Protein 4PEV (pdb70)

Nearest PDB structures (foldseek):
  4pev-assembly3_B  TM=1.003E+00  e=7.920E-69  Aeropyrum pernix K1
  4iil-assembly1_A  TM=8.094E-01  e=1.164E-17  Treponema pallidum subsp. pallidum str. Nichols
  2hqb-assembly1_A  TM=7.411E-01  e=4.699E-17  Halalkalibacterium halodurans
  4rxt-assembly1_A  TM=6.942E-01  e=1.316E-10  Rhizobium rhizogenes K84
  4ycs-assembly5_E  TM=8.933E-01  e=1.296E-05  Clostridioides difficile 630

B-factor: mean 37.89, std 11.67, range [2.0, 91.36]

Sequence (1086 aa):
PISVLVLFDVGGRGDLSFNDAALGADRAAEELGVDVVFQTPQSLAVESVLDAASRSGEYDLIVLVGFLWQEPLEKVAPRYPEQKYALIDAATRERYDNVASYLFREQEVASLVGIIAADIANNISKATGEEAKAGAVAGDIPPLWRFHIGYLYGVQYYNQAGTDVEVWTYTGRFDDPTLGKTTAEQLQQGVRVFYGVAGLTHVGFNAVKEAAARGVIAFSIGQDASQEWYDPQTIIISGLKRVDVAVYTAIKDVVEGRFRGGIVSLGLKEGGLGLSDEEIIRYFAEIAAETGQLPEGLTPEKVVEIVSQREKWISNDGWRLVEELKQKIISGEIKFVTPQDHDTYDSIIEELKAGNLEAALEPISVLVLFDVGGRGDLSFNDAALGADRAAEELGVDVVFQTPQSLAVESVLDAASRSGEYDLIVLVGFLWQEPLEKVAPRYPEQKYALIDAATRERYDNVASYLFREQEVASLVGIIAADIANNISKATGEEAKAGAVAGDIPPLWRFHIGYLYGVQYYNQAGTDVEVWTYTGRFDDPTLGKTTAEQLQQGVRVFYGVAGLTHVGFNAVKEAAARGVIAFSIGQDASQEWYDPQTIIISGLKRVDVAVYTAIKDVVEGRFRGGIVSLGLKEGGLGLSDEEIIRYFAEIAAETGQLPEGLTPEKVVEIVSQREKWISNDGWRLVEELKQKIISGEIKFVTPQDHDTYDSIIEELKAGNLEAALEPISVLVLFDVGGRGDLSFNDAALGADRAAEELGVDVVFQTPQSLAVESVLDAASRSGEYDLIVLVGFLWQEPLEKVAPRYPEQKYALIDAATRERYDNVASYLFREQEVASLVGIIAADIANNISKATGEEAKAGAVAGDIPPLWRFHIGYLYGVQYYNQAGTDVEVWTYTGRFDDPTLGKTTAEQLQQGVRRVFYGVAGLTHVGFNAVKEAAARGVIAFSIGQDASQEWYDPQTIIISGLKRVDVAVYTAIKDVVEGRFRGGIVSLGLKEGGLGLSDEEIIRYFAEIAAETGQLPEGLTPEKVVEIVSQREKWISNDGWRLVEELKQKIISGEIKFVTPQDHDTYDSIIEELKAGNLEAALE

CATH classification: 3.40.50.2300

Organism: Aeropyrum pernix (strain ATCC 700893 / DSM 11879 / JCM 9820 / NBRC 100138 / K1) (NCBI:txid272557)

Solvent-accessible surface area: 44780 Å² total

InterPro domains:
  IPR003760 ABC transporter substrate-binding protein PnrA-like [PF02608] (79-368)
  IPR028082 Periplasmic binding protein-like I [SSF53822] (97-316)
  IPR050957 BMP Lipoprotein [PTHR34296] (36-445)

Foldseek 3Di:
DAEEEEEEEADAPVLLFQRVLVLLVVCCCVVPVYHYHYYYDPDLVCLVVVQVVLVVPPHQEYEYRDPSVQVSCLVRCVVRLNRAYEYEQDDHPDFHFRYEYEHEQLLQLLLLVLLQQLQLQVLLCVVPVDHEAAEEEAQPDQSVLSNLLSNLLNVLLNCVVPDDHHYYDHQNALAALCSLLVVVVCVVVRYAEYEYHRGSNVVVCVNNVVCVVVPGRHAYEAEQAFNCQLPVQRHLKYKHAPSSNVSNVQVVCSSVVNHGTDYDYHYVLNVRIDMDDLVRQLVSQVVCVVVVNRPPPDHSVNSSVNSVNCVSRGDVVSVVSSVVSSVCVNVVVWDFDRDDDVVLSVVLVVCSVVSNSCSGTD/DAEEEEEEQAAAPPLLFQRVLVLLVVVLCVPPVYHYDYYYDPDLPCLVVVLVVLVVVRHQEYEYRDPSCQVSCQVRCVVRLNHAYEYEQDDHPDFHFRYEYEHEQQLLLLLLVLLQQLQLQVLCCVVPVDHEAAEEEAQDDQSVLSSLLSNLLNNLLNCVCPNDHHYYDHLNAQAAQCSLLVVVLVVVVRHAEYEYHRRNNVVVCVNNVVVVVVVDRHAYEAEQAQCCQLPVLRHLKYKHAPSSCSSNVQVVCSSVVNHTTDYHYDYVLRPRIDMDDLVRQLVVQVVCVVVVNGPPPAGSVNSSVSSVVCVVRGDVSSVVVSVVSSVCVNVVVWDFDRDPDPVLSVVLSVCSVVSNSVSGTD/DAEEEEEEDAAAPPLLFQRVLVLLVVCCCPPVVYHYDYYYDPDLPCLVVVQVVLVVPRHQEYEYRDDSCQVSCLVRCVVRLNYAYEYEQDDHPDWHFRYEYEHEQLLQLLLLVLLQQLQLQVQLCVVPVDHEAAEEEAQDDQVVLSNVLSNLLNVLLNCVVPHDHHYYDHLNHLAALVSLLVVVLVVVVRYAEYEYHRGSNVVVCVNNVVCVVVVHHHAYEAEQAWSCLQPVLRHLKYKHAPSSCSSNVQSVCSSVVNDTIDYDYHYLLVVRIDMDDLVSQLVVQVVCVVVVNGDPPDGSVRSSVSNVVCVVRGDVVSVVSSVVSSVCVNVVVWDFDRDDDVVLSVVSVVCSVVSNSCSGTD

Structure (mmCIF, N/CA/C/O backbone):
data_4PEV
#
_entry.id   4PEV
#
_cell.length_a   70.979
_cell.length_b   109.601
_cell.length_c   180.559
_cell.angle_alpha   90.000
_cell.angle_beta   90.000
_cell.angle_gamma   90.000
#
_symmetry.space_group_name_H-M   'P 21 21 21'
#
loop_
_entity.id
_entity.type
_entity.pdbx_description
1 polymer 'Membrane lipoprotein family protein'
2 non-polymer ADENOSINE
3 non-polymer GLYCEROL
4 water water
#
loop_
_atom_site.group_PDB
_atom_site.id
_atom_site.type_symbol
_atom_site.label_atom_id
_atom_site.label_alt_id
_atom_site.label_comp_id
_atom_site.label_asym_id
_atom_site.label_entity_id
_atom_site.label_seq_id
_atom_site.pdbx_PDB_ins_code
_atom_site.Cartn_x
_atom_site.Cartn_y
_atom_site.Cartn_z
_atom_site.occupancy
_atom_site.B_iso_or_equiv
_atom_site.auth_seq_id
_atom_site.auth_comp_id
_atom_site.auth_asym_id
_atom_site.auth_atom_id
_atom_site.pdbx_PDB_model_num
ATOM 1 N N . PRO A 1 52 ? 37.993 44.602 76.635 1.00 52.24 77 PRO A N 1
ATOM 2 C CA . PRO A 1 52 ? 37.754 45.430 75.442 1.00 50.60 77 PRO A CA 1
ATOM 3 C C . PRO A 1 52 ? 38.659 46.694 75.359 1.00 49.39 77 PRO A C 1
ATOM 4 O O . PRO A 1 52 ? 38.892 47.395 76.366 1.00 45.28 77 PRO A O 1
ATOM 8 N N . ILE A 1 53 ? 39.158 46.973 74.156 1.00 45.17 78 ILE A N 1
ATOM 9 C CA . ILE A 1 53 ? 40.020 48.131 73.928 1.00 43.17 78 ILE A CA 1
ATOM 10 C C . ILE A 1 53 ? 39.172 49.402 74.011 1.00 39.20 78 ILE A C 1
ATOM 11 O O . ILE A 1 53 ? 38.028 49.436 73.559 1.00 38.70 78 ILE A O 1
ATOM 16 N N . SER A 1 54 ? 39.739 50.447 74.592 1.00 36.32 79 SER A N 1
ATOM 17 C CA . SER A 1 54 ? 38.986 51.654 74.928 1.00 34.95 79 SER A CA 1
ATOM 18 C C . SER A 1 54 ? 39.587 52.898 74.258 1.00 32.85 79 SER A C 1
ATOM 19 O O . SER A 1 54 ? 40.763 53.234 74.457 1.00 30.75 79 SER A O 1
ATOM 22 N N . VAL A 1 55 ? 38.762 53.587 73.479 1.00 31.63 80 VAL A N 1
ATOM 23 C CA . VAL A 1 55 ? 39.209 54.734 72.685 1.00 30.91 80 VAL A CA 1
ATOM 24 C C . VAL A 1 55 ? 38.499 56.013 73.076 1.00 29.21 80 VAL A C 1
ATOM 25 O O . VAL A 1 55 ? 37.305 56.000 73.295 1.00 30.14 80 VAL A O 1
ATOM 29 N N . LEU A 1 56 ? 39.233 57.117 73.139 1.00 29.00 81 LEU A N 1
ATOM 30 C CA . LEU A 1 56 ? 38.637 58.450 73.271 1.00 28.00 81 LEU A CA 1
ATOM 31 C C . LEU A 1 56 ? 38.832 59.177 71.962 1.00 28.01 81 LEU A C 1
ATOM 32 O O . LEU A 1 56 ? 39.961 59.342 71.519 1.00 28.74 81 LEU A O 1
ATOM 37 N N . VAL A 1 57 ? 37.731 59.591 71.347 1.00 27.79 82 VAL A N 1
ATOM 38 C CA . VAL A 1 57 ? 37.753 60.436 70.165 1.00 28.05 82 VAL A CA 1
ATOM 39 C C . VAL A 1 57 ? 37.507 61.859 70.617 1.00 29.42 82 VAL A C 1
ATOM 40 O O . VAL A 1 57 ? 36.448 62.180 71.128 1.00 30.33 82 VAL A O 1
ATOM 44 N N . LEU A 1 58 ? 38.483 62.718 70.398 1.00 30.40 83 LEU A N 1
ATOM 45 C CA . LEU A 1 58 ? 38.461 64.033 70.975 1.00 31.08 83 LEU A CA 1
ATOM 46 C C . LEU A 1 58 ? 38.401 65.039 69.823 1.00 31.61 83 LEU A C 1
ATOM 47 O O . LEU A 1 58 ? 39.370 65.225 69.084 1.00 32.35 83 LEU A O 1
ATOM 52 N N . PHE A 1 59 ? 37.225 65.637 69.650 1.00 31.45 84 PHE A N 1
ATOM 53 C CA . PHE A 1 59 ? 36.978 66.602 68.595 1.00 31.59 84 PHE A CA 1
ATOM 54 C C . PHE A 1 59 ? 37.628 67.957 68.865 1.00 33.07 84 PHE A C 1
ATOM 55 O O . PHE A 1 59 ? 37.913 68.325 69.992 1.00 31.49 84 PHE A O 1
ATOM 63 N N . ASP A 1 60 ? 37.833 68.695 67.787 1.00 37.55 85 ASP A N 1
ATOM 64 C CA . ASP A 1 60 ? 38.524 69.991 67.794 1.00 39.63 85 ASP A CA 1
ATOM 65 C C . ASP A 1 60 ? 37.632 71.069 68.379 1.00 41.29 85 ASP A C 1
ATOM 66 O O . ASP A 1 60 ? 37.888 71.615 69.452 1.00 37.83 85 ASP A O 1
ATOM 71 N N . VAL A 1 61 ? 36.580 71.364 67.620 1.00 43.75 86 VAL A N 1
ATOM 72 C CA . VAL A 1 61 ? 35.620 72.382 67.958 1.00 46.89 86 VAL A CA 1
ATOM 73 C C . VAL A 1 61 ? 34.229 71.841 67.657 1.00 50.60 86 VAL A C 1
ATOM 74 O O . VAL A 1 61 ? 33.273 72.177 68.361 1.00 60.63 86 VAL A O 1
ATOM 78 N N . GLY A 1 62 ? 34.097 71.007 66.623 1.00 47.13 87 GLY A N 1
ATOM 79 C CA . GLY A 1 62 ? 32.780 70.560 66.224 1.00 46.05 87 GLY A CA 1
ATOM 80 C C . GLY A 1 62 ? 32.250 69.418 67.060 1.00 43.04 87 GLY A C 1
ATOM 81 O O . GLY A 1 62 ? 32.651 69.196 68.195 1.00 41.54 87 GLY A O 1
ATOM 82 N N . GLY A 1 63 ? 31.296 68.718 66.484 1.00 41.61 88 GLY A N 1
ATOM 83 C CA . GLY A 1 63 ? 30.815 67.466 67.019 1.00 39.13 88 GLY A CA 1
ATOM 84 C C . GLY A 1 63 ? 30.319 66.686 65.833 1.00 37.13 88 GLY A C 1
ATOM 85 O O . GLY A 1 63 ? 30.630 67.000 64.686 1.00 35.33 88 GLY A O 1
ATOM 86 N N . ARG A 1 64 ? 29.533 65.675 66.102 1.00 36.90 89 ARG A N 1
ATOM 87 C CA . ARG A 1 64 ? 28.757 65.065 65.059 1.00 38.70 89 ARG A CA 1
ATOM 88 C C . ARG A 1 64 ? 27.650 66.064 64.669 1.00 39.01 89 ARG A C 1
ATOM 89 O O . ARG A 1 64 ? 27.341 66.982 65.433 1.00 39.26 89 ARG A O 1
ATOM 97 N N . GLY A 1 65 ? 27.072 65.906 63.479 1.00 38.59 90 GLY A N 1
ATOM 98 C CA . GLY A 1 65 ? 26.104 66.871 62.937 1.00 37.02 90 GLY A CA 1
ATOM 99 C C . GLY A 1 65 ? 26.710 67.615 61.768 1.00 36.34 90 GLY A C 1
ATOM 100 O O . GLY A 1 65 ? 26.020 67.989 60.840 1.00 37.05 90 GLY A O 1
ATOM 101 N N . ASP A 1 66 ? 28.013 67.852 61.864 1.00 36.56 91 ASP A N 1
ATOM 102 C CA . ASP A 1 66 ? 28.898 68.272 60.773 1.00 35.74 91 ASP A CA 1
ATOM 103 C C . ASP A 1 66 ? 28.436 68.043 59.316 1.00 33.68 91 ASP A C 1
ATOM 104 O O . ASP A 1 66 ? 28.413 68.980 58.518 1.00 30.23 91 ASP A O 1
ATOM 109 N N . LEU A 1 67 ? 28.112 66.779 59.001 1.00 33.27 92 LEU A N 1
ATOM 110 C CA . LEU A 1 67 ? 27.886 66.225 57.629 1.00 31.89 92 LEU A CA 1
ATOM 111 C C . LEU A 1 67 ? 29.177 66.004 56.807 1.00 31.76 92 LEU A C 1
ATOM 112 O O . LEU A 1 67 ? 29.146 65.615 55.635 1.00 29.71 92 LEU A O 1
ATOM 117 N N . SER A 1 68 ? 30.312 66.196 57.453 1.00 32.68 93 SER A N 1
ATOM 118 C CA . SER A 1 68 ? 31.553 66.343 56.747 1.00 33.54 93 SER A CA 1
ATOM 119 C C . SER A 1 68 ? 32.685 65.829 57.649 1.00 31.35 93 SER A C 1
ATOM 120 O O . SER A 1 68 ? 32.642 64.681 58.098 1.00 29.75 93 SER A O 1
ATOM 123 N N . PHE A 1 69 ? 33.646 66.696 57.958 1.00 28.75 94 PHE A N 1
ATOM 124 C CA . PHE A 1 69 ? 34.862 66.333 58.685 1.00 28.16 94 PHE A CA 1
ATOM 125 C C . PHE A 1 69 ? 34.690 65.392 59.896 1.00 29.10 94 PHE A C 1
ATOM 126 O O . PHE A 1 69 ? 35.226 64.281 59.917 1.00 28.08 94 PHE A O 1
ATOM 134 N N . ASN A 1 70 ? 33.953 65.855 60.898 1.00 30.82 95 ASN A N 1
ATOM 135 C CA . ASN A 1 70 ? 33.785 65.135 62.153 1.00 30.83 95 ASN A CA 1
ATOM 136 C C . ASN A 1 70 ? 32.882 63.920 62.026 1.00 32.46 95 ASN A C 1
ATOM 137 O O . ASN A 1 70 ? 33.146 62.894 62.643 1.00 31.88 95 ASN A O 1
ATOM 142 N N . ASP A 1 71 ? 31.820 64.024 61.235 1.00 33.50 96 ASP A N 1
ATOM 143 C CA . ASP A 1 71 ? 30.967 62.861 60.995 1.00 34.22 96 ASP A CA 1
ATOM 144 C C . ASP A 1 71 ? 31.731 61.742 60.300 1.00 34.73 96 ASP A C 1
ATOM 145 O O . ASP A 1 71 ? 31.463 60.567 60.523 1.00 35.44 96 ASP A O 1
ATOM 158 N N . ALA A 1 73 ? 35.135 61.202 60.714 1.00 32.22 98 ALA A N 1
ATOM 159 C CA . ALA A 1 73 ? 35.832 60.624 61.852 1.00 31.40 98 ALA A CA 1
ATOM 160 C C . ALA A 1 73 ? 34.929 59.695 62.676 1.00 31.02 98 ALA A C 1
ATOM 161 O O . ALA A 1 73 ? 35.306 58.562 62.941 1.00 31.06 98 ALA A O 1
ATOM 163 N N . ALA A 1 74 ? 33.751 60.174 63.074 1.00 30.81 99 ALA A N 1
ATOM 164 C CA . ALA A 1 74 ? 32.798 59.371 63.851 1.00 31.38 99 ALA A CA 1
ATOM 165 C C . ALA A 1 74 ? 32.447 58.079 63.112 1.00 33.44 99 ALA A C 1
ATOM 166 O O . ALA A 1 74 ? 32.486 56.979 63.679 1.00 33.01 99 ALA A O 1
ATOM 168 N N . LEU A 1 75 ? 32.122 58.215 61.839 1.00 34.42 100 LEU A N 1
ATOM 169 C CA . LEU A 1 75 ? 31.825 57.061 61.021 1.00 36.71 100 LEU A CA 1
ATOM 170 C C . LEU A 1 75 ? 32.926 55.998 61.156 1.00 36.59 100 LEU A C 1
ATOM 171 O O . LEU A 1 75 ? 32.652 54.836 61.434 1.00 39.49 100 LEU A O 1
ATOM 176 N N . GLY A 1 76 ? 34.173 56.401 60.971 1.00 35.32 101 GLY A N 1
ATOM 177 C CA . GLY A 1 76 ? 35.292 55.490 61.141 1.00 33.73 101 GLY A CA 1
ATOM 178 C C . GLY A 1 76 ? 35.283 54.848 62.507 1.00 33.05 101 GLY A C 1
ATOM 179 O O . GLY A 1 76 ? 35.538 53.663 62.637 1.00 33.63 101 GLY A O 1
ATOM 180 N N . ALA A 1 77 ? 34.974 55.638 63.525 1.00 33.54 102 ALA A N 1
ATOM 181 C CA . ALA A 1 77 ? 35.033 55.183 64.902 1.00 33.83 102 ALA A CA 1
ATOM 182 C C . ALA A 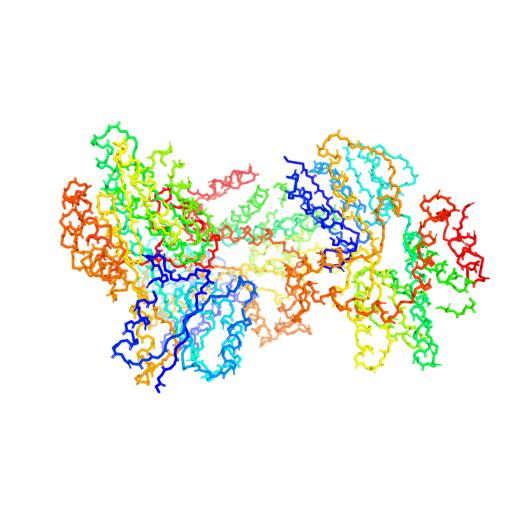1 77 ? 33.860 54.281 65.218 1.00 35.45 102 ALA A C 1
ATOM 183 O O . ALA A 1 77 ? 33.995 53.349 65.991 1.00 37.86 102 ALA A O 1
ATOM 185 N N . ASP A 1 78 ? 32.707 54.568 64.624 1.00 37.21 103 ASP A N 1
ATOM 186 C CA . ASP A 1 78 ? 31.529 53.727 64.793 1.00 37.55 103 ASP A CA 1
ATOM 187 C C . ASP A 1 78 ? 31.756 52.370 64.134 1.00 36.90 103 ASP A C 1
ATOM 188 O O . ASP A 1 78 ? 31.438 51.347 64.719 1.00 35.93 103 ASP A O 1
ATOM 193 N N . ARG A 1 79 ? 32.317 52.375 62.928 1.00 38.22 104 ARG A N 1
ATOM 194 C CA . ARG A 1 79 ? 32.695 51.140 62.229 1.00 43.14 104 ARG A CA 1
ATOM 195 C C . ARG A 1 79 ? 33.661 50.265 63.084 1.00 41.04 104 ARG A C 1
ATOM 196 O O . ARG A 1 79 ? 33.507 49.056 63.139 1.00 37.21 104 ARG A O 1
ATOM 204 N N . ALA A 1 80 ? 34.631 50.875 63.764 1.00 40.14 105 ALA A N 1
ATOM 205 C CA . ALA A 1 80 ? 35.519 50.129 64.677 1.00 38.25 105 ALA A CA 1
ATOM 206 C C . ALA A 1 80 ? 34.770 49.562 65.886 1.00 36.99 105 ALA A C 1
ATOM 207 O O . ALA A 1 80 ? 35.052 48.442 66.303 1.00 33.24 105 ALA A O 1
ATOM 209 N N . ALA A 1 81 ? 33.833 50.343 66.439 1.00 38.06 106 ALA A N 1
ATOM 210 C CA . ALA A 1 81 ? 32.947 49.886 67.524 1.00 39.34 106 ALA A CA 1
ATOM 211 C C . ALA A 1 81 ? 32.162 48.629 67.125 1.00 42.60 106 ALA A C 1
ATOM 212 O O . ALA A 1 81 ? 32.080 47.680 67.900 1.00 44.81 106 ALA A O 1
ATOM 214 N N . GLU A 1 82 ? 31.619 48.620 65.910 1.00 43.70 107 GLU A N 1
ATOM 215 C CA . GLU A 1 82 ? 30.813 47.498 65.421 1.00 46.37 107 GLU A CA 1
ATOM 216 C C . GLU A 1 82 ? 31.633 46.320 64.877 1.00 44.42 107 GLU A C 1
ATOM 217 O O . GLU A 1 82 ? 31.246 45.178 65.046 1.00 47.92 107 GLU A O 1
ATOM 223 N N . GLU A 1 83 ? 32.752 46.592 64.225 1.00 41.64 108 GLU A N 1
ATOM 224 C CA . GLU A 1 83 ? 33.514 45.559 63.534 1.00 39.81 108 GLU A CA 1
ATOM 225 C C . GLU A 1 83 ? 34.641 44.960 64.381 1.00 37.92 108 GLU A C 1
ATOM 226 O O . GLU A 1 83 ? 35.135 43.889 64.055 1.00 39.43 108 GLU A O 1
ATOM 232 N N . LEU A 1 84 ? 35.066 45.642 65.444 1.00 36.60 109 LEU A N 1
ATOM 233 C CA . LEU A 1 84 ? 36.219 45.194 66.256 1.00 36.01 109 LEU A CA 1
ATOM 234 C C . LEU A 1 84 ? 35.962 45.152 67.763 1.00 36.39 109 LEU A C 1
ATOM 235 O O . LEU A 1 84 ? 36.885 44.916 68.537 1.00 34.83 109 LEU A O 1
ATOM 240 N N . GLY A 1 85 ? 34.735 45.426 68.186 1.00 37.62 110 GLY A N 1
ATOM 241 C CA . GLY A 1 85 ? 34.369 45.325 69.596 1.00 37.82 110 GLY A CA 1
ATOM 242 C C . GLY A 1 85 ? 34.891 46.394 70.550 1.00 37.28 110 GLY A C 1
ATOM 243 O O . GLY A 1 85 ? 34.692 46.272 71.761 1.00 39.07 110 GLY A O 1
ATOM 244 N N . VAL A 1 86 ? 35.543 47.440 70.048 1.00 36.02 111 VAL A N 1
ATOM 245 C CA . VAL A 1 86 ? 36.088 48.471 70.949 1.00 37.64 111 VAL A CA 1
ATOM 246 C C . VAL A 1 86 ? 35.010 49.393 71.557 1.00 39.59 111 VAL A C 1
ATOM 247 O O . VAL A 1 86 ? 33.948 49.577 70.950 1.00 40.50 111 VAL A O 1
ATOM 251 N N . ASP A 1 87 ? 35.301 49.949 72.748 1.00 40.63 112 ASP A N 1
ATOM 252 C CA . ASP A 1 87 ? 34.488 51.026 73.374 1.00 42.77 112 ASP A CA 1
ATOM 253 C C . ASP A 1 87 ? 35.019 52.393 72.987 1.00 38.61 112 ASP A C 1
ATOM 254 O O . ASP A 1 87 ? 36.234 52.632 73.024 1.00 37.94 112 ASP A O 1
ATOM 259 N N . VAL A 1 88 ? 34.103 53.303 72.681 1.00 34.68 113 VAL A N 1
ATOM 260 C CA . VAL A 1 88 ? 34.464 54.619 72.194 1.00 31.21 113 VAL A CA 1
ATOM 261 C C . VAL A 1 88 ? 33.702 55.710 72.923 1.00 30.61 113 VAL A C 1
ATOM 262 O O . VAL A 1 88 ? 32.489 55.665 73.042 1.00 30.39 113 VAL A O 1
ATOM 266 N N . VAL A 1 89 ? 34.433 56.713 73.379 1.00 31.03 114 VAL A N 1
ATOM 267 C CA . VAL A 1 89 ? 33.860 57.910 73.960 1.00 30.72 114 VAL A CA 1
ATOM 268 C C . VAL A 1 89 ? 34.157 59.065 73.022 1.00 29.96 114 VAL A C 1
ATOM 269 O O . VAL A 1 89 ? 35.286 59.203 72.592 1.00 30.18 114 VAL A O 1
ATOM 273 N N . PHE A 1 90 ? 33.150 59.894 72.739 1.00 30.04 115 PHE A N 1
ATOM 274 C CA . PHE A 1 90 ? 33.291 61.131 71.950 1.00 28.98 115 PHE A CA 1
ATOM 275 C C . PHE A 1 90 ? 33.236 62.366 72.842 1.00 28.94 115 PHE A C 1
ATOM 276 O O . PHE A 1 90 ? 32.281 62.540 73.574 1.00 28.04 115 PHE A O 1
ATOM 284 N N . GLN A 1 91 ? 34.227 63.246 72.760 1.00 30.78 116 GLN A N 1
ATOM 285 C CA . GLN A 1 91 ? 34.202 64.486 73.534 1.00 31.74 116 GLN A CA 1
ATOM 286 C C . GLN A 1 91 ? 34.627 65.703 72.722 1.00 32.69 116 GLN A C 1
ATOM 287 O O . GLN A 1 91 ? 35.526 65.632 71.893 1.00 32.65 116 GLN A O 1
ATOM 293 N N . THR A 1 92 ? 33.968 66.827 72.972 1.00 33.26 117 THR A N 1
ATOM 294 C CA . THR A 1 92 ? 34.457 68.112 72.509 1.00 32.24 117 THR A CA 1
ATOM 295 C C . THR A 1 92 ? 34.859 68.947 73.731 1.00 31.85 117 THR A C 1
ATOM 296 O O . THR A 1 92 ? 34.135 68.973 74.716 1.00 33.01 117 THR A O 1
ATOM 300 N N . PRO A 1 93 ? 36.021 69.615 73.687 1.00 31.86 118 PRO A N 1
ATOM 301 C CA . PRO A 1 93 ? 36.325 70.507 74.801 1.00 33.59 118 PRO A CA 1
ATOM 302 C C . PRO A 1 93 ? 35.395 71.725 74.836 1.00 35.22 118 PRO A C 1
ATOM 303 O O . PRO A 1 93 ? 34.779 72.073 73.838 1.00 33.14 118 PRO A O 1
ATOM 307 N N . GLN A 1 94 ? 35.288 72.344 76.002 1.00 38.56 119 GLN A N 1
ATOM 308 C CA . GLN A 1 94 ? 34.489 73.550 76.170 1.00 41.05 119 GLN A CA 1
ATOM 309 C C . GLN A 1 94 ? 34.915 74.647 75.200 1.00 38.25 119 GLN A C 1
ATOM 310 O O . GLN A 1 94 ? 34.083 75.341 74.654 1.00 36.43 119 GLN A O 1
ATOM 316 N N . SER A 1 95 ? 36.219 74.784 75.004 1.00 38.17 120 SER A N 1
ATOM 317 C CA . SER A 1 95 ? 36.784 75.870 74.234 1.00 38.70 120 SER A CA 1
ATOM 318 C C . SER A 1 95 ? 38.238 75.559 73.888 1.00 39.46 120 SER A C 1
ATOM 319 O O . SER A 1 95 ? 38.835 74.646 74.453 1.00 38.67 120 SER A O 1
ATOM 322 N N . LEU A 1 96 ? 38.796 76.321 72.951 1.00 40.75 121 LEU A N 1
ATOM 323 C CA . LEU A 1 96 ? 40.216 76.217 72.590 1.00 40.46 121 LEU A CA 1
ATOM 324 C C . LEU A 1 96 ? 41.114 76.355 73.815 1.00 37.53 121 LEU A C 1
ATOM 325 O O . LEU A 1 96 ? 42.178 75.743 73.883 1.00 33.86 121 LEU A O 1
ATOM 330 N N . ALA A 1 97 ? 40.677 77.163 74.779 1.00 38.79 122 ALA A N 1
ATOM 331 C CA . ALA A 1 97 ? 41.517 77.554 75.918 1.00 39.82 122 ALA A CA 1
ATOM 332 C C . ALA A 1 97 ? 41.903 76.324 76.710 1.00 39.77 122 ALA A C 1
ATOM 333 O O . ALA A 1 97 ? 43.039 76.163 77.154 1.00 39.16 122 ALA A O 1
ATOM 335 N N . VAL A 1 98 ? 40.937 75.428 76.815 1.00 39.77 123 VAL A N 1
ATOM 336 C CA . VAL A 1 98 ? 40.965 74.371 77.784 1.00 39.44 123 VAL A CA 1
ATOM 337 C C . VAL A 1 98 ? 41.365 73.000 77.182 1.00 39.51 123 VAL A C 1
ATOM 338 O O . VAL A 1 98 ? 41.353 71.985 77.884 1.00 36.03 123 VAL A O 1
ATOM 350 N N . GLU A 1 100 ? 44.458 71.725 76.090 1.00 37.63 125 GLU A N 1
ATOM 351 C CA . GLU A 1 100 ? 45.623 71.096 76.705 1.00 37.19 125 GLU A CA 1
ATOM 352 C C . GLU A 1 100 ? 45.247 70.447 78.040 1.00 36.79 125 GLU A C 1
ATOM 353 O O . GLU A 1 100 ? 45.720 69.361 78.379 1.00 35.31 125 GLU A O 1
ATOM 359 N N . SER A 1 101 ? 44.398 71.128 78.800 1.00 37.21 126 SER A N 1
ATOM 360 C CA . SER A 1 101 ? 43.932 70.605 80.077 1.00 36.16 126 SER A CA 1
ATOM 361 C C . SER A 1 101 ? 43.133 69.298 79.877 1.00 34.20 126 SER A C 1
ATOM 362 O O . SER A 1 101 ? 43.383 68.292 80.531 1.00 33.74 126 SER A O 1
ATOM 365 N N . VAL A 1 102 ? 42.189 69.320 78.947 1.00 34.04 127 VAL A N 1
ATOM 366 C CA . VAL A 1 102 ? 41.370 68.151 78.644 1.00 34.08 127 VAL A CA 1
ATOM 367 C C . VAL A 1 102 ? 42.222 66.954 78.202 1.00 33.82 127 VAL A C 1
ATOM 368 O O . VAL A 1 102 ? 41.958 65.808 78.587 1.00 30.70 127 VAL A O 1
ATOM 372 N N . LEU A 1 103 ? 43.246 67.234 77.398 1.00 33.82 128 LEU A N 1
ATOM 373 C CA . LEU A 1 103 ? 44.130 66.194 76.886 1.00 32.53 128 LEU A CA 1
ATOM 374 C C . LEU A 1 103 ? 45.035 65.594 77.968 1.00 32.26 128 LEU A C 1
ATOM 375 O O . LEU A 1 103 ? 45.361 64.403 77.943 1.00 31.68 128 LEU A O 1
ATOM 380 N N . ASP A 1 104 ? 45.427 66.430 78.918 1.00 32.45 129 ASP A N 1
ATOM 381 C CA . ASP A 1 104 ? 46.220 65.998 80.065 1.00 33.31 129 ASP A CA 1
ATOM 382 C C . ASP A 1 104 ? 45.400 65.119 81.039 1.00 30.75 129 ASP A C 1
ATOM 383 O O . ASP A 1 104 ? 45.894 64.100 81.505 1.00 28.53 129 ASP A O 1
ATOM 388 N N . ALA A 1 105 ? 44.160 65.523 81.327 1.00 29.65 130 ALA A N 1
ATOM 389 C CA . ALA A 1 105 ? 43.211 64.714 82.120 1.00 29.47 130 ALA A CA 1
ATOM 390 C C . ALA A 1 105 ? 42.982 63.348 81.505 1.00 29.47 130 ALA A C 1
ATOM 391 O O . ALA A 1 105 ? 43.061 62.331 82.185 1.00 28.15 130 ALA A O 1
ATOM 393 N N . ALA A 1 106 ? 42.670 63.347 80.212 1.00 31.08 131 ALA A N 1
ATOM 394 C CA . ALA A 1 106 ? 42.409 62.122 79.477 1.00 32.84 131 ALA A CA 1
ATOM 395 C C . ALA A 1 106 ? 43.592 61.177 79.569 1.00 34.86 131 ALA A C 1
ATOM 396 O O . ALA A 1 106 ? 43.431 59.996 79.894 1.00 37.59 131 ALA A O 1
ATOM 398 N N . SER A 1 107 ? 44.778 61.708 79.304 1.00 35.48 132 SER A N 1
ATOM 399 C CA . SER A 1 107 ? 45.999 60.915 79.350 1.00 37.73 132 SER A CA 1
ATOM 400 C C . SER A 1 107 ? 46.318 60.405 80.756 1.00 38.72 132 SER A C 1
ATOM 401 O O . SER A 1 107 ? 46.653 59.241 80.941 1.00 39.10 132 SER A O 1
ATOM 404 N N . ARG A 1 108 ? 46.211 61.295 81.732 1.00 41.40 133 ARG A N 1
ATOM 405 C CA . ARG A 1 108 ? 46.519 61.008 83.142 1.00 43.96 133 ARG A CA 1
ATOM 406 C C . ARG A 1 108 ? 45.595 59.977 83.805 1.00 42.21 133 ARG A C 1
ATOM 407 O O . ARG A 1 108 ? 45.975 59.323 84.764 1.00 41.17 133 ARG A O 1
ATOM 415 N N . SER A 1 109 ? 44.376 59.848 83.299 1.00 41.84 134 SER A N 1
ATOM 416 C CA . SER A 1 109 ? 43.404 58.941 83.870 1.00 39.52 134 SER A CA 1
ATOM 417 C C . SER A 1 109 ? 43.743 57.479 83.559 1.00 39.66 134 SER A C 1
ATOM 418 O O . SER A 1 109 ? 43.333 56.584 84.285 1.00 39.46 134 SER A O 1
ATOM 421 N N . GLY A 1 110 ? 44.471 57.236 82.470 1.00 40.27 135 GLY A N 1
ATOM 422 C CA . GLY A 1 110 ? 44.810 55.874 82.047 1.00 37.91 135 GLY A CA 1
ATOM 423 C C . GLY A 1 110 ? 43.622 55.026 81.598 1.00 37.69 135 GLY A C 1
ATOM 424 O O . GLY A 1 110 ? 43.746 53.815 81.472 1.00 38.37 135 GLY A O 1
ATOM 425 N N . GLU A 1 111 ? 42.479 55.652 81.336 1.00 37.68 136 GLU A N 1
ATOM 426 C CA . GLU A 1 111 ? 41.277 54.927 80.918 1.00 38.24 136 GLU A CA 1
ATOM 427 C C . GLU A 1 111 ? 41.256 54.492 79.451 1.00 35.91 136 GLU A C 1
ATOM 428 O O . GLU A 1 111 ? 40.415 53.673 79.068 1.00 35.38 136 GLU A O 1
ATOM 434 N N . TYR A 1 112 ? 42.144 55.055 78.628 1.00 33.48 137 TYR A N 1
ATOM 435 C CA . TYR A 1 112 ? 42.000 55.004 77.162 1.00 30.40 137 TYR A CA 1
ATOM 436 C C . TYR A 1 112 ? 43.271 54.485 76.516 1.00 29.32 137 TYR A C 1
ATOM 437 O O . TYR A 1 112 ? 44.330 55.071 76.673 1.00 28.29 137 TYR A O 1
ATOM 446 N N . ASP A 1 113 ? 43.140 53.385 75.785 1.00 29.04 138 ASP A N 1
ATOM 447 C CA . ASP A 1 113 ? 44.265 52.715 75.152 1.00 29.62 138 ASP A CA 1
ATOM 448 C C . ASP A 1 113 ? 44.810 53.559 74.023 1.00 29.32 138 ASP A C 1
ATOM 449 O O . ASP A 1 113 ? 46.015 53.563 73.755 1.00 29.82 138 ASP A O 1
ATOM 454 N N . LEU A 1 114 ? 43.902 54.254 73.347 1.00 28.42 139 LEU A N 1
ATOM 455 C CA . LEU A 1 114 ? 44.259 55.206 72.304 1.00 27.27 139 LEU A CA 1
ATOM 456 C C . LEU A 1 114 ? 43.392 56.428 72.438 1.00 24.93 139 LEU A C 1
ATOM 457 O O . LEU A 1 114 ? 42.205 56.318 72.675 1.00 23.46 139 LEU A O 1
ATOM 462 N N . ILE A 1 115 ? 44.002 57.590 72.283 1.00 24.78 140 ILE A N 1
ATOM 463 C CA . ILE A 1 115 ? 43.287 58.852 72.237 1.00 24.71 140 ILE A CA 1
ATOM 464 C C . ILE A 1 115 ? 43.417 59.359 70.825 1.00 25.68 140 ILE A C 1
ATOM 465 O O . ILE A 1 115 ? 44.538 59.559 70.343 1.00 26.06 140 ILE A O 1
ATOM 470 N N . VAL A 1 116 ? 42.278 59.533 70.150 1.00 25.70 141 VAL A N 1
ATOM 471 C CA . VAL A 1 116 ? 42.259 60.019 68.777 1.00 25.29 141 VAL A CA 1
ATOM 472 C C . VAL A 1 116 ? 41.887 61.490 68.765 1.00 24.88 141 VAL A C 1
ATOM 473 O O . VAL A 1 116 ? 40.856 61.865 69.286 1.00 24.50 141 VAL A O 1
ATOM 477 N N . LEU A 1 117 ? 42.731 62.310 68.159 1.00 25.33 142 LEU A N 1
ATOM 478 C CA . LEU A 1 117 ? 42.549 63.762 68.169 1.00 26.81 142 LEU A CA 1
ATOM 479 C C . LEU A 1 117 ? 42.192 64.260 66.785 1.00 27.59 142 LEU A C 1
ATOM 480 O O . LEU A 1 117 ? 43.012 64.189 65.864 1.00 28.69 142 LEU A O 1
ATOM 485 N N . VAL A 1 118 ? 40.980 64.779 66.630 1.00 28.11 143 VAL A N 1
ATOM 486 C CA . VAL A 1 118 ? 40.461 65.034 65.289 1.00 28.56 143 VAL A CA 1
ATOM 487 C C . VAL A 1 118 ? 40.483 66.513 65.005 1.00 28.72 143 VAL A C 1
ATOM 488 O O . VAL A 1 118 ? 39.565 67.228 65.411 1.00 29.09 143 VAL A O 1
ATOM 492 N N . GLY A 1 119 ? 41.535 66.960 64.316 1.00 28.11 144 GLY A N 1
ATOM 493 C CA . GLY A 1 119 ? 41.712 68.379 63.983 1.00 27.07 144 GLY A CA 1
ATOM 494 C C . GLY A 1 119 ? 43.126 68.897 64.204 1.00 26.26 144 GLY A C 1
ATOM 495 O O . GLY A 1 119 ? 43.865 68.394 65.055 1.00 27.18 144 GLY A O 1
ATOM 496 N N . PHE A 1 120 ? 43.495 69.921 63.446 1.00 24.06 145 PHE A N 1
ATOM 497 C CA . PHE A 1 120 ? 44.845 70.464 63.484 1.00 22.99 145 PHE A CA 1
ATOM 498 C C . PHE A 1 120 ? 45.108 71.280 64.751 1.00 23.27 145 PHE A C 1
ATOM 499 O O . PHE A 1 120 ? 46.250 71.512 65.142 1.00 24.16 145 PHE A O 1
ATOM 507 N N . LEU A 1 121 ? 44.054 71.752 65.391 1.00 23.76 146 LEU A N 1
ATOM 508 C CA . LEU A 1 121 ? 44.225 72.616 66.549 1.00 24.26 146 LEU A CA 1
ATOM 509 C C . LEU A 1 121 ? 44.707 71.821 67.752 1.00 24.36 146 LEU A C 1
ATOM 510 O O . LEU A 1 121 ? 45.207 72.401 68.718 1.00 23.63 146 LEU A O 1
ATOM 515 N N . TRP A 1 122 ? 44.572 70.497 67.663 1.00 24.01 147 TRP A N 1
ATOM 516 C CA . TRP A 1 122 ? 45.187 69.563 68.606 1.00 24.45 147 TRP A CA 1
ATOM 517 C C . TRP A 1 122 ? 46.696 69.439 68.500 1.00 25.43 147 TRP A C 1
ATOM 518 O O . TRP A 1 122 ? 47.330 68.902 69.399 1.00 27.25 147 TRP A O 1
ATOM 529 N N . GLN A 1 123 ? 47.285 69.924 67.425 1.00 26.45 148 GLN A N 1
ATOM 530 C CA . GLN A 1 123 ? 48.696 69.692 67.205 1.00 29.01 148 GLN A CA 1
ATOM 531 C C . GLN A 1 123 ? 49.555 70.341 68.271 1.00 31.82 148 GLN A C 1
ATOM 532 O O . GLN A 1 123 ? 50.503 69.730 68.768 1.00 31.81 148 GLN A O 1
ATOM 538 N N . GLU A 1 124 ? 49.225 71.579 68.614 1.00 35.58 149 GLU A N 1
ATOM 539 C CA . GLU A 1 124 ? 50.043 72.355 69.548 1.00 40.34 149 GLU A CA 1
ATOM 540 C C . GLU A 1 124 ? 49.949 71.777 70.977 1.00 37.93 149 GLU A C 1
ATOM 541 O O . GLU A 1 124 ? 50.985 71.541 71.615 1.00 40.39 149 GLU A O 1
ATOM 547 N N . PRO A 1 125 ? 48.722 71.516 71.469 1.00 34.07 150 PRO A N 1
ATOM 548 C CA . PRO A 1 125 ? 48.550 70.828 72.752 1.00 33.90 150 PRO A CA 1
ATOM 549 C C . PRO A 1 125 ? 49.188 69.428 72.853 1.00 32.97 150 PRO A C 1
ATOM 550 O O . PRO A 1 125 ? 49.694 69.067 73.915 1.00 33.09 150 PRO A O 1
ATOM 554 N N . LEU A 1 126 ? 49.142 68.642 71.779 1.00 31.28 151 LEU A N 1
ATOM 555 C CA . LEU A 1 126 ? 49.727 67.315 71.793 1.00 30.65 151 LEU A CA 1
ATOM 556 C C . LEU A 1 126 ? 51.242 67.379 71.907 1.00 33.34 151 LEU A C 1
ATOM 557 O O . LEU A 1 126 ? 51.848 66.543 72.571 1.00 32.64 151 LEU A O 1
ATOM 562 N N . GLU A 1 127 ? 51.856 68.370 71.262 1.00 37.95 152 GLU A N 1
ATOM 563 C CA . GLU A 1 127 ? 53.314 68.545 71.311 1.00 40.64 152 GLU A CA 1
ATOM 564 C C . GLU A 1 127 ? 53.806 68.719 72.746 1.00 40.40 152 GLU A C 1
ATOM 565 O O . GLU A 1 127 ? 54.885 68.252 73.109 1.00 38.65 152 GLU A O 1
ATOM 571 N N . LYS A 1 128 ? 52.989 69.370 73.564 1.00 41.22 153 LYS A N 1
ATOM 572 C CA . LYS A 1 128 ? 53.327 69.601 74.959 1.00 41.69 153 LYS A CA 1
ATOM 573 C C . LYS A 1 128 ? 52.949 68.430 75.861 1.00 39.54 153 LYS A C 1
ATOM 574 O O . LYS A 1 128 ? 53.696 68.104 76.789 1.00 40.22 153 LYS A O 1
ATOM 580 N N . VAL A 1 129 ? 51.833 67.765 75.567 1.00 36.35 154 VAL A N 1
ATOM 581 C CA . VAL A 1 129 ? 51.322 66.702 76.445 1.00 35.51 154 VAL A CA 1
ATOM 582 C C . VAL A 1 129 ? 51.924 65.322 76.163 1.00 33.97 154 VAL A C 1
ATOM 583 O O . VAL A 1 129 ? 52.123 64.541 77.080 1.00 35.33 154 VAL A O 1
ATOM 587 N N . ALA A 1 130 ? 52.210 65.014 74.906 1.00 32.66 155 ALA A N 1
ATOM 588 C CA . ALA A 1 130 ? 52.648 63.668 74.536 1.00 31.38 155 ALA A CA 1
ATOM 589 C C . ALA A 1 130 ? 53.923 63.179 75.241 1.00 32.66 155 ALA A C 1
ATOM 590 O O . ALA A 1 130 ? 54.000 61.992 75.596 1.00 31.89 155 ALA A O 1
ATOM 592 N N . PRO A 1 131 ? 54.932 64.068 75.420 1.00 33.09 156 PRO A N 1
ATOM 593 C CA . PRO A 1 131 ? 56.157 63.640 76.116 1.00 34.28 156 PRO A CA 1
ATOM 594 C C . PRO A 1 131 ? 55.990 63.404 77.622 1.00 35.04 156 PRO A C 1
ATOM 595 O O . PRO A 1 131 ? 56.753 62.635 78.208 1.00 34.40 156 PRO A O 1
ATOM 599 N N . ARG A 1 132 ? 54.992 64.039 78.228 1.00 35.71 157 ARG A N 1
ATOM 600 C CA . ARG A 1 132 ? 54.659 63.787 79.619 1.00 35.83 157 ARG A CA 1
ATOM 601 C C . ARG A 1 132 ? 54.023 62.436 79.857 1.00 35.83 157 ARG A C 1
ATOM 602 O O . ARG A 1 132 ? 54.007 61.979 80.989 1.00 37.24 157 ARG A O 1
ATOM 610 N N . TYR A 1 133 ? 53.444 61.812 78.833 1.00 35.59 158 TYR A N 1
ATOM 611 C CA . TYR A 1 133 ? 52.790 60.503 79.015 1.00 35.21 158 TYR A CA 1
ATOM 612 C C . TYR A 1 133 ? 53.247 59.519 77.946 1.00 35.70 158 TYR A C 1
ATOM 613 O O . TYR A 1 133 ? 52.457 59.116 77.085 1.00 32.86 158 TYR A O 1
ATOM 622 N N . PRO A 1 134 ? 54.528 59.093 78.029 1.00 36.98 159 PRO A N 1
ATOM 623 C CA . PRO A 1 134 ? 55.165 58.354 76.944 1.00 36.26 159 PRO A CA 1
ATOM 624 C C . PRO A 1 134 ? 54.533 56.992 76.725 1.00 37.47 159 PRO A C 1
ATOM 625 O O . PRO A 1 134 ? 54.808 56.349 75.710 1.00 37.20 159 PRO A O 1
ATOM 629 N N . GLU A 1 135 ? 53.696 56.563 77.667 1.00 38.94 160 GLU A N 1
ATOM 630 C CA . GLU A 1 135 ? 52.972 55.304 77.539 1.00 41.74 160 GLU A CA 1
ATOM 631 C C . GLU A 1 135 ? 51.497 55.437 77.163 1.00 38.33 160 GLU A C 1
ATOM 632 O O . GLU A 1 135 ? 50.791 54.435 77.087 1.00 39.00 160 GLU A O 1
ATOM 638 N N . GLN A 1 136 ? 51.038 56.661 76.918 1.00 35.24 161 GLN A N 1
ATOM 639 C CA . GLN A 1 136 ? 49.725 56.881 76.315 1.00 32.91 161 GLN A CA 1
ATOM 640 C C . GLN A 1 136 ? 49.899 56.915 74.802 1.00 31.16 161 GLN A C 1
ATOM 641 O O . GLN A 1 136 ? 50.711 57.661 74.284 1.00 31.28 161 GLN A O 1
ATOM 647 N N . LYS A 1 137 ? 49.142 56.102 74.091 1.00 28.78 162 LYS A N 1
ATOM 648 C CA . LYS A 1 137 ? 49.172 56.155 72.645 1.00 27.47 162 LYS A CA 1
ATOM 649 C C . LYS A 1 137 ? 48.170 57.202 72.165 1.00 25.82 162 LYS A C 1
ATOM 650 O O . LYS A 1 137 ? 47.052 57.281 72.673 1.00 24.64 162 LYS A O 1
ATOM 656 N N . TYR A 1 138 ? 48.602 57.994 71.189 1.00 24.49 163 TYR A N 1
ATOM 657 C CA . TYR A 1 138 ? 47.803 59.036 70.587 1.00 23.87 163 TYR A CA 1
ATOM 658 C C . TYR A 1 138 ? 47.807 58.864 69.073 1.00 24.43 163 TYR A C 1
ATOM 659 O O . TYR A 1 138 ? 48.774 58.357 68.500 1.00 25.54 163 TYR A O 1
ATOM 668 N N . ALA A 1 139 ? 46.738 59.314 68.426 1.00 23.98 164 ALA A N 1
ATOM 669 C CA . ALA A 1 139 ? 46.665 59.383 66.969 1.00 22.50 164 ALA A CA 1
ATOM 670 C C . ALA A 1 139 ? 46.124 60.756 66.579 1.00 22.20 164 ALA A C 1
ATOM 671 O O . ALA A 1 139 ? 45.024 61.127 66.978 1.00 21.75 164 ALA A O 1
ATOM 673 N N . LEU A 1 140 ? 46.903 61.517 65.825 1.00 22.15 165 LEU A N 1
ATOM 674 C CA . LEU A 1 140 ? 46.542 62.885 65.467 1.00 22.36 165 LEU A CA 1
ATOM 675 C C . LEU A 1 140 ? 46.075 62.877 64.032 1.00 23.25 165 LEU A C 1
ATOM 676 O O . LEU A 1 140 ? 46.816 62.428 63.158 1.00 23.20 165 LEU A O 1
ATOM 681 N N . ILE A 1 141 ? 44.859 63.373 63.795 1.00 23.38 166 ILE A N 1
ATOM 682 C CA . ILE A 1 141 ? 44.214 63.282 62.492 1.00 23.79 166 ILE A CA 1
ATOM 683 C C . ILE A 1 141 ? 44.150 64.650 61.809 1.00 25.32 166 ILE A C 1
ATOM 684 O O . ILE A 1 141 ? 43.712 65.628 62.421 1.00 25.55 166 ILE A O 1
ATOM 689 N N . ASP A 1 142 ? 44.582 64.703 60.543 1.00 26.51 167 ASP A N 1
ATOM 690 C CA . ASP A 1 142 ? 44.587 65.928 59.735 1.00 27.04 167 ASP A CA 1
ATOM 691 C C . ASP A 1 142 ? 45.763 66.854 60.093 1.00 26.84 167 ASP A C 1
ATOM 692 O O . ASP A 1 142 ? 45.837 67.997 59.647 1.00 26.43 167 ASP A O 1
ATOM 697 N N . ALA A 1 143 ? 46.694 66.348 60.891 1.00 27.26 168 ALA A N 1
ATOM 698 C CA . ALA A 1 143 ? 47.899 67.092 61.229 1.00 27.59 168 ALA A CA 1
ATOM 699 C C . ALA A 1 143 ? 49.042 66.163 61.599 1.00 27.83 168 ALA A C 1
ATOM 700 O O . ALA A 1 143 ? 48.859 64.960 61.795 1.00 27.80 168 ALA A O 1
ATOM 702 N N . ALA A 1 144 ? 50.219 66.759 61.694 1.00 29.15 169 ALA A N 1
ATOM 703 C CA . ALA A 1 144 ? 51.439 66.080 62.081 1.00 30.24 169 ALA A CA 1
ATOM 704 C C . ALA A 1 144 ? 52.212 66.948 63.061 1.00 32.29 169 ALA A C 1
ATOM 705 O O . ALA A 1 144 ? 52.405 68.152 62.873 1.00 33.17 169 ALA A O 1
ATOM 707 N N . THR A 1 145 ? 52.659 66.291 64.111 1.00 34.30 170 THR A N 1
ATOM 708 C CA . THR A 1 145 ? 53.467 66.876 65.144 1.00 33.55 170 THR A CA 1
ATOM 709 C C . THR A 1 145 ? 54.852 67.210 64.529 1.00 33.88 170 THR A C 1
ATOM 710 O O . THR A 1 145 ? 55.288 66.520 63.613 1.00 33.30 170 THR A O 1
ATOM 714 N N . ARG A 1 146 ? 55.511 68.276 64.990 1.00 35.63 171 ARG A N 1
ATOM 715 C CA . ARG A 1 146 ? 56.805 68.705 64.415 1.00 38.42 171 ARG A CA 1
ATOM 716 C C . ARG A 1 146 ? 57.964 67.739 64.702 1.00 38.12 171 ARG A C 1
ATOM 717 O O . ARG A 1 146 ? 58.724 67.397 63.802 1.00 35.09 171 ARG A O 1
ATOM 725 N N . GLU A 1 147 ? 58.068 67.289 65.948 1.00 40.17 172 GLU A N 1
ATOM 726 C CA . GLU A 1 147 ? 59.059 66.277 66.356 1.00 42.48 172 GLU A CA 1
ATOM 727 C C . GLU A 1 147 ? 58.398 64.915 66.265 1.00 39.82 172 GLU A C 1
ATOM 728 O O . GLU A 1 147 ? 57.205 64.791 66.429 1.00 36.91 172 GLU A O 1
ATOM 734 N N . ARG A 1 148 ? 59.175 63.881 66.006 1.00 41.65 173 ARG A N 1
ATOM 735 C CA . ARG A 1 148 ? 58.634 62.535 66.012 1.00 42.59 173 ARG A CA 1
ATOM 736 C C . ARG A 1 148 ? 58.529 62.072 67.468 1.00 40.51 173 ARG A C 1
ATOM 737 O O . ARG A 1 148 ? 59.427 62.313 68.257 1.00 41.46 173 ARG A O 1
ATOM 745 N N . TYR A 1 149 ? 57.412 61.451 67.823 1.00 37.21 174 TYR A N 1
ATOM 746 C CA . TYR A 1 149 ? 57.237 60.847 69.124 1.00 35.13 174 TYR A CA 1
ATOM 747 C C . TYR A 1 149 ? 56.860 59.395 68.884 1.00 33.84 174 TYR A C 1
ATOM 748 O O . TYR A 1 149 ? 56.219 59.074 67.888 1.00 36.21 174 TYR A O 1
ATOM 757 N N . ASP A 1 150 ? 57.275 58.511 69.778 1.00 32.94 175 ASP A N 1
ATOM 758 C CA . ASP A 1 150 ? 56.951 57.089 69.659 1.00 32.96 175 ASP A CA 1
ATOM 759 C C . ASP A 1 150 ? 55.515 56.816 69.975 1.00 31.11 175 ASP A C 1
ATOM 760 O O . ASP A 1 150 ? 54.948 55.860 69.471 1.00 31.46 175 ASP A O 1
ATOM 765 N N . ASN A 1 151 ? 54.936 57.644 70.837 1.00 28.98 176 ASN A N 1
ATOM 766 C CA . ASN A 1 151 ? 53.565 57.448 71.259 1.00 27.38 176 ASN A CA 1
ATOM 767 C C . ASN A 1 151 ? 52.559 58.259 70.446 1.00 26.08 176 ASN A C 1
ATOM 768 O O . ASN A 1 151 ? 51.429 58.409 70.872 1.00 27.25 176 ASN A O 1
ATOM 773 N N . VAL A 1 152 ? 52.951 58.752 69.269 1.00 24.53 177 VAL A N 1
ATOM 774 C CA . VAL A 1 152 ? 52.049 59.552 68.435 1.00 23.92 177 VAL A CA 1
ATOM 775 C C . VAL A 1 152 ? 52.073 59.099 66.982 1.00 23.64 177 VAL A C 1
ATOM 776 O O . VAL A 1 152 ? 53.111 59.148 66.337 1.00 23.63 177 VAL A O 1
ATOM 780 N N . ALA A 1 153 ? 50.919 58.674 66.475 1.00 24.13 178 ALA A N 1
ATOM 781 C CA . ALA A 1 153 ? 50.738 58.402 65.051 1.00 24.69 178 ALA A CA 1
ATOM 782 C C . ALA A 1 153 ? 49.950 59.538 64.372 1.00 24.80 178 ALA A C 1
ATOM 783 O O . ALA A 1 153 ? 48.854 59.866 64.788 1.00 26.00 178 ALA A O 1
ATOM 785 N N . SER A 1 154 ? 50.505 60.120 63.317 1.00 24.74 179 SER A N 1
ATOM 786 C CA . SER A 1 154 ? 49.927 61.302 62.685 1.00 25.10 179 SER A CA 1
ATOM 787 C C . SER A 1 154 ? 49.431 60.950 61.294 1.00 24.67 179 SER A C 1
ATOM 788 O O . SER A 1 154 ? 50.156 60.342 60.513 1.00 24.68 179 SER A O 1
ATOM 791 N N . TYR A 1 155 ? 48.193 61.341 61.001 1.00 25.15 180 TYR A N 1
ATOM 792 C CA . TYR A 1 155 ? 47.554 61.098 59.711 1.00 24.81 180 TYR A CA 1
ATOM 793 C C . TYR A 1 155 ? 47.308 62.418 59.018 1.00 26.54 180 TYR A C 1
ATOM 794 O O . TYR A 1 155 ? 46.486 63.220 59.446 1.00 26.04 180 TYR A O 1
ATOM 803 N N . LEU A 1 156 ? 48.063 62.619 57.948 1.00 28.79 181 LEU A N 1
ATOM 804 C CA . LEU A 1 156 ? 48.109 63.845 57.187 1.00 30.90 181 LEU A CA 1
ATOM 805 C C . LEU A 1 156 ? 47.524 63.579 55.824 1.00 31.30 181 LEU A C 1
ATOM 806 O O . LEU A 1 156 ? 47.676 62.478 55.273 1.00 31.54 181 LEU A O 1
ATOM 811 N N . PHE A 1 157 ? 46.927 64.607 55.244 1.00 29.92 182 PHE A N 1
ATOM 812 C CA . PHE A 1 157 ? 46.412 64.502 53.897 1.00 29.05 182 PHE A CA 1
ATOM 813 C C . PHE A 1 157 ? 47.142 65.489 53.027 1.00 27.99 182 PHE A C 1
ATOM 814 O O . PHE A 1 157 ? 47.645 66.490 53.509 1.00 28.40 182 PHE A O 1
ATOM 822 N N . ARG A 1 158 ? 47.246 65.171 51.750 1.00 27.91 183 ARG A N 1
ATOM 823 C CA . ARG A 1 158 ? 47.875 66.059 50.786 1.00 28.12 183 ARG A CA 1
ATOM 824 C C . ARG A 1 158 ? 46.741 66.711 50.003 1.00 28.82 183 ARG A C 1
ATOM 825 O O . ARG A 1 158 ? 46.574 66.452 48.801 1.00 28.38 183 ARG A O 1
ATOM 833 N N . GLU A 1 159 ? 45.961 67.555 50.687 1.00 28.61 184 GLU A N 1
ATOM 834 C CA . GLU A 1 159 ? 44.694 68.075 50.135 1.00 28.43 184 GLU A CA 1
ATOM 835 C C . GLU A 1 159 ? 44.828 68.833 48.825 1.00 26.88 184 GLU A C 1
ATOM 836 O O . GLU A 1 159 ? 43.891 68.884 48.050 1.00 25.94 184 GLU A O 1
ATOM 842 N N . GLN A 1 160 ? 45.985 69.424 48.566 1.00 27.24 185 GLN A N 1
ATOM 843 C CA . GLN A 1 160 ? 46.245 70.012 47.246 1.00 27.29 185 GLN A CA 1
ATOM 844 C C . GLN A 1 160 ? 45.820 69.041 46.117 1.00 26.81 185 GLN A C 1
ATOM 845 O O . GLN A 1 160 ? 45.213 69.435 45.135 1.00 25.54 185 GLN A O 1
ATOM 851 N N . GLU A 1 161 ? 46.129 67.764 46.284 1.00 27.70 186 GLU A N 1
ATOM 852 C CA . GLU A 1 161 ? 45.850 66.768 45.259 1.00 27.83 186 GLU A CA 1
ATOM 853 C C . GLU A 1 161 ? 44.365 66.700 44.888 1.00 29.56 186 GLU A C 1
ATOM 854 O O . GLU A 1 161 ? 44.028 66.727 43.698 1.00 29.63 186 GLU A O 1
ATOM 860 N N . VAL A 1 162 ? 43.468 66.617 45.874 1.00 29.84 187 VAL A N 1
ATOM 861 C CA . VAL A 1 162 ? 42.033 66.574 45.543 1.00 30.36 187 VAL A CA 1
ATOM 862 C C . VAL A 1 162 ? 41.485 67.949 45.160 1.00 29.86 187 VAL A C 1
ATOM 863 O O . VAL A 1 162 ? 40.650 68.064 44.273 1.00 29.15 187 VAL A O 1
ATOM 867 N N . ALA A 1 163 ? 41.955 68.989 45.836 1.00 30.14 188 ALA A N 1
ATOM 868 C CA . ALA A 1 163 ? 41.430 70.323 45.625 1.00 29.32 188 ALA A CA 1
ATOM 869 C C . ALA A 1 163 ? 41.722 70.753 44.202 1.00 28.12 188 ALA A C 1
ATOM 870 O O . ALA A 1 163 ? 40.894 71.389 43.565 1.00 28.36 188 ALA A O 1
ATOM 872 N N . SER A 1 164 ? 42.889 70.373 43.699 1.00 27.83 189 SER A N 1
ATOM 873 C CA . SER A 1 164 ? 43.270 70.680 42.321 1.00 28.17 189 SER A CA 1
ATOM 874 C C . SER A 1 164 ? 42.334 70.054 41.284 1.00 27.01 189 SER A C 1
ATOM 875 O O . SER A 1 164 ? 42.008 70.690 40.294 1.00 27.86 189 SER A O 1
ATOM 878 N N . LEU A 1 165 ? 41.887 68.823 41.505 1.00 26.01 190 LEU A N 1
ATOM 879 C CA . LEU A 1 165 ? 40.880 68.212 40.614 1.00 25.50 190 LEU A CA 1
ATOM 880 C C . LEU A 1 165 ? 39.559 68.987 40.647 1.00 25.37 190 LEU A C 1
ATOM 881 O O . LEU A 1 165 ? 39.018 69.362 39.622 1.00 25.70 190 LEU A O 1
ATOM 886 N N . VAL A 1 166 ? 39.074 69.248 41.851 1.00 25.12 191 VAL A N 1
ATOM 887 C CA . VAL A 1 166 ? 37.902 70.072 42.074 1.00 25.28 191 VAL A CA 1
ATOM 888 C C . VAL A 1 166 ? 38.063 71.449 41.416 1.00 25.65 191 VAL A C 1
ATOM 889 O O . VAL A 1 166 ? 37.095 72.020 40.893 1.00 25.97 191 VAL A O 1
ATOM 893 N N . GLY A 1 167 ? 39.273 71.996 41.455 1.00 24.96 192 GLY A N 1
ATOM 894 C CA . GLY A 1 167 ? 39.526 73.318 40.876 1.00 25.57 192 GLY A CA 1
ATOM 895 C C . GLY A 1 167 ? 39.337 73.323 39.373 1.00 25.83 192 GLY A C 1
ATOM 896 O O . GLY A 1 167 ? 38.842 74.286 38.806 1.00 25.97 192 GLY A O 1
ATOM 897 N N . ILE A 1 168 ? 39.725 72.224 38.736 1.00 27.02 193 ILE A N 1
ATOM 898 C CA . ILE A 1 168 ? 39.484 72.022 37.316 1.00 28.15 193 ILE A CA 1
ATOM 899 C C . ILE A 1 168 ? 37.988 71.974 36.989 1.00 28.47 193 ILE A C 1
ATOM 900 O O . ILE A 1 168 ? 37.537 72.613 36.029 1.00 29.50 193 ILE A O 1
ATOM 905 N N . ILE A 1 169 ? 37.233 71.206 37.771 1.00 28.09 194 ILE A N 1
ATOM 906 C CA . ILE A 1 169 ? 35.797 71.034 37.521 1.00 28.57 194 ILE A CA 1
ATOM 907 C C . ILE A 1 169 ? 35.056 72.356 37.688 1.00 27.89 194 ILE A C 1
ATOM 908 O O . ILE A 1 169 ? 34.230 72.712 36.857 1.00 26.64 194 ILE A O 1
ATOM 913 N N . ALA A 1 170 ? 35.347 73.060 38.781 1.00 28.63 195 ALA A N 1
ATOM 914 C CA . ALA A 1 170 ? 34.678 74.317 39.106 1.00 28.64 195 ALA A CA 1
ATOM 915 C C . ALA A 1 170 ? 34.922 75.342 38.024 1.00 29.10 195 ALA A C 1
ATOM 916 O O . ALA A 1 170 ? 34.033 76.139 37.689 1.00 28.33 195 ALA A O 1
ATOM 918 N N . ALA A 1 171 ? 36.130 75.319 37.471 1.00 30.28 196 ALA A N 1
ATOM 919 C CA . ALA A 1 171 ? 36.462 76.202 36.344 1.00 31.49 196 ALA A CA 1
ATOM 920 C C . ALA A 1 171 ? 35.650 75.836 35.113 1.00 30.76 196 ALA A C 1
ATOM 921 O O . ALA A 1 171 ? 35.085 76.710 34.460 1.00 32.21 196 ALA A O 1
ATOM 923 N N . ASP A 1 172 ? 35.592 74.545 34.803 1.00 30.61 197 ASP A N 1
ATOM 924 C CA . ASP A 1 172 ? 34.853 74.070 33.632 1.00 30.35 197 ASP A CA 1
ATOM 925 C C . ASP A 1 172 ? 33.384 74.474 33.698 1.00 28.64 197 ASP A C 1
ATOM 926 O O . ASP A 1 172 ? 32.853 75.081 32.777 1.00 29.59 197 ASP A O 1
ATOM 931 N N . ILE A 1 173 ? 32.755 74.134 34.812 1.00 26.40 198 ILE A N 1
ATOM 932 C CA . ILE A 1 173 ? 31.388 74.486 35.087 1.00 24.82 198 ILE A CA 1
ATOM 933 C C . ILE A 1 173 ? 31.191 75.985 34.922 1.00 25.34 198 ILE A C 1
ATOM 934 O O . ILE A 1 173 ? 30.342 76.401 34.159 1.00 26.82 198 ILE A O 1
ATOM 939 N N . ALA A 1 174 ? 31.974 76.790 35.632 1.00 25.66 199 ALA A N 1
ATOM 940 C CA . ALA A 1 174 ? 31.868 78.254 35.553 1.00 25.36 199 ALA A CA 1
ATOM 941 C C . ALA A 1 174 ? 31.962 78.761 34.123 1.00 26.56 199 ALA A C 1
ATOM 942 O O . ALA A 1 174 ? 31.340 79.767 33.763 1.00 25.55 199 ALA A O 1
ATOM 944 N N . ASN A 1 175 ? 32.762 78.068 33.318 1.00 28.32 200 ASN A N 1
ATOM 945 C CA . ASN A 1 175 ? 32.886 78.377 31.910 1.00 29.57 200 ASN A CA 1
ATOM 946 C C . ASN A 1 175 ? 31.580 78.085 31.202 1.00 30.55 200 ASN A C 1
ATOM 947 O O . ASN A 1 175 ? 31.014 78.970 30.554 1.00 31.89 200 ASN A O 1
ATOM 952 N N . ASN A 1 176 ? 31.082 76.858 31.364 1.00 30.82 201 ASN A N 1
ATOM 953 C CA . ASN A 1 176 ? 29.774 76.461 30.820 1.00 32.04 201 ASN A CA 1
ATOM 954 C C . ASN A 1 176 ? 28.619 77.382 31.282 1.00 33.47 201 ASN A C 1
ATOM 955 O O . ASN A 1 176 ? 27.699 77.665 30.514 1.00 37.66 201 ASN A O 1
ATOM 960 N N . ILE A 1 177 ? 28.674 77.857 32.522 1.00 32.37 202 ILE A N 1
ATOM 961 C CA . ILE A 1 177 ? 27.681 78.786 33.027 1.00 32.22 202 ILE A CA 1
ATOM 962 C C . ILE A 1 177 ? 27.752 80.127 32.292 1.00 34.61 202 ILE A C 1
ATOM 963 O O . ILE A 1 177 ? 26.735 80.750 32.077 1.00 35.35 202 ILE A O 1
ATOM 968 N N . SER A 1 178 ? 28.940 80.575 31.903 1.00 38.43 203 SER A N 1
ATOM 969 C CA . SER A 1 178 ? 29.074 81.872 31.227 1.00 40.47 203 SER A CA 1
ATOM 970 C C . SER A 1 178 ? 28.604 81.779 29.796 1.00 41.89 203 SER A C 1
ATOM 971 O O . SER A 1 178 ? 28.087 82.746 29.237 1.00 40.71 203 SER A O 1
ATOM 974 N N . LYS A 1 179 ? 28.807 80.611 29.201 1.00 45.57 204 LYS A N 1
ATOM 975 C CA . LYS A 1 179 ? 28.277 80.339 27.870 1.00 47.98 204 LYS A CA 1
ATOM 976 C C . LYS A 1 179 ? 26.756 80.273 27.948 1.00 47.44 204 LYS A C 1
ATOM 977 O O . LYS A 1 179 ? 26.058 80.867 27.129 1.00 49.25 204 LYS A O 1
ATOM 983 N N . ALA A 1 180 ? 26.241 79.584 28.954 1.00 45.35 205 ALA A N 1
ATOM 984 C CA . ALA A 1 180 ? 24.800 79.496 29.118 1.00 45.12 205 ALA A CA 1
ATOM 985 C C . ALA A 1 180 ? 24.194 80.856 29.430 1.00 43.07 205 ALA A C 1
ATOM 986 O O . ALA A 1 180 ? 23.074 81.109 29.055 1.00 44.49 205 ALA A O 1
ATOM 988 N N . THR A 1 181 ? 24.942 81.735 30.087 1.00 42.71 206 THR A N 1
ATOM 989 C CA . THR A 1 181 ? 24.373 82.935 30.707 1.00 41.56 206 THR A CA 1
ATOM 990 C C . THR A 1 181 ? 24.638 84.222 29.939 1.00 42.69 206 THR A C 1
ATOM 991 O O . THR A 1 181 ? 23.858 85.167 30.044 1.00 40.03 206 THR A O 1
ATOM 995 N N . GLY A 1 182 ? 25.743 84.282 29.201 1.00 45.54 207 GLY A N 1
ATOM 996 C CA . GLY A 1 182 ? 26.186 85.536 28.598 1.00 48.21 207 GLY A CA 1
ATOM 997 C C . GLY A 1 182 ? 26.948 86.427 29.567 1.00 51.79 207 GLY A C 1
ATOM 998 O O . GLY A 1 182 ? 27.856 87.142 29.151 1.00 54.52 207 GLY A O 1
ATOM 999 N N . GLU A 1 183 ? 26.562 86.397 30.847 1.00 56.05 208 GLU A N 1
ATOM 1000 C CA . GLU A 1 183 ? 27.285 87.065 31.944 1.00 57.77 208 GLU A CA 1
ATOM 1001 C C . GLU A 1 183 ? 28.474 86.207 32.424 1.00 53.29 208 GLU A C 1
ATOM 1002 O O . GLU A 1 183 ? 28.621 85.043 32.046 1.00 47.93 208 GLU A O 1
ATOM 1008 N N . GLU A 1 184 ? 29.320 86.808 33.257 1.00 53.37 209 GLU A N 1
ATOM 1009 C CA . GLU A 1 184 ? 30.533 86.152 33.772 1.00 51.37 209 GLU A CA 1
ATOM 1010 C C . GLU A 1 184 ? 30.234 85.320 35.017 1.00 48.41 209 GLU A C 1
ATOM 1011 O O . GLU A 1 184 ? 29.405 85.694 35.846 1.00 51.15 209 GLU A O 1
ATOM 1017 N N . ALA A 1 185 ? 30.917 84.188 35.148 1.00 43.30 210 ALA A N 1
ATOM 1018 C CA . ALA A 1 185 ? 30.781 83.333 36.319 1.00 40.84 210 ALA A CA 1
ATOM 1019 C C . ALA A 1 185 ? 32.157 83.035 36.909 1.00 39.25 210 ALA A C 1
ATOM 1020 O O . ALA A 1 185 ? 33.084 82.727 36.180 1.00 38.64 210 ALA A O 1
ATOM 1022 N N . LYS A 1 186 ? 32.287 83.125 38.229 1.00 37.41 211 LYS A N 1
ATOM 1023 C CA . LYS A 1 186 ? 33.553 82.817 38.892 1.00 33.90 211 LYS A CA 1
ATOM 1024 C C . LYS A 1 186 ? 33.443 81.549 39.721 1.00 31.95 211 LYS A C 1
ATOM 1025 O O . LYS A 1 186 ? 32.344 81.130 40.104 1.00 30.01 211 LYS A O 1
ATOM 1031 N N . ALA A 1 187 ? 34.596 80.936 39.971 1.00 30.21 212 ALA A N 1
ATOM 1032 C CA . ALA A 1 187 ? 34.696 79.857 40.940 1.00 29.66 212 ALA A CA 1
ATOM 1033 C C . ALA A 1 187 ? 34.960 80.488 42.284 1.00 28.71 212 ALA A C 1
ATOM 1034 O O . ALA A 1 187 ? 35.366 81.636 42.363 1.00 29.58 212 ALA A O 1
ATOM 1036 N N . GLY A 1 188 ? 34.715 79.736 43.347 1.00 28.50 213 GLY A N 1
ATOM 1037 C CA . GLY A 1 188 ? 34.872 80.265 44.693 1.00 27.03 213 GLY A CA 1
ATOM 1038 C C . GLY A 1 188 ? 34.882 79.199 45.757 1.00 25.58 213 GLY A C 1
ATOM 1039 O O . GLY A 1 188 ? 34.644 78.018 45.486 1.00 24.50 213 GLY A O 1
ATOM 1040 N N . ALA A 1 189 ? 35.155 79.642 46.973 1.00 25.29 214 ALA A N 1
ATOM 1041 C CA . ALA A 1 189 ? 35.240 78.766 48.126 1.00 25.21 214 ALA A CA 1
ATOM 1042 C C . ALA A 1 189 ? 34.831 79.497 49.392 1.00 25.36 214 ALA A C 1
ATOM 1043 O O . ALA A 1 189 ? 35.215 80.655 49.617 1.00 24.36 214 ALA A O 1
ATOM 1045 N N . VAL A 1 190 ? 34.048 78.808 50.214 1.00 26.19 215 VAL A N 1
ATOM 1046 C CA . VAL A 1 190 ? 33.711 79.286 51.539 1.00 26.88 215 VAL A CA 1
ATOM 1047 C C . VAL A 1 190 ? 34.581 78.464 52.463 1.00 26.15 215 VAL A C 1
ATOM 1048 O O . VAL A 1 190 ? 34.412 77.250 52.576 1.00 26.63 215 VAL A O 1
ATOM 1052 N N . ALA A 1 191 ? 35.546 79.129 53.083 1.00 26.00 216 ALA A N 1
ATOM 1053 C CA . ALA A 1 191 ? 36.526 78.444 53.911 1.00 26.20 216 ALA A CA 1
ATOM 1054 C C . ALA A 1 191 ? 36.278 78.710 55.403 1.00 26.15 216 ALA A C 1
ATOM 1055 O O . ALA A 1 191 ? 35.709 79.748 55.780 1.00 25.93 216 ALA A O 1
ATOM 1057 N N . GLY A 1 192 ? 36.684 77.753 56.237 1.00 25.21 217 GLY A N 1
ATOM 1058 C CA . GLY A 1 192 ? 36.646 77.906 57.684 1.00 25.20 217 GLY A CA 1
ATOM 1059 C C . GLY A 1 192 ? 37.799 78.740 58.214 1.00 25.58 217 GLY A C 1
ATOM 1060 O O . GLY A 1 192 ? 37.913 79.922 57.903 1.00 27.25 217 GLY A O 1
ATOM 1069 N N . ASP A 1 194 ? 41.813 79.892 58.968 1.00 27.91 219 ASP A N 1
ATOM 1070 C CA . ASP A 1 194 ? 43.138 79.953 58.343 1.00 27.21 219 ASP A CA 1
ATOM 1071 C C . ASP A 1 194 ? 44.132 79.052 59.053 1.00 24.82 219 ASP A C 1
ATOM 1072 O O . ASP A 1 194 ? 44.837 79.475 59.942 1.00 24.05 219 ASP A O 1
ATOM 1077 N N . ILE A 1 195 ? 44.180 77.800 58.628 1.00 24.71 220 ILE A N 1
ATOM 1078 C CA . ILE A 1 195 ? 45.109 76.809 59.166 1.00 23.55 220 ILE A CA 1
ATOM 1079 C C . ILE A 1 195 ? 45.697 75.957 58.034 1.00 22.82 220 ILE A C 1
ATOM 1080 O O . ILE A 1 195 ? 45.153 75.949 56.920 1.00 21.71 220 ILE A O 1
ATOM 1085 N N . PRO A 1 196 ? 46.816 75.255 58.311 1.00 22.48 221 PRO A N 1
ATOM 1086 C CA . PRO A 1 196 ? 47.547 74.492 57.316 1.00 22.45 221 PRO A CA 1
ATOM 1087 C C . PRO A 1 196 ? 46.754 73.556 56.409 1.00 23.48 221 PRO A C 1
ATOM 1088 O O . PRO A 1 196 ? 47.075 73.488 55.233 1.00 24.86 221 PRO A O 1
ATOM 1092 N N . PRO A 1 197 ? 45.741 72.825 56.925 1.00 24.65 222 PRO A N 1
ATOM 1093 C CA . PRO A 1 197 ? 44.970 72.002 55.993 1.00 24.53 222 PRO A CA 1
ATOM 1094 C C . PRO A 1 197 ? 44.258 72.840 54.954 1.00 24.34 222 PRO A C 1
ATOM 1095 O O . PRO A 1 197 ? 44.215 72.475 53.777 1.00 23.62 222 PRO A O 1
ATOM 1099 N N . LEU A 1 198 ? 43.736 73.980 55.384 1.00 25.17 223 LEU A N 1
ATOM 1100 C CA . LEU A 1 198 ? 43.083 74.896 54.448 1.00 25.82 223 LEU A CA 1
ATOM 1101 C C . LEU A 1 198 ? 44.031 75.584 53.471 1.00 25.79 223 LEU A C 1
ATOM 1102 O O . LEU A 1 198 ? 43.599 75.970 52.374 1.00 26.90 223 LEU A O 1
ATOM 1107 N N . TRP A 1 199 ? 45.308 75.706 53.835 1.00 24.64 224 TRP A N 1
ATOM 1108 C CA . TRP A 1 199 ? 46.300 76.245 52.903 1.00 24.23 224 TRP A CA 1
ATOM 1109 C C . TRP A 1 199 ? 46.450 75.311 51.729 1.00 22.56 224 TRP A C 1
ATOM 1110 O O . TRP A 1 199 ? 46.492 75.747 50.579 1.00 21.27 224 TRP A O 1
ATOM 1121 N N . ARG A 1 200 ? 46.507 74.020 52.030 1.00 22.03 225 ARG A N 1
ATOM 1122 C CA . ARG A 1 200 ? 46.616 72.999 50.994 1.00 21.69 225 ARG A CA 1
ATOM 1123 C C . ARG A 1 200 ? 45.353 72.947 50.112 1.00 20.95 225 ARG A C 1
ATOM 1124 O O . ARG A 1 200 ? 45.438 72.761 48.894 1.00 19.59 225 ARG A O 1
ATOM 1132 N N . PHE A 1 201 ? 44.181 73.145 50.715 1.00 20.63 226 PHE A N 1
ATOM 1133 C CA . PHE A 1 201 ? 42.962 73.213 49.912 1.00 20.12 226 PHE A CA 1
ATOM 1134 C C . PHE A 1 201 ? 43.000 74.397 48.945 1.00 20.45 226 PHE A C 1
ATOM 1135 O O . PHE A 1 201 ? 42.558 74.283 47.802 1.00 19.85 226 PHE A O 1
ATOM 1143 N N . HIS A 1 202 ? 43.536 75.524 49.417 1.00 21.16 227 HIS A N 1
ATOM 1144 C CA . HIS A 1 202 ? 43.537 76.779 48.664 1.00 20.60 227 HIS A CA 1
ATOM 1145 C C . HIS A 1 202 ? 44.498 76.704 47.489 1.00 20.04 227 HIS A C 1
ATOM 1146 O O . HIS A 1 202 ? 44.158 77.026 46.362 1.00 19.41 227 HIS A O 1
ATOM 1153 N N . ILE A 1 203 ? 45.705 76.257 47.773 1.00 20.27 228 ILE A N 1
ATOM 1154 C CA . ILE A 1 203 ? 46.718 76.059 46.754 1.00 20.19 228 ILE A CA 1
ATOM 1155 C C . ILE A 1 203 ? 46.227 75.085 45.703 1.00 20.05 228 ILE A C 1
ATOM 1156 O O . ILE A 1 203 ? 46.386 75.324 44.502 1.00 20.27 228 ILE A O 1
ATOM 1161 N N . GLY A 1 204 ? 45.643 73.984 46.155 1.00 19.95 229 GLY A N 1
ATOM 1162 C CA . GLY A 1 204 ? 45.106 72.964 45.244 1.00 20.11 229 GLY A CA 1
ATOM 1163 C C . GLY A 1 204 ? 43.970 73.512 44.412 1.00 20.55 229 GLY A C 1
ATOM 1164 O O . GLY A 1 204 ? 44.025 73.466 43.202 1.00 21.86 229 GLY A O 1
ATOM 1165 N N . TYR A 1 205 ? 42.959 74.080 45.050 1.00 21.00 230 TYR A N 1
ATOM 1166 C CA . TYR A 1 205 ? 41.859 74.710 44.314 1.00 21.99 230 TYR A CA 1
ATOM 1167 C C . TYR A 1 205 ? 42.308 75.735 43.256 1.00 22.54 230 TYR A C 1
ATOM 1168 O O . TYR A 1 205 ? 41.877 75.675 42.091 1.00 23.51 230 TYR A O 1
ATOM 1177 N N . LEU A 1 206 ? 43.162 76.670 43.655 1.00 22.13 231 LEU A N 1
ATOM 1178 C CA . LEU A 1 206 ? 43.622 77.713 42.738 1.00 22.18 231 LEU A CA 1
ATOM 1179 C C . LEU A 1 206 ? 44.473 77.157 41.608 1.00 22.76 231 LEU A C 1
ATOM 1180 O O . LEU A 1 206 ? 44.347 77.598 40.474 1.00 24.12 231 LEU A O 1
ATOM 1185 N N . TYR A 1 207 ? 45.341 76.196 41.911 1.00 23.14 232 TYR A N 1
ATOM 1186 C CA . TYR A 1 207 ? 46.137 75.513 40.881 1.00 23.55 232 TYR A CA 1
ATOM 1187 C C . TYR A 1 207 ? 45.241 74.897 39.781 1.00 24.61 232 TYR A C 1
ATOM 1188 O O . TYR A 1 207 ? 45.492 75.101 38.589 1.00 24.51 232 TYR A O 1
ATOM 1197 N N . GLY A 1 208 ? 44.206 74.152 40.190 1.00 25.11 233 GLY A N 1
ATOM 1198 C CA . GLY A 1 208 ? 43.332 73.436 39.260 1.00 25.68 233 GLY A CA 1
ATOM 1199 C C . GLY A 1 208 ? 42.564 74.357 38.321 1.00 27.63 233 GLY A C 1
ATOM 1200 O O . GLY A 1 208 ? 42.478 74.085 37.111 1.00 28.20 233 GLY A O 1
ATOM 1201 N N . VAL A 1 209 ? 42.008 75.444 38.880 1.00 27.65 234 VAL A N 1
ATOM 1202 C CA . VAL A 1 209 ? 41.398 76.539 38.090 1.00 26.40 234 VAL A CA 1
ATOM 1203 C C . VAL A 1 209 ? 42.382 77.081 37.060 1.00 25.30 234 VAL A C 1
ATOM 1204 O O . VAL A 1 209 ? 42.030 77.278 35.901 1.00 25.89 234 VAL A O 1
ATOM 1208 N N . GLN A 1 210 ? 43.615 77.331 37.489 1.00 25.07 235 GLN A N 1
ATOM 1209 C CA . GLN A 1 210 ? 44.638 77.939 36.609 1.00 24.60 235 GLN A CA 1
ATOM 1210 C C . GLN A 1 210 ? 45.202 76.993 35.563 1.00 23.68 235 GLN A C 1
ATOM 1211 O O . GLN A 1 210 ? 45.713 77.423 34.534 1.00 24.03 235 GLN A O 1
ATOM 1217 N N . TYR A 1 211 ? 45.135 75.711 35.870 1.00 23.90 236 TYR A N 1
ATOM 1218 C CA . TYR A 1 211 ? 45.546 74.641 34.978 1.00 25.39 236 TYR A CA 1
ATOM 1219 C C . TYR A 1 211 ? 44.519 74.486 33.856 1.00 26.22 236 TYR A C 1
ATOM 1220 O O . TYR A 1 211 ? 44.859 74.200 32.702 1.00 25.14 236 TYR A O 1
ATOM 1229 N N . TYR A 1 212 ? 43.251 74.658 34.225 1.00 27.35 237 TYR A N 1
ATOM 1230 C CA . TYR A 1 212 ? 42.166 74.712 33.269 1.00 28.16 237 TYR A CA 1
ATOM 1231 C C . TYR A 1 212 ? 42.328 75.971 32.414 1.00 29.17 237 TYR A C 1
ATOM 1232 O O . TYR A 1 212 ? 42.408 75.909 31.186 1.00 28.59 237 TYR A O 1
ATOM 1241 N N . ASN A 1 213 ? 42.413 77.116 33.071 1.00 29.52 238 ASN A N 1
ATOM 1242 C CA . ASN A 1 213 ? 42.624 78.351 32.351 1.00 30.61 238 ASN A CA 1
ATOM 1243 C C . ASN A 1 213 ? 43.725 78.230 31.311 1.00 32.32 238 ASN A C 1
ATOM 1244 O O . ASN A 1 213 ? 43.534 78.565 30.151 1.00 32.81 238 ASN A O 1
ATOM 1249 N N . GLN A 1 214 ? 44.885 77.762 31.737 1.00 34.70 239 GLN A N 1
ATOM 1250 C CA . GLN A 1 214 ? 46.049 77.742 30.858 1.00 37.17 239 GLN A CA 1
ATOM 1251 C C . GLN A 1 214 ? 45.827 76.795 29.665 1.00 37.68 239 GLN A C 1
ATOM 1252 O O . GLN A 1 214 ? 46.168 77.127 28.533 1.00 37.91 239 GLN A O 1
ATOM 1258 N N . ALA A 1 215 ? 45.233 75.634 29.938 1.00 38.01 240 ALA A N 1
ATOM 1259 C CA . ALA A 1 215 ? 45.028 74.580 28.946 1.00 36.70 240 ALA A CA 1
ATOM 1260 C C . ALA A 1 215 ? 43.927 74.931 27.982 1.00 36.76 240 ALA A C 1
ATOM 1261 O O . ALA A 1 215 ? 43.953 74.508 26.844 1.00 37.07 240 ALA A O 1
ATOM 1271 N N . GLY A 1 217 ? 42.566 78.247 27.427 1.00 39.96 242 GLY A N 1
ATOM 1272 C CA . GLY A 1 217 ? 42.539 79.635 26.940 1.00 39.55 242 GLY A CA 1
ATOM 1273 C C . GLY A 1 217 ? 41.558 80.573 27.639 1.00 39.55 242 GLY A C 1
ATOM 1274 O O . GLY A 1 217 ? 41.296 81.664 27.139 1.00 41.12 242 GLY A O 1
ATOM 1275 N N . THR A 1 218 ? 41.046 80.169 28.805 1.00 39.18 243 THR A N 1
ATOM 1276 C CA . THR A 1 218 ? 39.996 80.904 29.533 1.00 38.72 243 THR A CA 1
ATOM 1277 C C . THR A 1 218 ? 40.549 81.741 30.702 1.00 40.45 243 THR A C 1
ATOM 1278 O O . THR A 1 218 ? 41.681 81.530 31.163 1.00 38.68 243 THR A O 1
ATOM 1282 N N . ASP A 1 219 ? 39.727 82.669 31.194 1.00 42.69 244 ASP A N 1
ATOM 1283 C CA . ASP A 1 219 ? 40.100 83.541 32.306 1.00 43.20 244 ASP A CA 1
ATOM 1284 C C . ASP A 1 219 ? 39.090 83.417 33.468 1.00 40.37 244 ASP A C 1
ATOM 1285 O O . ASP A 1 219 ? 38.487 84.403 33.922 1.00 40.32 244 ASP A O 1
ATOM 1290 N N . VAL A 1 220 ? 38.909 82.197 33.957 1.00 36.89 245 VAL A N 1
ATOM 1291 C CA . VAL A 1 220 ? 38.018 81.965 35.091 1.00 34.93 245 VAL A CA 1
ATOM 1292 C C . VAL A 1 220 ? 38.699 82.454 36.366 1.00 33.51 245 VAL A C 1
ATOM 1293 O O . VAL A 1 220 ? 39.816 82.043 36.664 1.00 31.10 245 VAL A O 1
ATOM 1297 N N . GLU A 1 221 ? 38.016 83.310 37.119 1.00 33.89 246 GLU A N 1
ATOM 1298 C CA . GLU A 1 221 ? 38.536 83.844 38.379 1.00 35.16 246 GLU A CA 1
ATOM 1299 C C . GLU A 1 221 ? 38.037 83.041 39.585 1.00 33.23 246 GLU A C 1
ATOM 1300 O O . GLU A 1 221 ? 37.018 82.346 39.530 1.00 31.82 246 GLU A O 1
ATOM 1314 N N . VAL A 1 223 ? 37.364 83.227 43.889 1.00 26.57 248 VAL A N 1
ATOM 1315 C CA . VAL A 1 223 ? 37.277 83.944 45.160 1.00 26.27 248 VAL A CA 1
ATOM 1316 C C . VAL A 1 223 ? 37.415 82.949 46.315 1.00 25.79 248 VAL A C 1
ATOM 1317 O O . VAL A 1 223 ? 36.688 81.966 46.389 1.00 26.96 248 VAL A O 1
ATOM 1321 N N . TRP A 1 224 ? 38.342 83.209 47.219 1.00 23.84 249 TRP A N 1
ATOM 1322 C CA . TRP A 1 224 ? 38.539 82.336 48.349 1.00 24.14 249 TRP A CA 1
ATOM 1323 C C . TRP A 1 224 ? 38.244 83.147 49.573 1.00 24.10 249 TRP A C 1
ATOM 1324 O O . TRP A 1 224 ? 38.847 84.176 49.764 1.00 23.86 249 TRP A O 1
ATOM 1335 N N . THR A 1 225 ? 37.329 82.685 50.418 1.00 25.08 250 THR A N 1
ATOM 1336 C CA . THR A 1 225 ? 36.902 83.492 51.565 1.00 24.69 250 THR A CA 1
ATOM 1337 C C . THR A 1 225 ? 36.900 82.676 52.844 1.00 24.84 250 THR A C 1
ATOM 1338 O O . THR A 1 225 ? 36.169 81.679 52.958 1.00 25.37 250 THR A O 1
ATOM 1342 N N . TYR A 1 226 ? 37.753 83.113 53.775 1.00 24.05 251 TYR A N 1
ATOM 1343 C CA . TYR A 1 226 ? 37.884 82.536 55.107 1.00 23.65 251 TYR A CA 1
ATOM 1344 C C . TYR A 1 226 ? 36.845 83.165 56.023 1.00 23.73 251 TYR A C 1
ATOM 1345 O O . TYR A 1 226 ? 36.781 84.382 56.114 1.00 24.90 251 TYR A O 1
ATOM 1354 N N . THR A 1 227 ? 36.055 82.351 56.718 1.00 23.59 252 THR A N 1
ATOM 1355 C CA . THR A 1 227 ? 34.994 82.864 57.606 1.00 23.55 252 THR A CA 1
ATOM 1356 C C . THR A 1 227 ? 35.416 82.945 59.071 1.00 23.75 252 THR A C 1
ATOM 1357 O O . THR A 1 227 ? 34.876 83.754 59.845 1.00 24.01 252 THR A O 1
ATOM 1361 N N . GLY A 1 228 ? 36.366 82.087 59.449 1.00 24.47 253 GLY A N 1
ATOM 1362 C CA . GLY A 1 228 ? 36.914 82.050 60.808 1.00 24.15 253 GLY A CA 1
ATOM 1363 C C . GLY A 1 228 ? 36.348 80.949 61.683 1.00 24.33 253 GLY A C 1
ATOM 1364 O O . GLY A 1 228 ? 36.740 80.836 62.840 1.00 24.55 253 GLY A O 1
ATOM 1365 N N . ARG A 1 229 ? 35.435 80.134 61.147 1.00 24.42 254 ARG A N 1
ATOM 1366 C CA . ARG A 1 229 ? 34.777 79.097 61.941 1.00 24.33 254 ARG A CA 1
ATOM 1367 C C . ARG A 1 229 ? 34.369 77.894 61.108 1.00 24.47 254 ARG A C 1
ATOM 1368 O O . ARG A 1 229 ? 33.906 78.034 59.973 1.00 23.66 254 ARG A O 1
ATOM 1376 N N . PHE A 1 230 ? 34.493 76.717 61.713 1.00 25.70 255 PHE A N 1
ATOM 1377 C CA . PHE A 1 230 ? 34.030 75.459 61.125 1.00 26.31 255 PHE A CA 1
ATOM 1378 C C . PHE A 1 230 ? 32.632 75.046 61.571 1.00 27.82 255 PHE A C 1
ATOM 1379 O O . PHE A 1 230 ? 32.166 73.973 61.186 1.00 28.94 255 PHE A O 1
ATOM 1387 N N . ASP A 1 231 ? 31.954 75.887 62.356 1.00 29.93 256 ASP A N 1
ATOM 1388 C CA . ASP A 1 231 ? 30.746 75.464 63.068 1.00 30.77 256 ASP A CA 1
ATOM 1389 C C . ASP A 1 231 ? 29.522 76.388 63.015 1.00 30.53 256 ASP A C 1
ATOM 1390 O O . ASP A 1 231 ? 28.743 76.390 63.963 1.00 30.60 256 ASP A O 1
ATOM 1395 N N . ASP A 1 232 ? 29.324 77.133 61.927 1.00 30.47 257 ASP A N 1
ATOM 1396 C CA . ASP A 1 232 ? 28.290 78.187 61.897 1.00 31.70 257 ASP A CA 1
ATOM 1397 C C . ASP A 1 232 ? 27.624 78.334 60.512 1.00 30.02 257 ASP A C 1
ATOM 1398 O O . ASP A 1 232 ? 28.155 79.005 59.635 1.00 30.52 257 ASP A O 1
ATOM 1403 N N . PRO A 1 233 ? 26.451 77.716 60.315 1.00 28.60 258 PRO A N 1
ATOM 1404 C CA . PRO A 1 233 ? 25.797 77.774 58.992 1.00 28.35 258 PRO A CA 1
ATOM 1405 C C . PRO A 1 233 ? 25.356 79.161 58.528 1.00 26.68 258 PRO A C 1
ATOM 1406 O O . PRO A 1 233 ? 25.327 79.427 57.326 1.00 25.70 258 PRO A O 1
ATOM 1410 N N . THR A 1 234 ? 24.997 80.022 59.465 1.00 25.02 259 THR A N 1
ATOM 1411 C CA . THR A 1 234 ? 24.514 81.358 59.116 1.00 25.30 259 THR A CA 1
ATOM 1412 C C . THR A 1 234 ? 25.671 82.158 58.521 1.00 25.38 259 THR A C 1
ATOM 1413 O O . THR A 1 234 ? 25.550 82.839 57.504 1.00 25.30 259 THR A O 1
ATOM 1417 N N . LEU A 1 235 ? 26.804 82.048 59.180 1.00 25.68 260 LEU A N 1
ATOM 1418 C CA . LEU A 1 235 ? 28.019 82.674 58.735 1.00 26.65 260 LEU A CA 1
ATOM 1419 C C . LEU A 1 235 ? 28.347 82.200 57.330 1.00 27.19 260 LEU A C 1
ATOM 1420 O O . LEU A 1 235 ? 28.710 82.995 56.470 1.00 28.80 260 LEU A O 1
ATOM 1425 N N . GLY A 1 236 ? 28.212 80.901 57.091 1.00 26.92 261 GLY A N 1
ATOM 1426 C CA . GLY A 1 236 ? 28.514 80.357 55.779 1.00 27.36 261 GLY A CA 1
ATOM 1427 C C . GLY A 1 236 ? 27.532 80.862 54.741 1.00 27.94 261 GLY A C 1
ATOM 1428 O O . GLY A 1 236 ? 27.918 81.172 53.633 1.00 27.14 261 GLY A O 1
ATOM 1429 N N . LYS A 1 237 ? 26.260 80.942 55.120 1.00 29.18 262 LYS A N 1
ATOM 1430 C CA . LYS A 1 237 ? 25.198 81.369 54.223 1.00 29.47 262 LYS A CA 1
ATOM 1431 C C . LYS A 1 237 ? 25.379 82.803 53.773 1.00 27.75 262 LYS A C 1
ATOM 1432 O O . LYS A 1 237 ? 25.351 83.082 52.582 1.00 28.21 262 LYS A O 1
ATOM 1438 N N . THR A 1 238 ? 25.542 83.709 54.729 1.00 25.75 263 THR A N 1
ATOM 1439 C CA . THR A 1 238 ? 25.694 85.125 54.424 1.00 24.99 263 THR A CA 1
ATOM 1440 C C . THR A 1 238 ? 27.006 85.410 53.682 1.00 25.02 263 THR A C 1
ATOM 1441 O O . THR A 1 238 ? 27.103 86.379 52.934 1.00 25.17 263 THR A O 1
ATOM 1445 N N . THR A 1 239 ? 28.019 84.573 53.883 1.00 24.12 264 THR A N 1
ATOM 1446 C CA . THR A 1 239 ? 29.272 84.713 53.138 1.00 23.89 264 THR A CA 1
ATOM 1447 C C . THR A 1 239 ? 29.104 84.275 51.679 1.00 22.59 264 THR A C 1
ATOM 1448 O O . THR A 1 239 ? 29.704 84.853 50.772 1.00 22.00 264 THR A O 1
ATOM 1452 N N . ALA A 1 240 ? 28.304 83.239 51.460 1.00 22.19 265 ALA A N 1
ATOM 1453 C CA . ALA A 1 240 ? 28.075 82.721 50.125 1.00 22.53 265 ALA A CA 1
ATOM 1454 C C . ALA A 1 240 ? 27.229 83.702 49.344 1.00 24.04 265 ALA A C 1
ATOM 1455 O O . ALA A 1 240 ? 27.436 83.863 48.146 1.00 23.38 265 ALA A O 1
ATOM 1457 N N . GLU A 1 241 ? 26.285 84.344 50.041 1.00 26.27 266 GLU A N 1
ATOM 1458 C CA . GLU A 1 241 ? 25.445 85.423 49.498 1.00 28.51 266 GLU A CA 1
ATOM 1459 C C . GLU A 1 241 ? 26.232 86.643 49.073 1.00 29.29 266 GLU A C 1
ATOM 1460 O O . GLU A 1 241 ? 25.961 87.208 48.031 1.00 30.01 266 GLU A O 1
ATOM 1466 N N . GLN A 1 242 ? 27.195 87.050 49.886 1.00 33.13 267 GLN A N 1
ATOM 1467 C CA . GLN A 1 242 ? 28.138 88.106 49.522 1.00 36.46 267 GLN A CA 1
ATOM 1468 C C . GLN A 1 242 ? 28.856 87.755 48.227 1.00 34.72 267 GLN A C 1
ATOM 1469 O O . GLN A 1 242 ? 28.933 88.575 47.319 1.00 34.25 267 GLN A O 1
ATOM 1483 N N . LEU A 1 244 ? 28.063 85.585 45.921 1.00 32.92 269 LEU A N 1
ATOM 1484 C CA . LEU A 1 244 ? 27.041 85.547 44.869 1.00 32.59 269 LEU A CA 1
ATOM 1485 C C . LEU A 1 244 ? 26.890 86.908 44.169 1.00 32.46 269 LEU A C 1
ATOM 1486 O O . LEU A 1 244 ? 26.568 86.955 42.987 1.00 32.55 269 LEU A O 1
ATOM 1491 N N . GLN A 1 245 ? 27.161 87.995 44.899 1.00 32.72 270 GLN A N 1
ATOM 1492 C CA . GLN A 1 245 ? 27.210 89.362 44.340 1.00 32.68 270 GLN A CA 1
ATOM 1493 C C . GLN A 1 245 ? 28.559 89.767 43.758 1.00 32.64 270 GLN A C 1
ATOM 1494 O O . GLN A 1 245 ? 28.647 90.745 43.040 1.00 32.49 270 GLN A O 1
ATOM 1500 N N . GLN A 1 246 ? 29.622 89.059 44.100 1.00 32.24 271 GLN A N 1
ATOM 1501 C CA . GLN A 1 246 ? 30.885 89.264 43.420 1.00 31.54 271 GLN A CA 1
ATOM 1502 C C . GLN A 1 246 ? 30.915 88.443 42.125 1.00 29.76 271 GLN A C 1
ATOM 1503 O O . GLN A 1 246 ? 31.936 88.398 41.441 1.00 29.06 271 GLN A O 1
ATOM 1509 N N . GLY A 1 247 ? 29.829 87.752 41.801 1.00 27.51 272 GLY A N 1
ATOM 1510 C CA . GLY A 1 247 ? 29.772 87.007 40.548 1.00 26.74 272 GLY A CA 1
ATOM 1511 C C . GLY A 1 247 ? 30.215 85.559 40.626 1.00 25.85 272 GLY A C 1
ATOM 1512 O O . GLY A 1 247 ? 30.416 84.912 39.582 1.00 25.77 272 GLY A O 1
ATOM 1513 N N . VAL A 1 248 ? 30.347 85.042 41.850 1.00 24.89 273 VAL A N 1
ATOM 1514 C CA . VAL A 1 248 ? 30.659 83.628 42.066 1.00 24.22 273 VAL A CA 1
ATOM 1515 C C . VAL A 1 248 ? 29.436 82.802 41.757 1.00 23.73 273 VAL A C 1
ATOM 1516 O O . VAL A 1 248 ? 28.348 83.107 42.228 1.00 23.48 273 VAL A O 1
ATOM 1520 N N . ARG A 1 249 ? 29.645 81.743 40.986 1.00 24.05 274 ARG A N 1
ATOM 1521 C CA . ARG A 1 249 ? 28.593 80.835 40.602 1.00 23.43 274 ARG A CA 1
ATOM 1522 C C . ARG A 1 249 ? 28.922 79.374 40.851 1.00 23.33 274 ARG A C 1
ATOM 1523 O O . ARG A 1 249 ? 28.036 78.550 40.725 1.00 23.66 274 ARG A O 1
ATOM 1531 N N . VAL A 1 250 ? 30.174 79.037 41.182 1.00 23.14 275 VAL A N 1
ATOM 1532 C CA . VAL A 1 250 ? 30.505 77.686 41.681 1.00 22.38 275 VAL A CA 1
ATOM 1533 C C . VAL A 1 250 ? 31.165 77.791 43.059 1.00 21.99 275 VAL A C 1
ATOM 1534 O O . VAL A 1 250 ? 32.133 78.522 43.232 1.00 21.42 275 VAL A O 1
ATOM 1538 N N . PHE A 1 251 ? 30.629 77.057 44.029 1.00 21.75 276 PHE A N 1
ATOM 1539 C CA . PHE A 1 251 ? 30.991 77.216 45.445 1.00 22.16 276 PHE A CA 1
ATOM 1540 C C . PHE A 1 251 ? 31.577 75.936 46.050 1.00 21.22 276 PHE A C 1
ATOM 1541 O O . PHE A 1 251 ? 30.895 74.934 46.200 1.00 21.04 276 PHE A O 1
ATOM 1549 N N . TYR A 1 252 ? 32.846 75.980 46.407 1.00 20.93 277 TYR A N 1
ATOM 1550 C CA . TYR A 1 252 ? 33.491 74.841 47.012 1.00 21.17 277 TYR A CA 1
ATOM 1551 C C . TYR A 1 252 ? 33.400 75.003 48.534 1.00 21.65 277 TYR A C 1
ATOM 1552 O O . TYR A 1 252 ? 33.803 76.028 49.099 1.00 21.58 277 TYR A O 1
ATOM 1561 N N . GLY A 1 253 ? 32.820 74.008 49.197 1.00 21.85 278 GLY A N 1
ATOM 1562 C CA . GLY A 1 253 ? 32.681 74.043 50.648 1.00 22.03 278 GLY A CA 1
ATOM 1563 C C . GLY A 1 253 ? 33.924 73.499 51.322 1.00 22.34 278 GLY A C 1
ATOM 1564 O O . GLY A 1 253 ? 34.196 72.289 51.238 1.00 21.82 278 GLY A O 1
ATOM 1565 N N . VAL A 1 254 ? 34.690 74.387 51.972 1.00 21.88 279 VAL A N 1
ATOM 1566 C CA . VAL A 1 254 ? 35.900 73.975 52.692 1.00 21.93 279 VAL A CA 1
ATOM 1567 C C . VAL A 1 254 ? 35.871 74.553 54.111 1.00 23.10 279 VAL A C 1
ATOM 1568 O O . VAL A 1 254 ? 36.806 75.219 54.555 1.00 24.22 279 VAL A O 1
ATOM 1572 N N . ALA A 1 255 ? 34.789 74.286 54.827 1.00 22.85 280 ALA A N 1
ATOM 1573 C CA . ALA A 1 255 ? 34.565 74.919 56.107 1.00 23.05 280 ALA A CA 1
ATOM 1574 C C . ALA A 1 255 ? 33.717 74.085 57.053 1.00 24.07 280 ALA A C 1
ATOM 1575 O O . ALA A 1 255 ? 33.105 74.630 57.982 1.00 24.55 280 ALA A O 1
ATOM 1577 N N . GLY A 1 256 ? 33.700 72.767 56.855 1.00 23.57 281 GLY A N 1
ATOM 1578 C CA . GLY A 1 256 ? 32.945 71.900 57.746 1.00 23.81 281 GLY A CA 1
ATOM 1579 C C . GLY A 1 256 ? 31.481 72.279 57.770 1.00 22.99 281 GLY A C 1
ATOM 1580 O O . GLY A 1 256 ? 30.909 72.550 56.725 1.00 23.34 281 GLY A O 1
ATOM 1581 N N . LEU A 1 257 ? 30.882 72.298 58.955 1.00 22.16 282 LEU A N 1
ATOM 1582 C CA . LEU A 1 257 ? 29.452 72.625 59.108 1.00 22.80 282 LEU A CA 1
ATOM 1583 C C . LEU A 1 257 ? 29.092 74.012 58.578 1.00 23.81 282 LEU A C 1
ATOM 1584 O O . LEU A 1 257 ? 27.970 74.218 58.116 1.00 24.62 282 LEU A O 1
ATOM 1589 N N . THR A 1 258 ? 30.027 74.962 58.670 1.00 24.82 283 THR A N 1
ATOM 1590 C CA . THR A 1 258 ? 29.825 76.302 58.125 1.00 25.31 283 THR A CA 1
ATOM 1591 C C . THR A 1 258 ? 29.392 76.241 56.656 1.00 25.28 283 THR A C 1
ATOM 1592 O O . THR A 1 258 ? 28.464 76.937 56.255 1.00 25.19 283 THR A O 1
ATOM 1596 N N . HIS A 1 259 ? 30.023 75.391 55.857 1.00 25.08 284 HIS A N 1
ATOM 1597 C CA . HIS A 1 259 ? 29.693 75.360 54.433 1.00 25.57 284 HIS A CA 1
ATOM 1598 C C . HIS A 1 259 ? 28.374 74.670 54.094 1.00 26.98 284 HIS A C 1
ATOM 1599 O O . HIS A 1 259 ? 27.997 74.589 52.915 1.00 28.46 284 HIS A O 1
ATOM 1606 N N . VAL A 1 260 ? 27.662 74.174 55.104 1.00 26.70 285 VAL A N 1
ATOM 1607 C CA . VAL A 1 260 ? 26.289 73.718 54.889 1.00 26.49 285 VAL A CA 1
ATOM 1608 C C . VAL A 1 260 ? 25.444 74.971 54.656 1.00 26.52 285 VAL A C 1
ATOM 1609 O O . VAL A 1 260 ? 24.480 74.953 53.909 1.00 25.01 285 VAL A O 1
ATOM 1613 N N . GLY A 1 261 ? 25.840 76.065 55.298 1.00 28.80 286 GLY A N 1
ATOM 1614 C CA . GLY A 1 261 ? 25.212 77.376 55.093 1.00 29.99 286 GLY A CA 1
ATOM 1615 C C . GLY A 1 261 ? 25.356 77.825 53.658 1.00 30.25 286 GLY A C 1
ATOM 1616 O O . GLY A 1 261 ? 24.434 78.394 53.076 1.00 30.75 286 GLY A O 1
ATOM 1625 N N . PHE A 1 263 ? 25.603 75.756 51.057 1.00 29.28 288 PHE A N 1
ATOM 1626 C CA . PHE A 1 263 ? 24.658 74.948 50.264 1.00 27.57 288 PHE A CA 1
ATOM 1627 C C . PHE A 1 263 ? 23.286 75.581 50.241 1.00 26.74 288 PHE A C 1
ATOM 1628 O O . PHE A 1 263 ? 22.626 75.603 49.192 1.00 25.89 288 PHE A O 1
ATOM 1636 N N . ASN A 1 264 ? 22.858 76.066 51.406 1.00 26.20 289 ASN A N 1
ATOM 1637 C CA . ASN A 1 264 ? 21.543 76.685 51.547 1.00 27.78 289 ASN A CA 1
ATOM 1638 C C . ASN A 1 264 ? 21.405 77.998 50.802 1.00 27.46 289 ASN A C 1
ATOM 1639 O O . ASN A 1 264 ? 20.376 78.258 50.198 1.00 25.88 289 ASN A O 1
ATOM 1644 N N . ALA A 1 265 ? 22.451 78.816 50.862 1.00 28.61 290 ALA A N 1
ATOM 1645 C CA . ALA A 1 265 ? 22.553 80.030 50.056 1.00 28.42 290 ALA A CA 1
ATOM 1646 C C . ALA A 1 265 ? 22.465 79.725 48.570 1.00 29.13 290 ALA A C 1
ATOM 1647 O O . ALA A 1 265 ? 21.863 80.485 47.814 1.00 29.09 290 ALA A O 1
ATOM 1649 N N . VAL A 1 266 ? 23.081 78.622 48.158 1.00 30.03 291 VAL A N 1
ATOM 1650 C CA . VAL A 1 266 ? 23.054 78.203 46.764 1.00 31.51 291 VAL A CA 1
ATOM 1651 C C . VAL A 1 266 ? 21.706 77.600 46.374 1.00 33.58 291 VAL A C 1
ATOM 1652 O O . VAL A 1 266 ? 21.285 77.734 45.232 1.00 33.63 291 VAL A O 1
ATOM 1656 N N . LYS A 1 267 ? 21.029 76.927 47.299 1.00 36.68 292 LYS A N 1
ATOM 1657 C CA . LYS A 1 267 ? 19.656 76.473 47.030 1.00 38.56 292 LYS A CA 1
ATOM 1658 C C . LYS A 1 267 ? 18.728 77.656 46.823 1.00 34.59 292 LYS A C 1
ATOM 1659 O O . LYS A 1 267 ? 17.979 77.700 45.873 1.00 30.97 292 LYS A O 1
ATOM 1665 N N . GLU A 1 268 ? 18.794 78.600 47.749 1.00 35.54 293 GLU A N 1
ATOM 1666 C CA . GLU A 1 268 ? 18.014 79.827 47.713 1.00 37.43 293 GLU A CA 1
ATOM 1667 C C . GLU A 1 268 ? 18.195 80.503 46.363 1.00 36.05 293 GLU A C 1
ATOM 1668 O O . GLU A 1 268 ? 17.226 80.879 45.739 1.00 34.93 293 GLU A O 1
ATOM 1674 N N . ALA A 1 269 ? 19.443 80.609 45.910 1.00 35.78 294 ALA A N 1
ATOM 1675 C CA . ALA A 1 269 ? 19.793 81.228 44.620 1.00 36.16 294 ALA A CA 1
ATOM 1676 C C . ALA A 1 269 ? 19.182 80.527 43.402 1.00 35.84 294 ALA A C 1
ATOM 1677 O O . ALA A 1 269 ? 18.785 81.178 42.429 1.00 36.00 294 ALA A O 1
ATOM 1679 N N . ALA A 1 270 ? 19.146 79.200 43.449 1.00 34.21 295 ALA A N 1
ATOM 1680 C CA . ALA A 1 270 ? 18.646 78.398 42.338 1.00 32.51 295 ALA A CA 1
ATOM 1681 C C . ALA A 1 270 ? 17.161 78.600 42.220 1.00 32.54 295 ALA A C 1
ATOM 1682 O O . ALA A 1 270 ? 16.624 78.756 41.116 1.00 33.68 295 ALA A O 1
ATOM 1684 N N . ALA A 1 271 ? 16.505 78.609 43.376 1.00 31.58 296 ALA A N 1
ATOM 1685 C CA . ALA A 1 271 ? 15.080 78.873 43.456 1.00 30.28 296 ALA A CA 1
ATOM 1686 C C . ALA A 1 271 ? 14.724 80.267 42.978 1.00 30.19 296 ALA A C 1
ATOM 1687 O O . ALA A 1 271 ? 13.593 80.474 42.581 1.00 31.74 296 ALA A O 1
ATOM 1689 N N . ARG A 1 272 ? 15.670 81.212 43.018 1.00 30.13 297 ARG A N 1
ATOM 1690 C CA . ARG A 1 272 ? 15.433 82.582 42.545 1.00 29.76 297 ARG A CA 1
ATOM 1691 C C . ARG A 1 272 ? 15.991 82.849 41.137 1.00 30.59 297 ARG A C 1
ATOM 1692 O O . ARG A 1 272 ? 16.162 84.010 40.726 1.00 31.63 297 ARG A O 1
ATOM 1700 N N . GLY A 1 273 ? 16.264 81.771 40.404 1.00 29.87 298 GLY A N 1
ATOM 1701 C CA . GLY A 1 273 ? 16.640 81.844 39.005 1.00 29.65 298 GLY A CA 1
ATOM 1702 C C . GLY A 1 273 ? 18.127 81.851 38.711 1.00 30.05 298 GLY A C 1
ATOM 1703 O O . GLY A 1 273 ? 18.526 81.851 37.545 1.00 29.22 298 GLY A O 1
ATOM 1704 N N . VAL A 1 274 ? 18.963 81.860 39.741 1.00 30.08 299 VAL A N 1
ATOM 1705 C CA . VAL A 1 274 ? 20.390 81.926 39.495 1.00 31.63 299 VAL A CA 1
ATOM 1706 C C . VAL A 1 274 ? 20.883 80.542 39.117 1.00 31.99 299 VAL A C 1
ATOM 1707 O O . VAL A 1 274 ? 20.440 79.555 39.686 1.00 35.23 299 VAL A O 1
ATOM 1711 N N . ILE A 1 275 ? 21.786 80.476 38.146 1.00 30.70 300 ILE A N 1
ATOM 1712 C CA . ILE A 1 275 ? 22.440 79.239 37.786 1.00 28.80 300 ILE A CA 1
ATOM 1713 C C . ILE A 1 275 ? 23.775 79.169 38.515 1.00 29.16 300 ILE A C 1
ATOM 1714 O O . ILE A 1 275 ? 24.741 79.861 38.170 1.00 30.63 300 ILE A O 1
ATOM 1719 N N . ALA A 1 276 ? 23.806 78.335 39.546 1.00 28.21 301 ALA A N 1
ATOM 1720 C CA . ALA A 1 276 ? 24.975 78.142 40.370 1.00 26.67 301 ALA A CA 1
ATOM 1721 C C . ALA A 1 276 ? 25.012 76.713 40.868 1.00 26.32 301 ALA A C 1
ATOM 1722 O O . ALA A 1 276 ? 24.007 76.011 40.857 1.00 24.70 301 ALA A O 1
ATOM 1724 N N . PHE A 1 277 ? 26.192 76.278 41.291 1.00 27.68 302 PHE A N 1
ATOM 1725 C CA . PHE A 1 277 ? 26.362 74.939 41.822 1.00 28.42 302 PHE A CA 1
ATOM 1726 C C . PHE A 1 277 ? 27.234 74.948 43.067 1.00 27.25 302 PHE A C 1
ATOM 1727 O O . PHE A 1 277 ? 27.964 75.894 43.309 1.00 27.93 302 PHE A O 1
ATOM 1735 N N . SER A 1 278 ? 27.121 73.896 43.865 1.00 26.74 303 SER A N 1
ATOM 1736 C CA . SER A 1 278 ? 28.013 73.690 44.981 1.00 27.45 303 SER A CA 1
ATOM 1737 C C . SER A 1 278 ? 28.875 72.443 44.758 1.00 28.65 303 SER A C 1
ATOM 1738 O O . SER A 1 278 ? 28.532 71.554 43.957 1.00 28.32 303 SER A O 1
ATOM 1741 N N . ILE A 1 279 ? 30.006 72.415 45.465 1.00 28.83 304 ILE A N 1
ATOM 1742 C CA . ILE A 1 279 ? 30.850 71.237 45.576 1.00 27.82 304 ILE A CA 1
ATOM 1743 C C . ILE A 1 279 ? 31.117 70.964 47.056 1.00 26.79 304 ILE A C 1
ATOM 1744 O O . ILE A 1 279 ? 31.554 71.849 47.796 1.00 24.20 304 ILE A O 1
ATOM 1749 N N . GLY A 1 280 ? 30.828 69.732 47.467 1.00 26.56 305 GLY A N 1
ATOM 1750 C CA . GLY A 1 280 ? 30.973 69.309 48.846 1.00 26.92 305 GLY A CA 1
ATOM 1751 C C . GLY A 1 280 ? 32.348 68.740 49.101 1.00 27.12 305 GLY A C 1
ATOM 1752 O O . GLY A 1 280 ? 33.129 68.532 48.168 1.00 28.07 305 GLY A O 1
ATOM 1753 N N . GLN A 1 281 ? 32.637 68.479 50.372 1.00 26.67 306 GLN A N 1
ATOM 1754 C CA . GLN A 1 281 ? 33.965 68.086 50.786 1.00 26.37 306 GLN A CA 1
ATOM 1755 C C . GLN A 1 281 ? 33.917 67.164 51.995 1.00 27.58 306 GLN A C 1
ATOM 1756 O O . GLN A 1 281 ? 33.031 67.278 52.846 1.00 29.00 306 GLN A O 1
ATOM 1762 N N . ASP A 1 282 ? 34.895 66.260 52.033 1.00 28.25 307 ASP A N 1
ATOM 1763 C CA . ASP A 1 282 ? 35.136 65.268 53.091 1.00 28.58 307 ASP A CA 1
ATOM 1764 C C . ASP A 1 282 ? 34.269 64.033 52.855 1.00 29.09 307 ASP A C 1
ATOM 1765 O O . ASP A 1 282 ? 34.795 62.978 52.472 1.00 29.40 307 ASP A O 1
ATOM 1770 N N . ALA A 1 283 ? 32.956 64.166 53.049 1.00 29.22 308 ALA A N 1
ATOM 1771 C CA . ALA A 1 283 ? 32.003 63.130 52.647 1.00 28.47 308 ALA A CA 1
ATOM 1772 C C . ALA A 1 283 ? 31.478 63.472 51.262 1.00 29.65 308 ALA A C 1
ATOM 1773 O O . ALA A 1 283 ? 31.704 64.574 50.768 1.00 31.51 308 ALA A O 1
ATOM 1775 N N . SER A 1 284 ? 30.793 62.529 50.627 1.00 28.87 309 SER A N 1
ATOM 1776 C CA . SER A 1 284 ? 29.974 62.852 49.466 1.00 28.27 309 SER A CA 1
ATOM 1777 C C . SER A 1 284 ? 28.690 63.476 49.998 1.00 27.01 309 SER A C 1
ATOM 1778 O O . SER A 1 284 ? 27.953 62.834 50.737 1.00 27.15 309 SER A O 1
ATOM 1781 N N . GLN A 1 285 ? 28.436 64.732 49.639 1.00 25.94 310 GLN A N 1
ATOM 1782 C CA . GLN A 1 285 ? 27.337 65.493 50.234 1.00 24.78 310 GLN A CA 1
ATOM 1783 C C . GLN A 1 285 ? 26.238 65.798 49.245 1.00 24.85 310 GLN A C 1
ATOM 1784 O O . GLN A 1 285 ? 25.328 66.555 49.562 1.00 24.75 310 GLN A O 1
ATOM 1790 N N . GLU A 1 286 ? 26.328 65.220 48.047 1.00 25.98 311 GLU A N 1
ATOM 1791 C CA . GLU A 1 286 ? 25.372 65.491 46.976 1.00 27.47 311 GLU A CA 1
ATOM 1792 C C . GLU A 1 286 ? 23.923 65.266 47.459 1.00 28.85 311 GLU A C 1
ATOM 1793 O O . GLU A 1 286 ? 23.009 65.982 47.049 1.00 30.82 311 GLU A O 1
ATOM 1799 N N . TRP A 1 287 ? 23.729 64.297 48.357 1.00 29.16 312 TRP A N 1
ATOM 1800 C CA . TRP A 1 287 ? 22.405 63.967 48.897 1.00 28.62 312 TRP A CA 1
ATOM 1801 C C . TRP A 1 287 ? 21.676 65.131 49.538 1.00 29.27 312 TRP A C 1
ATOM 1802 O O . TRP A 1 287 ? 20.459 65.194 49.484 1.00 30.61 312 TRP A O 1
ATOM 1813 N N . TYR A 1 288 ? 22.408 66.053 50.142 1.00 29.53 313 TYR A N 1
ATOM 1814 C CA . TYR A 1 288 ? 21.782 67.200 50.780 1.00 29.85 313 TYR A CA 1
ATOM 1815 C C . TYR A 1 288 ? 20.925 68.025 49.805 1.00 31.09 313 TYR A C 1
ATOM 1816 O O . TYR A 1 288 ? 19.884 68.531 50.186 1.00 33.36 313 TYR A O 1
ATOM 1825 N N . ASP A 1 289 ? 21.364 68.160 48.562 1.00 33.23 314 ASP A N 1
ATOM 1826 C CA . ASP A 1 289 ? 20.516 68.692 47.479 1.00 35.60 314 ASP A CA 1
ATOM 1827 C C . ASP A 1 289 ? 21.152 68.366 46.126 1.00 34.67 314 ASP A C 1
ATOM 1828 O O . ASP A 1 289 ? 22.017 69.096 45.665 1.00 34.04 314 ASP A O 1
ATOM 1833 N N . PRO A 1 290 ? 20.723 67.266 45.485 1.00 35.26 315 PRO A N 1
ATOM 1834 C CA . PRO A 1 290 ? 21.446 66.710 44.323 1.00 35.45 315 PRO A CA 1
ATOM 1835 C C . PRO A 1 290 ? 21.420 67.569 43.070 1.00 35.95 315 PRO A C 1
ATOM 1836 O O . PRO A 1 290 ? 22.169 67.305 42.120 1.00 36.42 315 PRO A O 1
ATOM 1840 N N . GLN A 1 291 ? 20.560 68.578 43.073 1.00 36.76 316 GLN A N 1
ATOM 1841 C CA . GLN A 1 291 ? 20.386 69.438 41.929 1.00 38.77 316 GLN A CA 1
ATOM 1842 C C . GLN A 1 291 ? 21.463 70.509 41.874 1.00 35.36 316 GLN A C 1
ATOM 1843 O O . GLN A 1 291 ? 21.959 70.824 40.797 1.00 32.47 316 GLN A O 1
ATOM 1849 N N . THR A 1 292 ? 21.829 71.060 43.032 1.00 33.74 317 THR A N 1
ATOM 1850 C CA . THR A 1 292 ? 22.876 72.096 43.097 1.00 32.05 317 THR A CA 1
ATOM 1851 C C . THR A 1 292 ? 24.248 71.573 43.512 1.00 31.39 317 THR A C 1
ATOM 1852 O O . THR A 1 292 ? 25.264 72.175 43.148 1.00 31.23 317 THR A O 1
ATOM 1856 N N . ILE A 1 293 ? 24.286 70.469 44.263 1.00 30.01 318 ILE A N 1
ATOM 1857 C CA . ILE A 1 293 ? 25.555 69.878 44.722 1.00 29.15 318 ILE A CA 1
ATOM 1858 C C . ILE A 1 293 ? 25.887 68.720 43.792 1.00 30.07 318 ILE A C 1
ATOM 1859 O O . ILE A 1 293 ? 25.365 67.612 43.962 1.00 31.76 318 ILE A O 1
ATOM 1864 N N . ILE A 1 294 ? 26.743 68.956 42.806 1.00 30.43 319 ILE A N 1
ATOM 1865 C CA . ILE A 1 294 ? 26.933 67.927 41.777 1.00 32.43 319 ILE A CA 1
ATOM 1866 C C . ILE A 1 294 ? 28.203 67.096 41.864 1.00 31.56 319 ILE A C 1
ATOM 1867 O O . ILE A 1 294 ? 28.348 66.115 41.130 1.00 31.56 319 ILE A O 1
ATOM 1872 N N . ILE A 1 295 ? 29.115 67.470 42.751 1.00 30.38 320 ILE A N 1
ATOM 1873 C CA . ILE A 1 295 ? 30.266 66.631 43.011 1.00 29.42 320 ILE A CA 1
ATOM 1874 C C . ILE A 1 295 ? 30.735 66.891 44.426 1.00 29.48 320 ILE A C 1
ATOM 1875 O O . ILE A 1 295 ? 30.353 67.907 45.009 1.00 30.43 320 ILE A O 1
ATOM 1880 N N . SER A 1 296 ? 31.482 65.938 44.995 1.00 28.45 321 SER A N 1
ATOM 1881 C CA . SER A 1 296 ? 32.138 66.128 46.290 1.00 28.46 321 SER A CA 1
ATOM 1882 C C . SER A 1 296 ? 33.604 65.674 46.228 1.00 29.33 321 SER A C 1
ATOM 1883 O O . SER A 1 296 ? 33.970 64.753 45.484 1.00 29.10 321 SER A O 1
ATOM 1886 N N . GLY A 1 297 ? 34.451 66.374 46.967 1.00 30.23 322 GLY A N 1
ATOM 1887 C CA . GLY A 1 297 ? 35.831 65.953 47.130 1.00 31.74 322 GLY A CA 1
ATOM 1888 C C . GLY A 1 297 ? 35.875 65.125 48.395 1.00 32.71 322 GLY A C 1
ATOM 1889 O O . GLY A 1 297 ? 35.320 65.526 49.426 1.00 32.84 322 GLY A O 1
ATOM 1890 N N . LEU A 1 298 ? 36.509 63.963 48.336 1.00 32.85 323 LEU A N 1
ATOM 1891 C CA . LEU A 1 298 ? 36.505 63.076 49.488 1.00 33.71 323 LEU A CA 1
ATOM 1892 C C . LEU A 1 298 ? 37.806 63.167 50.258 1.00 31.69 323 LEU A C 1
ATOM 1893 O O . LEU A 1 298 ? 38.874 63.391 49.689 1.00 30.58 323 LEU A O 1
ATOM 1898 N N . LYS A 1 299 ? 37.663 63.051 51.574 1.00 30.29 324 LYS A N 1
ATOM 1899 C CA . LYS A 1 299 ? 38.769 62.899 52.491 1.00 29.69 324 LYS A CA 1
ATOM 1900 C C . LYS A 1 299 ? 38.380 61.746 53.410 1.00 28.65 324 LYS A C 1
ATOM 1901 O O . LYS A 1 299 ? 37.362 61.833 54.114 1.00 27.21 324 LYS A O 1
ATOM 1907 N N . ARG A 1 300 ? 39.187 60.679 53.387 1.00 27.78 325 ARG A N 1
ATOM 1908 C CA . ARG A 1 300 ? 38.862 59.433 54.064 1.00 28.06 325 ARG A CA 1
ATOM 1909 C C . ARG A 1 300 ? 39.375 59.402 55.490 1.00 28.06 325 ARG A C 1
ATOM 1910 O O . ARG A 1 300 ? 40.101 58.499 55.885 1.00 28.62 325 ARG A O 1
ATOM 1918 N N . VAL A 1 301 ? 38.955 60.402 56.260 1.00 28.36 326 VAL A N 1
ATOM 1919 C CA . VAL A 1 301 ? 39.253 60.501 57.680 1.00 28.01 326 VAL A CA 1
ATOM 1920 C C . VAL A 1 301 ? 38.730 59.272 58.409 1.00 27.20 326 VAL A C 1
ATOM 1921 O O . VAL A 1 301 ? 39.393 58.743 59.299 1.00 26.55 326 VAL A O 1
ATOM 1925 N N . ASP A 1 302 ? 37.519 58.864 58.037 1.00 26.68 327 ASP A N 1
ATOM 1926 C CA . ASP A 1 302 ? 36.890 57.656 58.551 1.00 26.78 327 ASP A CA 1
ATOM 1927 C C . ASP A 1 302 ? 37.824 56.460 58.431 1.00 26.26 327 ASP A C 1
ATOM 1928 O O . ASP A 1 302 ? 38.012 55.724 59.399 1.00 27.83 327 ASP A O 1
ATOM 1933 N N . VAL A 1 303 ? 38.440 56.285 57.266 1.00 25.40 328 VAL A N 1
ATOM 1934 C CA . VAL A 1 303 ? 39.380 55.176 57.067 1.00 25.58 328 VAL A CA 1
ATOM 1935 C C . VAL A 1 303 ? 40.609 55.324 57.967 1.00 25.16 328 VAL A C 1
ATOM 1936 O O . VAL A 1 303 ? 41.066 54.342 58.551 1.00 25.67 328 VAL A O 1
ATOM 1940 N N . ALA A 1 304 ? 41.129 56.543 58.078 1.00 24.80 329 ALA A N 1
ATOM 1941 C CA . ALA A 1 304 ? 42.310 56.799 58.894 1.00 25.44 329 ALA A CA 1
ATOM 1942 C C . ALA A 1 304 ? 42.044 56.521 60.374 1.00 26.23 329 ALA A C 1
ATOM 1943 O O . ALA A 1 304 ? 42.908 55.988 61.069 1.00 26.94 329 ALA A O 1
ATOM 1945 N N . VAL A 1 305 ? 40.846 56.868 60.841 1.00 26.47 330 VAL A N 1
ATOM 1946 C CA . VAL A 1 305 ? 40.444 56.614 62.224 1.00 26.71 330 VAL A CA 1
ATOM 1947 C C . VAL A 1 305 ? 40.237 55.117 62.489 1.00 26.63 330 VAL A C 1
ATOM 1948 O O . VAL A 1 305 ? 40.653 54.594 63.521 1.00 25.34 330 VAL A O 1
ATOM 1952 N N . TYR A 1 306 ? 39.562 54.445 61.566 1.00 27.18 331 TYR A N 1
ATOM 1953 C CA . TYR A 1 306 ? 39.372 53.008 61.662 1.00 28.16 331 TYR A CA 1
ATOM 1954 C C . TYR A 1 306 ? 40.724 52.335 61.763 1.00 28.35 331 TYR A C 1
ATOM 1955 O O . TYR A 1 306 ? 40.951 51.522 62.651 1.00 27.23 331 TYR A O 1
ATOM 1964 N N . THR A 1 307 ? 41.623 52.705 60.852 1.00 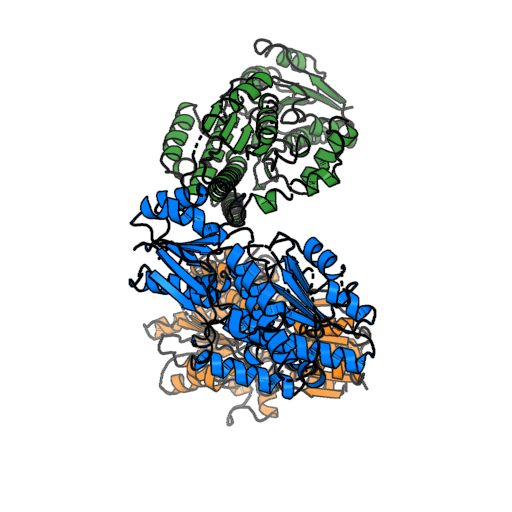29.24 332 THR A N 1
ATOM 1965 C CA . THR A 1 307 ? 42.963 52.110 60.782 1.00 29.54 332 THR A CA 1
ATOM 1966 C C . THR A 1 307 ? 43.857 52.416 61.989 1.00 28.57 332 THR A C 1
ATOM 1967 O O . THR A 1 307 ? 44.654 51.586 62.395 1.00 27.76 332 THR A O 1
ATOM 1971 N N . ALA A 1 308 ? 43.752 53.616 62.539 1.00 28.67 333 ALA A N 1
ATOM 1972 C CA . ALA A 1 308 ? 44.517 53.960 63.731 1.00 28.01 333 ALA A CA 1
ATOM 1973 C C . ALA A 1 308 ? 44.106 53.046 64.895 1.00 29.09 333 ALA A C 1
ATOM 1974 O O . ALA A 1 308 ? 44.943 52.430 65.577 1.00 26.18 333 ALA A O 1
ATOM 1976 N N . ILE A 1 309 ? 42.796 52.978 65.097 1.00 30.02 334 ILE A N 1
ATOM 1977 C CA . ILE A 1 309 ? 42.204 52.140 66.109 1.00 31.60 334 ILE A CA 1
ATOM 1978 C C . ILE A 1 309 ? 42.572 50.673 65.899 1.00 32.14 334 ILE A C 1
ATOM 1979 O O . ILE A 1 309 ? 42.880 49.974 66.857 1.00 32.11 334 ILE A O 1
ATOM 1984 N N . LYS A 1 310 ? 42.517 50.208 64.653 1.00 33.14 335 LYS A N 1
ATOM 1985 C CA . LYS A 1 310 ? 42.813 48.806 64.339 1.00 33.58 335 LYS A CA 1
ATOM 1986 C C . LYS A 1 310 ? 44.265 48.443 64.668 1.00 32.62 335 LYS A C 1
ATOM 1987 O O . LYS A 1 310 ? 44.532 47.374 65.194 1.00 32.93 335 LYS A O 1
ATOM 1993 N N . ASP A 1 311 ? 45.200 49.331 64.374 1.00 32.77 336 ASP A N 1
ATOM 1994 C CA . ASP A 1 311 ? 46.588 49.087 64.724 1.00 34.60 336 ASP A CA 1
ATOM 1995 C C . ASP A 1 311 ? 46.718 48.817 66.220 1.00 34.54 336 ASP A C 1
ATOM 1996 O O . ASP A 1 311 ? 47.443 47.918 66.624 1.00 37.55 336 ASP A O 1
ATOM 2001 N N . VAL A 1 312 ? 46.011 49.573 67.045 1.00 32.80 337 VAL A N 1
ATOM 2002 C CA . VAL A 1 312 ? 46.092 49.365 68.482 1.00 33.14 337 VAL A CA 1
ATOM 2003 C C . VAL A 1 312 ? 45.520 48.011 68.873 1.00 34.10 337 VAL A C 1
ATOM 2004 O O . VAL A 1 312 ? 46.133 47.276 69.650 1.00 35.04 337 VAL A O 1
ATOM 2008 N N . VAL A 1 313 ? 44.341 47.700 68.351 1.00 33.67 338 VAL A N 1
ATOM 2009 C CA . VAL A 1 313 ? 43.685 46.437 68.627 1.00 33.98 338 VAL A CA 1
ATOM 2010 C C . VAL A 1 313 ? 44.608 45.278 68.327 1.00 35.39 338 VAL A C 1
ATOM 2011 O O . VAL A 1 313 ? 44.827 44.432 69.177 1.00 39.18 338 VAL A O 1
ATOM 2015 N N . GLU A 1 314 ? 45.153 45.257 67.114 1.00 36.55 339 GLU A N 1
ATOM 2016 C CA . GLU A 1 314 ? 46.046 44.189 66.659 1.00 35.73 339 GLU A CA 1
ATOM 2017 C C . GLU A 1 314 ? 47.481 44.294 67.223 1.00 33.65 339 GLU A C 1
ATOM 2018 O O . GLU A 1 314 ? 48.373 43.619 66.738 1.00 36.26 339 GLU A O 1
ATOM 2024 N N . GLY A 1 315 ? 47.718 45.145 68.214 1.00 32.11 340 GLY A N 1
ATOM 2025 C CA . GLY A 1 315 ? 49.030 45.259 68.858 1.00 31.03 340 GLY A CA 1
ATOM 2026 C C . GLY A 1 315 ? 50.161 45.694 67.941 1.00 31.71 340 GLY A C 1
ATOM 2027 O O . GLY A 1 315 ? 51.277 45.229 68.087 1.00 31.61 340 GLY A O 1
ATOM 2028 N N . ARG A 1 316 ? 49.886 46.578 66.986 1.00 31.89 341 ARG A N 1
ATOM 2029 C CA . ARG A 1 316 ? 50.929 47.069 66.082 1.00 31.33 341 ARG A CA 1
ATOM 2030 C C . ARG A 1 316 ? 50.892 48.582 65.914 1.00 29.98 341 ARG A C 1
ATOM 2031 O O . ARG A 1 316 ? 51.101 49.103 64.823 1.00 29.09 341 ARG A O 1
ATOM 2039 N N . PHE A 1 317 ? 50.651 49.287 67.011 1.00 28.89 342 PHE A N 1
ATOM 2040 C CA . PHE A 1 317 ? 50.724 50.726 66.996 1.00 29.60 342 PHE A CA 1
ATOM 2041 C C . PHE A 1 317 ? 52.156 51.165 66.701 1.00 30.40 342 PHE A C 1
ATOM 2042 O O . PHE A 1 317 ? 53.096 50.563 67.212 1.00 32.09 342 PHE A O 1
ATOM 2050 N N . ARG A 1 318 ? 52.325 52.215 65.900 1.00 29.72 343 ARG A N 1
ATOM 2051 C CA . ARG A 1 318 ? 53.654 52.714 65.585 1.00 29.28 343 ARG A CA 1
ATOM 2052 C C . ARG A 1 318 ? 53.659 54.211 65.422 1.00 30.11 343 ARG A C 1
ATOM 2053 O O . ARG A 1 318 ? 52.951 54.758 64.571 1.00 29.36 343 ARG A O 1
ATOM 2061 N N . GLY A 1 319 ? 54.472 54.874 66.235 1.00 31.31 344 GLY A N 1
ATOM 2062 C CA . GLY A 1 319 ? 54.648 56.320 66.137 1.00 32.51 344 GLY A CA 1
ATOM 2063 C C . GLY A 1 319 ? 55.126 56.666 64.747 1.00 32.22 344 GLY A C 1
ATOM 2064 O O . GLY A 1 319 ? 55.702 55.811 64.091 1.00 32.04 344 GLY A O 1
ATOM 2065 N N . GLY A 1 320 ? 54.877 57.891 64.278 1.00 31.56 345 GLY A N 1
ATOM 2066 C CA . GLY A 1 320 ? 55.314 58.269 62.929 1.00 30.68 345 GLY A CA 1
ATOM 2067 C C . GLY A 1 320 ? 54.308 59.069 62.136 1.00 29.50 345 GLY A C 1
ATOM 2068 O O . GLY A 1 320 ? 53.464 59.735 62.709 1.00 29.72 345 GLY A O 1
ATOM 2069 N N . ILE A 1 321 ? 54.425 59.031 60.810 1.00 29.18 346 ILE A N 1
ATOM 2070 C CA . ILE A 1 321 ? 53.603 59.877 59.936 1.00 29.70 346 ILE A CA 1
ATOM 2071 C C . ILE A 1 321 ? 53.034 59.075 58.758 1.00 29.84 346 ILE A C 1
ATOM 2072 O O . ILE A 1 321 ? 53.761 58.343 58.101 1.00 29.87 346 ILE A O 1
ATOM 2077 N N . VAL A 1 322 ? 51.736 59.238 58.505 1.00 29.57 347 VAL A N 1
ATOM 2078 C CA . VAL A 1 322 ? 51.094 58.713 57.318 1.00 28.47 347 VAL A CA 1
ATOM 2079 C C . VAL A 1 322 ? 50.608 59.889 56.501 1.00 27.68 347 VAL A C 1
ATOM 2080 O O . VAL A 1 322 ? 49.787 60.666 56.963 1.00 27.39 347 VAL A O 1
ATOM 2084 N N . SER A 1 323 ? 51.138 60.018 55.292 1.00 27.74 348 SER A N 1
ATOM 2085 C CA . SER A 1 323 ? 50.704 61.012 54.322 1.00 26.68 348 SER A CA 1
ATOM 2086 C C . SER A 1 323 ? 49.779 60.310 53.329 1.00 27.01 348 SER A C 1
ATOM 2087 O O . SER A 1 323 ? 50.177 59.326 52.700 1.00 26.28 348 SER A O 1
ATOM 2090 N N . LEU A 1 324 ? 48.562 60.840 53.183 1.00 27.35 349 LEU A N 1
ATOM 2091 C CA . LEU A 1 324 ? 47.505 60.238 52.377 1.00 27.28 349 LEU A CA 1
ATOM 2092 C C . LEU A 1 324 ? 47.015 61.141 51.236 1.00 28.07 349 LEU A C 1
ATOM 2093 O O . LEU A 1 324 ? 46.661 62.300 51.454 1.00 29.18 349 LEU A O 1
ATOM 2098 N N . GLY A 1 325 ? 46.965 60.590 50.028 1.00 28.57 350 GLY A N 1
ATOM 2099 C CA . GLY A 1 325 ? 46.618 61.351 48.836 1.00 29.43 350 GLY A CA 1
ATOM 2100 C C . GLY A 1 325 ? 45.826 60.506 47.868 1.00 30.68 350 GLY A C 1
ATOM 2101 O O . GLY A 1 325 ? 45.310 59.438 48.239 1.00 32.61 350 GLY A O 1
ATOM 2102 N N . LEU A 1 326 ? 45.733 60.967 46.625 1.00 30.64 351 LEU A N 1
ATOM 2103 C CA . LEU A 1 326 ? 45.003 60.214 45.602 1.00 31.85 351 LEU A CA 1
ATOM 2104 C C . LEU A 1 326 ? 45.547 58.784 45.462 1.00 32.79 351 LEU A C 1
ATOM 2105 O O . LEU A 1 326 ? 44.771 57.827 45.455 1.00 34.09 351 LEU A O 1
ATOM 2110 N N . LYS A 1 327 ? 46.867 58.640 45.375 1.00 33.68 352 LYS A N 1
ATOM 2111 C CA . LYS A 1 327 ? 47.487 57.326 45.199 1.00 34.87 352 LYS A CA 1
ATOM 2112 C C . LYS A 1 327 ? 46.971 56.317 46.217 1.00 34.69 352 LYS A C 1
ATOM 2113 O O . LYS A 1 327 ? 46.627 55.191 45.860 1.00 34.00 352 LYS A O 1
ATOM 2119 N N . GLU A 1 328 ? 46.886 56.739 47.476 1.00 33.84 353 GLU A N 1
ATOM 2120 C CA . GLU A 1 328 ? 46.524 55.841 48.561 1.00 32.77 353 GLU A CA 1
ATOM 2121 C C . GLU A 1 328 ? 45.028 55.670 48.731 1.00 31.36 353 GLU A C 1
ATOM 2122 O O . GLU A 1 328 ? 44.610 55.005 49.662 1.00 31.99 353 GLU A O 1
ATOM 2128 N N . GLY A 1 329 ? 44.218 56.286 47.874 1.00 30.44 354 GLY A N 1
ATOM 2129 C CA . GLY A 1 329 ? 42.758 56.249 48.022 1.00 29.03 354 GLY A CA 1
ATOM 2130 C C . GLY A 1 329 ? 42.203 57.080 49.176 1.00 28.26 354 GLY A C 1
ATOM 2131 O O . GLY A 1 329 ? 41.031 56.941 49.529 1.00 27.92 354 GLY A O 1
ATOM 2132 N N . GLY A 1 330 ? 43.038 57.943 49.762 1.00 27.99 355 GLY A N 1
ATOM 2133 C CA . GLY A 1 330 ? 42.650 58.764 50.921 1.00 27.59 355 GLY A CA 1
ATOM 2134 C C . GLY A 1 330 ? 41.923 60.045 50.529 1.00 28.01 355 GLY A C 1
ATOM 2135 O O . GLY A 1 330 ? 41.309 60.709 51.372 1.00 26.48 355 GLY A O 1
ATOM 2136 N N . LEU A 1 331 ? 42.024 60.394 49.246 1.00 27.61 356 LEU A N 1
ATOM 2137 C CA . LEU A 1 331 ? 41.314 61.513 48.669 1.00 28.04 356 LEU A CA 1
ATOM 2138 C C . LEU A 1 331 ? 40.766 61.044 47.345 1.00 29.06 356 LEU A C 1
ATOM 2139 O O . LEU A 1 331 ? 41.242 60.050 46.791 1.00 30.64 356 LEU A O 1
ATOM 2144 N N . GLY A 1 332 ? 39.782 61.760 46.825 1.00 29.34 357 GLY A N 1
ATOM 2145 C CA . GLY A 1 332 ? 39.260 61.452 45.504 1.00 30.10 357 GLY A CA 1
ATOM 2146 C C . GLY A 1 332 ? 37.948 62.151 45.241 1.00 31.45 357 GLY A C 1
ATOM 2147 O O . GLY A 1 332 ? 37.422 62.817 46.120 1.00 31.90 357 GLY A O 1
ATOM 2148 N N . LEU A 1 333 ? 37.421 61.987 44.029 1.00 33.09 358 LEU A N 1
ATOM 2149 C CA . LEU A 1 333 ? 36.153 62.581 43.648 1.00 34.01 358 LEU A CA 1
ATOM 2150 C C . LEU A 1 333 ? 35.012 61.599 43.843 1.00 35.31 358 LEU A C 1
ATOM 2151 O O . LEU A 1 333 ? 35.135 60.416 43.587 1.00 36.70 358 LEU A O 1
ATOM 2156 N N . SER A 1 334 ? 33.890 62.125 44.293 1.00 37.12 359 SER A N 1
ATOM 2157 C CA . SER A 1 334 ? 32.665 61.380 44.410 1.00 37.44 359 SER A CA 1
ATOM 2158 C C . SER A 1 334 ? 32.311 60.671 43.100 1.00 38.98 359 SER A C 1
ATOM 2159 O O . SER A 1 334 ? 32.191 61.314 42.065 1.00 38.60 359 SER A O 1
ATOM 2162 N N . ASP A 1 335 ? 32.143 59.352 43.139 1.00 42.34 360 ASP A N 1
ATOM 2163 C CA . ASP A 1 335 ? 31.599 58.603 41.994 1.00 42.01 360 ASP A CA 1
ATOM 2164 C C . ASP A 1 335 ? 30.253 57.971 42.354 1.00 41.53 360 ASP A C 1
ATOM 2165 O O . ASP A 1 335 ? 29.834 58.015 43.504 1.00 38.95 360 ASP A O 1
ATOM 2170 N N . GLU A 1 336 ? 29.588 57.397 41.354 1.00 45.96 361 GLU A N 1
ATOM 2171 C CA . GLU A 1 336 ? 28.292 56.702 41.520 1.00 49.61 361 GLU A CA 1
ATOM 2172 C C . GLU A 1 336 ? 28.142 55.918 42.830 1.00 49.09 361 GLU A C 1
ATOM 2173 O O . GLU A 1 336 ? 27.293 56.252 43.650 1.00 51.97 361 GLU A O 1
ATOM 2179 N N . GLU A 1 337 ? 28.956 54.885 43.028 1.00 48.03 362 GLU A N 1
ATOM 2180 C CA . GLU A 1 337 ? 28.793 53.999 44.186 1.00 50.83 362 GLU A CA 1
ATOM 2181 C C . GLU A 1 337 ? 28.842 54.784 45.502 1.00 48.08 362 GLU A C 1
ATOM 2182 O O . GLU A 1 337 ? 28.148 54.464 46.466 1.00 48.15 362 GLU A O 1
ATOM 2188 N N . ILE A 1 338 ? 29.671 55.820 45.531 1.00 47.52 363 ILE A N 1
ATOM 2189 C CA . ILE A 1 338 ? 29.913 56.583 46.752 1.00 45.27 363 ILE A CA 1
ATOM 2190 C C . ILE A 1 338 ? 28.737 57.508 47.033 1.00 41.13 363 ILE A C 1
ATOM 2191 O O . ILE A 1 338 ? 28.292 57.623 48.167 1.00 36.98 363 ILE A O 1
ATOM 2196 N N . ILE A 1 339 ? 28.230 58.154 45.994 1.00 39.49 364 ILE A N 1
ATOM 2197 C CA . ILE A 1 339 ? 27.089 59.039 46.152 1.00 40.57 364 ILE A CA 1
ATOM 2198 C C . ILE A 1 339 ? 25.937 58.279 46.799 1.00 41.80 364 ILE A C 1
ATOM 2199 O O . ILE A 1 339 ? 25.329 58.759 47.754 1.00 40.07 364 ILE A O 1
ATOM 2204 N N . ARG A 1 340 ? 25.663 57.085 46.272 1.00 44.19 365 ARG A N 1
ATOM 2205 C CA . ARG A 1 340 ? 24.597 56.231 46.776 1.00 44.58 365 ARG A CA 1
ATOM 2206 C C . ARG A 1 340 ? 24.855 55.840 48.219 1.00 41.42 365 ARG A C 1
ATOM 2207 O O . ARG A 1 340 ? 23.985 55.975 49.065 1.00 39.48 365 ARG A O 1
ATOM 2215 N N . TYR A 1 341 ? 26.064 55.384 48.503 1.00 39.96 366 TYR A N 1
ATOM 2216 C CA . TYR A 1 341 ? 26.423 54.961 49.860 1.00 40.85 366 TYR A CA 1
ATOM 2217 C C . TYR A 1 341 ? 26.146 56.023 50.950 1.00 39.21 366 TYR A C 1
ATOM 2218 O O . TYR A 1 341 ? 25.605 55.706 52.013 1.00 40.22 366 TYR A O 1
ATOM 2227 N N . PHE A 1 342 ? 26.516 57.273 50.692 1.00 37.13 367 PHE A N 1
ATOM 2228 C CA . PHE A 1 342 ? 26.310 58.342 51.674 1.00 35.68 367 PHE A CA 1
ATOM 2229 C C . PHE A 1 342 ? 24.860 58.785 51.723 1.00 36.36 367 PHE A C 1
ATOM 2230 O O . PHE A 1 342 ? 24.377 59.191 52.778 1.00 34.61 367 PHE A O 1
ATOM 2238 N N . ALA A 1 343 ? 24.163 58.689 50.590 1.00 36.91 368 ALA A N 1
ATOM 2239 C CA . ALA A 1 343 ? 22.709 58.848 50.581 1.00 37.92 368 ALA A CA 1
ATOM 2240 C C . ALA A 1 343 ? 22.008 57.756 51.410 1.00 40.71 368 ALA A C 1
ATOM 2241 O O . ALA A 1 343 ? 21.052 58.058 52.116 1.00 40.69 368 ALA A O 1
ATOM 2243 N N . GLU A 1 344 ? 22.484 56.503 51.329 1.00 44.27 369 GLU A N 1
ATOM 2244 C CA . GLU A 1 344 ? 21.950 55.396 52.149 1.00 44.89 369 GLU A CA 1
ATOM 2245 C C . GLU A 1 344 ? 22.061 55.758 53.618 1.00 44.17 369 GLU A C 1
ATOM 2246 O O . GLU A 1 344 ? 21.131 55.539 54.386 1.00 46.08 369 GLU A O 1
ATOM 2252 N N . ILE A 1 345 ? 23.186 56.342 54.007 1.00 41.10 370 ILE A N 1
ATOM 2253 C CA . ILE A 1 345 ? 23.370 56.713 55.393 1.00 39.81 370 ILE A CA 1
ATOM 2254 C C . ILE A 1 345 ? 22.416 57.835 55.774 1.00 40.63 370 ILE A C 1
ATOM 2255 O O . ILE A 1 345 ? 21.876 57.830 56.867 1.00 42.67 370 ILE A O 1
ATOM 2260 N N . ALA A 1 346 ? 22.206 58.799 54.887 1.00 42.02 371 ALA A N 1
ATOM 2261 C CA . ALA A 1 346 ? 21.240 59.882 55.162 1.00 44.51 371 ALA A CA 1
ATOM 2262 C C . ALA A 1 346 ? 19.767 59.384 55.215 1.00 45.45 371 ALA A C 1
ATOM 2263 O O . ALA A 1 346 ? 18.899 60.023 55.838 1.00 42.98 371 ALA A O 1
ATOM 2265 N N . ALA A 1 347 ? 19.500 58.258 54.550 1.00 45.13 372 ALA A N 1
ATOM 2266 C CA . ALA A 1 347 ? 18.177 57.652 54.546 1.00 46.93 372 ALA A CA 1
ATOM 2267 C C . ALA A 1 347 ? 17.913 56.976 55.884 1.00 47.61 372 ALA A C 1
ATOM 2268 O O . ALA A 1 347 ? 16.918 57.260 56.532 1.00 48.71 372 ALA A O 1
ATOM 2270 N N . GLU A 1 348 ? 18.816 56.103 56.310 1.00 50.94 373 GLU A N 1
ATOM 2271 C CA . GLU A 1 348 ? 18.666 55.418 57.597 1.00 53.98 373 GLU A CA 1
ATOM 2272 C C . GLU A 1 348 ? 18.924 56.341 58.809 1.00 54.91 373 GLU A C 1
ATOM 2273 O O . GLU A 1 348 ? 18.860 55.882 59.955 1.00 56.51 373 GLU A O 1
ATOM 2279 N N . THR A 1 349 ? 19.221 57.622 58.558 1.00 54.78 374 THR A N 1
ATOM 2280 C CA . THR A 1 349 ? 19.315 58.648 59.617 1.00 52.92 374 THR A CA 1
ATOM 2281 C C . THR A 1 349 ? 18.116 59.601 59.632 1.00 51.79 374 THR A C 1
ATOM 2282 O O . THR A 1 349 ? 18.012 60.458 60.496 1.00 47.77 374 THR A O 1
ATOM 2286 N N . GLY A 1 350 ? 17.228 59.468 58.654 1.00 55.01 375 GLY A N 1
ATOM 2287 C CA . GLY A 1 350 ? 16.067 60.344 58.545 1.00 56.06 375 GLY A CA 1
ATOM 2288 C C . GLY A 1 350 ? 16.372 61.753 58.070 1.00 55.23 375 GLY A C 1
ATOM 2289 O O . GLY A 1 350 ? 15.465 62.589 57.995 1.00 54.00 375 GLY A O 1
ATOM 2290 N N . GLN A 1 351 ? 17.630 62.016 57.723 1.00 53.41 376 GLN A N 1
ATOM 2291 C CA . GLN A 1 351 ? 18.043 63.370 57.363 1.00 54.38 376 GLN A CA 1
ATOM 2292 C C . GLN A 1 351 ? 18.201 63.583 55.847 1.00 50.91 376 GLN A C 1
ATOM 2293 O O . GLN A 1 351 ? 18.804 64.561 55.429 1.00 48.31 376 GLN A O 1
ATOM 2299 N N . LEU A 1 352 ? 17.633 62.688 55.041 1.00 50.58 377 LEU A N 1
ATOM 2300 C CA . LEU A 1 352 ? 17.641 62.828 53.577 1.00 51.88 377 LEU A CA 1
ATOM 2301 C C . LEU A 1 352 ? 16.343 63.500 53.121 1.00 53.56 377 LEU A C 1
ATOM 2302 O O . LEU A 1 352 ? 15.273 62.930 53.291 1.00 54.12 377 LEU A O 1
ATOM 2307 N N . PRO A 1 353 ? 16.424 64.712 52.535 1.00 57.13 378 PRO A N 1
ATOM 2308 C CA . PRO A 1 353 ? 15.201 65.476 52.225 1.00 57.48 378 PRO A CA 1
ATOM 2309 C C . PRO A 1 353 ? 14.078 64.617 51.632 1.00 56.85 378 PRO A C 1
ATOM 2310 O O . PRO A 1 353 ? 14.318 63.844 50.706 1.00 52.94 378 PRO A O 1
ATOM 2314 N N . GLU A 1 354 ? 12.866 64.755 52.167 1.00 58.88 379 GLU A N 1
ATOM 2315 C CA . GLU A 1 354 ? 11.749 63.902 51.747 1.00 61.21 379 GLU A CA 1
ATOM 2316 C C . GLU A 1 354 ? 11.472 64.015 50.252 1.00 56.56 379 GLU A C 1
ATOM 2317 O O . GLU A 1 354 ? 11.822 65.004 49.615 1.00 49.99 379 GLU A O 1
ATOM 2323 N N . GLY A 1 355 ? 10.866 62.962 49.710 1.00 56.66 380 GLY A N 1
ATOM 2324 C CA . GLY A 1 355 ? 10.637 62.827 48.277 1.00 55.97 380 GLY A CA 1
ATOM 2325 C C . GLY A 1 355 ? 11.876 62.353 47.543 1.00 54.73 380 GLY A C 1
ATOM 2326 O O . GLY A 1 355 ? 11.947 62.452 46.318 1.00 56.29 380 GLY A O 1
ATOM 2327 N N . LEU A 1 356 ? 12.848 61.824 48.286 1.00 54.24 381 LEU A N 1
ATOM 2328 C CA . LEU A 1 356 ? 14.184 61.549 47.742 1.00 51.90 381 LEU A CA 1
ATOM 2329 C C . LEU A 1 356 ? 14.733 60.224 48.259 1.00 50.41 381 LEU A C 1
ATOM 2330 O O . LEU A 1 356 ? 14.798 59.999 49.465 1.00 49.27 381 LEU A O 1
ATOM 2335 N N . THR A 1 357 ? 15.113 59.355 47.325 1.00 50.54 382 THR A N 1
ATOM 2336 C CA . THR A 1 357 ? 15.682 58.038 47.618 1.00 47.99 382 THR A CA 1
ATOM 2337 C C . THR A 1 357 ? 17.151 58.100 47.239 1.00 44.56 382 THR A C 1
ATOM 2338 O O . THR A 1 357 ? 17.528 58.947 46.442 1.00 40.95 382 THR A O 1
ATOM 2342 N N . PRO A 1 358 ? 17.984 57.205 47.799 1.00 44.59 383 PRO A N 1
ATOM 2343 C CA . PRO A 1 358 ? 19.375 57.080 47.356 1.00 44.09 383 PRO A CA 1
ATOM 2344 C C . PRO A 1 358 ? 19.515 56.993 45.846 1.00 44.75 383 PRO A C 1
ATOM 2345 O O . PRO A 1 358 ? 20.351 57.679 45.267 1.00 46.93 383 PRO A O 1
ATOM 2349 N N . GLU A 1 359 ? 18.697 56.164 45.214 1.00 47.41 384 GLU A N 1
ATOM 2350 C CA . GLU A 1 359 ? 18.772 55.997 43.779 1.00 48.79 384 GLU A CA 1
ATOM 2351 C C . GLU A 1 359 ? 18.379 57.290 43.061 1.00 46.54 384 GLU A C 1
ATOM 2352 O O . GLU A 1 359 ? 18.980 57.641 42.054 1.00 43.60 384 GLU A O 1
ATOM 2358 N N . LYS A 1 360 ? 17.399 58.016 43.591 1.00 48.10 385 LYS A N 1
ATOM 2359 C CA . LYS A 1 360 ? 16.975 59.270 42.962 1.00 50.53 385 LYS A CA 1
ATOM 2360 C C . LYS A 1 360 ? 18.057 60.349 43.052 1.00 47.72 385 LYS A C 1
ATOM 2361 O O . LYS A 1 360 ? 18.152 61.211 42.179 1.00 45.20 385 LYS A O 1
ATOM 2367 N N . VAL A 1 361 ? 18.877 60.289 44.102 1.00 45.69 386 VAL A N 1
ATOM 2368 C CA . VAL A 1 361 ? 20.020 61.205 44.254 1.00 45.12 386 VAL A CA 1
ATOM 2369 C C . VAL A 1 361 ? 21.014 61.004 43.111 1.00 41.80 386 VAL A C 1
ATOM 2370 O O . VAL A 1 361 ? 21.394 61.962 42.428 1.00 39.85 386 VAL A O 1
ATOM 2374 N N . VAL A 1 362 ? 21.409 59.749 42.916 1.00 38.65 387 VAL A N 1
ATOM 2375 C CA . VAL A 1 362 ? 22.336 59.376 41.854 1.00 38.76 387 VAL A CA 1
ATOM 2376 C C . VAL A 1 362 ? 21.847 59.797 40.477 1.00 39.50 387 VAL A C 1
ATOM 2377 O O . VAL A 1 362 ? 22.611 60.322 39.675 1.00 39.00 387 VAL A O 1
ATOM 2381 N N . GLU A 1 363 ? 20.573 59.547 40.207 1.00 41.85 388 GLU A N 1
ATOM 2382 C CA . GLU A 1 363 ? 19.965 59.919 38.933 1.00 42.98 388 GLU A CA 1
ATOM 2383 C C . GLU A 1 363 ? 20.058 61.420 38.669 1.00 38.72 388 GLU A C 1
ATOM 2384 O O . GLU A 1 363 ? 20.390 61.829 37.565 1.00 36.01 388 GLU A O 1
ATOM 2390 N N . ILE A 1 364 ? 19.779 62.239 39.677 1.00 36.66 389 ILE A N 1
ATOM 2391 C CA . ILE A 1 364 ? 19.741 63.677 39.473 1.00 36.48 389 ILE A CA 1
ATOM 2392 C C . ILE A 1 364 ? 21.144 64.232 39.311 1.00 37.58 389 ILE A C 1
ATOM 2393 O O . ILE A 1 364 ? 21.364 65.136 38.505 1.00 35.63 389 ILE A O 1
ATOM 2398 N N . VAL A 1 365 ? 22.085 63.683 40.077 1.00 37.46 390 VAL A N 1
ATOM 2399 C CA . VAL A 1 365 ? 23.470 64.135 40.047 1.00 36.56 390 VAL A CA 1
ATOM 2400 C C . VAL A 1 365 ? 24.109 63.831 38.699 1.00 35.74 390 VAL A C 1
ATOM 2401 O O . VAL A 1 365 ? 24.678 64.717 38.069 1.00 35.62 390 VAL A O 1
ATOM 2413 N N . SER A 1 367 ? 22.621 63.303 35.946 1.00 32.14 392 SER A N 1
ATOM 2414 C CA . SER A 1 367 ? 21.929 64.136 34.980 1.00 32.33 392 SER A CA 1
ATOM 2415 C C . SER A 1 367 ? 22.545 65.543 34.930 1.00 31.96 392 SER A C 1
ATOM 2416 O O . SER A 1 367 ? 22.729 66.088 33.849 1.00 33.58 392 SER A O 1
ATOM 2419 N N . GLN A 1 368 ? 22.859 66.128 36.088 1.00 31.05 393 GLN A N 1
ATOM 2420 C CA . GLN A 1 368 ? 23.470 67.468 36.141 1.00 30.68 393 GLN A CA 1
ATOM 2421 C C . GLN A 1 368 ? 24.937 67.491 35.682 1.00 30.24 393 GLN A C 1
ATOM 2422 O O . GLN A 1 368 ? 25.370 68.456 35.057 1.00 28.10 393 GLN A O 1
ATOM 2428 N N . ARG A 1 369 ? 25.689 66.438 36.005 1.00 30.77 394 ARG A N 1
ATOM 2429 C CA . ARG A 1 369 ? 27.063 66.260 35.518 1.00 31.41 394 ARG A CA 1
ATOM 2430 C C . ARG A 1 369 ? 27.125 66.218 34.003 1.00 34.95 394 ARG A C 1
ATOM 2431 O O . ARG A 1 369 ? 28.000 66.853 33.404 1.00 35.74 394 ARG A O 1
ATOM 2439 N N . GLU A 1 370 ? 26.202 65.459 33.399 1.00 39.96 395 GLU A N 1
ATOM 2440 C CA . GLU A 1 370 ? 26.125 65.308 31.940 1.00 44.68 395 GLU A CA 1
ATOM 2441 C C . GLU A 1 370 ? 25.926 66.690 31.285 1.00 43.51 395 GLU A C 1
ATOM 2442 O O . GLU A 1 370 ? 26.630 67.028 30.347 1.00 44.00 395 GLU A O 1
ATOM 2448 N N . LYS A 1 371 ? 25.008 67.502 31.802 1.00 42.50 396 LYS A N 1
ATOM 2449 C CA . LYS A 1 371 ? 24.761 68.810 31.214 1.00 45.49 396 LYS A CA 1
ATOM 2450 C C . LYS A 1 371 ? 25.885 69.811 31.473 1.00 44.42 396 LYS A C 1
ATOM 2451 O O . LYS A 1 371 ? 26.184 70.618 30.596 1.00 45.51 396 LYS A O 1
ATOM 2457 N N . TRP A 1 372 ? 26.506 69.777 32.657 1.00 42.61 397 TRP A N 1
ATOM 2458 C CA . TRP A 1 372 ? 27.314 70.939 33.133 1.00 39.72 397 TRP A CA 1
ATOM 2459 C C . TRP A 1 372 ? 28.846 70.798 33.187 1.00 38.23 397 TRP A C 1
ATOM 2460 O O . TRP A 1 372 ? 29.559 71.802 33.346 1.00 35.68 397 TRP A O 1
ATOM 2471 N N . ILE A 1 373 ? 29.339 69.570 33.058 1.00 36.41 398 ILE A N 1
ATOM 2472 C CA . ILE A 1 373 ? 30.767 69.330 32.985 1.00 35.53 398 ILE A CA 1
ATOM 2473 C C . ILE A 1 373 ? 31.087 68.817 31.585 1.00 36.76 398 ILE A C 1
ATOM 2474 O O . ILE A 1 373 ? 30.551 67.800 31.163 1.00 38.62 398 ILE A O 1
ATOM 2479 N N . SER A 1 374 ? 31.941 69.528 30.858 1.00 37.12 399 SER A N 1
ATOM 2480 C CA . SER A 1 374 ? 32.285 69.144 29.500 1.00 38.84 399 SER A CA 1
ATOM 2481 C C . SER A 1 374 ? 33.255 67.966 29.535 1.00 41.81 399 SER A C 1
ATOM 2482 O O . SER A 1 374 ? 33.791 67.637 30.584 1.00 44.44 399 SER A O 1
ATOM 2485 N N . ASN A 1 375 ? 33.485 67.325 28.397 1.00 44.69 400 ASN A N 1
ATOM 2486 C CA . ASN A 1 375 ? 34.483 66.265 28.326 1.00 44.44 400 ASN A CA 1
ATOM 2487 C C . ASN A 1 375 ? 35.909 66.799 28.357 1.00 45.14 400 ASN A C 1
ATOM 2488 O O . ASN A 1 375 ? 36.841 66.055 28.658 1.00 46.22 400 ASN A O 1
ATOM 2493 N N . ASP A 1 376 ? 36.095 68.078 28.045 1.00 44.95 401 ASP A N 1
ATOM 2494 C CA . ASP A 1 376 ? 37.408 68.699 28.233 1.00 46.78 401 ASP A CA 1
ATOM 2495 C C . ASP A 1 376 ? 37.749 68.705 29.727 1.00 46.03 401 ASP A C 1
ATOM 2496 O O . ASP A 1 376 ? 38.872 68.368 30.129 1.00 43.96 401 ASP A O 1
ATOM 2501 N N . GLY A 1 377 ? 36.755 69.091 30.531 1.00 43.91 402 GLY A N 1
ATOM 2502 C CA . GLY A 1 377 ? 36.822 69.000 31.980 1.00 41.29 402 GLY A CA 1
ATOM 2503 C C . GLY A 1 377 ? 37.391 67.683 32.462 1.00 39.54 402 GLY A C 1
ATOM 2504 O O . GLY A 1 377 ? 38.436 67.683 33.095 1.00 43.36 402 GLY A O 1
ATOM 2505 N N . TRP A 1 378 ? 36.737 66.566 32.145 1.00 36.82 403 TRP A N 1
ATOM 2506 C CA . TRP A 1 378 ? 37.211 65.244 32.593 1.00 37.68 403 TRP A CA 1
ATOM 2507 C C . TRP A 1 378 ? 38.605 64.866 32.079 1.00 39.27 403 TRP A C 1
ATOM 2508 O O . TRP A 1 378 ? 39.405 64.280 32.816 1.00 41.61 403 TRP A O 1
ATOM 2519 N N . ARG A 1 379 ? 38.898 65.197 30.827 1.00 41.74 404 ARG A N 1
ATOM 2520 C CA . ARG A 1 379 ? 40.199 64.893 30.235 1.00 43.98 404 ARG A CA 1
ATOM 2521 C C . ARG A 1 379 ? 41.283 65.529 31.083 1.00 41.53 404 ARG A C 1
ATOM 2522 O O . ARG A 1 379 ? 42.201 64.851 31.544 1.00 40.16 404 ARG A O 1
ATOM 2530 N N . LEU A 1 380 ? 41.152 66.833 31.316 1.00 38.94 405 LEU A N 1
ATOM 2531 C CA . LEU A 1 380 ? 42.104 67.550 32.158 1.00 37.79 405 LEU A CA 1
ATOM 2532 C C . LEU A 1 380 ? 42.212 66.937 33.558 1.00 37.02 405 LEU A C 1
ATOM 2533 O O . LEU A 1 380 ? 43.314 66.698 34.043 1.00 35.97 405 LEU A O 1
ATOM 2538 N N . VAL A 1 381 ? 41.072 66.665 34.185 1.00 36.81 406 VAL A N 1
ATOM 2539 C CA . VAL A 1 381 ? 41.039 66.007 35.493 1.00 35.73 406 VAL A CA 1
ATOM 2540 C C . VAL A 1 381 ? 41.778 64.685 35.434 1.00 37.98 406 VAL A C 1
ATOM 2541 O O . VAL A 1 381 ? 42.628 64.425 36.278 1.00 40.76 406 VAL A O 1
ATOM 2545 N N . GLU A 1 382 ? 41.461 63.854 34.444 1.00 40.40 407 GLU A N 1
ATOM 2546 C CA . GLU A 1 382 ? 42.103 62.537 34.321 1.00 42.22 407 GLU A CA 1
ATOM 2547 C C . GLU A 1 382 ? 43.615 62.667 34.071 1.00 39.30 407 GLU A C 1
ATOM 2548 O O . GLU A 1 382 ? 44.408 61.884 34.600 1.00 36.81 407 GLU A O 1
ATOM 2554 N N . GLU A 1 383 ? 43.990 63.675 33.284 1.00 37.98 408 GLU A N 1
ATOM 2555 C CA . GLU A 1 383 ? 45.383 63.947 32.929 1.00 36.64 408 GLU A CA 1
ATOM 2556 C C . GLU A 1 383 ? 46.199 64.318 34.173 1.00 34.93 408 GLU A C 1
ATOM 2557 O O . GLU A 1 383 ? 47.283 63.770 34.399 1.00 32.73 408 GLU A O 1
ATOM 2563 N N . LEU A 1 384 ? 45.646 65.221 34.981 1.00 33.93 409 LEU A N 1
ATOM 2564 C CA . LEU A 1 384 ? 46.273 65.691 36.217 1.00 33.32 409 LEU A CA 1
ATOM 2565 C C . LEU A 1 384 ? 46.304 64.628 37.304 1.00 34.33 409 LEU A C 1
ATOM 2566 O O . LEU A 1 384 ? 47.310 64.464 37.995 1.00 35.31 409 LEU A O 1
ATOM 2571 N N . LYS A 1 385 ? 45.197 63.928 37.489 1.00 36.44 410 LYS A N 1
ATOM 2572 C CA . LYS A 1 385 ? 45.157 62.819 38.432 1.00 39.08 410 LYS A CA 1
ATOM 2573 C C . LYS A 1 385 ? 46.311 61.851 38.162 1.00 39.89 410 LYS A C 1
ATOM 2574 O O . LYS A 1 385 ? 47.030 61.442 39.074 1.00 41.83 410 LYS A O 1
ATOM 2580 N N . GLN A 1 386 ? 46.506 61.509 36.896 1.00 40.78 411 GLN A N 1
ATOM 2581 C CA . GLN A 1 386 ? 47.530 60.544 36.516 1.00 42.62 411 GLN A CA 1
ATOM 2582 C C . GLN A 1 386 ? 48.948 61.092 36.763 1.00 37.25 411 GLN A C 1
ATOM 2583 O O . GLN A 1 386 ? 49.781 60.401 37.312 1.00 36.14 411 GLN A O 1
ATOM 2589 N N . LYS A 1 387 ? 49.202 62.340 36.391 1.00 35.96 412 LYS A N 1
ATOM 2590 C CA . LYS A 1 387 ? 50.478 63.010 36.685 1.00 35.53 412 LYS A CA 1
ATOM 2591 C C . LYS A 1 387 ? 50.804 63.128 38.151 1.00 35.56 412 LYS A C 1
ATOM 2592 O O . LYS A 1 387 ? 51.977 63.169 38.517 1.00 35.62 412 LYS A O 1
ATOM 2598 N N . ILE A 1 388 ? 49.773 63.233 38.985 1.00 35.48 413 ILE A N 1
ATOM 2599 C CA . ILE A 1 388 ? 49.948 63.219 40.435 1.00 34.41 413 ILE A CA 1
ATOM 2600 C C . ILE A 1 388 ? 50.322 61.823 40.919 1.00 34.15 413 ILE A C 1
ATOM 2601 O O . ILE A 1 388 ? 51.252 61.685 41.688 1.00 31.52 413 ILE A O 1
ATOM 2606 N N . ILE A 1 389 ? 49.600 60.801 40.462 1.00 35.98 414 ILE A N 1
ATOM 2607 C CA . ILE A 1 389 ? 49.856 59.416 40.892 1.00 37.20 414 ILE A CA 1
ATOM 2608 C C . ILE A 1 389 ? 51.225 58.912 40.415 1.00 35.04 414 ILE A C 1
ATOM 2609 O O . ILE A 1 389 ? 51.978 58.339 41.198 1.00 35.22 414 ILE A O 1
ATOM 2614 N N . SER A 1 390 ? 51.543 59.143 39.146 1.00 34.00 415 SER A N 1
ATOM 2615 C CA . SER A 1 390 ? 52.880 58.841 38.601 1.00 34.92 415 SER A CA 1
ATOM 2616 C C . SER A 1 390 ? 54.047 59.574 39.332 1.00 36.70 415 SER A C 1
ATOM 2617 O O . SER A 1 390 ? 55.191 59.111 39.323 1.00 36.01 415 SER A O 1
ATOM 2620 N N . GLY A 1 391 ? 53.768 60.720 39.944 1.00 35.97 416 GLY A N 1
ATOM 2621 C CA . GLY A 1 391 ? 54.803 61.458 40.663 1.00 36.96 416 GLY A CA 1
ATOM 2622 C C . GLY A 1 391 ? 55.396 62.571 39.826 1.00 38.32 416 GLY A C 1
ATOM 2623 O O . GLY A 1 391 ? 56.315 63.254 40.262 1.00 37.48 416 GLY A O 1
ATOM 2624 N N . GLU A 1 392 ? 54.855 62.765 38.628 1.00 39.54 417 GLU A N 1
ATOM 2625 C CA . GLU A 1 392 ? 55.248 63.878 37.776 1.00 41.85 417 GLU A CA 1
ATOM 2626 C C . GLU A 1 392 ? 54.911 65.231 38.439 1.00 42.49 417 GLU A C 1
ATOM 2627 O O . GLU A 1 392 ? 55.583 66.244 38.210 1.00 43.24 417 GLU A O 1
ATOM 2633 N N . ILE A 1 393 ? 53.872 65.242 39.267 1.00 41.30 418 ILE A N 1
ATOM 2634 C CA . ILE A 1 393 ? 53.484 66.436 40.006 1.00 38.31 418 ILE A CA 1
ATOM 2635 C C . ILE A 1 393 ? 53.380 66.060 41.479 1.00 36.74 418 ILE A C 1
ATOM 2636 O O . ILE A 1 393 ? 52.702 65.091 41.837 1.00 36.29 418 ILE A O 1
ATOM 2641 N N . LYS A 1 394 ? 54.091 66.819 42.310 1.00 35.33 419 LYS A N 1
ATOM 2642 C CA . LYS A 1 394 ? 54.105 66.649 43.758 1.00 35.53 419 LYS A CA 1
ATOM 2643 C C . LYS A 1 394 ? 54.008 68.054 44.360 1.00 32.40 419 LYS A C 1
ATOM 2644 O O . LYS A 1 394 ? 54.865 68.897 44.138 1.00 30.85 419 LYS A O 1
ATOM 2650 N N . PHE A 1 395 ? 52.955 68.299 45.119 1.00 30.37 420 PHE A N 1
ATOM 2651 C CA . PHE A 1 395 ? 52.748 69.596 45.739 1.00 29.00 420 PHE A CA 1
ATOM 2652 C C . PHE A 1 395 ? 53.681 69.888 46.906 1.00 29.20 420 PHE A C 1
ATOM 2653 O O . PHE A 1 395 ? 53.945 69.033 47.727 1.00 31.02 420 PHE A O 1
ATOM 2661 N N . VAL A 1 396 ? 54.191 71.109 46.951 1.00 29.90 421 VAL A N 1
ATOM 2662 C CA . VAL A 1 396 ? 54.916 71.609 48.097 1.00 30.17 421 VAL A CA 1
ATOM 2663 C C . VAL A 1 396 ? 53.990 71.627 49.310 1.00 31.14 421 VAL A C 1
ATOM 2664 O O . VAL A 1 396 ? 52.840 72.034 49.205 1.00 29.92 421 VAL A O 1
ATOM 2668 N N . THR A 1 397 ? 54.504 71.194 50.458 1.00 33.99 422 THR A N 1
ATOM 2669 C CA . THR A 1 397 ? 53.879 71.454 51.765 1.00 35.95 422 THR A CA 1
ATOM 2670 C C . THR A 1 397 ? 54.477 72.721 52.388 1.00 37.18 422 THR A C 1
ATOM 2671 O O . THR A 1 397 ? 55.652 72.735 52.757 1.00 39.86 422 THR A O 1
ATOM 2675 N N . PRO A 1 398 ? 53.687 73.786 52.525 1.00 38.16 423 PRO A N 1
ATOM 2676 C CA . PRO A 1 398 ? 54.267 75.003 53.103 1.00 39.97 423 PRO A CA 1
ATOM 2677 C C . PRO A 1 398 ? 54.353 74.946 54.626 1.00 41.97 423 PRO A C 1
ATOM 2678 O O . PRO A 1 398 ? 53.474 74.360 55.279 1.00 38.08 423 PRO A O 1
ATOM 2682 N N . GLN A 1 399 ? 55.416 75.543 55.175 1.00 47.83 424 GLN A N 1
ATOM 2683 C CA . GLN A 1 399 ? 55.636 75.584 56.633 1.00 51.67 424 GLN A CA 1
ATOM 2684 C C . GLN A 1 399 ? 55.249 76.955 57.187 1.00 50.81 424 GLN A C 1
ATOM 2685 O O . GLN A 1 399 ? 54.454 77.048 58.105 1.00 54.17 424 GLN A O 1
ATOM 2691 N N . ASP A 1 400 ? 55.814 78.009 56.610 1.00 50.02 425 ASP A N 1
ATOM 2692 C CA . ASP A 1 400 ? 55.405 79.382 56.883 1.00 45.68 425 ASP A CA 1
ATOM 2693 C C . ASP A 1 400 ? 53.996 79.624 56.384 1.00 41.95 425 ASP A C 1
ATOM 2694 O O . ASP A 1 400 ? 53.538 78.959 55.469 1.00 39.83 425 ASP A O 1
ATOM 2699 N N . HIS A 1 401 ? 53.335 80.617 56.969 1.00 39.78 426 HIS A N 1
ATOM 2700 C CA . HIS A 1 401 ? 52.206 81.289 56.332 1.00 36.04 426 HIS A CA 1
ATOM 2701 C C . HIS A 1 401 ? 52.716 82.202 55.199 1.00 37.35 426 HIS A C 1
ATOM 2702 O O . HIS A 1 401 ? 52.045 82.365 54.178 1.00 38.22 426 HIS A O 1
ATOM 2709 N N . ASP A 1 402 ? 53.891 82.802 55.384 1.00 38.10 427 ASP A N 1
ATOM 2710 C CA . ASP A 1 402 ? 54.552 83.574 54.326 1.00 40.47 427 ASP A CA 1
ATOM 2711 C C . ASP A 1 402 ? 54.747 82.782 53.046 1.00 40.12 427 ASP A C 1
ATOM 2712 O O . ASP A 1 402 ? 54.676 83.344 51.947 1.00 39.52 427 ASP A O 1
ATOM 2717 N N . THR A 1 403 ? 55.022 81.486 53.183 1.00 38.27 428 THR A N 1
ATOM 2718 C CA . THR A 1 403 ? 55.189 80.620 52.022 1.00 37.26 428 THR A CA 1
ATOM 2719 C C . THR A 1 403 ? 53.852 80.372 51.354 1.00 35.93 428 THR A C 1
ATOM 2720 O O . THR A 1 403 ? 53.754 80.392 50.127 1.00 36.77 428 THR A O 1
ATOM 2724 N N . TYR A 1 404 ? 52.829 80.123 52.169 1.00 33.11 429 TYR A N 1
ATOM 2725 C CA . TYR A 1 404 ? 51.460 80.033 51.676 1.00 30.54 429 TYR A CA 1
ATOM 2726 C C . TYR A 1 404 ? 51.096 81.293 50.837 1.00 31.21 429 TYR A C 1
ATOM 2727 O O . TYR A 1 404 ? 50.640 81.166 49.691 1.00 27.74 429 TYR A O 1
ATOM 2736 N N . ASP A 1 405 ? 51.359 82.493 51.368 1.00 31.76 430 ASP A N 1
ATOM 2737 C CA . ASP A 1 405 ? 51.003 83.738 50.658 1.00 31.04 430 ASP A CA 1
ATOM 2738 C C . ASP A 1 405 ? 51.694 83.815 49.326 1.00 29.69 430 ASP A C 1
ATOM 2739 O O . ASP A 1 405 ? 51.064 84.087 48.308 1.00 28.86 430 ASP A O 1
ATOM 2744 N N . SER A 1 406 ? 52.993 83.544 49.326 1.00 30.04 431 SER A N 1
ATOM 2745 C CA . SER A 1 406 ? 53.805 83.750 48.123 1.00 30.66 431 SER A CA 1
ATOM 2746 C C . SER A 1 406 ? 53.528 82.703 47.040 1.00 29.73 431 SER A C 1
ATOM 2747 O O . SER A 1 406 ? 53.596 83.006 45.855 1.00 28.74 431 SER A O 1
ATOM 2750 N N . ILE A 1 407 ? 53.195 81.483 47.447 1.00 30.27 432 ILE A N 1
ATOM 2751 C CA . ILE A 1 407 ? 52.713 80.469 46.505 1.00 29.68 432 ILE A CA 1
ATOM 2752 C C . ILE A 1 407 ? 51.416 80.923 45.855 1.00 29.17 432 ILE A C 1
ATOM 2753 O O . ILE A 1 407 ? 51.257 80.791 44.650 1.00 28.96 432 ILE A O 1
ATOM 2758 N N . ILE A 1 408 ? 50.503 81.478 46.650 1.00 30.71 433 ILE A N 1
ATOM 2759 C CA . ILE A 1 408 ? 49.199 81.955 46.144 1.00 31.09 433 ILE A CA 1
ATOM 2760 C C . ILE A 1 408 ? 49.311 83.157 45.210 1.00 33.04 433 ILE A C 1
ATOM 2761 O O . ILE A 1 408 ? 48.613 83.205 44.210 1.00 30.92 433 ILE A O 1
ATOM 2766 N N . GLU A 1 409 ? 50.176 84.123 45.523 1.00 37.99 434 GLU A N 1
ATOM 2767 C CA . GLU A 1 409 ? 50.381 85.252 44.610 1.00 41.58 434 GLU A CA 1
ATOM 2768 C C . GLU A 1 409 ? 50.922 84.729 43.290 1.00 39.87 434 GLU A C 1
ATOM 2769 O O . GLU A 1 409 ? 50.499 85.163 42.221 1.00 39.38 434 GLU A O 1
ATOM 2775 N N . GLU A 1 410 ? 51.879 83.807 43.378 1.00 38.21 435 GLU A N 1
ATOM 2776 C CA . GLU A 1 410 ? 52.550 83.289 42.193 1.00 37.73 435 GLU A CA 1
ATOM 2777 C C . GLU A 1 410 ? 51.545 82.522 41.370 1.00 35.34 435 GLU A C 1
ATOM 2778 O O . GLU A 1 410 ? 51.514 82.644 40.149 1.00 34.71 435 GLU A O 1
ATOM 2784 N N . LEU A 1 411 ? 50.696 81.757 42.049 1.00 33.19 436 LEU A N 1
ATOM 2785 C CA . LEU A 1 411 ? 49.615 81.041 41.377 1.00 31.35 436 LEU A CA 1
ATOM 2786 C C . LEU A 1 411 ? 48.647 81.991 40.656 1.00 30.52 436 LEU A C 1
ATOM 2787 O O . LEU A 1 411 ? 48.275 81.743 39.510 1.00 30.57 436 LEU A O 1
ATOM 2792 N N . LYS A 1 412 ? 48.266 83.078 41.317 1.00 30.39 437 LYS A N 1
ATOM 2793 C CA . LYS A 1 412 ? 47.351 84.058 40.734 1.00 31.86 437 LYS A CA 1
ATOM 2794 C C . LYS A 1 412 ? 47.854 84.669 39.428 1.00 32.87 437 LYS A C 1
ATOM 2795 O O . LYS A 1 412 ? 47.062 85.039 38.567 1.00 34.48 437 LYS A O 1
ATOM 2801 N N . ALA A 1 413 ? 49.167 84.781 39.278 1.00 33.76 438 ALA A N 1
ATOM 2802 C CA . ALA A 1 413 ? 49.753 85.264 38.026 1.00 33.10 438 ALA A CA 1
ATOM 2803 C C . ALA A 1 413 ? 50.041 84.132 37.000 1.00 32.78 438 ALA A C 1
ATOM 2804 O O . ALA A 1 413 ? 50.728 84.372 36.005 1.00 35.98 438 ALA A O 1
ATOM 2806 N N . GLY A 1 414 ? 49.539 82.917 37.241 1.00 29.79 439 GLY A N 1
ATOM 2807 C CA . GLY A 1 414 ? 49.639 81.818 36.272 1.00 28.18 439 GLY A CA 1
ATOM 2808 C C . GLY A 1 414 ? 50.840 80.893 36.418 1.00 27.44 439 GLY A C 1
ATOM 2809 O O . GLY A 1 414 ? 51.031 79.987 35.613 1.00 26.19 439 GLY A O 1
ATOM 2810 N N . ASN A 1 415 ? 51.650 81.106 37.447 1.00 27.91 440 ASN A N 1
ATOM 2811 C CA . ASN A 1 415 ? 52.826 80.267 37.698 1.00 28.76 440 ASN A CA 1
ATOM 2812 C C . ASN A 1 415 ? 52.482 78.942 38.398 1.00 29.90 440 ASN A C 1
ATOM 2813 O O . ASN A 1 415 ? 52.755 78.738 39.577 1.00 28.32 440 ASN A O 1
ATOM 2818 N N . LEU A 1 416 ? 51.896 78.027 37.642 1.00 32.83 441 LEU A N 1
ATOM 2819 C CA . LEU A 1 416 ? 51.463 76.730 38.179 1.00 33.71 441 LEU A CA 1
ATOM 2820 C C . LEU A 1 416 ? 52.531 75.986 38.978 1.00 35.04 441 LEU A C 1
ATOM 2821 O O . LEU A 1 416 ? 52.228 75.371 39.998 1.00 36.95 441 LEU A O 1
ATOM 2826 N N . GLU A 1 417 ? 53.769 76.026 38.489 1.00 35.65 442 GLU A N 1
ATOM 2827 C CA . GLU A 1 417 ? 54.884 75.319 39.112 1.00 35.05 442 GLU A CA 1
ATOM 2828 C C . GLU A 1 417 ? 55.299 75.889 40.469 1.00 32.97 442 GLU A C 1
ATOM 2829 O O . GLU A 1 417 ? 56.043 75.253 41.191 1.00 32.86 442 GLU A O 1
ATOM 2835 N N . ALA A 1 418 ? 54.840 77.086 40.818 1.00 32.02 443 ALA A N 1
ATOM 2836 C CA . ALA A 1 418 ? 55.151 77.656 42.132 1.00 31.22 443 ALA A CA 1
ATOM 2837 C C . ALA A 1 418 ? 54.685 76.748 43.265 1.00 30.33 443 ALA A C 1
ATOM 2838 O O . ALA A 1 418 ? 55.306 76.687 44.318 1.00 31.62 443 ALA A O 1
ATOM 2840 N N . ALA A 1 419 ? 53.607 76.023 43.024 1.00 29.26 444 ALA A N 1
ATOM 2841 C CA . ALA A 1 419 ? 53.014 75.158 44.015 1.00 29.17 444 ALA A CA 1
ATOM 2842 C C . ALA A 1 419 ? 53.711 73.809 44.163 1.00 29.69 444 ALA A C 1
ATOM 2843 O O . ALA A 1 419 ? 53.306 73.006 44.998 1.00 30.38 444 ALA A O 1
ATOM 2845 N N . LEU A 1 420 ? 54.725 73.535 43.346 1.00 30.47 445 LEU A N 1
ATOM 2846 C CA . LEU A 1 420 ? 55.223 72.156 43.156 1.00 31.20 445 LEU A CA 1
ATOM 2847 C C . LEU A 1 420 ? 56.711 72.007 43.450 1.00 32.28 445 LEU A C 1
ATOM 2848 O O . LEU A 1 420 ? 57.406 72.993 43.677 1.00 31.91 445 LEU A O 1
ATOM 2853 N N . GLU A 1 421 ? 57.182 70.761 43.412 1.00 36.23 446 GLU A N 1
ATOM 2854 C CA . GLU A 1 421 ? 58.585 70.421 43.635 1.00 38.48 446 GLU A CA 1
ATOM 2855 C C . GLU A 1 421 ? 59.251 69.857 42.395 1.00 36.43 446 GLU A C 1
ATOM 2856 O O . GLU A 1 421 ? 60.395 70.201 42.122 1.00 37.98 446 GLU A O 1
ATOM 2862 N N . PRO B 1 52 ? -22.561 45.268 39.484 1.00 53.05 77 PRO B N 1
ATOM 2863 C CA . PRO B 1 52 ? -22.221 44.414 40.618 1.00 54.30 77 PRO B CA 1
ATOM 2864 C C . PRO B 1 52 ? -21.152 45.093 41.467 1.00 51.64 77 PRO B C 1
ATOM 2865 O O . PRO B 1 52 ? -20.732 46.200 41.128 1.00 53.44 77 PRO B O 1
ATOM 2869 N N . ILE B 1 53 ? -20.720 44.440 42.547 1.00 46.94 78 ILE B N 1
ATOM 2870 C CA . ILE B 1 53 ? -19.633 44.959 43.397 1.00 42.40 78 ILE B CA 1
ATOM 2871 C C . ILE B 1 53 ? -18.293 44.306 43.035 1.00 38.30 78 ILE B C 1
ATOM 2872 O O . ILE B 1 53 ? -18.216 43.125 42.708 1.00 38.44 78 ILE B O 1
ATOM 2877 N N . SER B 1 54 ? -17.237 45.098 43.111 1.00 35.54 79 SER B N 1
ATOM 2878 C CA . SER B 1 54 ? -15.940 44.730 42.558 1.00 33.21 79 SER B CA 1
ATOM 2879 C C . SER B 1 54 ? -14.848 44.754 43.663 1.00 31.75 79 SER B C 1
ATOM 2880 O O . SER B 1 54 ? -14.643 45.765 44.352 1.00 30.62 79 SER B O 1
ATOM 2883 N N . VAL B 1 55 ? -14.167 43.627 43.835 1.00 29.20 80 VAL B N 1
ATOM 2884 C CA . VAL B 1 55 ? -13.221 43.469 44.927 1.00 29.10 80 VAL B CA 1
ATOM 2885 C C . VAL B 1 55 ? -11.822 43.145 44.400 1.00 28.56 80 VAL B C 1
ATOM 2886 O O . VAL B 1 55 ? -11.674 42.343 43.480 1.00 29.31 80 VAL B O 1
ATOM 2890 N N . LEU B 1 56 ? -10.803 43.760 44.999 1.00 27.44 81 LEU B N 1
ATOM 2891 C CA . LEU B 1 56 ? -9.420 43.375 44.753 1.00 26.84 81 LEU B CA 1
ATOM 2892 C C . LEU B 1 56 ? -8.778 42.811 46.021 1.00 26.39 81 LEU B C 1
ATOM 2893 O O . LEU B 1 56 ? -8.664 43.500 47.035 1.00 27.36 81 LEU B O 1
ATOM 2898 N N . VAL B 1 57 ? -8.349 41.563 45.946 1.00 25.64 82 VAL B N 1
ATOM 2899 C CA . VAL B 1 57 ? -7.591 40.946 47.004 1.00 26.90 82 VAL B CA 1
ATOM 2900 C C . VAL B 1 57 ? -6.130 40.992 46.620 1.00 28.68 82 VAL B C 1
ATOM 2901 O O . VAL B 1 57 ? -5.725 40.441 45.595 1.00 29.28 82 VAL B O 1
ATOM 2905 N N . LEU B 1 58 ? -5.342 41.632 47.477 1.00 30.80 83 LEU B N 1
ATOM 2906 C CA . LEU B 1 58 ? -3.925 41.866 47.244 1.00 31.38 83 LEU B CA 1
ATOM 2907 C C . LEU B 1 58 ? -3.146 41.130 48.340 1.00 31.45 83 LEU B C 1
ATOM 2908 O O . LEU B 1 58 ? -3.279 41.432 49.528 1.00 30.99 83 LEU B O 1
ATOM 2913 N N . PHE B 1 59 ? -2.374 40.132 47.938 1.00 31.11 84 PHE B N 1
ATOM 2914 C CA . PHE B 1 59 ? -1.555 39.396 48.864 1.00 31.36 84 PHE B CA 1
ATOM 2915 C C . PHE B 1 59 ? -0.235 40.112 49.099 1.00 33.53 84 PHE B C 1
ATOM 2916 O O . PHE B 1 59 ? 0.276 40.783 48.216 1.00 32.10 84 PHE B O 1
ATOM 2924 N N . ASP B 1 60 ? 0.249 39.991 50.334 1.00 38.63 85 ASP B N 1
ATOM 2925 C CA . ASP B 1 60 ? 1.625 40.285 50.768 1.00 40.29 85 ASP B CA 1
ATOM 2926 C C . ASP B 1 60 ? 2.677 39.771 49.810 1.00 40.86 85 ASP B C 1
ATOM 2927 O O . ASP B 1 60 ? 3.155 40.466 48.926 1.00 38.86 85 ASP B O 1
ATOM 2932 N N . VAL B 1 61 ? 3.016 38.504 50.005 1.00 44.76 86 VAL B N 1
ATOM 2933 C CA . VAL B 1 61 ? 4.181 37.909 49.381 1.00 46.03 86 VAL B CA 1
ATOM 2934 C C . VAL B 1 61 ? 3.787 36.629 48.657 1.00 43.28 86 VAL B C 1
ATOM 2935 O O . VAL B 1 61 ? 4.261 36.377 47.559 1.00 47.24 86 VAL B O 1
ATOM 2939 N N . GLY B 1 62 ? 2.909 35.832 49.240 1.00 39.48 87 GLY B N 1
ATOM 2940 C CA . GLY B 1 62 ? 2.524 34.605 48.578 1.00 38.98 87 GLY B CA 1
ATOM 2941 C C . GLY B 1 62 ? 1.394 34.848 47.610 1.00 36.98 87 GLY B C 1
ATOM 2942 O O . GLY B 1 62 ? 1.286 35.917 47.000 1.00 36.39 87 GLY B O 1
ATOM 2943 N N . GLY B 1 63 ? 0.559 33.827 47.491 1.00 36.29 88 GLY B N 1
ATOM 2944 C CA . GLY B 1 63 ? -0.696 33.869 46.748 1.00 37.23 88 GLY B CA 1
ATOM 2945 C C . GLY B 1 63 ? -1.498 32.678 47.235 1.00 37.03 88 GLY B C 1
ATOM 2946 O O . GLY B 1 63 ? -1.275 32.207 48.348 1.00 34.97 88 GLY B O 1
ATOM 2947 N N . ARG B 1 64 ? -2.405 32.162 46.412 1.00 38.96 89 ARG B N 1
ATOM 2948 C CA . ARG B 1 64 ? -3.143 30.949 46.784 1.00 40.01 89 ARG B CA 1
ATOM 2949 C C . ARG B 1 64 ? -2.231 29.726 46.779 1.00 41.34 89 ARG B C 1
ATOM 2950 O O . ARG B 1 64 ? -1.117 29.782 46.253 1.00 41.28 89 ARG B O 1
ATOM 2958 N N . GLY B 1 65 ? -2.710 28.631 47.376 1.00 41.86 90 GLY B N 1
ATOM 2959 C CA . GLY B 1 65 ? -1.927 27.389 47.535 1.00 40.21 90 GLY B CA 1
ATOM 2960 C C . GLY B 1 65 ? -1.200 27.310 48.865 1.00 38.76 90 GLY B C 1
ATOM 2961 O O . GLY B 1 65 ? -0.402 26.410 49.088 1.00 36.72 90 GLY B O 1
ATOM 2962 N N . ASP B 1 66 ? -1.503 28.269 49.738 1.00 40.18 91 ASP B N 1
ATOM 2963 C CA . ASP B 1 66 ? -0.967 28.382 51.103 1.00 40.39 91 ASP B CA 1
ATOM 2964 C C . ASP B 1 66 ? -1.352 27.180 51.997 1.00 38.06 91 ASP B C 1
ATOM 2965 O O . ASP B 1 66 ? -0.582 26.785 52.869 1.00 35.36 91 ASP B O 1
ATOM 2970 N N . LEU B 1 67 ? -2.560 26.643 51.773 1.00 37.11 92 LEU B N 1
ATOM 2971 C CA . LEU B 1 67 ? -3.281 25.725 52.692 1.00 36.30 92 LEU B CA 1
ATOM 2972 C C . LEU B 1 67 ? -3.600 26.378 54.042 1.00 35.32 92 LEU B C 1
ATOM 2973 O O . LEU B 1 67 ? -4.019 25.713 54.991 1.00 35.95 92 LEU B O 1
ATOM 2978 N N . SER B 1 68 ? -3.498 27.703 54.070 1.00 35.09 93 SER B 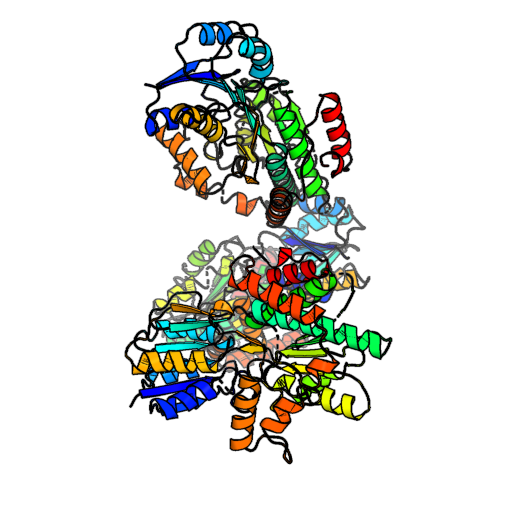N 1
ATOM 2979 C CA . SER B 1 68 ? -3.265 28.456 55.290 1.00 33.52 93 SER B CA 1
ATOM 2980 C C . SER B 1 68 ? -3.790 29.908 55.152 1.00 32.41 93 SER B C 1
ATOM 2981 O O . SER B 1 68 ? -4.850 30.137 54.563 1.00 34.32 93 SER B O 1
ATOM 2984 N N . PHE B 1 69 ? -3.042 30.867 55.691 1.00 28.64 94 PHE B N 1
ATOM 2985 C CA . PHE B 1 69 ? -3.376 32.282 55.659 1.00 26.43 94 PHE B CA 1
ATOM 2986 C C . PHE B 1 69 ? -3.976 32.836 54.366 1.00 26.02 94 PHE B C 1
ATOM 2987 O O . PHE B 1 69 ? -5.038 33.437 54.404 1.00 26.62 94 PHE B O 1
ATOM 2995 N N . ASN B 1 70 ? -3.295 32.696 53.234 1.00 26.22 95 ASN B N 1
ATOM 2996 C CA . ASN B 1 70 ? -3.804 33.258 51.965 1.00 25.63 95 ASN B CA 1
ATOM 2997 C C . ASN B 1 70 ? -4.968 32.480 51.390 1.00 25.41 95 ASN B C 1
ATOM 2998 O O . ASN B 1 70 ? -5.889 33.070 50.854 1.00 26.86 95 ASN B O 1
ATOM 3003 N N . ASP B 1 71 ? -4.943 31.160 51.512 1.00 25.93 96 ASP B N 1
ATOM 3004 C CA . ASP B 1 71 ? -6.111 30.348 51.173 1.00 26.70 96 ASP B CA 1
ATOM 3005 C C . ASP B 1 71 ? -7.315 30.713 52.048 1.00 27.09 96 ASP B C 1
ATOM 3006 O O . ASP B 1 71 ? -8.439 30.775 51.538 1.00 28.06 96 ASP B O 1
ATOM 3019 N N . ALA B 1 73 ? -7.978 33.691 53.361 1.00 24.37 98 ALA B N 1
ATOM 3020 C CA . ALA B 1 73 ? -8.462 34.934 52.789 1.00 24.08 98 ALA B CA 1
ATOM 3021 C C . ALA B 1 73 ? -9.167 34.716 51.450 1.00 24.32 98 ALA B C 1
ATOM 3022 O O . ALA B 1 73 ? -10.250 35.274 51.209 1.00 22.91 98 ALA B O 1
ATOM 3024 N N . ALA B 1 74 ? -8.547 33.926 50.575 1.00 24.55 99 ALA B N 1
ATOM 3025 C CA . ALA B 1 74 ? -9.191 33.543 49.306 1.00 25.83 99 ALA B CA 1
ATOM 3026 C C . ALA B 1 74 ? -10.538 32.818 49.520 1.00 26.13 99 ALA B C 1
ATOM 3027 O O . ALA B 1 74 ? -11.450 32.965 48.715 1.00 27.15 99 ALA B O 1
ATOM 3029 N N . LEU B 1 75 ? -10.669 32.060 50.605 1.00 25.45 100 LEU B N 1
ATOM 3030 C CA . LEU B 1 75 ? -11.922 31.370 50.897 1.00 25.35 100 LEU B CA 1
ATOM 3031 C C . LEU B 1 75 ? -13.040 32.373 51.217 1.00 26.26 100 LEU B C 1
ATOM 3032 O O . LEU B 1 75 ? -14.125 32.281 50.683 1.00 28.77 100 LEU B O 1
ATOM 3037 N N . GLY B 1 76 ? -12.765 33.341 52.079 1.00 26.68 101 GLY B N 1
ATOM 3038 C CA . GLY B 1 76 ? -13.724 34.388 52.371 1.00 27.09 101 GLY B CA 1
ATOM 3039 C C . GLY B 1 76 ? -14.175 35.129 51.127 1.00 27.70 101 GLY B C 1
ATOM 3040 O O . GLY B 1 76 ? -15.360 35.411 50.959 1.00 27.17 101 GLY B O 1
ATOM 3041 N N . ALA B 1 77 ? -13.222 35.451 50.259 1.00 28.57 102 ALA B N 1
ATOM 3042 C CA . ALA B 1 77 ? -13.507 36.216 49.059 1.00 29.98 102 ALA B CA 1
ATOM 3043 C C . ALA B 1 77 ? -14.256 35.369 48.019 1.00 32.54 102 ALA B C 1
ATOM 3044 O O . ALA B 1 77 ? -15.198 35.843 47.362 1.00 31.40 102 ALA B O 1
ATOM 3046 N N . ASP B 1 78 ? -13.835 34.115 47.872 1.00 35.69 103 ASP B N 1
ATOM 3047 C CA . ASP B 1 78 ? -14.519 33.181 46.974 1.00 37.15 103 ASP B CA 1
ATOM 3048 C C . ASP B 1 78 ? -15.934 32.917 47.465 1.00 36.48 103 ASP B C 1
ATOM 3049 O O . ASP B 1 78 ? -16.877 32.977 46.682 1.00 35.94 103 ASP B O 1
ATOM 3054 N N . ARG B 1 79 ? -16.078 32.658 48.763 1.00 35.61 104 ARG B N 1
ATOM 3055 C CA . ARG B 1 79 ? -17.393 32.488 49.359 1.00 35.76 104 ARG B CA 1
ATOM 3056 C C . ARG B 1 79 ? -18.257 33.721 49.122 1.00 33.46 104 ARG B C 1
ATOM 3057 O O . ARG B 1 79 ? -19.460 33.594 48.904 1.00 31.33 104 ARG B O 1
ATOM 3065 N N . ALA B 1 80 ? -17.648 34.908 49.159 1.00 31.77 105 ALA B N 1
ATOM 3066 C CA . ALA B 1 80 ? -18.383 36.141 48.927 1.00 30.08 105 ALA B CA 1
ATOM 3067 C C . ALA B 1 80 ? -18.863 36.205 47.484 1.00 30.43 105 ALA B C 1
ATOM 3068 O O . ALA B 1 80 ? -19.992 36.604 47.220 1.00 29.59 105 ALA B O 1
ATOM 3070 N N . ALA B 1 81 ? -18.009 35.799 46.547 1.00 30.89 106 ALA B N 1
ATOM 3071 C CA . ALA B 1 81 ? -18.412 35.718 45.136 1.00 30.34 106 ALA B CA 1
ATOM 3072 C C . ALA B 1 81 ? -19.629 34.785 44.953 1.00 30.86 106 ALA B C 1
ATOM 3073 O O . ALA B 1 81 ? -20.583 35.143 44.277 1.00 30.30 106 ALA B O 1
ATOM 3075 N N . GLU B 1 82 ? -19.611 33.617 45.589 1.00 30.97 107 GLU B N 1
ATOM 3076 C CA . GLU B 1 82 ? -20.707 32.663 45.451 1.00 32.06 107 GLU B CA 1
ATOM 3077 C C . GLU B 1 82 ? -21.982 33.149 46.131 1.00 31.23 107 GLU B C 1
ATOM 3078 O O . GLU B 1 82 ? -23.047 33.121 45.529 1.00 31.91 107 GLU B O 1
ATOM 3084 N N . GLU B 1 83 ? -21.876 33.592 47.378 1.00 30.99 108 GLU B N 1
ATOM 3085 C CA . GLU B 1 83 ? -23.067 33.915 48.173 1.00 30.60 108 GLU B CA 1
ATOM 3086 C C . GLU B 1 83 ? -23.636 35.305 47.876 1.00 28.73 108 GLU B C 1
ATOM 3087 O O . GLU B 1 83 ? -24.829 35.499 48.036 1.00 26.75 108 GLU B O 1
ATOM 3093 N N . LEU B 1 84 ? -22.790 36.243 47.438 1.00 28.27 109 LEU B N 1
ATOM 3094 C CA . LEU B 1 84 ? -23.187 37.654 47.244 1.00 28.19 109 LEU B CA 1
ATOM 3095 C C . LEU B 1 84 ? -23.050 38.162 45.803 1.00 27.98 109 LEU B C 1
ATOM 3096 O O . LEU B 1 84 ? -23.471 39.268 45.493 1.00 27.39 109 LEU B O 1
ATOM 3101 N N . GLY B 1 85 ? -22.442 37.383 44.925 1.00 28.42 110 GLY B N 1
ATOM 3102 C CA . GLY B 1 85 ? -22.318 37.790 43.531 1.00 28.98 110 GLY B CA 1
ATOM 3103 C C . GLY B 1 85 ? -21.369 38.939 43.279 1.00 29.53 110 GLY B C 1
ATOM 3104 O O . GLY B 1 85 ? -21.592 39.730 42.378 1.00 30.96 110 GLY B O 1
ATOM 3105 N N . VAL B 1 86 ? -20.304 39.038 44.064 1.00 31.46 111 VAL B N 1
ATOM 3106 C CA . VAL B 1 86 ? -19.262 40.028 43.794 1.00 32.69 111 VAL B CA 1
ATOM 3107 C C . VAL B 1 86 ? -18.221 39.474 42.844 1.00 34.66 111 VAL B C 1
ATOM 3108 O O . VAL B 1 86 ? -18.057 38.265 42.720 1.00 34.36 111 VAL B O 1
ATOM 3112 N N . ASP B 1 87 ? -17.500 40.384 42.200 1.00 38.35 112 ASP B N 1
ATOM 3113 C CA . ASP B 1 87 ? -16.380 40.023 41.345 1.00 40.53 112 ASP B CA 1
ATOM 3114 C C . ASP B 1 87 ? -15.097 40.228 42.132 1.00 37.42 112 ASP B C 1
ATOM 3115 O O . ASP B 1 87 ? -14.935 41.218 42.846 1.00 37.52 112 ASP B O 1
ATOM 3120 N N . VAL B 1 88 ? -14.204 39.257 42.008 1.00 35.98 113 VAL B N 1
ATOM 3121 C CA . VAL B 1 88 ? -12.985 39.211 42.779 1.00 33.67 113 VAL B CA 1
ATOM 3122 C C . VAL B 1 88 ? -11.791 39.053 41.851 1.00 32.69 113 VAL B C 1
ATOM 3123 O O . VAL B 1 88 ? -11.799 38.200 40.974 1.00 30.34 113 VAL B O 1
ATOM 3127 N N . VAL B 1 89 ? -10.771 39.881 42.062 1.00 32.51 114 VAL B N 1
ATOM 3128 C CA . VAL B 1 89 ? -9.499 39.787 41.349 1.00 31.49 114 VAL B CA 1
ATOM 3129 C C . VAL B 1 89 ? -8.402 39.507 42.371 1.00 31.38 114 VAL B C 1
ATOM 3130 O O . VAL B 1 89 ? -8.339 40.156 43.403 1.00 29.51 114 VAL B O 1
ATOM 3134 N N . PHE B 1 90 ? -7.552 38.527 42.090 1.00 32.70 115 PHE B N 1
ATOM 3135 C CA . PHE B 1 90 ? -6.439 38.186 42.980 1.00 32.85 115 PHE B CA 1
ATOM 3136 C C . PHE B 1 90 ? -5.139 38.656 42.373 1.00 32.89 115 PHE B C 1
ATOM 3137 O O . PHE B 1 90 ? -4.939 38.546 41.175 1.00 32.60 115 PHE B O 1
ATOM 3145 N N . GLN B 1 91 ? -4.245 39.165 43.201 1.00 33.60 116 GLN B N 1
ATOM 3146 C CA . GLN B 1 91 ? -3.030 39.746 42.687 1.00 34.34 116 GLN B CA 1
ATOM 3147 C C . GLN B 1 91 ? -1.966 39.756 43.762 1.00 34.37 116 GLN B C 1
ATOM 3148 O O . GLN B 1 91 ? -2.298 39.904 44.932 1.00 34.36 116 GLN B O 1
ATOM 3154 N N . THR B 1 92 ? -0.707 39.558 43.353 1.00 35.13 117 THR B N 1
ATOM 3155 C CA . THR B 1 92 ? 0.473 39.638 44.231 1.00 34.85 117 THR B CA 1
ATOM 3156 C C . THR B 1 92 ? 1.500 40.599 43.611 1.00 36.18 117 THR B C 1
ATOM 3157 O O . THR B 1 92 ? 1.833 40.468 42.443 1.00 35.52 117 THR B O 1
ATOM 3161 N N . PRO B 1 93 ? 2.029 41.552 44.391 1.00 39.11 118 PRO B N 1
ATOM 3162 C CA . PRO B 1 93 ? 3.096 42.380 43.812 1.00 40.67 118 PRO B CA 1
ATOM 3163 C C . PRO B 1 93 ? 4.319 41.562 43.395 1.00 44.25 118 PRO B C 1
ATOM 3164 O O . PRO B 1 93 ? 4.647 40.555 44.033 1.00 42.40 118 PRO B O 1
ATOM 3168 N N . GLN B 1 94 ? 4.971 42.011 42.324 1.00 49.83 119 GLN B N 1
ATOM 3169 C CA . GLN B 1 94 ? 6.220 41.425 41.839 1.00 52.20 119 GLN B CA 1
ATOM 3170 C C . GLN B 1 94 ? 7.268 41.375 42.945 1.00 51.19 119 GLN B C 1
ATOM 3171 O O . GLN B 1 94 ? 8.093 40.464 42.985 1.00 54.13 119 GLN B O 1
ATOM 3177 N N . SER B 1 95 ? 7.252 42.362 43.834 1.00 49.30 120 SER B N 1
ATOM 3178 C CA . SER B 1 95 ? 8.207 42.399 44.927 1.00 50.22 120 SER B CA 1
ATOM 3179 C C . SER B 1 95 ? 7.718 43.234 46.093 1.00 50.39 120 SER B C 1
ATOM 3180 O O . SER B 1 95 ? 6.792 44.040 45.964 1.00 49.84 120 SER B O 1
ATOM 3183 N N . LEU B 1 96 ? 8.387 43.042 47.223 1.00 49.98 121 LEU B N 1
ATOM 3184 C CA . LEU B 1 96 ? 8.167 43.830 48.425 1.00 51.27 121 LEU B CA 1
ATOM 3185 C C . LEU B 1 96 ? 8.208 45.343 48.112 1.00 49.72 121 LEU B C 1
ATOM 3186 O O . LEU B 1 96 ? 7.419 46.132 48.645 1.00 48.21 121 LEU B O 1
ATOM 3191 N N . ALA B 1 97 ? 9.133 45.729 47.236 1.00 48.31 122 ALA B N 1
ATOM 3192 C CA . ALA B 1 97 ? 9.433 47.133 46.977 1.00 48.23 122 ALA B CA 1
ATOM 3193 C C . ALA B 1 97 ? 8.450 47.844 46.044 1.00 47.83 122 ALA B C 1
ATOM 3194 O O . ALA B 1 97 ? 8.377 49.067 46.064 1.00 46.43 122 ALA B O 1
ATOM 3196 N N . VAL B 1 98 ? 7.712 47.092 45.225 1.00 49.11 123 VAL B N 1
ATOM 3197 C CA . VAL B 1 98 ? 6.724 47.670 44.296 1.00 48.53 123 VAL B CA 1
ATOM 3198 C C . VAL B 1 98 ? 5.280 47.659 44.868 1.00 48.64 123 VAL B C 1
ATOM 3199 O O . VAL B 1 98 ? 4.327 48.021 44.174 1.00 46.14 123 VAL B O 1
ATOM 3211 N N . GLU B 1 100 ? 3.731 49.612 47.111 1.00 46.66 125 GLU B N 1
ATOM 3212 C CA . GLU B 1 100 ? 3.052 50.897 47.239 1.00 44.36 125 GLU B CA 1
ATOM 3213 C C . GLU B 1 100 ? 2.518 51.448 45.928 1.00 42.47 125 GLU B C 1
ATOM 3214 O O . GLU B 1 100 ? 1.453 52.036 45.912 1.00 41.77 125 GLU B O 1
ATOM 3220 N N . SER B 1 101 ? 3.242 51.276 44.831 1.00 42.05 126 SER B N 1
ATOM 3221 C CA . SER B 1 101 ? 2.742 51.764 43.541 1.00 42.99 126 SER B CA 1
ATOM 3222 C C . SER B 1 101 ? 1.627 50.868 42.966 1.00 41.59 126 SER B C 1
ATOM 3223 O O . SER B 1 101 ? 0.711 51.353 42.297 1.00 41.83 126 SER B O 1
ATOM 3226 N N . VAL B 1 102 ? 1.708 49.567 43.238 1.00 39.34 127 VAL B N 1
ATOM 3227 C CA . VAL B 1 102 ? 0.650 48.618 42.869 1.00 37.40 127 VAL B CA 1
ATOM 3228 C C . VAL B 1 102 ? -0.664 49.037 43.534 1.00 36.84 127 VAL B C 1
ATOM 3229 O O . VAL B 1 102 ? -1.725 49.073 42.903 1.00 33.61 127 VAL B O 1
ATOM 3233 N N . LEU B 1 103 ? -0.569 49.373 44.817 1.00 36.81 128 LEU B N 1
ATOM 3234 C CA . LEU B 1 103 ? -1.727 49.798 45.602 1.00 36.81 128 LEU B CA 1
ATOM 3235 C C . LEU B 1 103 ? -2.280 51.161 45.159 1.00 37.67 128 LEU B C 1
ATOM 3236 O O . LEU B 1 103 ? -3.499 51.349 45.054 1.00 36.15 128 LEU B O 1
ATOM 3241 N N . ASP B 1 104 ? -1.371 52.101 44.904 1.00 39.13 129 ASP B N 1
ATOM 3242 C CA . ASP B 1 104 ? -1.726 53.438 44.427 1.00 37.98 129 ASP B CA 1
ATOM 3243 C C . ASP B 1 104 ? -2.383 53.385 43.044 1.00 37.66 129 ASP B C 1
ATOM 3244 O O . ASP B 1 104 ? -3.335 54.118 42.787 1.00 36.84 129 ASP B O 1
ATOM 3249 N N . ALA B 1 105 ? -1.877 52.518 42.166 1.00 37.27 130 ALA B N 1
ATOM 3250 C CA . ALA B 1 105 ? -2.478 52.309 40.840 1.00 38.07 130 ALA B CA 1
ATOM 3251 C C . ALA B 1 105 ? -3.924 51.833 40.923 1.00 38.99 130 ALA B C 1
ATOM 3252 O O . ALA B 1 105 ? -4.798 52.397 40.273 1.00 40.28 130 ALA B O 1
ATOM 3254 N N . ALA B 1 106 ? -4.163 50.787 41.712 1.00 39.74 131 ALA B N 1
ATOM 3255 C CA . ALA B 1 106 ? -5.476 50.149 41.788 1.00 39.34 131 ALA B CA 1
ATOM 3256 C C . ALA B 1 106 ? -6.489 51.070 42.427 1.00 39.21 131 ALA B C 1
ATOM 3257 O O . ALA B 1 106 ? -7.683 51.023 42.095 1.00 38.13 131 ALA B O 1
ATOM 3259 N N . SER B 1 107 ? -6.006 51.884 43.367 1.00 38.61 132 SER B N 1
ATOM 3260 C CA . SER B 1 107 ? -6.823 52.923 43.997 1.00 39.50 132 SER B CA 1
ATOM 3261 C C . SER B 1 107 ? -7.227 53.971 42.976 1.00 40.84 132 SER B C 1
ATOM 3262 O O . SER B 1 107 ? -8.394 54.376 42.895 1.00 40.52 132 SER B O 1
ATOM 3265 N N . ARG B 1 108 ? -6.224 54.371 42.203 1.00 44.14 133 ARG B N 1
ATOM 3266 C CA . ARG B 1 108 ? -6.305 55.398 41.169 1.00 47.98 133 ARG B CA 1
ATOM 3267 C C . ARG B 1 108 ? -7.216 55.013 39.997 1.00 44.82 133 ARG B C 1
ATOM 3268 O O . ARG B 1 108 ? -7.994 55.834 39.510 1.00 42.05 133 ARG B O 1
ATOM 3276 N N . SER B 1 109 ? -7.122 53.762 39.555 1.00 43.10 134 SER B N 1
ATOM 3277 C CA . SER B 1 109 ? -7.985 53.257 38.488 1.00 41.88 134 SER B CA 1
ATOM 3278 C C . SER B 1 109 ? -9.466 53.418 38.835 1.00 41.86 134 SER B C 1
ATOM 3279 O O . SER B 1 109 ? -10.296 53.622 37.949 1.00 44.18 134 SER B O 1
ATOM 3282 N N . GLY B 1 110 ? -9.798 53.316 40.119 1.00 39.89 135 GLY B N 1
ATOM 3283 C CA . GLY B 1 110 ? -11.186 53.392 40.550 1.00 38.83 135 GLY B CA 1
ATOM 3284 C C . GLY B 1 110 ? -12.028 52.190 40.150 1.00 38.02 135 GLY B C 1
ATOM 3285 O O . GLY B 1 110 ? -13.246 52.278 40.138 1.00 35.77 135 GLY B O 1
ATOM 3286 N N . GLU B 1 111 ? -11.388 51.061 39.848 1.00 39.21 136 GLU B N 1
ATOM 3287 C CA . GLU B 1 111 ? -12.105 49.864 39.356 1.00 41.85 136 GLU B CA 1
ATOM 3288 C C . GLU B 1 111 ? -12.792 49.055 40.456 1.00 37.66 136 GLU B C 1
ATOM 3289 O O . GLU B 1 111 ? -13.710 48.281 40.174 1.00 34.96 136 GLU B O 1
ATOM 3295 N N . TYR B 1 112 ? -12.321 49.211 41.695 1.00 34.66 137 TYR B N 1
ATOM 3296 C CA . TYR B 1 112 ? -12.708 48.323 42.781 1.00 31.33 137 TYR B CA 1
ATOM 3297 C C . TYR B 1 112 ? -13.442 49.073 43.864 1.00 30.44 137 TYR B C 1
ATOM 3298 O O . TYR B 1 112 ? -12.982 50.118 44.315 1.00 29.09 137 TYR B O 1
ATOM 3307 N N . ASP B 1 113 ? -14.583 48.533 44.284 1.00 30.72 138 ASP B N 1
ATOM 3308 C CA . ASP B 1 113 ? -15.322 49.109 45.414 1.00 31.02 138 ASP B CA 1
ATOM 3309 C C . ASP B 1 113 ? -14.614 48.790 46.727 1.00 28.99 138 ASP B C 1
ATOM 3310 O O . ASP B 1 113 ? -14.749 49.528 47.705 1.00 27.16 138 ASP B O 1
ATOM 3315 N N . LEU B 1 114 ? -13.856 47.691 46.746 1.00 27.55 139 LEU B N 1
ATOM 3316 C CA . LEU B 1 114 ? -13.069 47.343 47.925 1.00 26.83 139 LEU B CA 1
ATOM 3317 C C . LEU B 1 114 ? -11.717 46.756 47.547 1.00 26.73 139 LEU B C 1
ATOM 3318 O O . LEU B 1 114 ? -11.648 45.838 46.717 1.00 27.47 139 LEU B O 1
ATOM 3323 N N . ILE B 1 115 ? -10.654 47.280 48.170 1.00 25.59 140 ILE B N 1
ATOM 3324 C CA . ILE B 1 115 ? -9.320 46.675 48.087 1.00 24.36 140 ILE B CA 1
ATOM 3325 C C . ILE B 1 115 ? -9.019 46.036 49.438 1.00 23.92 140 ILE B C 1
ATOM 3326 O O . ILE B 1 115 ? -9.051 46.695 50.500 1.00 22.15 140 ILE B O 1
ATOM 3331 N N . VAL B 1 116 ? -8.759 44.733 49.392 1.00 23.27 141 VAL B N 1
ATOM 3332 C CA . VAL B 1 116 ? -8.457 43.969 50.586 1.00 23.00 141 VAL B CA 1
ATOM 3333 C C . VAL B 1 116 ? -6.976 43.644 50.581 1.00 23.52 141 VAL B C 1
ATOM 3334 O O . VAL B 1 116 ? -6.440 43.122 49.600 1.00 23.89 141 VAL B O 1
ATOM 3338 N N . LEU B 1 117 ? -6.315 43.949 51.687 1.00 24.17 142 LEU B N 1
ATOM 3339 C CA . LEU B 1 117 ? -4.878 43.790 51.787 1.00 24.19 142 LEU B CA 1
ATOM 3340 C C . LEU B 1 117 ? -4.581 42.709 52.824 1.00 23.88 142 LEU B C 1
ATOM 3341 O O . LEU B 1 117 ? -4.761 42.920 54.023 1.00 24.23 142 LEU B O 1
ATOM 3346 N N . VAL B 1 118 ? -4.150 41.544 52.349 1.00 23.51 143 VAL B N 1
ATOM 3347 C CA . VAL B 1 118 ? -3.853 40.416 53.218 1.00 23.24 143 VAL B CA 1
ATOM 3348 C C . VAL B 1 118 ? -2.379 40.492 53.659 1.00 23.66 143 VAL B C 1
ATOM 3349 O O . VAL B 1 118 ? -1.454 40.340 52.843 1.00 23.41 143 VAL B O 1
ATOM 3353 N N . GLY B 1 119 ? -2.157 40.735 54.946 1.00 23.62 144 GLY B N 1
ATOM 3354 C CA . GLY B 1 119 ? -0.811 40.725 55.489 1.00 24.56 144 GLY B CA 1
ATOM 3355 C C . GLY B 1 119 ? -0.319 42.017 56.122 1.00 25.64 144 GLY B C 1
ATOM 3356 O O . GLY B 1 119 ? -0.648 43.126 55.695 1.00 23.92 144 GLY B O 1
ATOM 3357 N N . PHE B 1 120 ? 0.510 41.836 57.143 1.00 27.72 145 PHE B N 1
ATOM 3358 C CA . PHE B 1 120 ? 1.106 42.927 57.883 1.00 28.76 145 PHE B CA 1
ATOM 3359 C C . PHE B 1 120 ? 1.934 43.877 57.010 1.00 28.56 145 PHE B C 1
ATOM 3360 O O . PHE B 1 120 ? 2.030 45.078 57.286 1.00 27.72 145 PHE B O 1
ATOM 3368 N N . LEU B 1 121 ? 2.518 43.352 55.948 1.00 29.00 146 LEU B N 1
ATOM 3369 C CA . LEU B 1 121 ? 3.456 44.150 55.161 1.00 30.59 146 LEU B CA 1
ATOM 3370 C C . LEU B 1 121 ? 2.767 45.244 54.345 1.00 29.93 146 LEU B C 1
ATOM 3371 O O . LEU B 1 121 ? 3.428 46.050 53.704 1.00 32.17 146 LEU B O 1
ATOM 3376 N N . TRP B 1 122 ? 1.442 45.266 54.381 1.00 29.96 147 TRP B N 1
ATOM 3377 C CA . TRP B 1 122 ? 0.649 46.260 53.678 1.00 29.29 147 TRP B CA 1
ATOM 3378 C C . TRP B 1 122 ? 0.421 47.478 54.524 1.00 30.55 147 TRP B C 1
ATOM 3379 O O . TRP B 1 122 ? 0.009 48.521 54.012 1.00 29.45 147 TRP B O 1
ATOM 3390 N N . GLN B 1 123 ? 0.669 47.333 55.822 1.00 33.17 148 GLN B N 1
ATOM 3391 C CA . GLN B 1 123 ? 0.389 48.387 56.778 1.00 35.48 148 GLN B CA 1
ATOM 3392 C C . GLN B 1 123 ? 1.086 49.675 56.405 1.00 37.07 148 GLN B C 1
ATOM 3393 O O . GLN B 1 123 ? 0.458 50.718 56.304 1.00 38.36 148 GLN B O 1
ATOM 3399 N N . GLU B 1 124 ? 2.392 49.594 56.197 1.00 40.37 149 GLU B N 1
ATOM 3400 C CA . GLU B 1 124 ? 3.199 50.787 55.957 1.00 42.73 149 GLU B CA 1
ATOM 3401 C C . GLU B 1 124 ? 2.764 51.497 54.648 1.00 38.50 149 GLU B C 1
ATOM 3402 O O . GLU B 1 124 ? 2.464 52.676 54.691 1.00 36.32 149 GLU B O 1
ATOM 3408 N N . PRO B 1 125 ? 2.697 50.772 53.504 1.00 35.95 150 PRO B N 1
ATOM 3409 C CA . PRO B 1 125 ? 2.126 51.313 52.264 1.00 34.89 150 PRO B CA 1
ATOM 3410 C C . PRO B 1 125 ? 0.725 51.875 52.399 1.00 33.88 150 PRO B C 1
ATOM 3411 O O . PRO B 1 125 ? 0.442 52.964 51.922 1.00 32.69 150 PRO B O 1
ATOM 3415 N N . LEU B 1 126 ? -0.160 51.132 53.030 1.00 34.48 151 LEU B N 1
ATOM 3416 C CA . LEU B 1 126 ? -1.533 51.607 53.185 1.00 36.60 151 LEU B CA 1
ATOM 3417 C C . LEU B 1 126 ? -1.628 52.949 53.932 1.00 38.94 151 LEU B C 1
ATOM 3418 O O . LEU B 1 126 ? -2.530 53.742 53.663 1.00 37.68 151 LEU B O 1
ATOM 3423 N N . GLU B 1 127 ? -0.710 53.194 54.868 1.00 41.51 152 GLU B N 1
ATOM 3424 C CA . GLU B 1 127 ? -0.670 54.460 55.599 1.00 43.68 152 GLU B CA 1
ATOM 3425 C C . GLU B 1 127 ? -0.274 55.616 54.700 1.00 44.37 152 GLU B C 1
ATOM 3426 O O . GLU B 1 127 ? -0.787 56.728 54.845 1.00 44.52 152 GLU B O 1
ATOM 3432 N N . LYS B 1 128 ? 0.625 55.349 53.764 1.00 44.11 153 LYS B N 1
ATOM 3433 C CA . LYS B 1 128 ? 1.026 56.357 52.798 1.00 46.59 153 LYS B CA 1
ATOM 3434 C C . LYS B 1 128 ? -0.058 56.610 51.752 1.00 44.75 153 LYS B C 1
ATOM 3435 O O . LYS B 1 128 ? -0.219 57.741 51.297 1.00 47.96 153 LYS B O 1
ATOM 3441 N N . VAL B 1 129 ? -0.821 55.569 51.408 1.00 42.53 154 VAL B N 1
ATOM 3442 C CA . VAL B 1 129 ? -1.734 55.595 50.252 1.00 39.51 154 VAL B CA 1
ATOM 3443 C C . VAL B 1 129 ? -3.177 55.974 50.574 1.00 39.77 154 VAL B C 1
ATOM 3444 O O . VAL B 1 129 ? -3.834 56.613 49.749 1.00 39.64 154 VAL B O 1
ATOM 3448 N N . ALA B 1 130 ? -3.677 55.568 51.744 1.00 39.24 155 ALA B N 1
ATOM 3449 C CA . ALA B 1 130 ? -5.105 55.729 52.071 1.00 39.76 155 ALA B CA 1
ATOM 3450 C C . ALA B 1 130 ? -5.565 57.184 52.159 1.00 40.98 155 ALA B C 1
ATOM 3451 O O . ALA B 1 130 ? -6.665 57.482 51.699 1.00 43.17 155 ALA B O 1
ATOM 3453 N N . PRO B 1 131 ? -4.744 58.091 52.744 1.00 41.29 156 PRO B N 1
ATOM 3454 C CA . PRO B 1 131 ? -5.133 59.518 52.745 1.00 42.63 156 PRO B CA 1
ATOM 3455 C C . PRO B 1 131 ? -5.245 60.145 51.336 1.00 43.17 156 PRO B C 1
ATOM 3456 O O . PRO B 1 131 ? -6.088 61.023 51.133 1.00 42.54 156 PRO B O 1
ATOM 3460 N N . ARG B 1 132 ? -4.429 59.677 50.380 1.00 42.81 157 ARG B N 1
ATOM 3461 C CA . ARG B 1 132 ? -4.488 60.143 48.983 1.00 43.07 157 ARG B CA 1
ATOM 3462 C C . ARG B 1 132 ? -5.767 59.795 48.244 1.00 40.97 157 ARG B C 1
ATOM 3463 O O . ARG B 1 132 ? -6.028 60.363 47.183 1.00 40.25 157 ARG B O 1
ATOM 3471 N N . TYR B 1 133 ? -6.531 58.832 48.761 1.00 39.91 158 TYR B N 1
ATOM 3472 C CA . TYR B 1 133 ? -7.810 58.430 48.151 1.00 38.67 158 TYR B CA 1
ATOM 3473 C C . TYR B 1 133 ? -8.940 58.168 49.188 1.00 38.32 158 TYR B C 1
ATOM 3474 O O . TYR B 1 133 ? -9.324 57.023 49.410 1.00 36.36 158 TYR B O 1
ATOM 3483 N N . PRO B 1 134 ? -9.503 59.235 49.793 1.00 41.03 159 PRO B N 1
ATOM 3484 C CA . PRO B 1 134 ? -10.564 59.067 50.805 1.00 41.68 159 PRO B CA 1
ATOM 3485 C C . PRO B 1 134 ? -11.870 58.420 50.282 1.00 43.01 159 PRO B C 1
ATOM 3486 O O . PRO B 1 134 ? -12.636 57.862 51.080 1.00 40.44 159 PRO B O 1
ATOM 3490 N N . GLU B 1 135 ? -12.114 58.492 48.969 1.00 44.02 160 GLU B N 1
ATOM 3491 C CA . GLU B 1 135 ? -13.266 57.822 48.356 1.00 46.34 160 GLU B CA 1
ATOM 3492 C C . GLU B 1 135 ? -13.046 56.299 48.189 1.00 41.02 160 GLU B C 1
ATOM 3493 O O . GLU B 1 135 ? -14.011 55.568 47.997 1.00 39.35 160 GLU B O 1
ATOM 3499 N N . GLN B 1 136 ? -11.800 55.828 48.269 1.00 35.37 161 GLN B N 1
ATOM 3500 C CA . GLN B 1 136 ? -11.503 54.390 48.126 1.00 33.00 161 GLN B CA 1
ATOM 3501 C C . GLN B 1 136 ? -11.525 53.630 49.463 1.00 31.26 161 GLN B C 1
ATOM 3502 O O . GLN B 1 136 ? -10.921 54.055 50.454 1.00 31.44 161 GLN B O 1
ATOM 3508 N N . LYS B 1 137 ? -12.210 52.489 49.469 1.00 28.99 162 LYS B N 1
ATOM 3509 C CA . LYS B 1 137 ? -12.353 51.664 50.659 1.00 26.89 162 LYS B CA 1
ATOM 3510 C C . LYS B 1 137 ? -11.333 50.547 50.682 1.00 25.74 162 LYS B C 1
ATOM 3511 O O . LYS B 1 137 ? -11.077 49.891 49.665 1.00 25.65 162 LYS B O 1
ATOM 3517 N N . TYR B 1 138 ? -10.732 50.360 51.854 1.00 24.56 163 TYR B N 1
ATOM 3518 C CA . TYR B 1 138 ? -9.700 49.354 52.058 1.00 23.97 163 TYR B CA 1
ATOM 3519 C C . TYR B 1 138 ? -10.013 48.531 53.280 1.00 23.76 163 TYR B C 1
ATOM 3520 O O . TYR B 1 138 ? -10.595 49.027 54.221 1.00 24.88 163 TYR B O 1
ATOM 3529 N N . ALA B 1 139 ? -9.632 47.265 53.256 1.00 23.86 164 ALA B N 1
ATOM 3530 C CA . ALA B 1 139 ? -9.722 46.424 54.430 1.00 23.18 164 ALA B CA 1
ATOM 3531 C C . ALA B 1 139 ? -8.374 45.773 54.603 1.00 23.29 164 ALA B C 1
ATOM 3532 O O . ALA B 1 139 ? -7.850 45.158 53.686 1.00 23.11 164 ALA B O 1
ATOM 3534 N N . LEU B 1 140 ? -7.799 45.942 55.778 1.00 24.18 165 LEU B N 1
ATOM 3535 C CA . LEU B 1 140 ? -6.483 45.442 56.049 1.00 25.12 165 LEU B CA 1
ATOM 3536 C C . LEU B 1 140 ? -6.641 44.233 56.952 1.00 26.38 165 LEU B C 1
ATOM 3537 O O . LEU B 1 140 ? -7.273 44.311 58.009 1.00 25.33 165 LEU B O 1
ATOM 3542 N N . ILE B 1 141 ? -6.080 43.112 56.517 1.00 27.36 166 ILE B N 1
ATOM 3543 C CA . ILE B 1 141 ? -6.220 41.893 57.247 1.00 29.38 166 ILE B CA 1
ATOM 3544 C C . ILE B 1 141 ? -4.914 41.577 57.941 1.00 32.96 166 ILE B C 1
ATOM 3545 O O . ILE B 1 141 ? -3.856 41.567 57.313 1.00 32.24 166 ILE B O 1
ATOM 3550 N N . ASP B 1 142 ? -5.015 41.346 59.253 1.00 37.24 167 ASP B N 1
ATOM 3551 C CA . ASP B 1 142 ? -3.902 40.927 60.097 1.00 39.58 167 ASP B CA 1
ATOM 3552 C C . ASP B 1 142 ? -2.972 42.090 60.491 1.00 37.93 167 ASP B C 1
ATOM 3553 O O . ASP B 1 142 ? -1.780 41.896 60.759 1.00 36.78 167 ASP B O 1
ATOM 3558 N N . ALA B 1 143 ? -3.537 43.292 60.558 1.00 37.77 168 ALA B N 1
ATOM 3559 C CA . ALA B 1 143 ? -2.777 44.492 60.916 1.00 38.91 168 ALA B CA 1
ATOM 3560 C C . ALA B 1 143 ? -3.687 45.705 61.028 1.00 39.49 168 ALA B C 1
ATOM 3561 O O . ALA B 1 143 ? -4.745 45.744 60.418 1.00 39.21 168 ALA B O 1
ATOM 3563 N N . ALA B 1 144 ? -3.273 46.684 61.824 1.00 42.80 169 ALA B N 1
ATOM 3564 C CA . ALA B 1 144 ? -3.975 47.970 61.913 1.00 42.72 169 ALA B CA 1
ATOM 3565 C C . ALA B 1 144 ? -3.052 49.095 61.530 1.00 43.97 169 ALA B C 1
ATOM 3566 O O . ALA B 1 144 ? -1.833 48.996 61.609 1.00 44.33 169 ALA B O 1
ATOM 3568 N N . THR B 1 145 ? -3.664 50.184 61.128 1.00 49.09 170 THR B N 1
ATOM 3569 C CA . THR B 1 145 ? -2.942 51.372 60.733 1.00 53.19 170 THR B CA 1
ATOM 3570 C C . THR B 1 145 ? -2.808 52.235 62.002 1.00 54.79 170 THR B C 1
ATOM 3571 O O . THR B 1 145 ? -3.644 52.114 62.896 1.00 55.99 170 THR B O 1
ATOM 3575 N N . ARG B 1 146 ? -1.746 53.044 62.117 1.00 57.81 171 ARG B N 1
ATOM 3576 C CA . ARG B 1 146 ? -1.551 53.934 63.289 1.00 57.92 171 ARG B CA 1
ATOM 3577 C C . ARG B 1 146 ? -2.690 54.948 63.348 1.00 56.16 171 ARG B C 1
ATOM 3578 O O . ARG B 1 146 ? -3.495 54.947 64.275 1.00 52.53 171 ARG B O 1
ATOM 3586 N N . GLU B 1 147 ? -2.754 55.783 62.312 1.00 57.21 172 GLU B N 1
ATOM 3587 C CA . GLU B 1 147 ? -3.747 56.848 62.182 1.00 57.74 172 GLU B CA 1
ATOM 3588 C C . GLU B 1 147 ? -5.102 56.204 61.888 1.00 55.84 172 GLU B C 1
ATOM 3589 O O . GLU B 1 147 ? -5.166 55.180 61.214 1.00 52.78 172 GLU B O 1
ATOM 3595 N N . ARG B 1 148 ? -6.179 56.795 62.399 1.00 55.39 173 ARG B N 1
ATOM 3596 C CA . ARG B 1 148 ? -7.522 56.233 62.233 1.00 53.33 173 ARG B CA 1
ATOM 3597 C C . ARG B 1 148 ? -8.231 56.836 61.014 1.00 48.03 173 ARG B C 1
ATOM 3598 O O . ARG B 1 148 ? -8.657 57.985 61.048 1.00 49.86 173 ARG B O 1
ATOM 3606 N N . TYR B 1 149 ? -8.361 56.051 59.946 1.00 43.20 174 TYR B N 1
ATOM 3607 C CA . TYR B 1 149 ? -8.937 56.533 58.686 1.00 41.24 174 TYR B CA 1
ATOM 3608 C C . TYR B 1 149 ? -10.341 56.035 58.483 1.00 36.62 174 TYR B C 1
ATOM 3609 O O . TYR B 1 149 ? -10.615 54.864 58.689 1.00 35.93 174 TYR B O 1
ATOM 3618 N N . ASP B 1 150 ? -11.219 56.917 58.030 1.00 35.21 175 ASP B N 1
ATOM 3619 C CA . ASP B 1 150 ? -12.610 56.553 57.809 1.00 36.06 175 ASP B CA 1
ATOM 3620 C C . ASP B 1 150 ? -12.769 55.534 56.658 1.00 34.00 175 ASP B C 1
ATOM 3621 O O . ASP B 1 150 ? -13.774 54.770 56.626 1.00 34.67 175 ASP B O 1
ATOM 3626 N N . ASN B 1 151 ? -11.802 55.507 55.727 1.00 27.91 176 ASN B N 1
ATOM 3627 C CA . ASN B 1 151 ? -11.893 54.584 54.596 1.00 25.45 176 ASN B CA 1
ATOM 3628 C C . ASN B 1 151 ? -11.073 53.286 54.716 1.00 24.72 176 ASN B C 1
ATOM 3629 O O . ASN B 1 151 ? -10.875 52.589 53.731 1.00 24.61 176 ASN B O 1
ATOM 3634 N N . VAL B 1 152 ? -10.647 52.954 55.928 1.00 24.52 177 VAL B N 1
ATOM 3635 C CA . VAL B 1 152 ? -9.844 51.764 56.185 1.00 24.81 177 VAL B CA 1
ATOM 3636 C C . VAL B 1 152 ? -10.394 50.989 57.361 1.00 24.99 177 VAL B C 1
ATOM 3637 O O . VAL B 1 152 ? -10.370 51.470 58.489 1.00 24.35 177 VAL B O 1
ATOM 3641 N N . ALA B 1 153 ? -10.887 49.788 57.089 1.00 25.74 178 ALA B N 1
ATOM 3642 C CA . ALA B 1 153 ? -11.369 48.895 58.135 1.00 27.01 178 ALA B CA 1
ATOM 3643 C C . ALA B 1 153 ? -10.323 47.802 58.365 1.00 27.40 178 ALA B C 1
ATOM 3644 O O . ALA B 1 153 ? -10.077 46.987 57.477 1.00 26.57 178 ALA B O 1
ATOM 3646 N N . SER B 1 154 ? -9.713 47.812 59.556 1.00 27.86 179 SER B N 1
ATOM 3647 C CA . SER B 1 154 ? -8.572 46.949 59.906 1.00 27.17 179 SER B CA 1
ATOM 3648 C C . SER B 1 154 ? -9.013 45.791 60.765 1.00 26.70 179 SER B C 1
ATOM 3649 O O . SER B 1 154 ? -9.729 45.983 61.738 1.00 25.26 179 SER B O 1
ATOM 3652 N N . TYR B 1 155 ? -8.552 44.596 60.426 1.00 27.81 180 TYR B N 1
ATOM 3653 C CA . TYR B 1 155 ? -8.947 43.403 61.144 1.00 29.03 180 TYR B CA 1
ATOM 3654 C C . TYR B 1 155 ? -7.734 42.763 61.818 1.00 30.55 180 TYR B C 1
ATOM 3655 O O . TYR B 1 155 ? -6.878 42.175 61.166 1.00 30.36 180 TYR B O 1
ATOM 3664 N N . LEU B 1 156 ? -7.697 42.905 63.144 1.00 33.95 181 LEU B N 1
ATOM 3665 C CA . LEU B 1 156 ? -6.643 42.382 64.018 1.00 34.89 181 LEU B CA 1
ATOM 3666 C C . LEU B 1 156 ? -7.046 41.109 64.736 1.00 35.28 181 LEU B C 1
ATOM 3667 O O . LEU B 1 156 ? -8.227 40.866 64.982 1.00 35.11 181 LEU B O 1
ATOM 3672 N N . PHE B 1 157 ? -6.048 40.325 65.126 1.00 36.47 182 PHE B N 1
ATOM 3673 C CA . PHE B 1 157 ? -6.281 39.185 66.005 1.00 36.99 182 PHE B CA 1
ATOM 3674 C C . PHE B 1 157 ? -5.381 39.260 67.233 1.00 38.20 182 PHE B C 1
ATOM 3675 O O . PHE B 1 157 ? -4.276 39.827 67.185 1.00 37.83 182 PHE B O 1
ATOM 3683 N N . ARG B 1 158 ? -5.879 38.697 68.332 1.00 38.35 183 ARG B N 1
ATOM 3684 C CA . ARG B 1 158 ? -5.104 38.551 69.557 1.00 39.03 183 ARG B CA 1
ATOM 3685 C C . ARG B 1 158 ? -4.631 37.083 69.614 1.00 38.18 183 ARG B C 1
ATOM 3686 O O . ARG B 1 158 ? -5.193 36.253 70.318 1.00 37.85 183 ARG B O 1
ATOM 3694 N N . GLU B 1 159 ? -3.574 36.798 68.859 1.00 37.28 184 GLU B N 1
ATOM 3695 C CA . GLU B 1 159 ? -3.117 35.436 68.596 1.00 35.86 184 GLU B CA 1
ATOM 3696 C C . GLU B 1 159 ? -2.541 34.741 69.807 1.00 36.30 184 GLU B C 1
ATOM 3697 O O . GLU B 1 159 ? -2.475 33.512 69.837 1.00 35.69 184 GLU B O 1
ATOM 3703 N N . GLN B 1 160 ? -2.098 35.523 70.794 1.00 36.98 185 GLN B N 1
ATOM 3704 C CA . GLN B 1 160 ? -1.617 34.969 72.076 1.00 34.84 185 GLN B CA 1
ATOM 3705 C C . GLN B 1 160 ? -2.681 34.075 72.650 1.00 33.66 185 GLN B C 1
ATOM 3706 O O . GLN B 1 160 ? -2.378 33.128 73.349 1.00 32.56 185 GLN B O 1
ATOM 3712 N N . GLU B 1 161 ? -3.935 34.413 72.376 1.00 33.90 186 GLU B N 1
ATOM 3713 C CA . GLU B 1 161 ? -5.040 33.704 72.969 1.00 36.36 186 GLU B CA 1
ATOM 3714 C C . GLU B 1 161 ? -5.161 32.293 72.432 1.00 37.71 186 GLU B C 1
ATOM 3715 O O . GLU B 1 161 ? -5.386 31.369 73.223 1.00 41.75 186 GLU B O 1
ATOM 3721 N N . VAL B 1 162 ? -4.998 32.113 71.116 1.00 36.27 187 VAL B N 1
ATOM 3722 C CA . VAL B 1 162 ? -5.048 30.768 70.523 1.00 35.34 187 VAL B CA 1
ATOM 3723 C C . VAL B 1 162 ? -3.715 30.049 70.674 1.00 33.72 187 VAL B C 1
ATOM 3724 O O . VAL B 1 162 ? -3.697 28.859 70.924 1.00 33.91 187 VAL B O 1
ATOM 3728 N N . ALA B 1 163 ? -2.608 30.768 70.537 1.00 33.21 188 ALA B N 1
ATOM 3729 C CA . ALA B 1 163 ? -1.280 30.154 70.627 1.00 35.18 188 ALA B CA 1
ATOM 3730 C C . ALA B 1 163 ? -1.040 29.578 72.015 1.00 36.02 188 ALA B C 1
ATOM 3731 O O . ALA B 1 163 ? -0.364 28.561 72.177 1.00 36.63 188 ALA B O 1
ATOM 3733 N N . SER B 1 164 ? -1.613 30.248 73.004 1.00 36.88 189 SER B N 1
ATOM 3734 C CA . SER B 1 164 ? -1.603 29.813 74.385 1.00 37.75 189 SER B CA 1
ATOM 3735 C C . SER B 1 164 ? -2.193 28.417 74.570 1.00 38.79 189 SER B C 1
ATOM 3736 O O . SER B 1 164 ? -1.532 27.511 75.084 1.00 38.25 189 SER B O 1
ATOM 3739 N N . LEU B 1 165 ? -3.438 28.244 74.132 1.00 39.74 190 LEU B N 1
ATOM 3740 C CA . LEU B 1 165 ? -4.098 26.934 74.163 1.00 38.84 190 LEU B CA 1
ATOM 3741 C C . LEU B 1 165 ? -3.280 25.897 73.388 1.00 40.56 190 LEU B C 1
ATOM 3742 O O . LEU B 1 165 ? -3.153 24.751 73.822 1.00 42.27 190 LEU B O 1
ATOM 3747 N N . VAL B 1 166 ? -2.728 26.301 72.246 1.00 40.10 191 VAL B N 1
ATOM 3748 C CA . VAL B 1 166 ? -1.903 25.413 71.432 1.00 40.47 191 VAL B CA 1
ATOM 3749 C C . VAL B 1 166 ? -0.641 25.016 72.188 1.00 40.74 191 VAL B C 1
ATOM 3750 O O . VAL B 1 166 ? -0.187 23.885 72.075 1.00 41.79 191 VAL B O 1
ATOM 3754 N N . GLY B 1 167 ? -0.076 25.941 72.954 1.00 41.49 192 GLY B N 1
ATOM 3755 C CA . GLY B 1 167 ? 1.125 25.642 73.750 1.00 43.92 192 GLY B CA 1
ATOM 3756 C C . GLY B 1 167 ? 0.908 24.606 74.851 1.00 43.28 192 GLY B C 1
ATOM 3757 O O . GLY B 1 167 ? 1.773 23.766 75.120 1.00 41.16 192 GLY B O 1
ATOM 3758 N N . ILE B 1 168 ? -0.251 24.686 75.493 1.00 43.07 193 ILE B N 1
ATOM 3759 C CA . ILE B 1 168 ? -0.627 23.737 76.520 1.00 43.53 193 ILE B CA 1
ATOM 3760 C C . ILE B 1 168 ? -0.714 22.348 75.923 1.00 40.79 193 ILE B C 1
ATOM 3761 O O . ILE B 1 168 ? -0.135 21.420 76.444 1.00 41.92 193 ILE B O 1
ATOM 3766 N N . ILE B 1 169 ? -1.434 22.228 74.822 1.00 39.38 194 ILE B N 1
ATOM 3767 C CA . ILE B 1 169 ? -1.602 20.959 74.122 1.00 40.39 194 ILE B CA 1
ATOM 3768 C C . ILE B 1 169 ? -0.255 20.393 73.670 1.00 40.44 194 ILE B C 1
ATOM 3769 O O . ILE B 1 169 ? -0.016 19.181 73.743 1.00 38.40 194 ILE B O 1
ATOM 3774 N N . ALA B 1 170 ? 0.607 21.277 73.177 1.00 41.10 195 ALA B N 1
ATOM 3775 C CA . ALA B 1 170 ? 1.899 20.873 72.641 1.00 41.14 195 ALA B CA 1
ATOM 3776 C C . ALA B 1 170 ? 2.772 20.330 73.760 1.00 39.71 195 ALA B C 1
ATOM 3777 O O . ALA B 1 170 ? 3.437 19.322 73.577 1.00 39.10 195 ALA B O 1
ATOM 3779 N N . ALA B 1 171 ? 2.739 20.987 74.921 1.00 40.62 196 ALA B N 1
ATOM 3780 C CA . ALA B 1 171 ? 3.437 20.505 76.136 1.00 40.47 196 ALA B CA 1
ATOM 3781 C C . ALA B 1 171 ? 2.930 19.132 76.606 1.00 39.07 196 ALA B C 1
ATOM 3782 O O . ALA B 1 171 ? 3.714 18.242 76.921 1.00 40.79 196 ALA B O 1
ATOM 3784 N N . ASP B 1 172 ? 1.613 18.978 76.644 1.00 38.18 197 ASP B N 1
ATOM 3785 C CA . ASP B 1 172 ? 0.987 17.742 77.063 1.00 37.86 197 ASP B CA 1
ATOM 3786 C C . ASP B 1 172 ? 1.408 16.608 76.165 1.00 39.37 197 ASP B C 1
ATOM 3787 O O . ASP B 1 172 ? 1.822 15.559 76.662 1.00 42.50 197 ASP B O 1
ATOM 3792 N N . ILE B 1 173 ? 1.298 16.797 74.849 1.00 38.75 198 ILE B N 1
ATOM 3793 C CA . ILE B 1 173 ? 1.687 15.741 73.918 1.00 38.44 198 ILE B CA 1
ATOM 3794 C C . ILE B 1 173 ? 3.163 15.464 74.106 1.00 38.47 198 ILE B C 1
ATOM 3795 O O . ILE B 1 173 ? 3.564 14.307 74.266 1.00 38.37 198 ILE B O 1
ATOM 3800 N N . ALA B 1 174 ? 3.966 16.527 74.103 1.00 37.46 199 ALA B N 1
ATOM 3801 C CA . ALA B 1 174 ? 5.410 16.384 74.276 1.00 38.60 199 ALA B CA 1
ATOM 3802 C C . ALA B 1 174 ? 5.711 15.529 75.500 1.00 40.97 199 ALA B C 1
ATOM 3803 O O . ALA B 1 174 ? 6.496 14.578 75.438 1.00 42.51 199 ALA B O 1
ATOM 3805 N N . ASN B 1 175 ? 5.056 15.865 76.601 1.00 41.90 200 ASN B N 1
ATOM 3806 C CA . ASN B 1 175 ? 5.131 15.072 77.800 1.00 44.80 200 ASN B CA 1
ATOM 3807 C C . ASN B 1 175 ? 4.762 13.597 77.580 1.00 43.01 200 ASN B C 1
ATOM 3808 O O . ASN B 1 175 ? 5.577 12.725 77.831 1.00 45.30 200 ASN B O 1
ATOM 3813 N N . ASN B 1 176 ? 3.554 13.322 77.103 1.00 41.05 201 ASN B N 1
ATOM 3814 C CA . ASN B 1 176 ? 3.128 11.944 76.819 1.00 43.08 201 ASN B CA 1
ATOM 3815 C C . ASN B 1 176 ? 4.016 11.159 75.855 1.00 46.30 201 ASN B C 1
ATOM 3816 O O . ASN B 1 176 ? 4.032 9.925 75.886 1.00 46.02 201 ASN B O 1
ATOM 3821 N N . ILE B 1 177 ? 4.715 11.860 74.967 1.00 49.49 202 ILE B N 1
ATOM 3822 C CA . ILE B 1 177 ? 5.728 11.217 74.129 1.00 49.85 202 ILE B CA 1
ATOM 3823 C C . ILE B 1 177 ? 6.929 10.842 75.013 1.00 50.56 202 ILE B C 1
ATOM 3824 O O . ILE B 1 177 ? 7.410 9.707 74.947 1.00 48.24 202 ILE B O 1
ATOM 3829 N N . SER B 1 178 ? 7.383 11.782 75.854 1.00 49.67 203 SER B N 1
ATOM 3830 C CA . SER B 1 178 ? 8.478 11.519 76.814 1.00 50.93 203 SER B CA 1
ATOM 3831 C C . SER B 1 178 ? 8.207 10.331 77.725 1.00 52.16 203 SER B C 1
ATOM 3832 O O . SER B 1 178 ? 9.140 9.677 78.164 1.00 53.76 203 SER B O 1
ATOM 3835 N N . LYS B 1 179 ? 6.941 10.069 78.028 1.00 54.18 204 LYS B N 1
ATOM 3836 C CA . LYS B 1 179 ? 6.584 8.886 78.789 1.00 57.25 204 LYS B CA 1
ATOM 3837 C C . LYS B 1 179 ? 6.717 7.680 77.879 1.00 58.24 204 LYS B C 1
ATOM 3838 O O . LYS B 1 179 ? 7.646 6.910 78.043 1.00 64.90 204 LYS B O 1
ATOM 3844 N N . ALA B 1 180 ? 5.834 7.546 76.889 1.00 57.32 205 ALA B N 1
ATOM 3845 C CA . ALA B 1 180 ? 5.825 6.373 75.992 1.00 55.40 205 ALA B CA 1
ATOM 3846 C C . ALA B 1 180 ? 7.183 6.040 75.360 1.00 54.14 205 ALA B C 1
ATOM 3847 O O . ALA B 1 180 ? 7.370 4.944 74.855 1.00 51.22 205 ALA B O 1
ATOM 3849 N N . THR B 1 181 ? 8.115 6.989 75.390 1.00 59.88 206 THR B N 1
ATOM 3850 C CA . THR B 1 181 ? 9.444 6.839 74.776 1.00 62.14 206 THR B CA 1
ATOM 3851 C C . THR B 1 181 ? 10.587 6.768 75.791 1.00 62.52 206 THR B C 1
ATOM 3852 O O . THR B 1 181 ? 11.553 6.038 75.580 1.00 59.77 206 THR B O 1
ATOM 3856 N N . GLY B 1 182 ? 10.482 7.542 76.870 1.00 63.22 207 GLY B N 1
ATOM 3857 C CA . GLY B 1 182 ? 11.571 7.685 77.825 1.00 63.67 207 GLY B CA 1
ATOM 3858 C C . GLY B 1 182 ? 12.744 8.435 77.216 1.00 65.96 207 GLY B C 1
ATOM 3859 O O . GLY B 1 182 ? 13.893 8.043 77.385 1.00 65.46 207 GLY B O 1
ATOM 3860 N N . GLU B 1 183 ? 12.458 9.496 76.470 1.00 69.40 208 GLU B N 1
ATOM 3861 C CA . GLU B 1 183 ? 13.502 10.396 75.986 1.00 68.61 208 GLU B CA 1
ATOM 3862 C C . GLU B 1 183 ? 12.925 11.792 75.902 1.00 67.99 208 GLU B C 1
ATOM 3863 O O . GLU B 1 183 ? 11.701 11.961 75.933 1.00 66.80 208 GLU B O 1
ATOM 3869 N N . GLU B 1 184 ? 13.806 12.787 75.801 1.00 69.55 209 GLU B N 1
ATOM 3870 C CA . GLU B 1 184 ? 13.394 14.194 75.681 1.00 67.90 209 GLU B CA 1
ATOM 3871 C C . GLU B 1 184 ? 12.440 14.361 74.496 1.00 65.46 209 GLU B C 1
ATOM 3872 O O . GLU B 1 184 ? 12.716 13.884 73.381 1.00 61.41 209 GLU B O 1
ATOM 3878 N N . ALA B 1 185 ? 11.310 15.015 74.756 1.00 60.59 210 ALA B N 1
ATOM 3879 C CA . ALA B 1 185 ? 10.409 15.464 73.701 1.00 54.87 210 ALA B CA 1
ATOM 3880 C C . ALA B 1 185 ? 10.172 16.952 73.895 1.00 49.21 210 ALA B C 1
ATOM 3881 O O . ALA B 1 185 ? 9.522 17.354 74.851 1.00 48.43 210 ALA B O 1
ATOM 3883 N N . LYS B 1 186 ? 10.731 17.766 73.005 1.00 46.53 211 LYS B N 1
ATOM 3884 C CA . LYS B 1 186 ? 10.540 19.208 73.054 1.00 44.18 211 LYS B CA 1
ATOM 3885 C C . LYS B 1 186 ? 9.421 19.610 72.112 1.00 43.36 211 LYS B C 1
ATOM 3886 O O . LYS B 1 186 ? 9.218 18.983 71.058 1.00 44.64 211 LYS B O 1
ATOM 3892 N N . ALA B 1 187 ? 8.687 20.645 72.512 1.00 40.97 212 ALA B N 1
ATOM 3893 C CA . ALA B 1 187 ? 7.730 21.301 71.642 1.00 38.99 212 ALA B CA 1
ATOM 3894 C C . ALA B 1 187 ? 8.516 22.330 70.840 1.00 38.74 212 ALA B C 1
ATOM 3895 O O . ALA B 1 187 ? 9.542 22.816 71.293 1.00 38.08 212 ALA B O 1
ATOM 3897 N N . GLY B 1 188 ? 8.063 22.641 69.632 1.00 38.91 213 GLY B N 1
ATOM 3898 C CA . GLY B 1 188 ? 8.757 23.627 68.809 1.00 36.60 213 GLY B CA 1
ATOM 3899 C C . GLY B 1 188 ? 7.850 24.405 67.887 1.00 34.75 213 GLY B C 1
ATOM 3900 O O . GLY B 1 188 ? 6.636 24.165 67.844 1.00 33.69 213 GLY B O 1
ATOM 3901 N N . ALA B 1 189 ? 8.447 25.343 67.154 1.00 33.44 214 ALA B N 1
ATOM 3902 C CA . ALA B 1 189 ? 7.704 26.162 66.203 1.00 33.93 214 ALA B CA 1
ATOM 3903 C C . ALA B 1 189 ? 8.540 26.606 65.012 1.00 32.53 214 ALA B C 1
ATOM 3904 O O . ALA B 1 189 ? 9.546 27.265 65.170 1.00 33.00 214 ALA B O 1
ATOM 3906 N N . VAL B 1 190 ? 8.104 26.231 63.820 1.00 32.33 215 VAL B N 1
ATOM 3907 C CA . VAL B 1 190 ? 8.653 26.757 62.584 1.00 32.62 215 VAL B CA 1
ATOM 3908 C C . VAL B 1 190 ? 7.895 28.054 62.269 1.00 32.12 215 VAL B C 1
ATOM 3909 O O . VAL B 1 190 ? 6.737 28.031 61.849 1.00 30.53 215 VAL B O 1
ATOM 3913 N N . ALA B 1 191 ? 8.546 29.185 62.510 1.00 32.25 216 ALA B N 1
ATOM 3914 C CA . ALA B 1 191 ? 7.937 30.488 62.267 1.00 32.79 216 ALA B CA 1
ATOM 3915 C C . ALA B 1 191 ? 8.400 31.054 60.938 1.00 31.98 216 ALA B C 1
ATOM 3916 O O . ALA B 1 191 ? 9.459 30.678 60.440 1.00 30.98 216 ALA B O 1
ATOM 3918 N N . GLY B 1 192 ? 7.590 31.940 60.361 1.00 32.23 217 GLY B N 1
ATOM 3919 C CA . GLY B 1 192 ? 7.941 32.633 59.120 1.00 33.00 217 GLY B CA 1
ATOM 3920 C C . GLY B 1 192 ? 8.805 33.854 59.401 1.00 33.78 217 GLY B C 1
ATOM 3921 O O . GLY B 1 192 ? 9.870 33.751 59.996 1.00 33.17 217 GLY B O 1
ATOM 3930 N N . ASP B 1 194 ? 9.879 37.421 61.138 1.00 36.33 219 ASP B N 1
ATOM 3931 C CA . ASP B 1 194 ? 9.792 38.103 62.417 1.00 36.62 219 ASP B CA 1
ATOM 3932 C C . ASP B 1 194 ? 8.874 39.332 62.270 1.00 35.47 219 ASP B C 1
ATOM 3933 O O . ASP B 1 194 ? 9.311 40.359 61.782 1.00 34.97 219 ASP B O 1
ATOM 3938 N N . ILE B 1 195 ? 7.605 39.233 62.663 1.00 33.92 220 ILE B N 1
ATOM 3939 C CA . ILE B 1 195 ? 6.688 40.387 62.551 1.00 33.83 220 ILE B CA 1
ATOM 3940 C C . ILE B 1 195 ? 5.610 40.396 63.627 1.00 31.79 220 ILE B C 1
ATOM 3941 O O . ILE B 1 195 ? 5.319 39.354 64.220 1.00 33.01 220 ILE B O 1
ATOM 3946 N N . PRO B 1 196 ? 5.005 41.571 63.874 1.00 29.47 221 PRO B N 1
ATOM 3947 C CA . PRO B 1 196 ? 4.104 41.716 65.018 1.00 29.71 221 PRO B CA 1
ATOM 3948 C C . PRO B 1 196 ? 3.070 40.617 65.240 1.00 29.60 221 PRO B C 1
ATOM 3949 O O . PRO B 1 196 ? 2.930 40.146 66.367 1.00 29.47 221 PRO B O 1
ATOM 3953 N N . PRO B 1 197 ? 2.364 40.188 64.185 1.00 31.14 222 PRO B N 1
ATOM 3954 C CA . PRO B 1 197 ? 1.451 39.076 64.430 1.00 31.26 222 PRO B CA 1
ATOM 3955 C C . PRO B 1 197 ? 2.141 37.810 64.947 1.00 31.56 222 PRO B C 1
ATOM 3956 O O . PRO B 1 197 ? 1.519 37.037 65.702 1.00 31.14 222 PRO B O 1
ATOM 3960 N N . LEU B 1 198 ? 3.402 37.607 64.561 1.00 30.62 223 LEU B N 1
ATOM 3961 C CA . LEU B 1 198 ? 4.159 36.442 65.025 1.00 30.45 223 LEU B CA 1
ATOM 3962 C C . LEU B 1 198 ? 4.764 36.611 66.406 1.00 30.04 223 LEU B C 1
ATOM 3963 O O . LEU B 1 198 ? 5.033 35.625 67.080 1.00 28.37 223 LEU B O 1
ATOM 3968 N N . TRP B 1 199 ? 4.984 37.854 66.826 1.00 31.61 224 TRP B N 1
ATOM 3969 C CA . TRP B 1 199 ? 5.355 38.124 68.212 1.00 30.90 224 TRP B CA 1
ATOM 3970 C C . TRP B 1 199 ? 4.245 37.600 69.120 1.00 31.78 224 TRP B C 1
ATOM 3971 O O . TRP B 1 199 ? 4.488 36.929 70.134 1.00 31.02 224 TRP B O 1
ATOM 3982 N N . ARG B 1 200 ? 3.011 37.880 68.725 1.00 31.40 225 ARG B N 1
ATOM 3983 C CA . ARG B 1 200 ? 1.872 37.466 69.510 1.00 31.31 225 ARG B CA 1
ATOM 3984 C C . ARG B 1 200 ? 1.711 35.966 69.487 1.00 31.10 225 ARG B C 1
ATOM 3985 O O . ARG B 1 200 ? 1.249 35.375 70.458 1.00 32.58 225 ARG B O 1
ATOM 3993 N N . PHE B 1 201 ? 2.077 35.338 68.379 1.00 30.40 226 PHE B N 1
ATOM 3994 C CA . PHE B 1 201 ? 2.029 33.881 68.319 1.00 29.60 226 PHE B CA 1
ATOM 3995 C C . PHE B 1 201 ? 3.053 33.304 69.280 1.00 31.00 226 PHE B C 1
ATOM 3996 O O . PHE B 1 201 ? 2.762 32.354 69.996 1.00 31.52 226 PHE B O 1
ATOM 4004 N N . HIS B 1 202 ? 4.248 33.896 69.281 1.00 33.45 227 HIS B N 1
ATOM 4005 C CA . HIS B 1 202 ? 5.370 33.427 70.097 1.00 35.20 227 HIS B CA 1
ATOM 4006 C C . HIS B 1 202 ? 5.004 33.501 71.572 1.00 36.38 227 HIS B C 1
ATOM 4007 O O . HIS B 1 202 ? 5.051 32.494 72.296 1.00 35.98 227 HIS B O 1
ATOM 4014 N N . ILE B 1 203 ? 4.612 34.701 71.991 1.00 36.36 228 ILE B N 1
ATOM 4015 C CA . ILE B 1 203 ? 4.264 34.965 73.375 1.00 35.60 228 ILE B CA 1
ATOM 4016 C C . ILE B 1 203 ? 3.187 33.982 73.837 1.00 36.47 228 ILE B C 1
ATOM 4017 O O . ILE B 1 203 ? 3.311 33.347 74.882 1.00 39.71 228 ILE B O 1
ATOM 4022 N N . GLY B 1 204 ? 2.136 33.838 73.053 1.00 36.61 229 GLY B N 1
ATOM 4023 C CA . GLY B 1 204 ? 1.080 32.913 73.409 1.00 37.74 229 GLY B CA 1
ATOM 4024 C C . GLY B 1 204 ? 1.600 31.496 73.536 1.00 38.63 229 GLY B C 1
ATOM 4025 O O . GLY B 1 204 ? 1.355 30.835 74.541 1.00 40.74 229 GLY B O 1
ATOM 4026 N N . TYR B 1 205 ? 2.336 31.034 72.525 1.00 37.39 230 TYR B N 1
ATOM 4027 C CA . TYR B 1 205 ? 2.820 29.649 72.504 1.00 35.27 230 TYR B CA 1
ATOM 4028 C C . TYR B 1 205 ? 3.664 29.395 73.738 1.00 32.92 230 TYR B C 1
ATOM 4029 O O . TYR B 1 205 ? 3.451 28.435 74.458 1.00 31.10 230 TYR B O 1
ATOM 4038 N N . LEU B 1 206 ? 4.601 30.287 73.993 1.00 32.87 231 LEU B N 1
ATOM 4039 C CA . LEU B 1 206 ? 5.446 30.161 75.167 1.00 36.09 231 LEU B CA 1
ATOM 4040 C C . LEU B 1 206 ? 4.644 30.082 76.482 1.00 38.88 231 LEU B C 1
ATOM 4041 O O . LEU B 1 206 ? 4.833 29.159 77.289 1.00 39.99 231 LEU B O 1
ATOM 4046 N N . TYR B 1 207 ? 3.746 31.041 76.680 1.00 40.80 232 TYR B N 1
ATOM 4047 C CA . TYR B 1 207 ? 2.926 31.093 77.882 1.00 42.51 232 TYR B CA 1
ATOM 4048 C C . TYR B 1 207 ? 2.148 29.783 78.115 1.00 43.03 232 TYR B C 1
ATOM 4049 O O . TYR B 1 207 ? 2.012 29.329 79.246 1.00 46.70 232 TYR B O 1
ATOM 4058 N N . GLY B 1 208 ? 1.661 29.163 77.050 1.00 42.60 233 GLY B N 1
ATOM 4059 C CA . GLY B 1 208 ? 0.936 27.901 77.171 1.00 43.78 233 GLY B CA 1
ATOM 4060 C C . GLY B 1 208 ? 1.816 26.748 77.612 1.00 45.00 233 GLY B C 1
ATOM 4061 O O . GLY B 1 208 ? 1.388 25.854 78.344 1.00 41.79 233 GLY B O 1
ATOM 4062 N N . VAL B 1 209 ? 3.057 26.768 77.152 1.00 48.16 234 VAL B N 1
ATOM 4063 C CA . VAL B 1 209 ? 3.992 25.711 77.476 1.00 51.43 234 VAL B CA 1
ATOM 4064 C C . VAL B 1 209 ? 4.351 25.811 78.964 1.00 50.07 234 VAL B C 1
ATOM 4065 O O . VAL B 1 209 ? 4.317 24.813 79.683 1.00 46.89 234 VAL B O 1
ATOM 4069 N N . GLN B 1 210 ? 4.655 27.022 79.422 1.00 48.81 235 GLN B N 1
ATOM 4070 C CA . GLN B 1 210 ? 5.042 27.239 80.813 1.00 48.50 235 GLN B CA 1
ATOM 4071 C C . GLN B 1 210 ? 3.863 27.066 81.759 1.00 48.33 235 GLN B C 1
ATOM 4072 O O . GLN B 1 210 ? 4.002 26.552 82.873 1.00 47.68 235 GLN B O 1
ATOM 4078 N N . TYR B 1 211 ? 2.699 27.490 81.296 1.00 48.69 236 TYR B N 1
ATOM 4079 C CA . TYR B 1 211 ? 1.479 27.367 82.065 1.00 48.50 236 TYR B CA 1
ATOM 4080 C C . TYR B 1 211 ? 1.181 25.894 82.352 1.00 49.48 236 TYR B C 1
ATOM 4081 O O . TYR B 1 211 ? 0.602 25.566 83.383 1.00 52.45 236 TYR B O 1
ATOM 4090 N N . TYR B 1 212 ? 1.584 25.010 81.443 1.00 50.49 237 TYR B N 1
ATOM 4091 C CA . TYR B 1 212 ? 1.529 23.565 81.681 1.00 49.31 237 TYR B CA 1
ATOM 4092 C C . TYR B 1 212 ? 2.615 23.138 82.664 1.00 53.34 237 TYR B C 1
ATOM 4093 O O . TYR B 1 212 ? 2.361 22.365 83.587 1.00 53.10 237 TYR B O 1
ATOM 4102 N N . ASN B 1 213 ? 3.832 23.631 82.446 1.00 55.82 238 ASN B N 1
ATOM 4103 C CA . ASN B 1 213 ? 4.968 23.281 83.296 1.00 57.46 238 ASN B CA 1
ATOM 4104 C C . ASN B 1 213 ? 4.752 23.672 84.752 1.00 60.31 238 ASN B C 1
ATOM 4105 O O . ASN B 1 213 ? 5.044 22.890 85.663 1.00 63.13 238 ASN B O 1
ATOM 4110 N N . GLN B 1 214 ? 4.229 24.872 84.968 1.00 59.33 239 GLN B N 1
ATOM 4111 C CA . GLN B 1 214 ? 3.927 25.316 86.317 1.00 59.31 239 GLN B CA 1
ATOM 4112 C C . GLN B 1 214 ? 2.775 24.527 86.918 1.00 58.58 239 GLN B C 1
ATOM 4113 O O . GLN B 1 214 ? 2.835 24.141 88.070 1.00 62.95 239 GLN B O 1
ATOM 4119 N N . ALA B 1 215 ? 1.742 24.264 86.133 1.00 57.63 240 ALA B N 1
ATOM 4120 C CA . ALA B 1 215 ? 0.580 23.532 86.626 1.00 57.82 240 ALA B CA 1
ATOM 4121 C C . ALA B 1 215 ? 0.838 22.042 86.845 1.00 58.68 240 ALA B C 1
ATOM 4122 O O . ALA B 1 215 ? 0.117 21.413 87.609 1.00 58.08 240 ALA B O 1
ATOM 4132 N N . GLY B 1 217 ? 4.270 20.760 87.111 1.00 59.82 242 GLY B N 1
ATOM 4133 C CA . GLY B 1 217 ? 5.634 20.589 87.606 1.00 61.52 242 GLY B CA 1
ATOM 4134 C C . GLY B 1 217 ? 6.617 19.909 86.666 1.00 62.24 242 GLY B C 1
ATOM 4135 O O . GLY B 1 217 ? 7.602 19.340 87.130 1.00 60.24 242 GLY B O 1
ATOM 4136 N N . THR B 1 218 ? 6.359 19.973 85.355 1.00 63.81 243 THR B N 1
ATOM 4137 C CA . THR B 1 218 ? 7.236 19.373 84.332 1.00 60.31 243 THR B CA 1
ATOM 4138 C C . THR B 1 218 ? 8.179 20.438 83.807 1.00 59.56 243 THR B C 1
ATOM 4139 O O . THR B 1 218 ? 7.993 21.617 84.100 1.00 58.20 243 THR B O 1
ATOM 4143 N N . ASP B 1 219 ? 9.200 20.027 83.053 1.00 60.87 244 ASP B N 1
ATOM 4144 C CA . ASP B 1 219 ? 10.038 20.981 82.318 1.00 63.02 244 ASP B CA 1
ATOM 4145 C C . ASP B 1 219 ? 10.156 20.573 80.841 1.00 64.12 244 ASP B C 1
ATOM 4146 O O . ASP B 1 219 ? 11.140 19.970 80.414 1.00 64.73 244 ASP B O 1
ATOM 4151 N N . VAL B 1 220 ? 9.134 20.928 80.071 1.00 63.74 245 VAL B N 1
ATOM 4152 C CA . VAL B 1 220 ? 9.139 20.751 78.626 1.00 60.28 245 VAL B CA 1
ATOM 4153 C C . VAL B 1 220 ? 9.808 21.969 77.984 1.00 58.59 245 VAL B C 1
ATOM 4154 O O . VAL B 1 220 ? 9.387 23.111 78.197 1.00 54.33 245 VAL B O 1
ATOM 4158 N N . GLU B 1 221 ? 10.861 21.729 77.214 1.00 57.33 246 GLU B N 1
ATOM 4159 C CA . GLU B 1 221 ? 11.523 22.814 76.509 1.00 58.83 246 GLU B CA 1
ATOM 4160 C C . GLU B 1 221 ? 10.796 23.121 75.194 1.00 57.56 246 GLU B C 1
ATOM 4161 O O . GLU B 1 221 ? 10.136 22.256 74.611 1.00 53.47 246 GLU B O 1
ATOM 4175 N N . VAL B 1 223 ? 11.439 25.154 71.375 1.00 42.02 248 VAL B N 1
ATOM 4176 C CA . VAL B 1 223 ? 12.321 25.813 70.418 1.00 37.86 248 VAL B CA 1
ATOM 4177 C C . VAL B 1 223 ? 11.496 26.634 69.424 1.00 37.13 248 VAL B C 1
ATOM 4178 O O . VAL B 1 223 ? 10.616 26.092 68.751 1.00 38.70 248 VAL B O 1
ATOM 4182 N N . TRP B 1 224 ? 11.791 27.926 69.310 1.00 33.74 249 TRP B N 1
ATOM 4183 C CA . TRP B 1 224 ? 11.136 28.789 68.341 1.00 31.86 249 TRP B CA 1
ATOM 4184 C C . TRP B 1 224 ? 12.128 29.285 67.316 1.00 31.59 249 TRP B C 1
ATOM 4185 O O . TRP B 1 224 ? 13.096 29.956 67.673 1.00 33.17 249 TRP B O 1
ATOM 4196 N N . THR B 1 225 ? 11.861 29.005 66.044 1.00 29.94 250 THR B N 1
ATOM 4197 C CA . THR B 1 225 ? 12.785 29.356 64.976 1.00 29.87 250 THR B CA 1
ATOM 4198 C C . THR B 1 225 ? 12.080 30.132 63.860 1.00 31.36 250 THR B C 1
ATOM 4199 O O . THR B 1 225 ? 11.125 29.617 63.243 1.00 30.16 250 THR B O 1
ATOM 4203 N N . TYR B 1 226 ? 12.547 31.369 63.627 1.00 30.92 251 TYR B N 1
ATOM 4204 C CA . TYR B 1 226 ? 12.109 32.178 62.494 1.00 31.07 251 TYR B CA 1
ATOM 4205 C C . TYR B 1 226 ? 12.909 31.782 61.244 1.00 30.17 251 TYR B C 1
ATOM 4206 O O . TYR B 1 226 ? 14.120 31.932 61.205 1.00 30.07 251 TYR B O 1
ATOM 4215 N N . THR B 1 227 ? 12.225 31.278 60.226 1.00 30.23 252 THR B N 1
ATOM 4216 C CA . THR B 1 227 ? 12.846 30.965 58.937 1.00 29.77 252 THR B CA 1
ATOM 4217 C C . THR B 1 227 ? 13.022 32.231 58.103 1.00 30.50 252 THR B C 1
ATOM 4218 O O . THR B 1 227 ? 13.855 32.274 57.182 1.00 30.94 252 THR B O 1
ATOM 4222 N N . GLY B 1 228 ? 12.214 33.246 58.419 1.00 30.03 253 GLY B N 1
ATOM 4223 C CA . GLY B 1 228 ? 12.274 34.541 57.757 1.00 28.71 253 GLY B CA 1
ATOM 4224 C C . GLY B 1 228 ? 11.503 34.558 56.463 1.00 28.72 253 GLY B C 1
ATOM 4225 O O . GLY B 1 228 ? 11.710 35.439 55.654 1.00 28.09 253 GLY B O 1
ATOM 4226 N N . ARG B 1 229 ? 10.605 33.598 56.262 1.00 30.67 254 ARG B N 1
ATOM 4227 C CA . ARG B 1 229 ? 9.886 33.476 54.987 1.00 31.94 254 ARG B CA 1
ATOM 4228 C C . ARG B 1 229 ? 8.555 32.766 55.106 1.00 30.10 254 ARG B C 1
ATOM 4229 O O . ARG B 1 229 ? 8.458 31.761 55.808 1.00 29.87 254 ARG B O 1
ATOM 4237 N N . PHE B 1 230 ? 7.542 33.282 54.398 1.00 29.24 255 PHE B N 1
ATOM 4238 C CA . PHE B 1 230 ? 6.188 32.685 54.374 1.00 27.40 255 PHE B CA 1
ATOM 4239 C C . PHE B 1 230 ? 5.914 31.761 53.162 1.00 27.43 255 PHE B C 1
ATOM 4240 O O . PHE B 1 230 ? 4.961 30.973 53.164 1.00 24.61 255 PHE B O 1
ATOM 4248 N N . ASP B 1 231 ? 6.807 31.821 52.176 1.00 29.01 256 ASP B N 1
ATOM 4249 C CA . ASP B 1 231 ? 6.597 31.262 50.837 1.00 30.16 256 ASP B CA 1
ATOM 4250 C C . ASP B 1 231 ? 7.640 30.195 50.472 1.00 29.80 256 ASP B C 1
ATOM 4251 O O . ASP B 1 231 ? 7.930 29.998 49.297 1.00 31.01 256 ASP B O 1
ATOM 4256 N N . ASP B 1 232 ? 8.220 29.514 51.460 1.00 29.00 257 ASP B N 1
ATOM 4257 C CA . ASP B 1 232 ? 9.363 28.619 51.187 1.00 27.95 257 ASP B CA 1
ATOM 4258 C C . ASP B 1 232 ? 9.232 27.243 51.854 1.00 26.47 257 ASP B C 1
ATOM 4259 O O . ASP B 1 232 ? 9.884 26.989 52.865 1.00 27.57 257 ASP B O 1
ATOM 4264 N N . PRO B 1 233 ? 8.403 26.346 51.284 1.00 24.18 258 PRO B N 1
ATOM 4265 C CA . PRO B 1 233 ? 8.140 25.103 52.007 1.00 24.62 258 PRO B CA 1
ATOM 4266 C C . PRO B 1 233 ? 9.390 24.229 52.187 1.00 26.20 258 PRO B C 1
ATOM 4267 O O . PRO B 1 233 ? 9.518 23.556 53.216 1.00 27.55 258 PRO B O 1
ATOM 4271 N N . THR B 1 234 ? 10.304 24.236 51.218 1.00 26.53 259 THR B N 1
ATOM 4272 C CA . THR B 1 234 ? 11.559 23.509 51.382 1.00 26.87 259 THR B CA 1
ATOM 4273 C C . THR B 1 234 ? 12.352 24.059 52.573 1.00 26.12 259 THR B C 1
ATOM 4274 O O . THR B 1 234 ? 12.945 23.283 53.335 1.00 25.59 259 THR B O 1
ATOM 4278 N N . LEU B 1 235 ? 12.336 25.378 52.761 1.00 25.76 260 LEU B N 1
ATOM 4279 C CA . LEU B 1 235 ? 13.006 25.969 53.927 1.00 26.34 260 LEU B CA 1
ATOM 4280 C C . LEU B 1 235 ? 12.388 25.522 55.244 1.00 26.08 260 LEU B C 1
ATOM 4281 O O . LEU B 1 235 ? 13.083 25.368 56.237 1.00 26.10 260 LEU B O 1
ATOM 4286 N N . GLY B 1 236 ? 11.079 25.316 55.241 1.00 26.29 261 GLY B N 1
ATOM 4287 C CA . GLY B 1 236 ? 10.375 24.862 56.419 1.00 26.12 261 GLY B CA 1
ATOM 4288 C C . GLY B 1 236 ? 10.699 23.431 56.758 1.00 26.19 261 GLY B C 1
ATOM 4289 O O . GLY B 1 236 ? 10.700 23.054 57.928 1.00 26.81 261 GLY B O 1
ATOM 4290 N N . LYS B 1 237 ? 10.969 22.639 55.728 1.00 26.79 262 LYS B N 1
ATOM 4291 C CA . LYS B 1 237 ? 11.369 21.247 55.892 1.00 27.05 262 LYS B CA 1
ATOM 4292 C C . LYS B 1 237 ? 12.797 21.133 56.446 1.00 27.48 262 LYS B C 1
ATOM 4293 O O . LYS B 1 237 ? 13.059 20.295 57.306 1.00 27.14 262 LYS B O 1
ATOM 4299 N N . THR B 1 238 ? 13.708 21.976 55.954 1.00 28.13 263 THR B N 1
ATOM 4300 C CA . THR B 1 238 ? 15.091 22.006 56.438 1.00 29.26 263 THR B CA 1
ATOM 4301 C C . THR B 1 238 ? 15.113 22.339 57.925 1.00 30.73 263 THR B C 1
ATOM 4302 O O . THR B 1 238 ? 15.712 21.632 58.753 1.00 31.84 263 THR B O 1
ATOM 4306 N N . THR B 1 239 ? 14.439 23.430 58.248 1.00 31.42 264 THR B N 1
ATOM 4307 C CA . THR B 1 239 ? 14.303 23.881 59.611 1.00 32.04 264 THR B CA 1
ATOM 4308 C C . THR B 1 239 ? 13.772 22.769 60.511 1.00 33.47 264 THR B C 1
ATOM 4309 O O . THR B 1 239 ? 14.352 22.489 61.555 1.00 34.26 264 THR B O 1
ATOM 4313 N N . ALA B 1 240 ? 12.693 22.118 60.081 1.00 35.51 265 ALA B N 1
ATOM 4314 C CA . ALA B 1 240 ? 12.022 21.098 60.898 1.00 35.47 265 ALA B CA 1
ATOM 4315 C C . ALA B 1 240 ? 12.894 19.891 61.163 1.00 35.19 265 ALA B C 1
ATOM 4316 O O . ALA B 1 240 ? 12.875 19.351 62.257 1.00 33.78 265 ALA B O 1
ATOM 4318 N N . GLU B 1 241 ? 13.643 19.459 60.158 1.00 39.26 266 GLU B N 1
ATOM 4319 C CA . GLU B 1 241 ? 14.465 18.252 60.287 1.00 42.63 266 GLU B CA 1
ATOM 4320 C C . GLU B 1 241 ? 15.638 18.497 61.214 1.00 44.24 266 GLU B C 1
ATOM 4321 O O . GLU B 1 241 ? 16.019 17.621 61.999 1.00 45.45 266 GLU B O 1
ATOM 4327 N N . GLN B 1 242 ? 16.204 19.695 61.118 1.00 45.00 267 GLN B N 1
ATOM 4328 C CA . GLN B 1 242 ? 17.225 20.114 62.050 1.00 44.30 267 GLN B CA 1
ATOM 4329 C C . GLN B 1 242 ? 16.662 20.122 63.472 1.00 45.42 267 GLN B C 1
ATOM 4330 O O . GLN B 1 242 ? 17.316 19.661 64.406 1.00 49.55 267 GLN B O 1
ATOM 4344 N N . LEU B 1 244 ? 14.185 18.293 64.574 1.00 40.65 269 LEU B N 1
ATOM 4345 C CA . LEU B 1 244 ? 14.087 16.864 64.935 1.00 41.86 269 LEU B CA 1
ATOM 4346 C C . LEU B 1 244 ? 15.359 16.283 65.561 1.00 43.65 269 LEU B C 1
ATOM 4347 O O . LEU B 1 244 ? 15.280 15.483 66.498 1.00 41.63 269 LEU B O 1
ATOM 4352 N N . GLN B 1 245 ? 16.518 16.669 65.031 1.00 44.60 270 GLN B N 1
ATOM 4353 C CA . GLN B 1 245 ? 17.794 16.269 65.611 1.00 46.66 270 GLN B CA 1
ATOM 4354 C C . GLN B 1 245 ? 18.032 16.880 66.992 1.00 47.67 270 GLN B C 1
ATOM 4355 O O . GLN B 1 245 ? 18.729 16.280 67.787 1.00 49.02 270 GLN B O 1
ATOM 4361 N N . GLN B 1 246 ? 17.477 18.061 67.276 1.00 48.06 271 GLN B N 1
ATOM 4362 C CA . GLN B 1 246 ? 17.556 18.660 68.621 1.00 48.82 271 GLN B CA 1
ATOM 4363 C C . GLN B 1 246 ? 16.475 18.114 69.578 1.00 47.33 271 GLN B C 1
ATOM 4364 O O . GLN B 1 246 ? 16.256 18.677 70.662 1.00 44.59 271 GLN B O 1
ATOM 4370 N N . GLY B 1 247 ? 15.755 17.072 69.164 1.00 46.80 272 GLY B N 1
ATOM 4371 C CA . GLY B 1 247 ? 14.786 16.404 70.046 1.00 46.75 272 GLY B CA 1
ATOM 4372 C C . GLY B 1 247 ? 13.383 16.989 70.111 1.00 45.39 272 GLY B C 1
ATOM 4373 O O . GLY B 1 247 ? 12.608 16.620 70.993 1.00 44.99 272 GLY B O 1
ATOM 4374 N N . VAL B 1 248 ? 13.051 17.879 69.172 1.00 43.95 273 VAL B N 1
ATOM 4375 C CA . VAL B 1 248 ? 11.706 18.447 69.059 1.00 40.71 273 VAL B CA 1
ATOM 4376 C C . VAL B 1 248 ? 10.798 17.406 68.437 1.00 38.53 273 VAL B C 1
ATOM 4377 O O . VAL B 1 248 ? 11.090 16.900 67.355 1.00 35.55 273 VAL B O 1
ATOM 4381 N N . ARG B 1 249 ? 9.704 17.086 69.117 1.00 37.81 274 ARG B N 1
ATOM 4382 C CA . ARG B 1 249 ? 8.775 16.079 68.611 1.00 38.87 274 ARG B CA 1
ATOM 4383 C C . ARG B 1 249 ? 7.315 16.571 68.505 1.00 37.77 274 ARG B C 1
ATOM 4384 O O . ARG B 1 249 ? 6.423 15.816 68.094 1.00 37.40 274 ARG B O 1
ATOM 4392 N N . VAL B 1 250 ? 7.072 17.832 68.855 1.00 37.52 275 VAL B N 1
ATOM 4393 C CA . VAL B 1 250 ? 5.801 18.488 68.547 1.00 36.42 275 VAL B CA 1
ATOM 4394 C C . VAL B 1 250 ? 6.071 19.804 67.836 1.00 34.75 275 VAL B C 1
ATOM 4395 O O . VAL B 1 250 ? 6.777 20.664 68.357 1.00 35.53 275 VAL B O 1
ATOM 4399 N N . PHE B 1 251 ? 5.486 19.956 66.653 1.00 33.30 276 PHE B N 1
ATOM 4400 C CA . PHE B 1 251 ? 5.778 21.075 65.768 1.00 32.53 276 PHE B CA 1
ATOM 4401 C C . PHE B 1 251 ? 4.573 21.974 65.506 1.00 31.51 276 PHE B C 1
ATOM 4402 O O . PHE B 1 251 ? 3.615 21.561 64.862 1.00 32.10 276 PHE B O 1
ATOM 4410 N N . TYR B 1 252 ? 4.632 23.207 65.990 1.00 29.83 277 TYR B N 1
ATOM 4411 C CA . TYR B 1 252 ? 3.635 24.214 65.649 1.00 28.85 277 TYR B CA 1
ATOM 4412 C C . TYR B 1 252 ? 3.993 24.960 64.334 1.00 28.14 277 TYR B C 1
ATOM 4413 O O . TYR B 1 252 ? 5.021 25.639 64.235 1.00 27.63 277 TYR B O 1
ATOM 4422 N N . GLY B 1 253 ? 3.129 24.832 63.333 1.00 26.86 278 GLY B N 1
ATOM 4423 C CA . GLY B 1 253 ? 3.319 25.521 62.060 1.00 26.61 278 GLY B CA 1
ATOM 4424 C C . GLY B 1 253 ? 2.799 26.948 62.078 1.00 25.76 278 GLY B C 1
ATOM 4425 O O . GLY B 1 253 ? 1.589 27.170 62.185 1.00 25.70 278 GLY B O 1
ATOM 4426 N N . VAL B 1 254 ? 3.708 27.915 61.976 1.00 24.95 279 VAL B N 1
ATOM 4427 C CA . VAL B 1 254 ? 3.343 29.324 62.048 1.00 24.71 279 VAL B CA 1
ATOM 4428 C C . VAL B 1 254 ? 4.077 30.124 60.970 1.00 24.26 279 VAL B C 1
ATOM 4429 O O . VAL B 1 254 ? 4.786 31.081 61.257 1.00 24.32 279 VAL B O 1
ATOM 4433 N N . ALA B 1 255 ? 3.869 29.755 59.717 1.00 23.66 280 ALA B N 1
ATOM 4434 C CA . ALA B 1 255 ? 4.701 30.260 58.626 1.00 23.54 280 ALA B CA 1
ATOM 4435 C C . ALA B 1 255 ? 4.003 30.194 57.267 1.00 23.88 280 ALA B C 1
ATOM 4436 O O . ALA B 1 255 ? 4.665 30.186 56.222 1.00 23.47 280 ALA B O 1
ATOM 4438 N N . GLY B 1 256 ? 2.671 30.164 57.276 1.00 24.12 281 GLY B N 1
ATOM 4439 C CA . GLY B 1 256 ? 1.911 29.917 56.051 1.00 24.79 281 GLY B CA 1
ATOM 4440 C C . GLY B 1 256 ? 2.528 28.803 55.228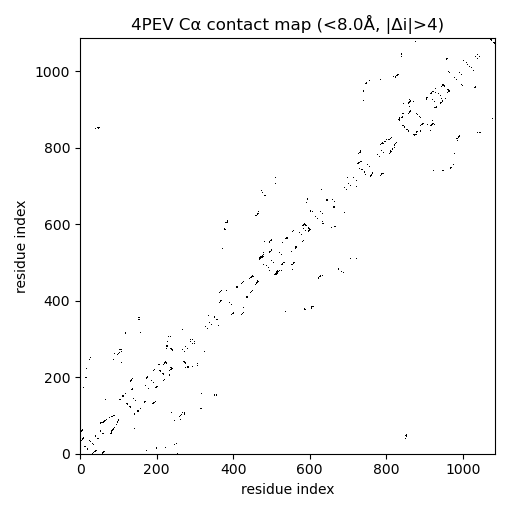 1.00 24.86 281 GLY B C 1
ATOM 4441 O O . GLY B 1 256 ? 2.825 27.731 55.762 1.00 26.25 281 GLY B O 1
ATOM 4442 N N . LEU B 1 257 ? 2.762 29.061 53.943 1.00 24.71 282 LEU B N 1
ATOM 4443 C CA . LEU B 1 257 ? 3.189 28.014 53.017 1.00 24.95 282 LEU B CA 1
ATOM 4444 C C . LEU B 1 257 ? 4.402 27.278 53.528 1.00 24.79 282 LEU B C 1
ATOM 4445 O O . LEU B 1 257 ? 4.474 26.077 53.415 1.00 26.37 282 LEU B O 1
ATOM 4450 N N . THR B 1 258 ? 5.347 28.016 54.092 1.00 25.15 283 THR B N 1
ATOM 4451 C CA . THR B 1 258 ? 6.597 27.461 54.604 1.00 24.74 283 THR B CA 1
ATOM 4452 C C . THR B 1 258 ? 6.419 26.246 55.506 1.00 25.50 283 THR B C 1
ATOM 4453 O O . THR B 1 258 ? 7.163 25.280 55.371 1.00 25.88 283 THR B O 1
ATOM 4457 N N . HIS B 1 259 ? 5.461 26.284 56.427 1.00 25.61 284 HIS B N 1
ATOM 4458 C CA . HIS B 1 259 ? 5.320 25.160 57.350 1.00 26.09 284 HIS B CA 1
ATOM 4459 C C . HIS B 1 259 ? 4.644 23.940 56.727 1.00 25.61 284 HIS B C 1
ATOM 4460 O O . HIS B 1 259 ? 4.496 22.925 57.385 1.00 25.27 284 HIS B O 1
ATOM 4467 N N . VAL B 1 260 ? 4.256 24.012 55.459 1.00 25.33 285 VAL B N 1
ATOM 4468 C CA . VAL B 1 260 ? 3.911 22.788 54.729 1.00 25.53 285 VAL B CA 1
ATOM 4469 C C . VAL B 1 260 ? 5.137 21.855 54.597 1.00 26.30 285 VAL B C 1
ATOM 4470 O O . VAL B 1 260 ? 5.000 20.632 54.618 1.00 26.54 285 VAL B O 1
ATOM 4474 N N . GLY B 1 261 ? 6.332 22.434 54.468 1.00 27.64 286 GLY B N 1
ATOM 4475 C CA . GLY B 1 261 ? 7.582 21.674 54.572 1.00 28.05 286 GLY B CA 1
ATOM 4476 C C . GLY B 1 261 ? 7.701 20.925 55.890 1.00 29.32 286 GLY B C 1
ATOM 4477 O O . GLY B 1 261 ? 8.022 19.747 55.911 1.00 30.50 286 GLY B O 1
ATOM 4486 N N . PHE B 1 263 ? 5.229 19.941 57.928 1.00 30.68 288 PHE B N 1
ATOM 4487 C CA . PHE B 1 263 ? 4.287 18.807 57.885 1.00 30.44 288 PHE B CA 1
ATOM 4488 C C . PHE B 1 263 ? 4.870 17.594 57.200 1.00 31.27 288 PHE B C 1
ATOM 4489 O O . PHE B 1 263 ? 4.530 16.459 57.546 1.00 31.29 288 PHE B O 1
ATOM 4497 N N . ASN B 1 264 ? 5.685 17.846 56.177 1.00 31.33 289 ASN B N 1
ATOM 4498 C CA . ASN B 1 264 ? 6.283 16.784 55.387 1.00 31.28 289 ASN B CA 1
ATOM 4499 C C . ASN B 1 264 ? 7.460 16.132 56.102 1.00 31.91 289 ASN B C 1
ATOM 4500 O O . ASN B 1 264 ? 7.568 14.900 56.128 1.00 32.06 289 ASN B O 1
ATOM 4505 N N . ALA B 1 265 ? 8.316 16.947 56.711 1.00 32.47 290 ALA B N 1
ATOM 4506 C CA . ALA B 1 265 ? 9.385 16.431 57.577 1.00 32.61 290 ALA B CA 1
ATOM 4507 C C . ALA B 1 265 ? 8.854 15.481 58.644 1.00 31.94 290 ALA B C 1
ATOM 4508 O O . ALA B 1 265 ? 9.460 14.466 58.928 1.00 34.19 290 ALA B O 1
ATOM 4510 N N . VAL B 1 266 ? 7.719 15.816 59.232 1.00 32.51 291 VAL B N 1
ATOM 4511 C CA . VAL B 1 266 ? 7.163 15.021 60.316 1.00 33.53 291 VAL B CA 1
ATOM 4512 C C . VAL B 1 266 ? 6.501 13.756 59.763 1.00 35.89 291 VAL B C 1
ATOM 4513 O O . VAL B 1 266 ? 6.603 12.695 60.370 1.00 35.92 291 VAL B O 1
ATOM 4517 N N . LYS B 1 267 ? 5.832 13.885 58.612 1.00 40.24 292 LYS B N 1
ATOM 4518 C CA . LYS B 1 267 ? 5.214 12.755 57.899 1.00 42.22 292 LYS B CA 1
ATOM 4519 C C . LYS B 1 267 ? 6.269 11.698 57.653 1.00 41.74 292 LYS B C 1
ATOM 4520 O O . LYS B 1 267 ? 6.035 10.508 57.895 1.00 39.96 292 LYS B O 1
ATOM 4526 N N . GLU B 1 268 ? 7.425 12.159 57.172 1.00 41.47 293 GLU B N 1
ATOM 4527 C CA . GLU B 1 268 ? 8.539 11.289 56.810 1.00 42.24 293 GLU B CA 1
ATOM 4528 C C . GLU B 1 268 ? 9.229 10.658 58.024 1.00 41.21 293 GLU B C 1
ATOM 4529 O O . GLU B 1 268 ? 9.582 9.487 57.984 1.00 41.28 293 GLU B O 1
ATOM 4535 N N . ALA B 1 269 ? 9.393 11.416 59.102 1.00 41.43 294 ALA B N 1
ATOM 4536 C CA . ALA B 1 269 ? 9.950 10.877 60.351 1.00 41.82 294 ALA B CA 1
ATOM 4537 C C . ALA B 1 269 ? 9.031 9.845 60.999 1.00 43.63 294 ALA B C 1
ATOM 4538 O O . ALA B 1 269 ? 9.499 8.829 61.497 1.00 43.74 294 ALA B O 1
ATOM 4540 N N . ALA B 1 270 ? 7.728 10.123 61.012 1.00 45.59 295 ALA B N 1
ATOM 4541 C CA . ALA B 1 270 ? 6.729 9.152 61.471 1.00 46.17 295 ALA B CA 1
ATOM 4542 C C . ALA B 1 270 ? 6.869 7.830 60.718 1.00 46.74 295 ALA B C 1
ATOM 4543 O O . ALA B 1 270 ? 7.033 6.779 61.328 1.00 48.66 295 ALA B O 1
ATOM 4545 N N . ALA B 1 271 ? 6.835 7.893 59.391 1.00 47.82 296 ALA B N 1
ATOM 4546 C CA . ALA B 1 271 ? 6.978 6.697 58.547 1.00 47.22 296 ALA B CA 1
ATOM 4547 C C . ALA B 1 271 ? 8.253 5.897 58.865 1.00 47.72 296 ALA B C 1
ATOM 4548 O O . ALA B 1 271 ? 8.247 4.681 58.732 1.00 48.20 296 ALA B O 1
ATOM 4550 N N . ARG B 1 272 ? 9.324 6.583 59.288 1.00 47.77 297 ARG B N 1
ATOM 4551 C CA . ARG B 1 272 ? 10.560 5.940 59.774 1.00 45.94 297 ARG B CA 1
ATOM 4552 C C . ARG B 1 272 ? 10.465 5.516 61.239 1.00 47.04 297 ARG B C 1
ATOM 4553 O O . ARG B 1 272 ? 11.493 5.266 61.868 1.00 48.67 297 ARG B O 1
ATOM 4561 N N . GLY B 1 273 ? 9.258 5.469 61.800 1.00 45.78 298 GLY B N 1
ATOM 4562 C CA . GLY B 1 273 ? 9.073 4.994 63.164 1.00 44.43 298 GLY B CA 1
ATOM 4563 C C . GLY B 1 273 ? 9.131 6.044 64.256 1.00 44.06 298 GLY B C 1
ATOM 4564 O O . GLY B 1 273 ? 8.764 5.749 65.390 1.00 45.95 298 GLY B O 1
ATOM 4565 N N . VAL B 1 274 ? 9.574 7.264 63.948 1.00 43.72 299 VAL B N 1
ATOM 4566 C CA . VAL B 1 274 ? 9.610 8.333 64.970 1.00 43.31 299 VAL B CA 1
ATOM 4567 C C . VAL B 1 274 ? 8.208 8.844 65.340 1.00 44.82 299 VAL B C 1
ATOM 4568 O O . VAL B 1 274 ? 7.416 9.242 64.474 1.00 42.24 299 VAL B O 1
ATOM 4572 N N . ILE B 1 275 ? 7.937 8.843 66.644 1.00 46.94 300 ILE B N 1
ATOM 4573 C CA . ILE B 1 275 ? 6.701 9.377 67.212 1.00 46.39 300 ILE B CA 1
ATOM 4574 C C . ILE B 1 275 ? 6.799 10.899 67.322 1.00 42.89 300 ILE B C 1
ATOM 4575 O O . ILE B 1 275 ? 7.523 11.422 68.174 1.00 41.67 300 ILE B O 1
ATOM 4580 N N . ALA B 1 276 ? 6.084 11.599 66.444 1.00 41.99 301 ALA B N 1
ATOM 4581 C CA . ALA B 1 276 ? 6.062 13.074 66.444 1.00 41.14 301 ALA B CA 1
ATOM 4582 C C . ALA B 1 276 ? 4.810 13.585 65.772 1.00 38.02 301 ALA B C 1
ATOM 4583 O O . ALA B 1 276 ? 4.233 12.900 64.935 1.00 36.57 301 ALA B O 1
ATOM 4585 N N . PHE B 1 277 ? 4.402 14.798 66.141 1.00 37.00 302 PHE B N 1
ATOM 4586 C CA . PHE B 1 277 ? 3.141 15.374 65.663 1.00 34.97 302 PHE B CA 1
ATOM 4587 C C . PHE B 1 277 ? 3.310 16.829 65.214 1.00 33.15 302 PHE B C 1
ATOM 4588 O O . PHE B 1 277 ? 4.204 17.551 65.666 1.00 30.96 302 PHE B O 1
ATOM 4596 N N . SER B 1 278 ? 2.456 17.247 64.289 1.00 31.76 303 SER B N 1
ATOM 4597 C CA . SER B 1 278 ? 2.425 18.634 63.870 1.00 29.81 303 SER B CA 1
ATOM 4598 C C . SER B 1 278 ? 1.093 19.256 64.302 1.00 30.16 303 SER B C 1
ATOM 4599 O O . SER B 1 278 ? 0.072 18.553 64.528 1.00 27.95 303 SER B O 1
ATOM 4602 N N . ILE B 1 279 ? 1.138 20.581 64.441 1.00 28.49 304 ILE B N 1
ATOM 4603 C CA . ILE B 1 279 ? -0.022 21.377 64.721 1.00 27.77 304 ILE B CA 1
ATOM 4604 C C . ILE B 1 279 ? -0.135 22.452 63.648 1.00 27.54 304 ILE B C 1
ATOM 4605 O O . ILE B 1 279 ? 0.786 23.238 63.446 1.00 27.51 304 ILE B O 1
ATOM 4610 N N . GLY B 1 280 ? -1.277 22.471 62.968 1.00 27.84 305 GLY B N 1
ATOM 4611 C CA . GLY B 1 280 ? -1.584 23.467 61.950 1.00 28.10 305 GLY B CA 1
ATOM 4612 C C . GLY B 1 280 ? -1.972 24.842 62.494 1.00 28.20 305 GLY B C 1
ATOM 4613 O O . GLY B 1 280 ? -1.992 25.077 63.712 1.00 28.35 305 GLY B O 1
ATOM 4614 N N . GLN B 1 281 ? -2.266 25.751 61.569 1.00 27.17 306 GLN B N 1
ATOM 4615 C CA . GLN B 1 281 ? -2.615 27.114 61.900 1.00 26.52 306 GLN B CA 1
ATOM 4616 C C . GLN B 1 281 ? -3.444 27.751 60.765 1.00 27.91 306 GLN B C 1
ATOM 4617 O O . GLN B 1 281 ? -3.369 27.335 59.598 1.00 28.08 306 GLN B O 1
ATOM 4623 N N . ASP B 1 282 ? -4.271 28.729 61.149 1.00 29.30 307 ASP B N 1
ATOM 4624 C CA . ASP B 1 282 ? -5.176 29.498 60.273 1.00 29.03 307 ASP B CA 1
ATOM 4625 C C . ASP B 1 282 ? -6.313 28.600 59.795 1.00 28.76 307 ASP B C 1
ATOM 4626 O O . ASP B 1 282 ? -7.425 28.707 60.307 1.00 28.62 307 ASP B O 1
ATOM 4631 N N . ALA B 1 283 ? -6.048 27.695 58.864 1.00 28.76 308 ALA B N 1
ATOM 4632 C CA . ALA B 1 283 ? -7.045 26.680 58.533 1.00 31.27 308 ALA B CA 1
ATOM 4633 C C . ALA B 1 283 ? -6.911 25.504 59.486 1.00 31.88 308 ALA B C 1
ATOM 4634 O O . ALA B 1 283 ? -5.952 25.421 60.254 1.00 35.40 308 ALA B O 1
ATOM 4636 N N . SER B 1 284 ? -7.895 24.613 59.459 1.00 32.02 309 SER B N 1
ATOM 4637 C CA . SER B 1 284 ? -7.696 23.249 59.935 1.00 31.76 309 SER B CA 1
ATOM 4638 C C . SER B 1 284 ? -6.970 22.491 58.821 1.00 31.64 309 SER B C 1
ATOM 4639 O O . SER B 1 284 ? -7.504 22.323 57.710 1.00 30.69 309 SER B O 1
ATOM 4642 N N . GLN B 1 285 ? -5.751 22.041 59.112 1.00 30.69 310 GLN B N 1
ATOM 4643 C CA . GLN B 1 285 ? -4.930 21.364 58.107 1.00 30.44 310 GLN B CA 1
ATOM 4644 C C . GLN B 1 285 ? -4.727 19.876 58.361 1.00 31.01 310 GLN B C 1
ATOM 4645 O O . GLN B 1 285 ? -3.980 19.221 57.629 1.00 30.72 310 GLN B O 1
ATOM 4651 N N . GLU B 1 286 ? -5.392 19.365 59.399 1.00 31.79 311 GLU B N 1
ATOM 4652 C CA . GLU B 1 286 ? -5.506 17.928 59.656 1.00 32.19 311 GLU B CA 1
ATOM 4653 C C . GLU B 1 286 ? -5.649 17.123 58.367 1.00 30.75 311 GLU B C 1
ATOM 4654 O O . GLU B 1 286 ? -4.907 16.178 58.142 1.00 29.18 311 GLU B O 1
ATOM 4660 N N . TRP B 1 287 ? -6.583 17.521 57.513 1.00 29.96 312 TRP B N 1
ATOM 4661 C CA . TRP B 1 287 ? -6.847 16.788 56.268 1.00 31.03 312 TRP B CA 1
ATOM 4662 C C . TRP B 1 287 ? -5.604 16.433 55.437 1.00 30.97 312 TRP B C 1
ATOM 4663 O O . TRP B 1 287 ? -5.568 15.388 54.785 1.00 32.59 312 TRP B O 1
ATOM 4674 N N . TYR B 1 288 ? -4.604 17.312 55.450 1.00 31.05 313 TYR B N 1
ATOM 4675 C CA . TYR B 1 288 ? -3.379 17.135 54.654 1.00 31.49 313 TYR B CA 1
ATOM 4676 C C . TYR B 1 288 ? -2.617 15.856 55.021 1.00 30.90 313 TYR B C 1
ATOM 4677 O O . TYR B 1 288 ? -2.248 15.098 54.134 1.00 28.77 313 TYR B O 1
ATOM 4686 N N . ASP B 1 289 ? -2.362 15.665 56.320 1.00 32.93 314 ASP B N 1
ATOM 4687 C CA . ASP B 1 289 ? -1.866 14.392 56.891 1.00 35.41 314 ASP B CA 1
ATOM 4688 C C . ASP B 1 289 ? -2.416 14.164 58.302 1.00 34.11 314 ASP B C 1
ATOM 4689 O O . ASP B 1 289 ? -1.837 14.626 59.297 1.00 31.89 314 ASP B O 1
ATOM 4694 N N . PRO B 1 290 ? -3.544 13.455 58.393 1.00 34.90 315 PRO B N 1
ATOM 4695 C CA . PRO B 1 290 ? -4.267 13.288 59.658 1.00 36.39 315 PRO B CA 1
ATOM 4696 C C . PRO B 1 290 ? -3.558 12.431 60.698 1.00 38.60 315 PRO B C 1
ATOM 4697 O O . PRO B 1 290 ? -3.781 12.628 61.888 1.00 37.58 315 PRO B O 1
ATOM 4701 N N . GLN B 1 291 ? -2.745 11.472 60.255 1.00 41.27 316 GLN B N 1
ATOM 4702 C CA . GLN B 1 291 ? -1.950 10.636 61.171 1.00 42.47 316 GLN B CA 1
ATOM 4703 C C . GLN B 1 291 ? -1.033 11.470 62.071 1.00 38.60 316 GLN B C 1
ATOM 4704 O O . GLN B 1 291 ? -0.909 11.205 63.265 1.00 32.69 316 GLN B O 1
ATOM 4710 N N . THR B 1 292 ? -0.384 12.469 61.474 1.00 38.72 317 THR B N 1
ATOM 4711 C CA . THR B 1 292 ? 0.606 13.284 62.178 1.00 39.03 317 THR B CA 1
ATOM 4712 C C . THR B 1 292 ? 0.117 14.677 62.564 1.00 35.89 317 THR B C 1
ATOM 4713 O O . THR B 1 292 ? 0.655 15.245 63.506 1.00 34.79 317 THR B O 1
ATOM 4717 N N . ILE B 1 293 ? -0.853 15.239 61.836 1.00 34.56 318 ILE B N 1
ATOM 4718 C CA . ILE B 1 293 ? -1.407 16.556 62.191 1.00 35.47 318 ILE B CA 1
ATOM 4719 C C . ILE B 1 293 ? -2.694 16.372 62.991 1.00 37.71 318 ILE B C 1
ATOM 4720 O O . ILE B 1 293 ? -3.735 16.048 62.414 1.00 38.03 318 ILE B O 1
ATOM 4725 N N . ILE B 1 294 ? -2.623 16.594 64.305 1.00 39.40 319 ILE B N 1
ATOM 4726 C CA . ILE B 1 294 ? -3.723 16.231 65.208 1.00 43.46 319 ILE B CA 1
ATOM 4727 C C . ILE B 1 294 ? -4.653 17.375 65.596 1.00 41.45 319 ILE B C 1
ATOM 4728 O O . ILE B 1 294 ? -5.804 17.128 65.953 1.00 41.52 319 ILE B O 1
ATOM 4733 N N . ILE B 1 295 ? -4.146 18.602 65.559 1.00 38.62 320 ILE B N 1
ATOM 4734 C CA . ILE B 1 295 ? -4.901 19.775 65.992 1.00 37.89 320 ILE B CA 1
ATOM 4735 C C . ILE B 1 295 ? -4.467 20.960 65.105 1.00 35.38 320 ILE B C 1
ATOM 4736 O O . ILE B 1 295 ? -3.447 20.857 64.432 1.00 33.26 320 ILE B O 1
ATOM 4741 N N . SER B 1 296 ? -5.251 22.045 65.076 1.00 33.36 321 SER B N 1
ATOM 4742 C CA . SER B 1 296 ? -4.860 23.301 64.402 1.00 32.49 321 SER B CA 1
ATOM 4743 C C . SER B 1 296 ? -5.387 24.490 65.171 1.00 32.50 321 SER B C 1
ATOM 4744 O O . SER B 1 296 ? -6.509 24.456 65.665 1.00 33.63 321 SER B O 1
ATOM 4747 N N . GLY B 1 297 ? -4.595 25.549 65.268 1.00 32.27 322 GLY B N 1
ATOM 4748 C CA . GLY B 1 297 ? -5.126 26.825 65.741 1.00 33.67 322 GLY B CA 1
ATOM 4749 C C . GLY B 1 297 ? -5.859 27.517 64.594 1.00 34.50 322 GLY B C 1
ATOM 4750 O O . GLY B 1 297 ? -5.296 27.673 63.511 1.00 34.73 322 GLY B O 1
ATOM 4751 N N . LEU B 1 298 ? -7.111 27.918 64.804 1.00 33.95 323 LEU B N 1
ATOM 4752 C CA . LEU B 1 298 ? -7.868 28.582 63.744 1.00 34.81 323 LEU B CA 1
ATOM 4753 C C . LEU B 1 298 ? -7.735 30.085 63.825 1.00 33.81 323 LEU B C 1
ATOM 4754 O O . LEU B 1 298 ? -7.714 30.651 64.907 1.00 33.89 323 LEU B O 1
ATOM 4759 N N . LYS B 1 299 ? -7.624 30.715 62.661 1.00 31.78 324 LYS B N 1
ATOM 4760 C CA . LYS B 1 299 ? -7.644 32.155 62.556 1.00 31.03 324 LYS B CA 1
ATOM 4761 C C . LYS B 1 299 ? -8.566 32.502 61.400 1.00 30.32 324 LYS B C 1
ATOM 4762 O O . LYS B 1 299 ? -8.237 32.256 60.244 1.00 29.79 324 LYS B O 1
ATOM 4768 N N . ARG B 1 300 ? -9.726 33.071 61.717 1.00 30.04 325 ARG B N 1
ATOM 4769 C CA . ARG B 1 300 ? -10.820 33.193 60.751 1.00 28.80 325 ARG B CA 1
ATOM 4770 C C . ARG B 1 300 ? -10.639 34.352 59.799 1.00 27.13 325 ARG B C 1
ATOM 4771 O O . ARG B 1 300 ? -11.414 35.313 59.770 1.00 27.07 325 ARG B O 1
ATOM 4779 N N . VAL B 1 301 ? -9.605 34.222 58.984 1.00 26.23 326 VAL B N 1
ATOM 4780 C CA . VAL B 1 301 ? -9.305 35.208 57.982 1.00 25.87 326 VAL B CA 1
ATOM 4781 C C . VAL B 1 301 ? -10.408 35.199 56.924 1.00 25.24 326 VAL B C 1
ATOM 4782 O O . VAL B 1 301 ? -10.774 36.260 56.416 1.00 25.21 326 VAL B O 1
ATOM 4786 N N . ASP B 1 302 ? -10.966 34.021 56.640 1.00 25.02 327 ASP B N 1
ATOM 4787 C CA . ASP B 1 302 ? -12.140 33.902 55.745 1.00 25.79 327 ASP B CA 1
ATOM 4788 C C . ASP B 1 302 ? -13.316 34.769 56.175 1.00 25.24 327 ASP B C 1
ATOM 4789 O O . ASP B 1 302 ? -13.823 35.542 55.364 1.00 25.51 327 ASP B O 1
ATOM 4794 N N . VAL B 1 303 ? -13.706 34.661 57.445 1.00 25.11 328 VAL B N 1
ATOM 4795 C CA . VAL B 1 303 ? -14.854 35.388 58.000 1.00 25.06 328 VAL B CA 1
ATOM 4796 C C . VAL B 1 303 ? -14.569 36.889 58.056 1.00 25.80 328 VAL B C 1
ATOM 4797 O O . VAL B 1 303 ? -15.468 37.708 57.847 1.00 26.19 328 VAL B O 1
ATOM 4801 N N . ALA B 1 304 ? -13.316 37.253 58.309 1.00 25.71 329 ALA B N 1
ATOM 4802 C CA . ALA B 1 304 ? -12.943 38.665 58.296 1.00 26.15 329 ALA B CA 1
ATOM 4803 C C . ALA B 1 304 ? -13.152 39.277 56.921 1.00 25.83 329 ALA B C 1
ATOM 4804 O O . ALA B 1 304 ? -13.817 40.300 56.779 1.00 27.30 329 ALA B O 1
ATOM 4806 N N . VAL B 1 305 ? -12.585 38.625 55.913 1.00 25.81 330 VAL B N 1
ATOM 4807 C CA . VAL B 1 305 ? -12.669 39.058 54.515 1.00 24.54 330 VAL B CA 1
ATOM 4808 C C . VAL B 1 305 ? -14.097 39.029 53.981 1.00 24.27 330 VAL B C 1
ATOM 4809 O O . VAL B 1 305 ? -14.535 39.993 53.362 1.00 24.02 330 VAL B O 1
ATOM 4813 N N . TYR B 1 306 ? -14.813 37.928 54.217 1.00 24.20 331 TYR B N 1
ATOM 4814 C CA . TYR B 1 306 ? -16.226 37.818 53.843 1.00 24.76 331 TYR B CA 1
ATOM 4815 C C . TYR B 1 306 ? -17.059 38.971 54.437 1.00 24.85 331 TYR B C 1
ATOM 4816 O O . TYR B 1 306 ? -17.900 39.576 53.760 1.00 24.74 331 TYR B O 1
ATOM 4825 N N . THR B 1 307 ? -16.824 39.261 55.711 1.00 24.05 332 THR B N 1
ATOM 4826 C CA . THR B 1 307 ? -17.561 40.283 56.409 1.00 23.53 332 THR B CA 1
ATOM 4827 C C . THR B 1 307 ? -17.262 41.701 55.887 1.00 24.38 332 THR B C 1
ATOM 4828 O O . THR B 1 307 ? -18.183 42.497 55.716 1.00 25.12 332 THR B O 1
ATOM 4832 N N . ALA B 1 308 ? -15.994 42.026 55.640 1.00 24.66 333 ALA B N 1
ATOM 4833 C CA . ALA B 1 308 ? -15.637 43.333 55.073 1.00 24.46 333 ALA B CA 1
ATOM 4834 C C . ALA B 1 308 ? -16.352 43.552 53.752 1.00 25.01 333 ALA B C 1
ATOM 4835 O O . ALA B 1 308 ? -16.963 44.596 53.527 1.00 25.50 333 ALA B O 1
ATOM 4837 N N . ILE B 1 309 ? -16.274 42.549 52.881 1.00 25.60 334 ILE B N 1
ATOM 4838 C CA . ILE B 1 309 ? -16.944 42.582 51.582 1.00 25.33 334 ILE B CA 1
ATOM 4839 C C . ILE B 1 309 ? -18.463 42.656 51.718 1.00 26.72 334 ILE B C 1
ATOM 4840 O O . ILE B 1 309 ? -19.135 43.272 50.884 1.00 26.18 334 ILE B O 1
ATOM 4845 N N . LYS B 1 310 ? -19.013 42.001 52.736 1.00 27.85 335 LYS B N 1
ATOM 4846 C CA . LYS B 1 310 ? -20.444 42.030 52.922 1.00 30.04 335 LYS B CA 1
ATOM 4847 C C . LYS B 1 310 ? -20.913 43.402 53.353 1.00 30.46 335 LYS B C 1
ATOM 4848 O O . LYS B 1 310 ? -21.931 43.880 52.878 1.00 30.96 335 LYS B O 1
ATOM 4854 N N . ASP B 1 311 ? -20.174 44.027 54.260 1.00 31.64 336 ASP B N 1
ATOM 4855 C CA . ASP B 1 311 ? -20.451 45.410 54.647 1.00 32.15 336 ASP B CA 1
ATOM 4856 C C . ASP B 1 311 ? -20.534 46.317 53.421 1.00 30.45 336 ASP B C 1
ATOM 4857 O O . ASP B 1 311 ? -21.386 47.192 53.354 1.00 30.11 336 ASP B O 1
ATOM 4862 N N . VAL B 1 312 ? -19.650 46.116 52.451 1.00 29.50 337 VAL B N 1
ATOM 4863 C CA . VAL B 1 312 ? -19.688 46.927 51.234 1.00 29.57 337 VAL B CA 1
ATOM 4864 C C . VAL B 1 312 ? -20.985 46.635 50.456 1.00 30.14 337 VAL B C 1
ATOM 4865 O O . VAL B 1 312 ? -21.725 47.543 50.089 1.00 29.46 337 VAL B O 1
ATOM 4869 N N . VAL B 1 313 ? -21.284 45.361 50.242 1.00 31.53 338 VAL B N 1
ATOM 4870 C CA . VAL B 1 313 ? -22.513 44.989 49.553 1.00 31.05 338 VAL B CA 1
ATOM 4871 C C . VAL B 1 313 ? -23.747 45.565 50.265 1.00 31.79 338 VAL B C 1
ATOM 4872 O O . VAL B 1 313 ? -24.710 45.935 49.603 1.00 33.28 338 VAL B O 1
ATOM 4876 N N . GLU B 1 314 ? -23.708 45.665 51.594 1.00 30.94 339 GLU B N 1
ATOM 4877 C CA . GLU B 1 314 ? -24.867 46.085 52.367 1.00 31.27 339 GLU B CA 1
ATOM 4878 C C . GLU B 1 314 ? -24.845 47.566 52.723 1.00 29.50 339 GLU B C 1
ATOM 4879 O O . GLU B 1 314 ? -25.696 48.034 53.464 1.00 28.52 339 GLU B O 1
ATOM 4885 N N . GLY B 1 315 ? -23.878 48.313 52.211 1.00 29.60 340 GLY B N 1
ATOM 4886 C CA . GLY B 1 315 ? -23.728 49.733 52.585 1.00 29.86 340 GLY B CA 1
ATOM 4887 C C . GLY B 1 315 ? -23.396 49.973 54.058 1.00 29.79 340 GLY B C 1
ATOM 4888 O O . GLY B 1 315 ? -23.825 50.955 54.647 1.00 28.42 340 GLY B O 1
ATOM 4889 N N . ARG B 1 316 ? -22.628 49.070 54.658 1.00 29.92 341 ARG B N 1
ATOM 4890 C CA . ARG B 1 316 ? -22.426 49.080 56.108 1.00 29.96 341 ARG B CA 1
ATOM 4891 C C . ARG B 1 316 ? -20.983 49.199 56.529 1.00 26.99 341 ARG B C 1
ATOM 4892 O O . ARG B 1 316 ? -20.681 49.116 57.707 1.00 25.54 341 ARG B O 1
ATOM 4900 N N . PHE B 1 317 ? -20.124 49.454 55.552 1.00 26.16 342 PHE B N 1
ATOM 4901 C CA . PHE B 1 317 ? -18.705 49.598 55.765 1.00 26.69 342 PHE B CA 1
ATOM 4902 C C . PHE B 1 317 ? -18.401 50.799 56.598 1.00 26.34 342 PHE B C 1
ATOM 4903 O O . PHE B 1 317 ? -18.845 51.907 56.321 1.00 25.45 342 PHE B O 1
ATOM 4911 N N . ARG B 1 318 ? -17.599 50.571 57.612 1.00 27.51 343 ARG B N 1
ATOM 4912 C CA . ARG B 1 318 ? -17.169 51.636 58.467 1.00 28.02 343 ARG B CA 1
ATOM 4913 C C . ARG B 1 318 ? -15.659 51.509 58.737 1.00 29.98 343 ARG B C 1
ATOM 4914 O O . ARG B 1 318 ? -15.151 50.420 59.034 1.00 31.99 343 ARG B O 1
ATOM 4922 N N . GLY B 1 319 ? -14.932 52.606 58.588 1.00 30.85 344 GLY B N 1
ATOM 4923 C CA . GLY B 1 319 ? -13.550 52.637 59.043 1.00 31.78 344 GLY B CA 1
ATOM 4924 C C . GLY B 1 319 ? -13.466 52.413 60.551 1.00 31.73 344 GLY B C 1
ATOM 4925 O O . GLY B 1 319 ? -14.278 52.944 61.316 1.00 30.39 344 GLY B O 1
ATOM 4926 N N . GLY B 1 320 ? -12.481 51.616 60.966 1.00 32.39 345 GLY B N 1
ATOM 4927 C CA . GLY B 1 320 ? -12.211 51.343 62.381 1.00 32.40 345 GLY B CA 1
ATOM 4928 C C . GLY B 1 320 ? -11.226 50.208 62.567 1.00 32.29 345 GLY B C 1
ATOM 4929 O O . GLY B 1 320 ? -10.569 49.799 61.621 1.00 32.94 345 GLY B O 1
ATOM 4930 N N . ILE B 1 321 ? -11.124 49.711 63.795 1.00 34.20 346 ILE B N 1
ATOM 4931 C CA . ILE B 1 321 ? -10.296 48.540 64.127 1.00 35.18 346 ILE B CA 1
ATOM 4932 C C . ILE B 1 321 ? -11.211 47.442 64.647 1.00 33.49 346 ILE B C 1
ATOM 4933 O O . ILE B 1 321 ? -11.937 47.667 65.591 1.00 33.14 346 ILE B O 1
ATOM 4938 N N . VAL B 1 322 ? -11.177 46.263 64.043 1.00 32.82 347 VAL B N 1
ATOM 4939 C CA . VAL B 1 322 ? -11.892 45.115 64.573 1.00 31.98 347 VAL B CA 1
ATOM 4940 C C . VAL B 1 322 ? -10.859 44.154 65.175 1.00 32.55 347 VAL B C 1
ATOM 4941 O O . VAL B 1 322 ? -10.091 43.505 64.443 1.00 29.17 347 VAL B O 1
ATOM 4945 N N . SER B 1 323 ? -10.818 44.087 66.507 1.00 32.37 348 SER B N 1
ATOM 4946 C CA . SER B 1 323 ? -9.932 43.149 67.196 1.00 32.95 348 SER B CA 1
ATOM 4947 C C . SER B 1 323 ? -10.659 41.835 67.424 1.00 33.81 348 SER B C 1
ATOM 4948 O O . SER B 1 323 ? -11.787 41.827 67.888 1.00 34.16 348 SER B O 1
ATOM 4951 N N . LEU B 1 324 ? -10.017 40.717 67.093 1.00 35.61 349 LEU B N 1
ATOM 4952 C CA . LEU B 1 324 ? -10.689 39.411 67.151 1.00 34.77 349 LEU B CA 1
ATOM 4953 C C . LEU B 1 324 ? -9.908 38.356 67.941 1.00 33.64 349 LEU B C 1
ATOM 4954 O O . LEU B 1 324 ? -8.676 38.300 67.892 1.00 32.71 349 LEU B O 1
ATOM 4959 N N . GLY B 1 325 ? -10.649 37.528 68.675 1.00 32.46 350 GLY B N 1
ATOM 4960 C CA . GLY B 1 325 ? -10.068 36.521 69.551 1.00 32.54 350 GLY B CA 1
ATOM 4961 C C . GLY B 1 325 ? -11.059 35.418 69.826 1.00 32.19 350 GLY B C 1
ATOM 4962 O O . GLY B 1 325 ? -11.961 35.191 69.023 1.00 30.72 350 GLY B O 1
ATOM 4963 N N . LEU B 1 326 ? -10.902 34.739 70.961 1.00 34.16 351 LEU B N 1
ATOM 4964 C CA . LEU B 1 326 ? -11.787 33.623 71.300 1.00 36.97 351 LEU B CA 1
ATOM 4965 C C . LEU B 1 326 ? -13.213 34.098 71.588 1.00 39.04 351 LEU B C 1
ATOM 4966 O O . LEU B 1 326 ? -14.174 33.536 71.064 1.00 38.87 351 LEU B O 1
ATOM 4971 N N . LYS B 1 327 ? -13.348 35.146 72.397 1.00 41.68 352 LYS B N 1
ATOM 4972 C CA . LYS B 1 327 ? -14.668 35.693 72.719 1.00 44.41 352 LYS B CA 1
ATOM 4973 C C . LYS B 1 327 ? -15.548 35.783 71.469 1.00 40.83 352 LYS B C 1
ATOM 4974 O O . LYS B 1 327 ? -16.654 35.285 71.452 1.00 38.75 352 LYS B O 1
ATOM 4980 N N . GLU B 1 328 ? -15.005 36.369 70.410 1.00 42.20 353 GLU B N 1
ATOM 4981 C CA . GLU B 1 328 ? -15.727 36.631 69.160 1.00 41.17 353 GLU B CA 1
ATOM 4982 C C . GLU B 1 328 ? -15.818 35.442 68.182 1.00 39.91 353 GLU B C 1
ATOM 4983 O O . GLU B 1 328 ? -16.480 35.552 67.173 1.00 38.38 353 GLU B O 1
ATOM 4989 N N . GLY B 1 329 ? -15.166 34.312 68.460 1.00 40.63 354 GLY B N 1
ATOM 4990 C CA . GLY B 1 329 ? -15.107 33.197 67.494 1.00 38.09 354 GLY B CA 1
ATOM 4991 C C . GLY B 1 329 ? -14.110 33.426 66.347 1.00 37.59 354 GLY B C 1
ATOM 4992 O O . GLY B 1 329 ? -14.116 32.701 65.349 1.00 35.76 354 GLY B O 1
ATOM 4993 N N . GLY B 1 330 ? -13.244 34.428 66.481 1.00 35.43 355 GLY B N 1
ATOM 4994 C CA . GLY B 1 330 ? -12.255 34.737 65.451 1.00 33.42 355 GLY B CA 1
ATOM 4995 C C . GLY B 1 330 ? -11.064 33.813 65.537 1.00 32.49 355 GLY B C 1
ATOM 4996 O O . GLY B 1 330 ? -10.344 33.628 64.564 1.00 33.58 355 GLY B O 1
ATOM 4997 N N . LEU B 1 331 ? -10.859 33.240 66.718 1.00 31.91 356 LEU B N 1
ATOM 4998 C CA . LEU B 1 331 ? -9.794 32.281 66.972 1.00 31.58 356 LEU B CA 1
ATOM 4999 C C . LEU B 1 331 ? -10.372 31.064 67.693 1.00 33.70 356 LEU B C 1
ATOM 5000 O O . LEU B 1 331 ? -11.309 31.179 68.472 1.00 36.24 356 LEU B O 1
ATOM 5005 N N . GLY B 1 332 ? -9.809 29.890 67.450 1.00 36.35 357 GLY B N 1
ATOM 5006 C CA . GLY B 1 332 ? -10.297 28.674 68.106 1.00 37.20 357 GLY B CA 1
ATOM 5007 C C . GLY B 1 332 ? -9.390 27.470 67.941 1.00 37.03 357 GLY B C 1
ATOM 5008 O O . GLY B 1 332 ? -8.266 27.589 67.476 1.00 37.20 357 GLY B O 1
ATOM 5009 N N . LEU B 1 333 ? -9.878 26.311 68.358 1.00 38.51 358 LEU B N 1
ATOM 5010 C CA . LEU B 1 333 ? -9.154 25.072 68.177 1.00 39.81 358 LEU B CA 1
ATOM 5011 C C . LEU B 1 333 ? -9.943 24.212 67.235 1.00 40.49 358 LEU B C 1
ATOM 5012 O O . LEU B 1 333 ? -11.166 24.278 67.192 1.00 41.04 358 LEU B O 1
ATOM 5017 N N . SER B 1 334 ? -9.232 23.416 66.455 1.00 41.63 359 SER B N 1
ATOM 5018 C CA . SER B 1 334 ? -9.866 22.580 65.469 1.00 43.71 359 SER B CA 1
AT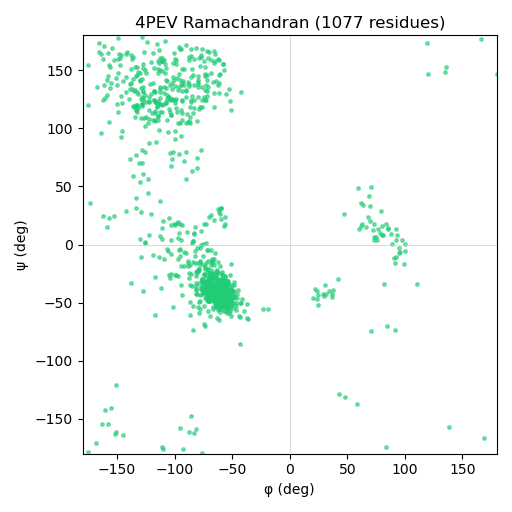OM 5019 C C . SER B 1 334 ? -10.800 21.608 66.200 1.00 44.13 359 SER B C 1
ATOM 5020 O O . SER B 1 334 ? -10.405 21.006 67.185 1.00 45.44 359 SER B O 1
ATOM 5023 N N . ASP B 1 335 ? -12.046 21.500 65.753 1.00 44.48 360 ASP B N 1
ATOM 5024 C CA . ASP B 1 335 ? -12.994 20.549 66.333 1.00 45.18 360 ASP B CA 1
ATOM 5025 C C . ASP B 1 335 ? -13.579 19.680 65.234 1.00 46.23 360 ASP B C 1
ATOM 5026 O O . ASP B 1 335 ? -13.442 19.981 64.049 1.00 47.46 360 ASP B O 1
ATOM 5031 N N . GLU B 1 336 ? -14.224 18.598 65.638 1.00 47.45 361 GLU B N 1
ATOM 5032 C CA . GLU B 1 336 ? -14.797 17.618 64.710 1.00 50.58 361 GLU B CA 1
ATOM 5033 C C . GLU B 1 336 ? -15.502 18.233 63.485 1.00 46.32 361 GLU B C 1
ATOM 5034 O O . GLU B 1 336 ? -15.293 17.816 62.340 1.00 41.82 361 GLU B O 1
ATOM 5040 N N . GLU B 1 337 ? -16.341 19.227 63.749 1.00 46.08 362 GLU B N 1
ATOM 5041 C CA . GLU B 1 337 ? -17.183 19.844 62.725 1.00 47.52 362 GLU B CA 1
ATOM 5042 C C . GLU B 1 337 ? -16.347 20.624 61.696 1.00 44.43 362 GLU B C 1
ATOM 5043 O O . GLU B 1 337 ? -16.598 20.540 60.494 1.00 40.85 362 GLU B O 1
ATOM 5049 N N . ILE B 1 338 ? -15.350 21.362 62.189 1.00 42.12 363 ILE B N 1
ATOM 5050 C CA . ILE B 1 338 ? -14.450 22.163 61.354 1.00 39.94 363 ILE B CA 1
ATOM 5051 C C . ILE B 1 338 ? -13.519 21.302 60.496 1.00 37.19 363 ILE B C 1
ATOM 5052 O O . ILE B 1 338 ? -13.322 21.571 59.307 1.00 33.01 363 ILE B O 1
ATOM 5057 N N . ILE B 1 339 ? -12.947 20.273 61.107 1.00 35.04 364 ILE B N 1
ATOM 5058 C CA . ILE B 1 339 ? -12.027 19.383 60.411 1.00 34.31 364 ILE B CA 1
ATOM 5059 C C . ILE B 1 339 ? -12.665 18.848 59.147 1.00 33.86 364 ILE B C 1
ATOM 5060 O O . ILE B 1 339 ? -12.012 18.739 58.100 1.00 31.47 364 ILE B O 1
ATOM 5065 N N . ARG B 1 340 ? -13.943 18.503 59.270 1.00 35.63 365 ARG B N 1
ATOM 5066 C CA . ARG B 1 340 ? -14.716 17.953 58.165 1.00 38.03 365 ARG B CA 1
ATOM 5067 C C . ARG B 1 340 ? -14.967 19.028 57.133 1.00 35.09 365 ARG B C 1
ATOM 5068 O O . ARG B 1 340 ? -14.751 18.811 55.946 1.00 34.44 365 ARG B O 1
ATOM 5076 N N . TYR B 1 341 ? -15.407 20.196 57.595 1.00 33.00 366 TYR B N 1
ATOM 5077 C CA . TYR B 1 341 ? -15.669 21.321 56.712 1.00 30.53 366 TYR B CA 1
ATOM 5078 C C . TYR B 1 341 ? -14.496 21.490 55.739 1.00 30.74 366 TYR B C 1
ATOM 5079 O O . TYR B 1 341 ? -14.679 21.421 54.531 1.00 30.83 366 TYR B O 1
ATOM 5088 N N . PHE B 1 342 ? -13.284 21.648 56.270 1.00 31.08 367 PHE B N 1
ATOM 5089 C CA . PHE B 1 342 ? -12.100 21.837 55.429 1.00 30.81 367 PHE B CA 1
ATOM 5090 C C . PHE B 1 342 ? -11.687 20.595 54.669 1.00 30.88 367 PHE B C 1
ATOM 5091 O O . PHE B 1 342 ? -11.304 20.699 53.507 1.00 29.24 367 PHE B O 1
ATOM 5099 N N . ALA B 1 343 ? -11.769 19.425 55.304 1.00 32.73 368 ALA B N 1
ATOM 5100 C CA . ALA B 1 343 ? -11.586 18.155 54.576 1.00 32.82 368 ALA B CA 1
ATOM 5101 C C . ALA B 1 343 ? -12.497 18.064 53.343 1.00 34.63 368 ALA B C 1
ATOM 5102 O O . ALA B 1 343 ? -12.054 17.623 52.282 1.00 36.23 368 ALA B O 1
ATOM 5104 N N . GLU B 1 344 ? -13.746 18.524 53.470 1.00 37.47 369 GLU B N 1
ATOM 5105 C CA . GLU B 1 344 ? -14.720 18.483 52.364 1.00 38.46 369 GLU B CA 1
ATOM 5106 C C . GLU B 1 344 ? -14.412 19.521 51.285 1.00 35.53 369 GLU B C 1
ATOM 5107 O O . GLU B 1 344 ? -14.659 19.282 50.089 1.00 34.40 369 GLU B O 1
ATOM 5113 N N . ILE B 1 345 ? -13.873 20.670 51.699 1.00 32.96 370 ILE B N 1
ATOM 5114 C CA . ILE B 1 345 ? -13.355 21.663 50.748 1.00 30.71 370 ILE B CA 1
ATOM 5115 C C . ILE B 1 345 ? -12.185 21.064 49.970 1.00 31.62 370 ILE B C 1
ATOM 5116 O O . ILE B 1 345 ? -12.159 21.120 48.745 1.00 30.28 370 ILE B O 1
ATOM 5121 N N . ALA B 1 346 ? -11.232 20.473 50.692 1.00 32.56 371 ALA B N 1
ATOM 5122 C CA . ALA B 1 346 ? -10.077 19.804 50.083 1.00 33.23 371 ALA B CA 1
ATOM 5123 C C . ALA B 1 346 ? -10.463 18.684 49.101 1.00 34.42 371 ALA B C 1
ATOM 5124 O O . ALA B 1 346 ? -9.857 18.556 48.024 1.00 34.78 371 ALA B O 1
ATOM 5126 N N . ALA B 1 347 ? -11.464 17.883 49.471 1.00 35.40 372 ALA B N 1
ATOM 5127 C CA . ALA B 1 347 ? -12.024 16.862 48.559 1.00 35.27 372 ALA B CA 1
ATOM 5128 C C . ALA B 1 347 ? -12.543 17.465 47.261 1.00 34.82 372 ALA B C 1
ATOM 5129 O O . ALA B 1 347 ? -12.200 16.994 46.195 1.00 37.61 372 ALA B O 1
ATOM 5131 N N . GLU B 1 348 ? -13.342 18.517 47.333 1.00 36.58 373 GLU B N 1
ATOM 5132 C CA . GLU B 1 348 ? -13.857 19.139 46.104 1.00 38.44 373 GLU B CA 1
ATOM 5133 C C . GLU B 1 348 ? -12.766 19.795 45.267 1.00 39.35 373 GLU B C 1
ATOM 5134 O O . GLU B 1 348 ? -12.902 19.883 44.060 1.00 40.03 373 GLU B O 1
ATOM 5140 N N . THR B 1 349 ? -11.694 20.252 45.916 1.00 41.95 374 THR B N 1
ATOM 5141 C CA . THR B 1 349 ? -10.572 20.933 45.259 1.00 39.39 374 THR B CA 1
ATOM 5142 C C . THR B 1 349 ? -9.557 19.964 44.635 1.00 38.39 374 THR B C 1
ATOM 5143 O O . THR B 1 349 ? -8.745 20.369 43.806 1.00 35.52 374 THR B O 1
ATOM 5147 N N . GLY B 1 350 ? -9.605 18.690 45.021 1.00 36.92 375 GLY B N 1
ATOM 5148 C CA . GLY B 1 350 ? -8.690 17.697 44.475 1.00 38.00 375 GLY B CA 1
ATOM 5149 C C . GLY B 1 350 ? -7.376 17.581 45.233 1.00 39.01 375 GLY B C 1
ATOM 5150 O O . GLY B 1 350 ? -6.455 16.866 44.803 1.00 39.38 375 GLY B O 1
ATOM 5151 N N . GLN B 1 351 ? -7.306 18.251 46.382 1.00 38.86 376 GLN B N 1
ATOM 5152 C CA . GLN B 1 351 ? -6.102 18.283 47.197 1.00 38.13 376 GLN B CA 1
ATOM 5153 C C . GLN B 1 351 ? -6.118 17.249 48.314 1.00 37.24 376 GLN B C 1
ATOM 5154 O O . GLN B 1 3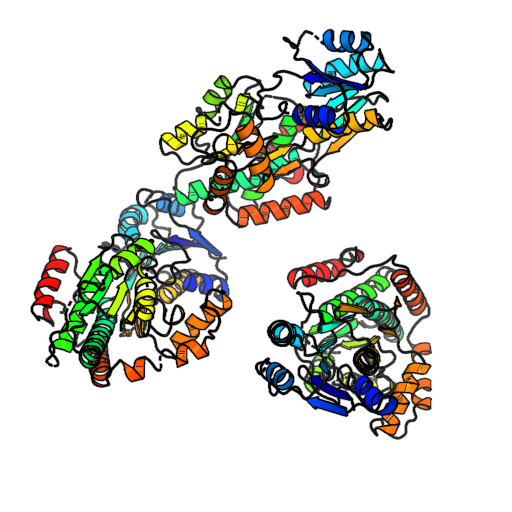51 ? -5.153 17.117 49.030 1.00 36.58 376 GLN B O 1
ATOM 5160 N N . LEU B 1 352 ? -7.200 16.516 48.502 1.00 38.44 377 LEU B N 1
ATOM 5161 C CA . LEU B 1 352 ? -7.197 15.533 49.574 1.00 41.36 377 LEU B CA 1
ATOM 5162 C C . LEU B 1 352 ? -6.286 14.368 49.176 1.00 44.19 377 LEU B C 1
ATOM 5163 O O . LEU B 1 352 ? -6.373 13.890 48.044 1.00 43.98 377 LEU B O 1
ATOM 5168 N N . PRO B 1 353 ? -5.383 13.938 50.087 1.00 49.03 378 PRO B N 1
ATOM 5169 C CA . PRO B 1 353 ? -4.575 12.740 49.839 1.00 51.43 378 PRO B CA 1
ATOM 5170 C C . PRO B 1 353 ? -5.474 11.581 49.426 1.00 58.37 378 PRO B C 1
ATOM 5171 O O . PRO B 1 353 ? -6.306 11.147 50.216 1.00 62.37 378 PRO B O 1
ATOM 5175 N N . GLU B 1 354 ? -5.332 11.092 48.198 1.00 64.80 379 GLU B N 1
ATOM 5176 C CA . GLU B 1 354 ? -6.330 10.168 47.648 1.00 67.15 379 GLU B CA 1
ATOM 5177 C C . GLU B 1 354 ? -6.372 8.847 48.416 1.00 64.80 379 GLU B C 1
ATOM 5178 O O . GLU B 1 354 ? -5.416 8.485 49.116 1.00 54.86 379 GLU B O 1
ATOM 5184 N N . GLY B 1 355 ? -7.513 8.164 48.298 1.00 63.62 380 GLY B N 1
ATOM 5185 C CA . GLY B 1 355 ? -7.857 7.034 49.160 1.00 62.66 380 GLY B CA 1
ATOM 5186 C C . GLY B 1 355 ? -8.163 7.502 50.573 1.00 59.75 380 GLY B C 1
ATOM 5187 O O . GLY B 1 355 ? -7.643 6.963 51.540 1.00 58.75 380 GLY B O 1
ATOM 5188 N N . LEU B 1 356 ? -9.014 8.514 50.689 1.00 60.49 381 LEU B N 1
ATOM 5189 C CA . LEU B 1 356 ? -9.239 9.209 51.964 1.00 59.21 381 LEU B CA 1
ATOM 5190 C C . LEU B 1 356 ? -10.481 10.104 51.835 1.00 55.79 381 LEU B C 1
ATOM 5191 O O . LEU B 1 356 ? -10.677 10.765 50.818 1.00 50.22 381 LEU B O 1
ATOM 5196 N N . THR B 1 357 ? -11.338 10.085 52.845 1.00 54.60 382 THR B N 1
ATOM 5197 C CA . THR B 1 357 ? -12.556 10.872 52.807 1.00 54.70 382 THR B CA 1
ATOM 5198 C C . THR B 1 357 ? -12.484 11.847 53.962 1.00 54.14 382 THR B C 1
ATOM 5199 O O . THR B 1 357 ? -11.656 11.685 54.862 1.00 51.06 382 THR B O 1
ATOM 5203 N N . PRO B 1 358 ? -13.340 12.875 53.935 1.00 53.49 383 PRO B N 1
ATOM 5204 C CA . PRO B 1 358 ? -13.431 13.780 55.072 1.00 53.19 383 PRO B CA 1
ATOM 5205 C C . PRO B 1 358 ? -13.838 13.078 56.363 1.00 55.47 383 PRO B C 1
ATOM 5206 O O . PRO B 1 358 ? -13.350 13.429 57.432 1.00 54.33 383 PRO B O 1
ATOM 5210 N N . GLU B 1 359 ? -14.723 12.091 56.254 1.00 60.70 384 GLU B N 1
ATOM 5211 C CA . GLU B 1 359 ? -15.119 11.274 57.395 1.00 61.54 384 GLU B CA 1
ATOM 5212 C C . GLU B 1 359 ? -13.911 10.513 57.965 1.00 58.93 384 GLU B C 1
ATOM 5213 O O . GLU B 1 359 ? -13.664 10.511 59.183 1.00 53.28 384 GLU B O 1
ATOM 5219 N N . LYS B 1 360 ? -13.149 9.885 57.072 1.00 57.50 385 LYS B N 1
ATOM 5220 C CA . LYS B 1 360 ? -11.988 9.083 57.468 1.00 58.09 385 LYS B CA 1
ATOM 5221 C C . LYS B 1 360 ? -10.964 9.965 58.187 1.00 53.70 385 LYS B C 1
ATOM 5222 O O . LYS B 1 360 ? -10.275 9.510 59.089 1.00 53.99 385 LYS B O 1
ATOM 5228 N N . VAL B 1 361 ? -10.895 11.232 57.789 1.00 50.70 386 VAL B N 1
ATOM 5229 C CA . VAL B 1 361 ? -9.984 12.207 58.398 1.00 48.52 386 VAL B CA 1
ATOM 5230 C C . VAL B 1 361 ? -10.360 12.470 59.856 1.00 46.33 386 VAL B C 1
ATOM 5231 O O . VAL B 1 361 ? -9.524 12.408 60.758 1.00 43.03 386 VAL B O 1
ATOM 5235 N N . VAL B 1 362 ? -11.631 12.766 60.073 1.00 45.04 387 VAL B N 1
ATOM 5236 C CA . VAL B 1 362 ? -12.122 13.030 61.404 1.00 45.59 387 VAL B CA 1
ATOM 5237 C C . VAL B 1 362 ? -11.893 11.811 62.282 1.00 44.86 387 VAL B C 1
ATOM 5238 O O . VAL B 1 362 ? -11.534 11.958 63.442 1.00 43.66 387 VAL B O 1
ATOM 5242 N N . GLU B 1 363 ? -12.095 10.612 61.732 1.00 48.07 388 GLU B N 1
ATOM 5243 C CA . GLU B 1 363 ? -11.910 9.376 62.506 1.00 51.67 388 GLU B CA 1
ATOM 5244 C C . GLU B 1 363 ? -10.491 9.261 63.039 1.00 48.59 388 GLU B C 1
ATOM 5245 O O . GLU B 1 363 ? -10.285 9.089 64.253 1.00 46.59 388 GLU B O 1
ATOM 5251 N N . ILE B 1 364 ? -9.527 9.384 62.121 1.00 44.65 389 ILE B N 1
ATOM 5252 C CA . ILE B 1 364 ? -8.088 9.277 62.437 1.00 43.71 389 ILE B CA 1
ATOM 5253 C C . ILE B 1 364 ? -7.612 10.331 63.440 1.00 42.30 389 ILE B C 1
ATOM 5254 O O . ILE B 1 364 ? -6.957 9.985 64.429 1.00 41.33 389 ILE B O 1
ATOM 5259 N N . VAL B 1 365 ? -7.930 11.601 63.163 1.00 39.65 390 VAL B N 1
ATOM 5260 C CA . VAL B 1 365 ? -7.512 12.723 64.010 1.00 40.79 390 VAL B CA 1
ATOM 5261 C C . VAL B 1 365 ? -7.998 12.537 65.453 1.00 42.11 390 VAL B C 1
ATOM 5262 O O . VAL B 1 365 ? -7.237 12.721 66.403 1.00 38.09 390 VAL B O 1
ATOM 5274 N N . SER B 1 367 ? -9.134 9.677 66.904 1.00 49.95 392 SER B N 1
ATOM 5275 C CA . SER B 1 367 ? -8.471 8.477 67.415 1.00 53.12 392 SER B CA 1
ATOM 5276 C C . SER B 1 367 ? -7.134 8.812 68.098 1.00 53.08 392 SER B C 1
ATOM 5277 O O . SER B 1 367 ? -6.838 8.290 69.179 1.00 52.07 392 SER B O 1
ATOM 5280 N N . GLN B 1 368 ? -6.354 9.703 67.476 1.00 53.16 393 GLN B N 1
ATOM 5281 C CA . GLN B 1 368 ? -5.019 10.070 67.973 1.00 52.15 393 GLN B CA 1
ATOM 5282 C C . GLN B 1 368 ? -5.066 11.090 69.113 1.00 51.10 393 GLN B C 1
ATOM 5283 O O . GLN B 1 368 ? -4.139 11.170 69.922 1.00 48.29 393 GLN B O 1
ATOM 5289 N N . ARG B 1 369 ? -6.140 11.869 69.179 1.00 52.95 394 ARG B N 1
ATOM 5290 C CA . ARG B 1 369 ? -6.368 12.758 70.321 1.00 55.30 394 ARG B CA 1
ATOM 5291 C C . ARG B 1 369 ? -6.713 11.972 71.598 1.00 56.78 394 ARG B C 1
ATOM 5292 O O . ARG B 1 369 ? -6.385 12.417 72.704 1.00 52.48 394 ARG B O 1
ATOM 5300 N N . GLU B 1 370 ? -7.381 10.822 71.431 1.00 60.17 395 GLU B N 1
ATOM 5301 C CA . GLU B 1 370 ? -7.641 9.884 72.538 1.00 61.88 395 GLU B CA 1
ATOM 5302 C C . GLU B 1 370 ? -6.331 9.276 73.009 1.00 58.19 395 GLU B C 1
ATOM 5303 O O . GLU B 1 370 ? -6.115 9.133 74.210 1.00 58.10 395 GLU B O 1
ATOM 5309 N N . LYS B 1 371 ? -5.461 8.914 72.065 1.00 53.55 396 LYS B N 1
ATOM 5310 C CA . LYS B 1 371 ? -4.155 8.360 72.422 1.00 51.58 396 LYS B CA 1
ATOM 5311 C C . LYS B 1 371 ? -3.213 9.379 73.054 1.00 47.14 396 LYS B C 1
ATOM 5312 O O . LYS B 1 371 ? -2.568 9.060 74.037 1.00 49.21 396 LYS B O 1
ATOM 5318 N N . TRP B 1 372 ? -3.118 10.593 72.517 1.00 44.09 397 TRP B N 1
ATOM 5319 C CA . TRP B 1 372 ? -1.951 11.434 72.840 1.00 42.89 397 TRP B CA 1
ATOM 5320 C C . TRP B 1 372 ? -2.185 12.702 73.642 1.00 41.80 397 TRP B C 1
ATOM 5321 O O . TRP B 1 372 ? -1.219 13.310 74.103 1.00 38.24 397 TRP B O 1
ATOM 5332 N N . ILE B 1 373 ? -3.445 13.090 73.826 1.00 44.30 398 ILE B N 1
ATOM 5333 C CA . ILE B 1 373 ? -3.767 14.277 74.632 1.00 47.35 398 ILE B CA 1
ATOM 5334 C C . ILE B 1 373 ? -4.484 13.817 75.887 1.00 47.83 398 ILE B C 1
ATOM 5335 O O . ILE B 1 373 ? -5.589 13.290 75.818 1.00 48.98 398 ILE B O 1
ATOM 5340 N N . SER B 1 374 ? -3.847 14.011 77.033 1.00 49.94 399 SER B N 1
ATOM 5341 C CA . SER B 1 374 ? -4.433 13.609 78.300 1.00 52.63 399 SER B CA 1
ATOM 5342 C C . SER B 1 374 ? -5.579 14.549 78.648 1.00 57.68 399 SER B C 1
ATOM 5343 O O . SER B 1 374 ? -5.728 15.619 78.049 1.00 59.50 399 SER B O 1
ATOM 5346 N N . ASN B 1 375 ? -6.382 14.154 79.628 1.00 60.82 400 ASN B N 1
ATOM 5347 C CA . ASN B 1 375 ? -7.466 15.006 80.104 1.00 59.34 400 ASN B CA 1
ATOM 5348 C C . ASN B 1 375 ? -6.966 16.079 81.049 1.00 54.67 400 ASN B C 1
ATOM 5349 O O . ASN B 1 375 ? -7.653 17.067 81.291 1.00 50.07 400 ASN B O 1
ATOM 5354 N N . ASP B 1 376 ? -5.753 15.893 81.554 1.00 56.07 401 ASP B N 1
ATOM 5355 C CA . ASP B 1 376 ? -5.061 16.955 82.275 1.00 60.46 401 ASP B CA 1
ATOM 5356 C C . ASP B 1 376 ? -4.745 18.088 81.324 1.00 59.43 401 ASP B C 1
ATOM 5357 O O . ASP B 1 376 ? -4.826 19.260 81.695 1.00 57.14 401 ASP B O 1
ATOM 5362 N N . GLY B 1 377 ? -4.380 17.730 80.094 1.00 59.77 402 GLY B N 1
ATOM 5363 C CA . GLY B 1 377 ? -4.186 18.716 79.036 1.00 58.20 402 GLY B CA 1
ATOM 5364 C C . GLY B 1 377 ? -5.459 19.496 78.742 1.00 55.27 402 GLY B C 1
ATOM 5365 O O . GLY B 1 377 ? -5.469 20.724 78.791 1.00 55.41 402 GLY B O 1
ATOM 5366 N N . TRP B 1 378 ? -6.538 18.779 78.449 1.00 51.91 403 TRP B N 1
ATOM 5367 C CA . TRP B 1 378 ? -7.818 19.408 78.147 1.00 50.12 403 TRP B CA 1
ATOM 5368 C C . TRP B 1 378 ? -8.373 20.276 79.299 1.00 53.75 403 TRP B C 1
ATOM 5369 O O . TRP B 1 378 ? -8.978 21.322 79.046 1.00 52.21 403 TRP B O 1
ATOM 5380 N N . ARG B 1 379 ? -8.193 19.842 80.550 1.00 57.04 404 ARG B N 1
ATOM 5381 C CA . ARG B 1 379 ? -8.649 20.637 81.708 1.00 57.14 404 ARG B CA 1
ATOM 5382 C C . ARG B 1 379 ? -8.034 22.022 81.683 1.00 53.47 404 ARG B C 1
ATOM 5383 O O . ARG B 1 379 ? -8.717 23.005 81.913 1.00 56.32 404 ARG B O 1
ATOM 5391 N N . LEU B 1 380 ? -6.734 22.078 81.429 1.00 51.34 405 LEU B N 1
ATOM 5392 C CA . LEU B 1 380 ? -5.990 23.327 81.416 1.00 54.08 405 LEU B CA 1
ATOM 5393 C C . LEU B 1 380 ? -6.349 24.219 80.198 1.00 55.33 405 LEU B C 1
ATOM 5394 O O . LEU B 1 380 ? -6.235 25.447 80.255 1.00 54.89 405 LEU B O 1
ATOM 5399 N N . VAL B 1 381 ? -6.792 23.596 79.109 1.00 56.02 406 VAL B N 1
ATOM 5400 C CA . VAL B 1 381 ? -7.267 24.327 77.934 1.00 57.21 406 VAL B CA 1
ATOM 5401 C C . VAL B 1 381 ? -8.586 25.023 78.268 1.00 55.74 406 VAL B C 1
ATOM 5402 O O . VAL B 1 381 ? -8.656 26.249 78.234 1.00 57.80 406 VAL B O 1
ATOM 5406 N N . GLU B 1 382 ? -9.608 24.241 78.619 1.00 55.66 407 GLU B N 1
ATOM 5407 C CA . GLU B 1 382 ? -10.918 24.777 79.036 1.00 58.18 407 GLU B CA 1
ATOM 5408 C C . GLU B 1 382 ? -10.831 25.754 80.229 1.00 54.06 407 GLU B C 1
ATOM 5409 O O . GLU B 1 382 ? -11.653 26.662 80.357 1.00 49.87 407 GLU B O 1
ATOM 5415 N N . GLU B 1 383 ? -9.819 25.574 81.073 1.00 52.69 408 GLU B N 1
ATOM 5416 C CA . GLU B 1 383 ? -9.532 26.495 82.176 1.00 55.12 408 GLU B CA 1
ATOM 5417 C C . GLU B 1 383 ? -8.971 27.829 81.687 1.00 52.43 408 GLU B C 1
ATOM 5418 O O . GLU B 1 383 ? -9.523 28.878 81.991 1.00 54.16 408 GLU B O 1
ATOM 5424 N N . LEU B 1 384 ? -7.868 27.790 80.948 1.00 50.66 409 LEU B N 1
ATOM 5425 C CA . LEU B 1 384 ? -7.253 29.018 80.432 1.00 47.53 409 LEU B CA 1
ATOM 5426 C C . LEU B 1 384 ? -8.133 29.748 79.405 1.00 47.27 409 LEU B C 1
ATOM 5427 O O . LEU B 1 384 ? -8.136 30.983 79.342 1.00 40.29 409 LEU B O 1
ATOM 5432 N N . LYS B 1 385 ? -8.865 28.978 78.601 1.00 48.68 410 LYS B N 1
ATOM 5433 C CA . LYS B 1 385 ? -9.840 29.538 77.660 1.00 50.17 410 LYS B CA 1
ATOM 5434 C C . LYS B 1 385 ? -10.834 30.425 78.388 1.00 51.49 410 LYS B C 1
ATOM 5435 O O . LYS B 1 385 ? -11.038 31.589 78.041 1.00 48.30 410 LYS B O 1
ATOM 5441 N N . GLN B 1 386 ? -11.436 29.844 79.416 1.00 55.39 411 GLN B N 1
ATOM 5442 C CA . GLN B 1 386 ? -12.480 30.495 80.175 1.00 58.79 411 GLN B CA 1
ATOM 5443 C C . GLN B 1 386 ? -11.963 31.748 80.917 1.00 53.43 411 GLN B C 1
ATOM 5444 O O . GLN B 1 386 ? -12.681 32.732 81.041 1.00 52.50 411 GLN B O 1
ATOM 5450 N N . LYS B 1 387 ? -10.719 31.736 81.371 1.00 50.00 412 LYS B N 1
ATOM 5451 C CA . LYS B 1 387 ? -10.142 32.929 81.993 1.00 49.72 412 LYS B CA 1
ATOM 5452 C C . LYS B 1 387 ? -9.909 34.052 80.998 1.00 49.47 412 LYS B C 1
ATOM 5453 O O . LYS B 1 387 ? -9.878 35.212 81.387 1.00 50.60 412 LYS B O 1
ATOM 5459 N N . ILE B 1 388 ? -9.733 33.718 79.721 1.00 49.41 413 ILE B N 1
ATOM 5460 C CA . ILE B 1 388 ? -9.534 34.733 78.678 1.00 48.47 413 ILE B CA 1
ATOM 5461 C C . ILE B 1 388 ? -10.866 35.369 78.311 1.00 48.92 413 ILE B C 1
ATOM 5462 O O . ILE B 1 388 ? -10.979 36.591 78.239 1.00 48.09 413 ILE B O 1
ATOM 5467 N N . ILE B 1 389 ? -11.860 34.521 78.067 1.00 48.69 414 ILE B N 1
ATOM 5468 C CA . ILE B 1 389 ? -13.185 34.951 77.634 1.00 47.09 414 ILE B CA 1
ATOM 5469 C C . ILE B 1 389 ? -13.802 35.847 78.685 1.00 46.61 414 ILE B C 1
ATOM 5470 O O . ILE B 1 389 ? -14.337 36.910 78.370 1.00 47.64 414 ILE B O 1
ATOM 5475 N N . SER B 1 390 ? -13.690 35.426 79.938 1.00 47.63 415 SER B N 1
ATOM 5476 C CA . SER B 1 390 ? -14.268 36.160 81.061 1.00 49.25 415 SER B CA 1
ATOM 5477 C C . SER B 1 390 ? -13.547 37.486 81.394 1.00 51.59 415 SER B C 1
ATOM 5478 O O . SER B 1 390 ? -13.988 38.231 82.272 1.00 53.49 415 SER B O 1
ATOM 5481 N N . GLY B 1 391 ? -12.440 37.783 80.717 1.00 52.40 416 GLY B N 1
ATOM 5482 C CA . GLY B 1 391 ? -11.752 39.056 80.915 1.00 52.65 416 GLY B CA 1
ATOM 5483 C C . GLY B 1 391 ? -10.680 38.963 81.979 1.00 54.20 416 GLY B C 1
ATOM 5484 O O . GLY B 1 391 ? -9.811 39.824 82.051 1.00 52.47 416 GLY B O 1
ATOM 5485 N N . GLU B 1 392 ? -10.730 37.903 82.788 1.00 56.59 417 GLU B N 1
ATOM 5486 C CA . GLU B 1 392 ? -9.773 37.681 83.881 1.00 58.92 417 GLU B CA 1
ATOM 5487 C C . GLU B 1 392 ? -8.321 37.789 83.395 1.00 59.38 417 GLU B C 1
ATOM 5488 O O . GLU B 1 392 ? -7.508 38.501 83.986 1.00 55.29 417 GLU B O 1
ATOM 5494 N N . ILE B 1 393 ? -8.021 37.095 82.298 1.00 61.99 418 ILE B N 1
ATOM 5495 C CA . ILE B 1 393 ? -6.705 37.150 81.655 1.00 59.69 418 ILE B CA 1
ATOM 5496 C C . ILE B 1 393 ? -6.764 38.044 80.407 1.00 54.79 418 ILE B C 1
ATOM 5497 O O . ILE B 1 393 ? -7.741 38.012 79.646 1.00 54.37 418 ILE B O 1
ATOM 5502 N N . LYS B 1 394 ? -5.717 38.847 80.222 1.00 52.01 419 LYS B N 1
ATOM 5503 C CA . LYS B 1 394 ? -5.635 39.800 79.115 1.00 52.66 419 LYS B CA 1
ATOM 5504 C C . LYS B 1 394 ? -4.180 39.980 78.700 1.00 50.81 419 LYS B C 1
ATOM 5505 O O . LYS B 1 394 ? -3.362 40.496 79.465 1.00 55.48 419 LYS B O 1
ATOM 5511 N N . PHE B 1 395 ? -3.865 39.550 77.482 1.00 48.76 420 PHE B N 1
ATOM 5512 C CA . PHE B 1 395 ? -2.486 39.544 76.988 1.00 45.07 420 PHE B CA 1
ATOM 5513 C C . PHE B 1 395 ? -2.063 40.917 76.524 1.00 44.80 420 PHE B C 1
ATOM 5514 O O . PHE B 1 395 ? -2.849 41.628 75.909 1.00 43.24 420 PHE B O 1
ATOM 5522 N N . VAL B 1 396 ? -0.809 41.268 76.792 1.00 48.07 421 VAL B N 1
ATOM 5523 C CA . VAL B 1 396 ? -0.250 42.547 76.333 1.00 52.03 421 VAL B CA 1
ATOM 5524 C C . VAL B 1 396 ? 0.011 42.495 74.829 1.00 53.28 421 VAL B C 1
ATOM 5525 O O . VAL B 1 396 ? 0.357 41.441 74.284 1.00 57.03 421 VAL B O 1
ATOM 5529 N N . THR B 1 397 ? -0.161 43.635 74.167 1.00 53.86 422 THR B N 1
ATOM 5530 C CA . THR B 1 397 ? 0.263 43.799 72.786 1.00 53.72 422 THR B CA 1
ATOM 5531 C C . THR B 1 397 ? 1.551 44.604 72.809 1.00 52.78 422 THR B C 1
ATOM 5532 O O . THR B 1 397 ? 1.530 45.782 73.165 1.00 53.43 422 THR B O 1
ATOM 5536 N N . PRO B 1 398 ? 2.681 43.968 72.452 1.00 52.56 423 PRO B N 1
ATOM 5537 C CA . PRO B 1 398 ? 3.946 44.694 72.476 1.00 55.59 423 PRO B CA 1
ATOM 5538 C C . PRO B 1 398 ? 4.017 45.804 71.438 1.00 58.51 423 PRO B C 1
ATOM 5539 O O . PRO B 1 398 ? 3.575 45.636 70.304 1.00 54.32 423 PRO B O 1
ATOM 5543 N N . GLN B 1 399 ? 4.596 46.925 71.847 1.00 67.48 424 GLN B N 1
ATOM 5544 C CA . GLN B 1 399 ? 4.645 48.128 71.029 1.00 75.24 424 GLN B CA 1
ATOM 5545 C C . GLN B 1 399 ? 5.977 48.247 70.292 1.00 69.79 424 GLN B C 1
ATOM 5546 O O . GLN B 1 399 ? 6.337 49.333 69.863 1.00 75.93 424 GLN B O 1
ATOM 5552 N N . ASP B 1 400 ? 6.713 47.150 70.138 1.00 62.80 425 ASP B N 1
ATOM 5553 C CA . ASP B 1 400 ? 8.163 47.274 70.072 1.00 60.31 425 ASP B CA 1
ATOM 5554 C C . ASP B 1 400 ? 8.854 45.927 69.903 1.00 55.86 425 ASP B C 1
ATOM 5555 O O . ASP B 1 400 ? 8.394 44.931 70.460 1.00 53.28 425 ASP B O 1
ATOM 5560 N N . HIS B 1 401 ? 9.979 45.893 69.191 1.00 52.96 426 HIS B N 1
ATOM 5561 C CA . HIS B 1 401 ? 10.801 44.679 69.191 1.00 52.20 426 HIS B CA 1
ATOM 5562 C C . HIS B 1 401 ? 11.442 44.416 70.563 1.00 52.29 426 HIS B C 1
ATOM 5563 O O . HIS B 1 401 ? 11.429 43.281 71.039 1.00 49.21 426 HIS B O 1
ATOM 5570 N N . ASP B 1 402 ? 12.002 45.452 71.192 1.00 54.32 427 ASP B N 1
ATOM 5571 C CA . ASP B 1 402 ? 12.686 45.292 72.498 1.00 54.20 427 ASP B CA 1
ATOM 5572 C C . ASP B 1 402 ? 11.759 44.741 73.579 1.00 51.08 427 ASP B C 1
ATOM 5573 O O . ASP B 1 402 ? 12.174 43.920 74.406 1.00 51.25 427 ASP B O 1
ATOM 5578 N N . THR B 1 403 ? 10.512 45.214 73.564 1.00 47.97 428 THR B N 1
ATOM 5579 C CA . THR B 1 403 ? 9.463 44.761 74.487 1.00 45.01 428 THR B CA 1
ATOM 5580 C C . THR B 1 403 ? 9.144 43.284 74.247 1.00 42.91 428 THR B C 1
ATOM 5581 O O . THR B 1 403 ? 9.139 42.459 75.182 1.00 42.92 428 THR B O 1
ATOM 5585 N N . TYR B 1 404 ? 8.879 42.964 72.982 1.00 39.86 429 TYR B N 1
ATOM 5586 C CA . TYR B 1 404 ? 8.657 41.579 72.561 1.00 37.77 429 TYR B CA 1
ATOM 5587 C C . TYR B 1 404 ? 9.731 40.679 73.158 1.00 37.19 429 TYR B C 1
ATOM 5588 O O . TYR B 1 404 ? 9.407 39.692 73.803 1.00 35.61 429 TYR B O 1
ATOM 5597 N N . ASP B 1 405 ? 10.994 41.073 72.990 1.00 39.67 430 ASP B N 1
ATOM 5598 C CA . ASP B 1 405 ? 12.137 40.360 73.578 1.00 42.18 430 ASP B CA 1
ATOM 5599 C C . ASP B 1 405 ? 12.034 40.230 75.087 1.00 42.94 430 ASP B C 1
ATOM 5600 O O . ASP B 1 405 ? 12.074 39.117 75.630 1.00 41.67 430 ASP B O 1
ATOM 5605 N N . SER B 1 406 ? 11.913 41.367 75.770 1.00 43.79 431 SER B N 1
ATOM 5606 C CA . SER B 1 406 ? 12.030 41.360 77.218 1.00 42.77 431 SER B CA 1
ATOM 5607 C C . SER B 1 406 ? 10.929 40.469 77.789 1.00 43.91 431 SER B C 1
ATOM 5608 O O . SER B 1 406 ? 11.168 39.711 78.742 1.00 47.21 431 SER B O 1
ATOM 5611 N N . ILE B 1 407 ? 9.747 40.509 77.171 1.00 42.18 432 ILE B N 1
ATOM 5612 C CA . ILE B 1 407 ? 8.651 39.615 77.571 1.00 42.11 432 ILE B CA 1
ATOM 5613 C C . ILE B 1 407 ? 9.028 38.127 77.432 1.00 43.76 432 ILE B C 1
ATOM 5614 O O . ILE B 1 407 ? 8.650 37.302 78.262 1.00 44.25 432 ILE B O 1
ATOM 5619 N N . ILE B 1 408 ? 9.752 37.781 76.375 1.00 45.63 433 ILE B N 1
ATOM 5620 C CA . ILE B 1 408 ? 10.099 36.383 76.110 1.00 48.18 433 ILE B CA 1
ATOM 5621 C C . ILE B 1 408 ? 11.081 35.830 77.165 1.00 50.47 433 ILE B C 1
ATOM 5622 O O . ILE B 1 408 ? 10.921 34.698 77.639 1.00 44.93 433 ILE B O 1
ATOM 5627 N N . GLU B 1 409 ? 12.082 36.636 77.528 1.00 54.40 434 GLU B N 1
ATOM 5628 C CA . GLU B 1 409 ? 13.060 36.251 78.547 1.00 57.32 434 GLU B CA 1
ATOM 5629 C C . GLU B 1 409 ? 12.400 36.089 79.905 1.00 56.61 434 GLU B C 1
ATOM 5630 O O . GLU B 1 409 ? 12.752 35.193 80.671 1.00 54.47 434 GLU B O 1
ATOM 5636 N N . GLU B 1 410 ? 11.435 36.952 80.195 1.00 57.04 435 GLU B N 1
ATOM 5637 C CA . GLU B 1 410 ? 10.623 36.806 81.397 1.00 59.70 435 GLU B CA 1
ATOM 5638 C C . GLU B 1 410 ? 9.903 35.452 81.454 1.00 59.90 435 GLU B C 1
ATOM 5639 O O . GLU B 1 410 ? 9.988 34.732 82.458 1.00 59.50 435 GLU B O 1
ATOM 5645 N N . LEU B 1 411 ? 9.207 35.108 80.372 1.00 59.87 436 LEU B N 1
ATOM 5646 C CA . LEU B 1 411 ? 8.442 33.855 80.300 1.00 61.46 436 LEU B CA 1
ATOM 5647 C C . LEU B 1 411 ? 9.328 32.618 80.370 1.00 58.83 436 LEU B C 1
ATOM 5648 O O . LEU B 1 411 ? 8.872 31.532 80.713 1.00 57.38 436 LEU B O 1
ATOM 5653 N N . LYS B 1 412 ? 10.594 32.784 80.024 1.00 60.45 437 LYS B N 1
ATOM 5654 C CA . LYS B 1 412 ? 11.568 31.710 80.175 1.00 61.11 437 LYS B CA 1
ATOM 5655 C C . LYS B 1 412 ? 12.005 31.551 81.631 1.00 63.52 437 LYS B C 1
ATOM 5656 O O . LYS B 1 412 ? 12.213 30.430 82.093 1.00 61.45 437 LYS B O 1
ATOM 5662 N N . ALA B 1 413 ? 12.119 32.675 82.346 1.00 66.60 438 ALA B N 1
ATOM 5663 C CA . ALA B 1 413 ? 12.391 32.681 83.790 1.00 66.17 438 ALA B CA 1
ATOM 5664 C C . ALA B 1 413 ? 11.222 32.128 84.641 1.00 67.92 438 ALA B C 1
ATOM 5665 O O . ALA B 1 413 ? 11.354 32.002 85.858 1.00 73.97 438 ALA B O 1
ATOM 5667 N N . GLY B 1 414 ? 10.087 31.812 84.015 1.00 63.14 439 GLY B N 1
ATOM 5668 C CA . GLY B 1 414 ? 8.906 31.365 84.738 1.00 59.23 439 GLY B CA 1
ATOM 5669 C C . GLY B 1 414 ? 7.906 32.474 85.058 1.00 58.86 439 GLY B C 1
ATOM 5670 O O . GLY B 1 414 ? 6.807 32.174 85.533 1.00 59.41 439 GLY B O 1
ATOM 5671 N N . ASN B 1 415 ? 8.253 33.742 84.801 1.00 54.04 440 ASN B N 1
ATOM 5672 C CA . ASN B 1 415 ? 7.317 34.851 85.043 1.00 54.02 440 ASN B CA 1
ATOM 5673 C C . ASN B 1 415 ? 6.204 35.009 83.963 1.00 53.65 440 ASN B C 1
ATOM 5674 O O . ASN B 1 415 ? 6.280 35.860 83.071 1.00 50.61 440 ASN B O 1
ATOM 5679 N N . LEU B 1 416 ? 5.160 34.192 84.092 1.00 54.13 441 LEU B N 1
ATOM 5680 C CA . LEU B 1 416 ? 3.982 34.237 83.224 1.00 55.51 441 LEU B CA 1
ATOM 5681 C C . LEU B 1 416 ? 3.300 35.605 83.264 1.00 59.71 441 LEU B C 1
ATOM 5682 O O . LEU B 1 416 ? 2.775 36.076 82.255 1.00 60.66 441 LEU B O 1
ATOM 5687 N N . GLU B 1 417 ? 3.302 36.231 84.439 1.00 63.81 442 GLU B N 1
ATOM 5688 C CA . GLU B 1 417 ? 2.684 37.544 84.625 1.00 65.60 442 GLU B CA 1
ATOM 5689 C C . GLU B 1 417 ? 3.294 38.636 83.743 1.00 59.78 442 GLU B C 1
ATOM 5690 O O . GLU B 1 417 ? 2.675 39.680 83.532 1.00 61.48 442 GLU B O 1
ATOM 5696 N N . ALA B 1 418 ? 4.493 38.399 83.224 1.00 53.69 443 ALA B N 1
ATOM 5697 C CA . ALA B 1 418 ? 5.147 39.369 82.350 1.00 55.15 443 ALA B CA 1
ATOM 5698 C C . ALA B 1 418 ? 4.399 39.648 81.033 1.00 56.04 443 ALA B C 1
ATOM 5699 O O . ALA B 1 418 ? 4.569 40.714 80.428 1.00 52.93 443 ALA B O 1
ATOM 5701 N N . ALA B 1 419 ? 3.587 38.687 80.590 1.00 58.22 444 ALA B N 1
ATOM 5702 C CA . ALA B 1 419 ? 2.854 38.788 79.317 1.00 57.64 444 ALA B CA 1
ATOM 5703 C C . ALA B 1 419 ? 1.412 39.291 79.454 1.00 57.84 444 ALA B C 1
ATOM 5704 O O . ALA B 1 419 ? 0.669 39.257 78.468 1.00 58.55 444 ALA B O 1
ATOM 5706 N N . LEU B 1 420 ? 1.038 39.769 80.650 1.00 57.21 445 LEU B N 1
ATOM 5707 C CA . LEU B 1 420 ? -0.348 40.118 80.987 1.00 55.56 445 LEU B CA 1
ATOM 5708 C C . LEU B 1 420 ? -0.485 41.528 81.565 1.00 57.62 445 LEU B C 1
ATOM 5709 O O . LEU B 1 420 ? 0.500 42.236 81.730 1.00 60.63 445 LEU B O 1
ATOM 5714 N N . GLU B 1 421 ? -1.710 41.936 81.873 1.00 64.15 446 GLU B N 1
ATOM 5715 C CA . GLU B 1 421 ? -1.948 43.226 82.522 1.00 70.76 446 GLU B CA 1
ATOM 5716 C C . GLU B 1 421 ? -2.774 43.077 83.793 1.00 69.32 446 GLU B C 1
ATOM 5717 O O . GLU B 1 421 ? -2.517 43.766 84.780 1.00 69.33 446 GLU B O 1
ATOM 5723 N N . PRO C 1 52 ? -17.894 78.057 107.932 1.00 56.06 77 PRO C N 1
ATOM 5724 C CA . PRO C 1 52 ? -17.473 76.990 107.037 1.00 55.62 77 PRO C CA 1
ATOM 5725 C C . PRO C 1 52 ? -16.477 76.068 107.760 1.00 50.40 77 PRO C C 1
ATOM 5726 O O . PRO C 1 52 ? -16.606 75.866 108.958 1.00 51.59 77 PRO C O 1
ATOM 5730 N N . ILE C 1 53 ? -15.501 75.521 107.045 1.00 45.09 78 ILE C N 1
ATOM 5731 C CA . ILE C 1 53 ? -14.433 74.739 107.650 1.00 40.51 78 ILE C CA 1
ATOM 5732 C C . ILE C 1 53 ? -13.135 75.548 107.803 1.00 37.42 78 ILE C C 1
ATOM 5733 O O . ILE C 1 53 ? -12.744 76.336 106.943 1.00 35.62 78 ILE C O 1
ATOM 5738 N N . SER C 1 54 ? -12.459 75.312 108.916 1.00 35.39 79 SER C N 1
ATOM 5739 C CA . SER C 1 54 ? -11.419 76.185 109.403 1.00 34.41 79 SER C CA 1
ATOM 5740 C C . SER C 1 54 ? -10.130 75.398 109.621 1.00 33.09 79 SER C C 1
ATOM 5741 O O . SER C 1 54 ? -10.144 74.363 110.290 1.00 33.44 79 SER C O 1
ATOM 5744 N N . VAL C 1 55 ? -9.022 75.880 109.058 1.00 31.12 80 VAL C N 1
ATOM 5745 C CA . VAL C 1 55 ? -7.762 75.145 109.097 1.00 29.81 80 VAL C CA 1
ATOM 5746 C C . VAL C 1 55 ? -6.654 76.064 109.574 1.00 30.20 80 VAL C C 1
ATOM 5747 O O . VAL C 1 55 ? -6.616 77.249 109.229 1.00 29.43 80 VAL C O 1
ATOM 5751 N N . LEU C 1 56 ? -5.764 75.504 110.391 1.00 29.88 81 LEU C N 1
ATOM 5752 C CA . LEU C 1 56 ? -4.575 76.197 110.843 1.00 28.68 81 LEU C CA 1
ATOM 5753 C C . LEU C 1 56 ? -3.390 75.497 110.221 1.00 28.40 81 LEU C C 1
ATOM 5754 O O . LEU C 1 56 ? -3.246 74.278 110.346 1.00 27.05 81 LEU C O 1
ATOM 5759 N N . VAL C 1 57 ? -2.559 76.271 109.533 1.00 28.15 82 VAL C N 1
ATOM 5760 C CA . VAL C 1 57 ? -1.311 75.771 108.990 1.00 27.23 82 VAL C CA 1
ATOM 5761 C C . VAL C 1 57 ? -0.211 76.363 109.823 1.00 27.67 82 VAL C C 1
ATOM 5762 O O . VAL C 1 57 ? -0.076 77.590 109.938 1.00 30.36 82 VAL C O 1
ATOM 5766 N N . LEU C 1 58 ? 0.580 75.474 110.395 1.00 27.04 83 LEU C N 1
ATOM 5767 C CA . LEU C 1 58 ? 1.451 75.810 111.482 1.00 27.28 83 LEU C CA 1
ATOM 5768 C C . LEU C 1 58 ? 2.846 75.424 111.019 1.00 28.68 83 LEU C C 1
ATOM 5769 O O . LEU C 1 58 ? 3.182 74.246 110.932 1.00 29.73 83 LEU C O 1
ATOM 5774 N N . PHE C 1 59 ? 3.630 76.431 110.656 1.00 29.71 84 PHE C N 1
ATOM 5775 C CA . PHE C 1 59 ? 4.962 76.212 110.156 1.00 30.58 84 PHE C CA 1
ATOM 5776 C C . PHE C 1 59 ? 5.939 75.904 111.270 1.00 34.37 84 PHE C C 1
ATOM 5777 O O . PHE C 1 59 ? 5.705 76.143 112.457 1.00 33.76 84 PHE C O 1
ATOM 5785 N N . ASP C 1 60 ? 7.059 75.359 110.839 1.00 41.00 85 ASP C N 1
ATOM 5786 C CA . ASP C 1 60 ? 8.090 74.876 111.716 1.00 43.92 85 ASP C CA 1
ATOM 5787 C C . ASP C 1 60 ? 8.952 76.057 112.082 1.00 46.55 85 ASP C C 1
ATOM 5788 O O . ASP C 1 60 ? 8.869 76.591 113.170 1.00 49.38 85 ASP C O 1
ATOM 5793 N N . VAL C 1 61 ? 9.748 76.486 111.117 1.00 50.93 86 VAL C N 1
ATOM 5794 C CA . VAL C 1 61 ? 10.850 77.380 111.362 1.00 53.45 86 VAL C CA 1
ATOM 5795 C C . VAL C 1 61 ? 10.575 78.672 110.613 1.00 56.13 86 VAL C C 1
ATOM 5796 O O . VAL C 1 61 ? 10.426 79.735 111.220 1.00 58.59 86 VAL C O 1
ATOM 5800 N N . GLY C 1 62 ? 10.456 78.554 109.294 1.00 53.73 87 GLY C N 1
ATOM 5801 C CA . GLY C 1 62 ? 10.577 79.695 108.422 1.00 51.69 87 GLY C CA 1
ATOM 5802 C C . GLY C 1 62 ? 9.312 80.469 108.194 1.00 49.62 87 GLY C C 1
ATOM 5803 O O . GLY C 1 62 ? 9.303 81.693 108.321 1.00 54.87 87 GLY C O 1
ATOM 5804 N N . GLY C 1 63 ? 8.245 79.763 107.850 1.00 45.85 88 GLY C N 1
ATOM 5805 C CA . GLY C 1 63 ? 7.101 80.395 107.190 1.00 41.93 88 GLY C CA 1
ATOM 5806 C C . GLY C 1 63 ? 7.306 80.526 105.680 1.00 38.31 88 GLY C C 1
ATOM 5807 O O . GLY C 1 63 ? 8.282 80.023 105.120 1.00 36.14 88 GLY C O 1
ATOM 5808 N N . ARG C 1 64 ? 6.373 81.195 105.017 1.00 36.28 89 ARG C N 1
ATOM 5809 C CA . ARG C 1 64 ? 6.450 81.408 103.572 1.00 36.70 89 ARG C CA 1
ATOM 5810 C C . ARG C 1 64 ? 7.627 82.310 103.157 1.00 37.40 89 ARG C C 1
ATOM 5811 O O . ARG C 1 64 ? 8.249 82.968 104.006 1.00 38.89 89 ARG C O 1
ATOM 5819 N N . GLY C 1 65 ? 7.937 82.321 101.858 1.00 36.68 90 GLY C N 1
ATOM 5820 C CA . GLY C 1 65 ? 9.142 82.987 101.337 1.00 36.45 90 GLY C CA 1
ATOM 5821 C C . GLY C 1 65 ? 10.304 82.031 101.071 1.00 37.78 90 GLY C C 1
ATOM 5822 O O . GLY C 1 65 ? 11.259 82.408 100.425 1.00 40.30 90 GLY C O 1
ATOM 5823 N N . ASP C 1 66 ? 10.244 80.828 101.644 1.00 37.51 91 ASP C N 1
ATOM 5824 C CA . ASP C 1 66 ? 10.980 79.628 101.213 1.00 35.89 91 ASP C CA 1
ATOM 5825 C C . ASP C 1 66 ? 11.459 79.567 99.762 1.00 35.53 91 ASP C C 1
ATOM 5826 O O . ASP C 1 66 ? 12.649 79.325 99.500 1.00 33.59 91 ASP C O 1
ATOM 5831 N N . LEU C 1 67 ? 10.492 79.730 98.841 1.00 34.25 92 LEU C N 1
ATOM 5832 C CA . LEU C 1 67 ? 10.597 79.332 97.419 1.00 32.25 92 LEU C CA 1
ATOM 5833 C C . LEU C 1 67 ? 10.651 77.814 97.264 1.00 30.19 92 LEU C C 1
ATOM 5834 O O . LEU C 1 67 ? 11.071 77.294 96.221 1.00 30.59 92 LEU C O 1
ATOM 5839 N N . SER C 1 68 ? 10.114 77.123 98.265 1.00 28.11 93 SER C N 1
ATOM 5840 C CA . SER C 1 68 ? 10.547 75.785 98.627 1.00 26.50 93 SER C CA 1
ATOM 5841 C C . SER C 1 68 ? 9.466 75.054 99.473 1.00 26.59 93 SER C C 1
ATOM 5842 O O . SER C 1 68 ? 8.261 75.201 99.240 1.00 25.01 93 SER C O 1
ATOM 5845 N N . PHE C 1 69 ? 9.919 74.286 100.459 1.00 26.15 94 PHE C N 1
ATOM 5846 C CA . PHE C 1 69 ? 9.067 73.527 101.389 1.00 26.65 94 PHE C CA 1
ATOM 5847 C C . PHE C 1 69 ? 7.752 74.170 101.856 1.00 25.23 94 PHE C C 1
ATOM 5848 O O . PHE C 1 69 ? 6.690 73.642 101.592 1.00 24.91 94 PHE C O 1
ATOM 5856 N N . ASN C 1 70 ? 7.831 75.294 102.556 1.00 24.76 95 ASN C N 1
ATOM 5857 C CA . ASN C 1 70 ? 6.653 75.958 103.101 1.00 25.12 95 ASN C CA 1
ATOM 5858 C C . ASN C 1 70 ? 5.795 76.625 102.036 1.00 25.67 95 ASN C C 1
ATOM 5859 O O . ASN C 1 70 ? 4.578 76.520 102.083 1.00 25.24 95 ASN C O 1
ATOM 5864 N N . ASP C 1 71 ? 6.405 77.293 101.060 1.00 27.44 96 ASP C N 1
ATOM 5865 C CA . ASP C 1 71 ? 5.605 77.880 99.978 1.00 28.28 96 ASP C CA 1
ATOM 5866 C C . ASP C 1 71 ? 4.827 76.807 99.237 1.00 29.40 96 ASP C C 1
ATOM 5867 O O . ASP C 1 71 ? 3.724 77.049 98.763 1.00 29.39 96 ASP C O 1
ATOM 5880 N N . ALA C 1 73 ? 3.703 74.024 100.816 1.00 28.47 98 ALA C N 1
ATOM 5881 C CA . ALA C 1 73 ? 2.619 73.763 101.763 1.00 27.05 98 ALA C CA 1
ATOM 5882 C C . ALA C 1 73 ? 1.505 74.798 101.678 1.00 26.79 98 ALA C C 1
ATOM 5883 O O . ALA C 1 73 ? 0.336 74.454 101.629 1.00 27.34 98 ALA C O 1
ATOM 5885 N N . ALA C 1 74 ? 1.873 76.069 101.649 1.00 27.12 99 ALA C N 1
ATOM 5886 C CA . ALA C 1 74 ? 0.893 77.144 101.487 1.00 27.12 99 ALA C CA 1
ATOM 5887 C C . ALA C 1 74 ? 0.094 76.977 100.200 1.00 27.17 99 ALA C C 1
ATOM 5888 O O . ALA C 1 74 ? -1.102 77.224 100.171 1.00 27.26 99 ALA C O 1
ATOM 5890 N N . LEU C 1 75 ? 0.759 76.550 99.139 1.00 27.45 100 LEU C N 1
ATOM 5891 C CA . LEU C 1 75 ? 0.102 76.389 97.859 1.00 28.69 100 LEU C CA 1
ATOM 5892 C C . LEU C 1 75 ? -1.060 75.410 97.967 1.00 29.09 100 LEU C C 1
ATOM 5893 O O . LEU C 1 75 ? -2.133 75.665 97.434 1.00 29.72 100 LEU C O 1
ATOM 5898 N N . GLY C 1 76 ? -0.832 74.284 98.649 1.00 28.67 101 GLY C N 1
ATOM 5899 C CA . GLY C 1 76 ? -1.874 73.277 98.869 1.00 28.03 101 GLY C CA 1
ATOM 5900 C C . GLY C 1 76 ? -3.014 73.819 99.712 1.00 27.78 101 GLY C C 1
ATOM 5901 O O . GLY C 1 76 ? -4.181 73.542 99.468 1.00 27.46 101 GLY C O 1
ATOM 5902 N N . ALA C 1 77 ? -2.660 74.599 100.719 1.00 28.32 102 ALA C N 1
ATOM 5903 C CA . ALA C 1 77 ? -3.634 75.278 101.528 1.00 28.34 102 ALA C CA 1
ATOM 5904 C C . ALA C 1 77 ? -4.362 76.354 100.742 1.00 28.52 102 ALA C C 1
ATOM 5905 O O . ALA C 1 77 ? -5.552 76.525 100.931 1.00 28.09 102 ALA C O 1
ATOM 5907 N N . ASP C 1 78 ? -3.651 77.096 99.889 1.00 30.53 103 ASP C N 1
ATOM 5908 C CA . ASP C 1 78 ? -4.264 78.175 99.097 1.00 32.38 103 ASP C CA 1
ATOM 5909 C C . ASP C 1 78 ? -5.258 77.584 98.088 1.00 33.58 103 ASP C C 1
ATOM 5910 O O . ASP C 1 78 ? -6.337 78.136 97.867 1.00 33.48 103 ASP C O 1
ATOM 5915 N N . ARG C 1 79 ? -4.896 76.451 97.496 1.00 35.63 104 ARG C N 1
ATOM 5916 C CA . ARG C 1 79 ? -5.778 75.735 96.566 1.00 40.63 104 ARG C CA 1
ATOM 5917 C C . ARG C 1 79 ? -7.058 75.242 97.271 1.00 38.43 104 ARG C C 1
ATOM 5918 O O . ARG C 1 79 ? -8.143 75.286 96.698 1.00 40.69 104 ARG C O 1
ATOM 5926 N N . ALA C 1 80 ? -6.933 74.792 98.512 1.00 34.39 105 ALA C N 1
ATOM 5927 C CA . ALA C 1 80 ? -8.089 74.327 99.275 1.00 33.07 105 ALA C CA 1
ATOM 5928 C C . ALA C 1 80 ? -9.021 75.472 99.686 1.00 32.60 105 ALA C C 1
ATOM 5929 O O . ALA C 1 80 ? -10.236 75.329 99.650 1.00 32.18 105 ALA C O 1
ATOM 5931 N N . ALA C 1 81 ? -8.450 76.610 100.071 1.00 33.05 106 ALA C N 1
ATOM 5932 C CA . ALA C 1 81 ? -9.233 77.818 100.346 1.00 33.32 106 ALA C CA 1
ATOM 5933 C C . ALA C 1 81 ? -10.156 78.156 99.192 1.00 34.07 106 ALA C C 1
ATOM 5934 O O . ALA C 1 81 ? -11.340 78.374 99.399 1.00 34.15 106 ALA C O 1
ATOM 5936 N N . GLU C 1 82 ? -9.609 78.186 97.978 1.00 36.16 107 GLU C N 1
ATOM 5937 C CA . GLU C 1 82 ? -10.373 78.612 96.816 1.00 38.09 107 GLU C CA 1
ATOM 5938 C C . GLU C 1 82 ? -11.297 77.513 96.295 1.00 39.50 107 GLU C C 1
ATOM 5939 O O . GLU C 1 82 ? -12.470 77.772 96.092 1.00 41.03 107 GLU C O 1
ATOM 5945 N N . GLU C 1 83 ? -10.791 76.298 96.088 1.00 41.11 108 GLU C N 1
ATOM 5946 C CA . GLU C 1 83 ? -11.609 75.225 95.505 1.00 42.15 108 GLU C CA 1
ATOM 5947 C C . GLU C 1 83 ? -12.663 74.688 96.476 1.00 41.30 108 GLU C C 1
ATOM 5948 O O . GLU C 1 83 ? -13.813 74.530 96.108 1.00 41.53 108 GLU C O 1
ATOM 5954 N N . LEU C 1 84 ? -12.275 74.398 97.713 1.00 41.92 109 LEU C N 1
ATOM 5955 C CA . LEU C 1 84 ? -13.199 73.785 98.694 1.00 39.48 109 LEU C CA 1
ATOM 5956 C C . LEU C 1 84 ? -13.885 74.779 99.628 1.00 35.98 109 LEU C C 1
ATOM 5957 O O . LEU C 1 84 ? -14.770 74.389 100.361 1.00 33.36 109 LEU C O 1
ATOM 5962 N N . GLY C 1 85 ? -13.457 76.038 99.630 1.00 34.92 110 GLY C N 1
ATOM 5963 C CA . GLY C 1 85 ? -14.144 77.091 100.379 1.00 33.82 110 GLY C CA 1
ATOM 5964 C C . GLY C 1 85 ? -13.766 77.250 101.844 1.00 33.94 110 GLY C C 1
ATOM 5965 O O . GLY C 1 85 ? -14.456 77.959 102.581 1.00 35.96 110 GLY C O 1
ATOM 5966 N N . VAL C 1 86 ? -12.658 76.646 102.265 1.00 32.49 111 VAL C N 1
ATOM 5967 C CA . VAL C 1 86 ? -12.269 76.652 103.682 1.00 32.58 111 VAL C CA 1
ATOM 5968 C C . VAL C 1 86 ? -11.526 77.942 104.075 1.00 34.31 111 VAL C C 1
ATOM 5969 O O . VAL C 1 86 ? -10.997 78.647 103.208 1.00 34.19 111 VAL C O 1
ATOM 5973 N N . ASP C 1 87 ? -11.502 78.245 105.381 1.00 37.60 112 ASP C N 1
ATOM 5974 C CA . ASP C 1 87 ? -10.706 79.358 105.932 1.00 39.38 112 ASP C CA 1
ATOM 5975 C C . ASP C 1 87 ? -9.372 78.819 106.378 1.00 35.91 112 ASP C C 1
ATOM 5976 O O . ASP C 1 87 ? -9.318 77.887 107.171 1.00 36.10 112 ASP C O 1
ATOM 5981 N N . VAL C 1 88 ? -8.296 79.402 105.866 1.00 32.82 113 VAL C N 1
ATOM 5982 C CA . VAL C 1 88 ? -6.961 79.050 106.306 1.00 30.19 113 VAL C CA 1
ATOM 5983 C C . VAL C 1 88 ? -6.352 80.201 107.120 1.00 28.27 113 VAL C C 1
ATOM 5984 O O . VAL C 1 88 ? -6.491 81.364 106.767 1.00 27.85 113 VAL C O 1
ATOM 5988 N N . VAL C 1 89 ? -5.725 79.857 108.242 1.00 27.34 114 VAL C N 1
ATOM 5989 C CA . VAL C 1 89 ? -4.880 80.769 109.004 1.00 25.88 114 VAL C CA 1
ATOM 5990 C C . VAL C 1 89 ? -3.482 80.171 109.005 1.00 25.63 114 VAL C C 1
ATOM 5991 O O . VAL C 1 89 ? -3.328 78.984 109.264 1.00 25.94 114 VAL C O 1
ATOM 5995 N N . PHE C 1 90 ? -2.468 80.978 108.699 1.00 26.05 115 PHE C N 1
ATOM 5996 C CA . PHE C 1 90 ? -1.072 80.535 108.794 1.00 25.44 115 PHE C CA 1
ATOM 5997 C C . PHE C 1 90 ? -0.513 81.037 110.100 1.00 25.04 115 PHE C C 1
ATOM 5998 O O . PHE C 1 90 ? -1.045 81.966 110.692 1.00 24.12 115 PHE C O 1
ATOM 6006 N N . GLN C 1 91 ? 0.549 80.404 110.568 1.00 25.85 116 GLN C N 1
ATOM 6007 C CA . GLN C 1 91 ? 1.165 80.818 111.816 1.00 26.26 116 GLN C CA 1
ATOM 6008 C C . GLN C 1 91 ? 2.587 80.280 111.926 1.00 27.86 116 GLN C C 1
ATOM 6009 O O . GLN C 1 91 ? 2.855 79.119 111.593 1.00 27.76 116 GLN C O 1
ATOM 6015 N N . THR C 1 92 ? 3.495 81.139 112.387 1.00 29.95 117 THR C N 1
ATOM 6016 C CA . THR C 1 92 ? 4.924 80.814 112.451 1.00 30.02 117 THR C CA 1
ATOM 6017 C C . THR C 1 92 ? 5.462 81.120 113.850 1.00 29.41 117 THR C C 1
ATOM 6018 O O . THR C 1 92 ? 5.590 82.289 114.223 1.00 30.93 117 THR C O 1
ATOM 6022 N N . PRO C 1 93 ? 5.774 80.073 114.629 1.00 28.68 118 PRO C N 1
ATOM 6023 C CA . PRO C 1 93 ? 6.334 80.277 115.952 1.00 28.87 118 PRO C CA 1
ATOM 6024 C C . PRO C 1 93 ? 7.651 81.006 115.865 1.00 29.08 118 PRO C C 1
ATOM 6025 O O . PRO C 1 93 ? 8.415 80.792 114.916 1.00 30.82 118 PRO C O 1
ATOM 6029 N N . GLN C 1 94 ? 7.922 81.847 116.853 1.00 29.82 119 GLN C N 1
ATOM 6030 C CA . GLN C 1 94 ? 9.130 82.668 116.851 1.00 29.58 119 GLN C CA 1
ATOM 6031 C C . GLN C 1 94 ? 10.309 81.971 117.495 1.00 28.83 119 GLN C C 1
ATOM 6032 O O . GLN C 1 94 ? 11.430 82.425 117.328 1.00 27.73 119 GLN C O 1
ATOM 6038 N N . SER C 1 95 ? 10.050 80.883 118.224 1.00 28.31 120 SER C N 1
ATOM 6039 C CA . SER C 1 95 ? 11.108 80.074 118.839 1.00 28.82 120 SER C CA 1
ATOM 6040 C C . SER C 1 95 ? 10.762 78.592 118.759 1.00 29.17 120 SER C C 1
ATOM 6041 O O . SER C 1 95 ? 9.624 78.250 118.471 1.00 29.37 120 SER C O 1
ATOM 6044 N N . LEU C 1 96 ? 11.753 77.729 118.999 1.00 29.55 121 LEU C N 1
ATOM 6045 C CA . LEU C 1 96 ? 11.535 76.283 119.169 1.00 29.49 121 LEU C CA 1
ATOM 6046 C C . LEU C 1 96 ? 10.939 75.986 120.544 1.00 27.64 121 LEU C C 1
ATOM 6047 O O . LEU C 1 96 ? 10.055 75.150 120.678 1.00 28.72 121 LEU C O 1
ATOM 6052 N N . ALA C 1 97 ? 11.435 76.665 121.570 1.00 26.29 122 ALA C N 1
ATOM 6053 C CA . ALA C 1 97 ? 10.911 76.522 122.935 1.00 25.39 122 ALA C CA 1
ATOM 6054 C C . ALA C 1 97 ? 9.386 76.537 123.033 1.00 24.98 122 ALA C C 1
ATOM 6055 O O . ALA C 1 97 ? 8.787 75.802 123.822 1.00 23.78 122 ALA C O 1
ATOM 6057 N N . VAL C 1 98 ? 8.768 77.402 122.238 1.00 25.12 123 VAL C N 1
ATOM 6058 C CA . VAL C 1 98 ? 7.357 77.728 122.389 1.00 25.44 123 VAL C CA 1
ATOM 6059 C C . VAL C 1 98 ? 6.396 76.856 121.534 1.00 27.20 123 VAL C C 1
ATOM 6060 O O . VAL C 1 98 ? 5.181 76.979 121.648 1.00 28.45 123 VAL C O 1
ATOM 6072 N N . GLU C 1 100 ? 5.331 73.772 121.584 1.00 32.39 125 GLU C N 1
ATOM 6073 C CA . GLU C 1 100 ? 4.356 72.919 122.279 1.00 32.48 125 GLU C CA 1
ATOM 6074 C C . GLU C 1 100 ? 3.194 73.717 122.866 1.00 29.71 125 GLU C C 1
ATOM 6075 O O . GLU C 1 100 ? 2.033 73.305 122.761 1.00 28.03 125 GLU C O 1
ATOM 6081 N N . SER C 1 101 ? 3.519 74.843 123.491 1.00 27.75 126 SER C N 1
ATOM 6082 C CA . SER C 1 101 ? 2.521 75.713 124.089 1.00 27.76 126 SER C CA 1
ATOM 6083 C C . SER C 1 101 ? 1.545 76.276 123.070 1.00 28.06 126 SER C C 1
ATOM 6084 O O . SER C 1 101 ? 0.346 76.399 123.322 1.00 28.79 126 SER C O 1
ATOM 6087 N N . VAL C 1 102 ? 2.093 76.631 121.921 1.00 28.07 127 VAL C N 1
ATOM 6088 C CA . VAL C 1 102 ? 1.342 77.177 120.798 1.00 28.44 127 VAL C CA 1
ATOM 6089 C C . VAL C 1 102 ? 0.423 76.119 120.168 1.00 29.13 127 VAL C C 1
ATOM 6090 O O . VAL C 1 102 ? -0.732 76.402 119.767 1.00 29.73 127 VAL C O 1
ATOM 6094 N N . LEU C 1 103 ? 0.943 74.900 120.065 1.00 28.87 128 LEU C N 1
ATOM 6095 C CA . LEU C 1 103 ? 0.170 73.791 119.525 1.00 28.54 128 LEU C CA 1
ATOM 6096 C C . LEU C 1 103 ? -0.948 73.400 120.487 1.00 28.82 128 LEU C C 1
ATOM 6097 O O . LEU C 1 103 ? -2.054 73.070 120.071 1.00 27.94 128 LEU C O 1
ATOM 6102 N N . ASP C 1 104 ? -0.646 73.472 121.778 1.00 30.49 129 ASP C N 1
ATOM 6103 C CA . ASP C 1 104 ? -1.602 73.152 122.842 1.00 31.91 129 ASP C CA 1
ATOM 6104 C C . ASP C 1 104 ? -2.756 74.163 122.890 1.00 28.65 129 ASP C C 1
ATOM 6105 O O . ASP C 1 104 ? -3.914 73.782 122.999 1.00 25.74 129 ASP C O 1
ATOM 6110 N N . ALA C 1 105 ? -2.420 75.446 122.767 1.00 27.60 130 ALA C N 1
ATOM 6111 C CA . ALA C 1 105 ? -3.408 76.526 122.804 1.00 27.78 130 ALA C CA 1
ATOM 6112 C C . ALA C 1 105 ? -4.331 76.544 121.596 1.00 27.14 130 ALA C C 1
ATOM 6113 O O . ALA C 1 105 ? -5.495 76.894 121.725 1.00 27.70 130 ALA C O 1
ATOM 6115 N N . ALA C 1 106 ? -3.811 76.192 120.426 1.00 26.49 131 ALA C N 1
ATOM 6116 C CA . ALA C 1 106 ? -4.635 76.122 119.230 1.00 27.75 131 ALA C CA 1
ATOM 6117 C C . ALA C 1 106 ? -5.616 74.947 119.275 1.00 29.10 131 ALA C C 1
ATOM 6118 O O . ALA C 1 106 ? -6.731 75.031 118.748 1.00 30.33 131 ALA C O 1
ATOM 6120 N N . SER C 1 107 ? -5.191 73.847 119.886 1.00 29.97 132 SER C N 1
ATOM 6121 C CA . SER C 1 107 ? -6.049 72.687 120.058 1.00 32.28 132 SER C CA 1
ATOM 6122 C C . SER C 1 107 ? -7.134 73.015 121.091 1.00 34.48 132 SER C C 1
ATOM 6123 O O . SER C 1 107 ? -8.328 72.783 120.873 1.00 34.34 132 SER C O 1
ATOM 6126 N N . ARG C 1 108 ? -6.682 73.570 122.209 1.00 35.96 133 ARG C N 1
ATOM 6127 C CA . ARG C 1 108 ? -7.530 74.151 123.252 1.00 38.21 133 ARG C CA 1
ATOM 6128 C C . ARG C 1 108 ? -8.613 75.119 122.728 1.00 35.18 133 ARG C C 1
ATOM 6129 O O . ARG C 1 108 ? -9.678 75.217 123.320 1.00 34.66 133 ARG C O 1
ATOM 6137 N N . SER C 1 109 ? -8.341 75.840 121.641 1.00 31.05 134 SER C N 1
ATOM 6138 C CA . SER C 1 109 ? -9.232 76.909 121.183 1.00 29.51 134 SER C CA 1
ATOM 6139 C C . SER C 1 109 ? -10.526 76.432 120.516 1.00 28.18 134 SER C C 1
ATOM 6140 O O . SER C 1 109 ? -11.474 77.209 120.350 1.00 27.80 134 SER C O 1
ATOM 6143 N N . GLY C 1 110 ? -10.556 75.175 120.101 1.00 27.23 135 GLY C N 1
ATOM 6144 C CA . GLY C 1 110 ? -11.704 74.640 119.382 1.00 27.09 135 GLY C CA 1
ATOM 6145 C C . GLY C 1 110 ? -12.067 75.319 118.074 1.00 26.97 135 GLY C C 1
ATOM 6146 O O . GLY C 1 110 ? -13.137 75.056 117.548 1.00 26.63 135 GLY C O 1
ATOM 6147 N N . GLU C 1 111 ? -11.180 76.158 117.533 1.00 28.72 136 GLU C N 1
ATOM 6148 C CA . GLU C 1 111 ? -11.483 76.976 116.333 1.00 29.69 136 GLU C CA 1
ATOM 6149 C C . GLU C 1 111 ? -11.167 76.277 115.016 1.00 29.17 136 GLU C C 1
ATOM 6150 O O . GLU C 1 111 ? -11.638 76.709 113.956 1.00 30.19 136 GLU C O 1
ATOM 6156 N N . TYR C 1 112 ? -10.341 75.235 115.077 1.00 27.79 137 TYR C N 1
ATOM 6157 C CA . TYR C 1 112 ? -9.834 74.587 113.878 1.00 26.42 137 TYR C CA 1
ATOM 6158 C C . TYR C 1 112 ? -10.280 73.136 113.754 1.00 25.73 137 TYR C C 1
ATOM 6159 O O . TYR C 1 112 ? -10.007 72.306 114.616 1.00 24.32 137 TYR C O 1
ATOM 6168 N N . ASP C 1 113 ? -10.944 72.850 112.642 1.00 26.65 138 ASP C N 1
ATOM 6169 C CA . ASP C 1 113 ? -11.354 71.506 112.309 1.00 28.58 138 ASP C CA 1
ATOM 6170 C C . ASP C 1 113 ? -10.128 70.626 112.055 1.00 28.75 138 ASP C C 1
ATOM 6171 O O . ASP C 1 113 ? -10.118 69.448 112.401 1.00 31.41 138 ASP C O 1
ATOM 6176 N N . LEU C 1 114 ? -9.088 71.217 111.481 1.00 28.77 139 LEU C N 1
ATOM 6177 C CA . LEU C 1 114 ? -7.815 70.532 111.228 1.00 27.75 139 LEU C CA 1
ATOM 6178 C C . LEU C 1 114 ? -6.658 71.472 111.588 1.00 27.21 139 LEU C C 1
ATOM 6179 O O . LEU C 1 114 ? -6.705 72.688 111.314 1.00 26.67 139 LEU C O 1
ATOM 6184 N N . ILE C 1 115 ? -5.635 70.906 112.216 1.00 25.67 140 ILE C N 1
ATOM 6185 C CA . ILE C 1 115 ? -4.395 71.618 112.423 1.00 25.37 140 ILE C CA 1
ATOM 6186 C C . ILE C 1 115 ? -3.357 70.911 111.564 1.00 25.97 140 ILE C C 1
ATOM 6187 O O . ILE C 1 115 ? -3.133 69.709 111.719 1.00 26.43 140 ILE C O 1
ATOM 6192 N N . VAL C 1 116 ? -2.756 71.662 110.642 1.00 25.81 141 VAL C N 1
ATOM 6193 C CA . VAL C 1 116 ? -1.761 71.131 109.729 1.00 26.05 141 VAL C CA 1
ATOM 6194 C C . VAL C 1 116 ? -0.380 71.533 110.209 1.00 26.45 141 VAL C C 1
ATOM 6195 O O . VAL C 1 116 ? -0.099 72.714 110.389 1.00 28.34 141 VAL C O 1
ATOM 6199 N N . LEU C 1 117 ? 0.485 70.546 110.397 1.00 26.28 142 LEU C N 1
ATOM 6200 C CA . LEU C 1 117 ? 1.786 70.783 111.003 1.00 27.21 142 LEU C CA 1
ATOM 6201 C C . LEU C 1 117 ? 2.893 70.519 109.993 1.00 26.70 142 LEU C C 1
ATOM 6202 O O . LEU C 1 117 ? 3.147 69.375 109.608 1.00 25.14 142 LEU C O 1
ATOM 6207 N N . VAL C 1 118 ? 3.552 71.597 109.579 1.00 27.35 143 VAL C N 1
ATOM 6208 C CA . VAL C 1 118 ? 4.477 71.558 108.442 1.00 27.60 143 VAL C CA 1
ATOM 6209 C C . VAL C 1 118 ? 5.929 71.460 108.906 1.00 26.59 143 VAL C C 1
ATOM 6210 O O . VAL C 1 118 ? 6.604 72.476 109.106 1.00 25.86 143 VAL C O 1
ATOM 6214 N N . GLY C 1 119 ? 6.404 70.230 109.046 1.00 25.94 144 GLY C N 1
ATOM 6215 C CA . GLY C 1 119 ? 7.807 69.989 109.298 1.00 26.79 144 GLY C CA 1
ATOM 6216 C C . GLY C 1 119 ? 8.035 68.964 110.385 1.00 27.90 144 GLY C C 1
ATOM 6217 O O . GLY C 1 119 ? 7.248 68.839 111.326 1.00 28.66 144 GLY C O 1
ATOM 6218 N N . PHE C 1 120 ? 9.130 68.234 110.238 1.00 28.00 145 PHE C N 1
ATOM 6219 C CA . PHE C 1 120 ? 9.542 67.234 111.195 1.00 27.85 145 PHE C CA 1
ATOM 6220 C C . PHE C 1 120 ? 9.594 67.719 112.641 1.00 28.29 145 PHE C C 1
ATOM 6221 O O . PHE C 1 120 ? 9.249 66.956 113.537 1.00 30.10 145 PHE C O 1
ATOM 6229 N N . LEU C 1 121 ? 10.035 68.956 112.890 1.00 27.66 146 LEU C N 1
ATOM 6230 C CA . LEU C 1 121 ? 10.239 69.412 114.271 1.00 27.83 146 LEU C CA 1
ATOM 6231 C C . LEU C 1 121 ? 8.971 69.433 115.130 1.00 27.53 146 LEU C C 1
ATOM 6232 O O . LEU C 1 121 ? 9.054 69.533 116.363 1.00 28.33 146 LEU C O 1
ATOM 6237 N N . TRP C 1 122 ? 7.812 69.342 114.481 1.00 26.98 147 TRP C N 1
ATOM 6238 C CA . TRP C 1 122 ? 6.518 69.221 115.160 1.00 27.72 147 TRP C CA 1
ATOM 6239 C C . TRP C 1 122 ? 6.227 67.832 115.745 1.00 28.98 147 TRP C C 1
ATOM 6240 O O . TRP C 1 122 ? 5.265 67.659 116.481 1.00 28.74 147 TRP C O 1
ATOM 6251 N N . GLN C 1 123 ? 7.047 66.848 115.409 1.00 31.79 148 GLN C N 1
ATOM 6252 C CA . GLN C 1 123 ? 6.789 65.469 115.791 1.00 34.07 148 GLN C CA 1
ATOM 6253 C C . GLN C 1 123 ? 6.873 65.254 117.290 1.00 34.69 148 GLN C C 1
ATOM 6254 O O . GLN C 1 123 ? 6.038 64.584 117.861 1.00 33.78 148 GLN C O 1
ATOM 6260 N N . GLU C 1 124 ? 7.898 65.810 117.913 1.00 37.90 149 GLU C N 1
ATOM 6261 C CA . GLU C 1 124 ? 8.058 65.737 119.360 1.00 40.22 149 GLU C CA 1
ATOM 6262 C C . GLU C 1 124 ? 6.883 66.394 120.088 1.00 39.51 149 GLU C C 1
ATOM 6263 O O . GLU C 1 124 ? 6.212 65.724 120.865 1.00 42.74 149 GLU C O 1
ATOM 6269 N N . PRO C 1 125 ? 6.611 67.696 119.831 1.00 36.66 150 PRO C N 1
ATOM 6270 C CA . PRO C 1 125 ? 5.503 68.330 120.526 1.00 35.37 150 PRO C CA 1
ATOM 6271 C C . PRO C 1 125 ? 4.145 67.687 120.284 1.00 34.54 150 PRO C C 1
ATOM 6272 O O . PRO C 1 125 ? 3.307 67.696 121.178 1.00 35.27 150 PRO C O 1
ATOM 6276 N N . LEU C 1 126 ? 3.925 67.158 119.087 1.00 33.77 151 LEU C N 1
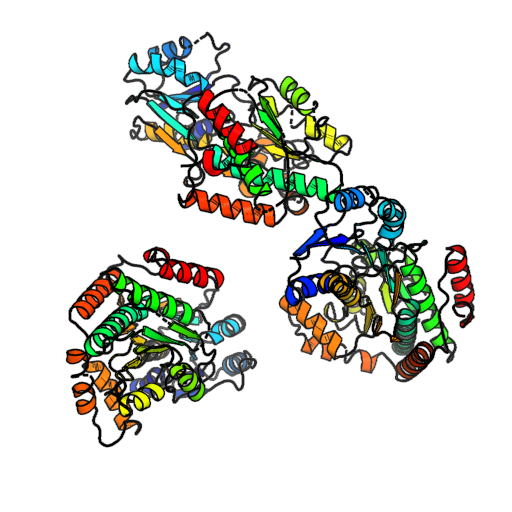ATOM 6277 C CA . LEU C 1 126 ? 2.638 66.533 118.745 1.00 34.60 151 LEU C CA 1
ATOM 6278 C C . LEU C 1 126 ? 2.408 65.217 119.489 1.00 36.22 151 LEU C C 1
ATOM 6279 O O . LEU C 1 126 ? 1.298 64.949 119.936 1.00 35.27 151 LEU C O 1
ATOM 6284 N N . GLU C 1 127 ? 3.457 64.400 119.592 1.00 39.60 152 GLU C N 1
ATOM 6285 C CA . GLU C 1 127 ? 3.416 63.131 120.339 1.00 43.15 152 GLU C CA 1
ATOM 6286 C C . GLU C 1 127 ? 2.852 63.345 121.750 1.00 41.99 152 GLU C C 1
ATOM 6287 O O . GLU C 1 127 ? 2.148 62.495 122.278 1.00 40.89 152 GLU C O 1
ATOM 6293 N N . LYS C 1 128 ? 3.158 64.502 122.325 1.00 42.61 153 LYS C N 1
ATOM 6294 C CA . LYS C 1 128 ? 2.679 64.912 123.638 1.00 42.46 153 LYS C CA 1
ATOM 6295 C C . LYS C 1 128 ? 1.266 65.497 123.618 1.00 40.87 153 LYS C C 1
ATOM 6296 O O . LYS C 1 128 ? 0.454 65.189 124.497 1.00 43.03 153 LYS C O 1
ATOM 6302 N N . VAL C 1 129 ? 0.980 66.346 122.627 1.00 36.26 154 VAL C N 1
ATOM 6303 C CA . VAL C 1 129 ? -0.260 67.130 122.602 1.00 33.15 154 VAL C CA 1
ATOM 6304 C C . VAL C 1 129 ? -1.479 66.348 122.089 1.00 33.23 154 VAL C C 1
ATOM 6305 O O . VAL C 1 129 ? -2.584 66.466 122.649 1.00 31.58 154 VAL C O 1
ATOM 6309 N N . ALA C 1 130 ? -1.271 65.569 121.025 1.00 32.06 155 ALA C N 1
ATOM 6310 C CA . ALA C 1 130 ? -2.332 64.821 120.371 1.00 31.55 155 ALA C CA 1
ATOM 6311 C C . ALA C 1 130 ? -3.189 63.985 121.312 1.00 33.38 155 ALA C C 1
ATOM 6312 O O . ALA C 1 130 ? -4.411 64.009 121.185 1.00 36.65 155 ALA C O 1
ATOM 6314 N N . PRO C 1 131 ? -2.573 63.226 122.245 1.00 34.98 156 PRO C N 1
ATOM 6315 C CA . PRO C 1 131 ? -3.445 62.431 123.131 1.00 35.51 156 PRO C CA 1
ATOM 6316 C C . PRO C 1 131 ? -4.296 63.259 124.117 1.00 35.25 156 PRO C C 1
ATOM 6317 O O . PRO C 1 131 ? -5.396 62.833 124.435 1.00 36.55 156 PRO C O 1
ATOM 6321 N N . ARG C 1 132 ? -3.811 64.418 124.573 1.00 35.43 157 ARG C N 1
ATOM 6322 C CA . ARG C 1 132 ? -4.646 65.364 125.352 1.00 35.96 157 ARG C CA 1
ATOM 6323 C C . ARG C 1 132 ? -5.904 65.923 124.646 1.00 34.78 157 ARG C C 1
ATOM 6324 O O . ARG C 1 132 ? -6.814 66.363 125.321 1.00 34.87 157 ARG C O 1
ATOM 6332 N N . TYR C 1 133 ? -5.945 65.970 123.315 1.00 34.07 158 TYR C N 1
ATOM 6333 C CA . TYR C 1 133 ? -7.130 66.501 122.598 1.00 33.18 158 TYR C CA 1
ATOM 6334 C C . TYR C 1 133 ? -7.601 65.515 121.545 1.00 34.12 158 TYR C C 1
ATOM 6335 O O . TYR C 1 133 ? -7.464 65.769 120.356 1.00 35.20 158 TYR C O 1
ATOM 6344 N N . PRO C 1 134 ? -8.167 64.380 121.974 1.00 36.78 159 PRO C N 1
ATOM 6345 C CA . PRO C 1 134 ? -8.354 63.281 121.018 1.00 39.14 159 PRO C CA 1
ATOM 6346 C C . PRO C 1 134 ? -9.377 63.573 119.911 1.00 41.64 159 PRO C C 1
ATOM 6347 O O . PRO C 1 134 ? -9.411 62.851 118.907 1.00 42.32 159 PRO C O 1
ATOM 6351 N N . GLU C 1 135 ? -10.197 64.605 120.105 1.00 43.24 160 GLU C N 1
ATOM 6352 C CA . GLU C 1 135 ? -11.198 65.004 119.124 1.00 46.07 160 GLU C CA 1
ATOM 6353 C C . GLU C 1 135 ? -10.709 66.131 118.192 1.00 41.14 160 GLU C C 1
ATOM 6354 O O . GLU C 1 135 ? -11.406 66.526 117.262 1.00 38.77 160 GLU C O 1
ATOM 6360 N N . GLN C 1 136 ? -9.505 66.632 118.444 1.00 37.12 161 GLN C N 1
ATOM 6361 C CA . GLN C 1 136 ? -8.834 67.558 117.538 1.00 34.47 161 GLN C CA 1
ATOM 6362 C C . GLN C 1 136 ? -8.099 66.742 116.497 1.00 34.21 161 GLN C C 1
ATOM 6363 O O . GLN C 1 136 ? -7.269 65.912 116.872 1.00 32.73 161 GLN C O 1
ATOM 6369 N N . LYS C 1 137 ? -8.381 66.999 115.212 1.00 33.52 162 LYS C N 1
ATOM 6370 C CA . LYS C 1 137 ? -7.672 66.347 114.105 1.00 33.04 162 LYS C CA 1
ATOM 6371 C C . LYS C 1 137 ? -6.420 67.112 113.706 1.00 31.34 162 LYS C C 1
ATOM 6372 O O . LYS C 1 137 ? -6.437 68.337 113.641 1.00 29.50 162 LYS C O 1
ATOM 6378 N N . TYR C 1 138 ? -5.356 66.358 113.407 1.00 30.68 163 TYR C N 1
ATOM 6379 C CA . TYR C 1 138 ? -4.046 66.894 113.042 1.00 28.67 163 TYR C CA 1
ATOM 6380 C C . TYR C 1 138 ? -3.541 66.245 111.768 1.00 28.73 163 TYR C C 1
ATOM 6381 O O . TYR C 1 138 ? -3.719 65.051 111.583 1.00 28.62 163 TYR C O 1
ATOM 6390 N N . ALA C 1 139 ? -2.890 67.021 110.901 1.00 29.08 164 ALA C N 1
ATOM 6391 C CA . ALA C 1 139 ? -2.071 66.444 109.830 1.00 28.11 164 ALA C CA 1
ATOM 6392 C C . ALA C 1 139 ? -0.614 66.847 110.035 1.00 27.42 164 ALA C C 1
ATOM 6393 O O . ALA C 1 139 ? -0.299 68.020 110.137 1.00 26.87 164 ALA C O 1
ATOM 6395 N N . LEU C 1 140 ? 0.259 65.854 110.149 1.00 28.03 165 LEU C N 1
ATOM 6396 C CA . LEU C 1 140 ? 1.688 66.089 110.277 1.00 28.63 165 LEU C CA 1
ATOM 6397 C C . LEU C 1 140 ? 2.291 65.901 108.905 1.00 29.71 165 LEU C C 1
ATOM 6398 O O . LEU C 1 140 ? 2.079 64.869 108.284 1.00 30.04 165 LEU C O 1
ATOM 6403 N N . ILE C 1 141 ? 3.008 66.905 108.410 1.00 31.22 166 ILE C N 1
ATOM 6404 C CA . ILE C 1 141 ? 3.611 66.827 107.074 1.00 31.73 166 ILE C CA 1
ATOM 6405 C C . ILE C 1 141 ? 5.125 66.647 107.183 1.00 33.90 166 ILE C C 1
ATOM 6406 O O . ILE C 1 141 ? 5.780 67.331 107.981 1.00 32.19 166 ILE C O 1
ATOM 6411 N N . ASP C 1 142 ? 5.651 65.713 106.378 1.00 36.85 167 ASP C N 1
ATOM 6412 C CA . ASP C 1 142 ? 7.082 65.393 106.304 1.00 38.87 167 ASP C CA 1
ATOM 6413 C C . ASP C 1 142 ? 7.577 64.629 107.534 1.00 36.63 167 ASP C C 1
ATOM 6414 O O . ASP C 1 142 ? 8.779 64.558 107.786 1.00 34.83 167 ASP C O 1
ATOM 6419 N N . ALA C 1 143 ? 6.650 64.055 108.296 1.00 36.69 168 ALA C N 1
ATOM 6420 C CA . ALA C 1 143 ? 7.010 63.287 109.490 1.00 36.75 168 ALA C CA 1
ATOM 6421 C C . ALA C 1 143 ? 5.868 62.402 109.914 1.00 36.75 168 ALA C C 1
ATOM 6422 O O . ALA C 1 143 ? 4.723 62.623 109.531 1.00 34.71 168 ALA C O 1
ATOM 6424 N N . ALA C 1 144 ? 6.215 61.386 110.692 1.00 39.81 169 ALA C N 1
ATOM 6425 C CA . ALA C 1 144 ? 5.242 60.492 111.284 1.00 40.97 169 ALA C CA 1
ATOM 6426 C C . ALA C 1 144 ? 5.558 60.271 112.745 1.00 42.14 169 ALA C C 1
ATOM 6427 O O . ALA C 1 144 ? 6.723 60.205 113.168 1.00 39.37 169 ALA C O 1
ATOM 6429 N N . THR C 1 145 ? 4.482 60.145 113.501 1.00 44.73 170 THR C N 1
ATOM 6430 C CA . THR C 1 145 ? 4.540 60.124 114.943 1.00 46.26 170 THR C CA 1
ATOM 6431 C C . THR C 1 145 ? 5.020 58.723 115.390 1.00 48.90 170 THR C C 1
ATOM 6432 O O . THR C 1 145 ? 4.879 57.758 114.644 1.00 46.49 170 THR C O 1
ATOM 6436 N N . ARG C 1 146 ? 5.653 58.619 116.556 1.00 53.95 171 ARG C N 1
ATOM 6437 C CA . ARG C 1 146 ? 6.215 57.332 117.000 1.00 58.71 171 ARG C CA 1
ATOM 6438 C C . ARG C 1 146 ? 5.119 56.302 117.277 1.00 58.09 171 ARG C C 1
ATOM 6439 O O . ARG C 1 146 ? 5.234 55.158 116.873 1.00 56.57 171 ARG C O 1
ATOM 6447 N N . GLU C 1 147 ? 4.054 56.735 117.948 1.00 61.12 172 GLU C N 1
ATOM 6448 C CA . GLU C 1 147 ? 2.895 55.897 118.286 1.00 62.14 172 GLU C CA 1
ATOM 6449 C C . GLU C 1 147 ? 1.886 56.079 117.164 1.00 59.03 172 GLU C C 1
ATOM 6450 O O . GLU C 1 147 ? 2.182 56.758 116.198 1.00 63.84 172 GLU C O 1
ATOM 6456 N N . ARG C 1 148 ? 0.701 55.490 117.266 1.00 57.53 173 ARG C N 1
ATOM 6457 C CA . ARG C 1 148 ? -0.339 55.729 116.258 1.00 57.76 173 ARG C CA 1
ATOM 6458 C C . ARG C 1 148 ? -1.650 56.141 116.915 1.00 55.93 173 ARG C C 1
ATOM 6459 O O . ARG C 1 148 ? -2.193 55.398 117.721 1.00 59.67 173 ARG C O 1
ATOM 6467 N N . TYR C 1 149 ? -2.149 57.328 116.562 1.00 53.50 174 TYR C N 1
ATOM 6468 C CA . TYR C 1 149 ? -3.370 57.903 117.150 1.00 47.07 174 TYR C CA 1
ATOM 6469 C C . TYR C 1 149 ? -4.436 57.999 116.096 1.00 44.35 174 TYR C C 1
ATOM 6470 O O . TYR C 1 149 ? -4.116 58.197 114.926 1.00 46.65 174 TYR C O 1
ATOM 6479 N N . ASP C 1 150 ? -5.699 57.922 116.498 1.00 42.13 175 ASP C N 1
ATOM 6480 C CA . ASP C 1 150 ? -6.798 58.085 115.528 1.00 41.42 175 ASP C CA 1
ATOM 6481 C C . ASP C 1 150 ? -6.888 59.507 115.009 1.00 37.98 175 ASP C C 1
ATOM 6482 O O . ASP C 1 150 ? -7.319 59.729 113.890 1.00 40.48 175 ASP C O 1
ATOM 6487 N N . ASN C 1 151 ? -6.477 60.467 115.822 1.00 35.47 176 ASN C N 1
ATOM 6488 C CA . ASN C 1 151 ? -6.615 61.868 115.461 1.00 34.58 176 ASN C CA 1
ATOM 6489 C C . ASN C 1 151 ? -5.370 62.454 114.771 1.00 34.37 176 ASN C C 1
ATOM 6490 O O . ASN C 1 151 ? -5.222 63.685 114.686 1.00 33.74 176 ASN C O 1
ATOM 6495 N N . VAL C 1 152 ? -4.483 61.591 114.271 1.00 32.42 177 VAL C N 1
ATOM 6496 C CA . VAL C 1 152 ? -3.294 62.068 113.573 1.00 31.53 177 VAL C CA 1
ATOM 6497 C C . VAL C 1 152 ? -3.052 61.328 112.270 1.00 30.91 177 VAL C C 1
ATOM 6498 O O . VAL C 1 152 ? -2.784 60.124 112.271 1.00 31.76 177 VAL C O 1
ATOM 6502 N N . ALA C 1 153 ? -3.135 62.071 111.168 1.00 30.61 178 ALA C N 1
ATOM 6503 C CA . ALA C 1 153 ? -2.734 61.597 109.844 1.00 29.75 178 ALA C CA 1
ATOM 6504 C C . ALA C 1 153 ? -1.332 62.098 109.535 1.00 30.37 178 ALA C C 1
ATOM 6505 O O . ALA C 1 153 ? -1.130 63.298 109.400 1.00 31.82 178 ALA C O 1
ATOM 6507 N N . SER C 1 154 ? -0.371 61.177 109.429 1.00 30.66 179 SER C N 1
ATOM 6508 C CA . SER C 1 154 ? 1.013 61.495 109.075 1.00 30.62 179 SER C CA 1
ATOM 6509 C C . SER C 1 154 ? 1.247 61.346 107.565 1.00 31.73 179 SER C C 1
ATOM 6510 O O . SER C 1 154 ? 0.786 60.377 106.951 1.00 33.77 179 SER C O 1
ATOM 6513 N N . TYR C 1 155 ? 1.961 62.303 106.971 1.00 31.91 180 TYR C N 1
ATOM 6514 C CA . TYR C 1 155 ? 2.376 62.232 105.567 1.00 32.19 180 TYR C CA 1
ATOM 6515 C C . TYR C 1 155 ? 3.905 62.231 105.489 1.00 32.91 180 TYR C C 1
ATOM 6516 O O . TYR C 1 155 ? 4.559 63.237 105.759 1.00 31.83 180 TYR C O 1
ATOM 6525 N N . LEU C 1 156 ? 4.460 61.065 105.169 1.00 34.58 181 LEU C N 1
ATOM 6526 C CA . LEU C 1 156 ? 5.897 60.865 105.057 1.00 36.42 181 LEU C CA 1
ATOM 6527 C C . LEU C 1 156 ? 6.240 60.710 103.608 1.00 37.45 181 LEU C C 1
ATOM 6528 O O . LEU C 1 156 ? 5.441 60.163 102.848 1.00 37.68 181 LEU C O 1
ATOM 6533 N N . PHE C 1 157 ? 7.433 61.161 103.225 1.00 37.03 182 PHE C N 1
ATOM 6534 C CA . PHE C 1 157 ? 7.931 60.925 101.875 1.00 36.45 182 PHE C CA 1
ATOM 6535 C C . PHE C 1 157 ? 9.102 59.963 101.917 1.00 37.47 182 PHE C C 1
ATOM 6536 O O . PHE C 1 157 ? 9.745 59.791 102.951 1.00 39.24 182 PHE C O 1
ATOM 6544 N N . ARG C 1 158 ? 9.356 59.317 100.790 1.00 38.84 183 ARG C N 1
ATOM 6545 C CA . ARG C 1 158 ? 10.502 58.434 100.660 1.00 39.24 183 ARG C CA 1
ATOM 6546 C C . ARG C 1 158 ? 11.554 59.179 99.833 1.00 39.67 183 ARG C C 1
ATOM 6547 O O . ARG C 1 158 ? 11.703 58.940 98.630 1.00 42.52 183 ARG C O 1
ATOM 6555 N N . GLU C 1 159 ? 12.266 60.090 100.500 1.00 38.25 184 GLU C N 1
ATOM 6556 C CA . GLU C 1 159 ? 13.183 61.028 99.849 1.00 37.56 184 GLU C CA 1
ATOM 6557 C C . GLU C 1 159 ? 14.358 60.350 99.173 1.00 36.34 184 GLU C C 1
ATOM 6558 O O . GLU C 1 159 ? 14.935 60.895 98.240 1.00 36.82 184 GLU C O 1
ATOM 6564 N N . GLN C 1 160 ? 14.729 59.171 99.649 1.00 35.72 185 GLN C N 1
ATOM 6565 C CA . GLN C 1 160 ? 15.773 58.390 98.998 1.00 35.31 185 GLN C CA 1
ATOM 6566 C C . GLN C 1 160 ? 15.460 58.240 97.504 1.00 35.51 185 GLN C C 1
ATOM 6567 O O . GLN C 1 160 ? 16.354 58.314 96.641 1.00 34.04 185 GLN C O 1
ATOM 6573 N N . GLU C 1 161 ? 14.180 58.050 97.205 1.00 35.37 186 GLU C N 1
ATOM 6574 C CA . GLU C 1 161 ? 13.771 57.709 95.864 1.00 37.22 186 GLU C CA 1
ATOM 6575 C C . GLU C 1 161 ? 14.138 58.840 94.909 1.00 38.18 186 GLU C C 1
ATOM 6576 O O . GLU C 1 161 ? 14.891 58.616 93.954 1.00 41.74 186 GLU C O 1
ATOM 6582 N N . VAL C 1 162 ? 13.662 60.055 95.187 1.00 36.65 187 VAL C N 1
ATOM 6583 C CA . VAL C 1 162 ? 13.941 61.208 94.309 1.00 36.40 187 VAL C CA 1
ATOM 6584 C C . VAL C 1 162 ? 15.412 61.707 94.362 1.00 34.60 187 VAL C C 1
ATOM 6585 O O . VAL C 1 162 ? 15.980 62.065 93.333 1.00 34.98 187 VAL C O 1
ATOM 6589 N N . ALA C 1 163 ? 16.018 61.729 95.545 1.00 32.16 188 ALA C N 1
ATOM 6590 C CA . ALA C 1 163 ? 17.402 62.173 95.694 1.00 31.83 188 ALA C CA 1
ATOM 6591 C C . ALA C 1 163 ? 18.381 61.282 94.933 1.00 33.34 188 ALA C C 1
ATOM 6592 O O . ALA C 1 163 ? 19.378 61.770 94.389 1.00 34.70 188 ALA C O 1
ATOM 6594 N N . SER C 1 164 ? 18.115 59.977 94.916 1.00 32.12 189 SER C N 1
ATOM 6595 C CA . SER C 1 164 ? 18.932 59.051 94.145 1.00 30.95 189 SER C CA 1
ATOM 6596 C C . SER C 1 164 ? 18.899 59.397 92.670 1.00 29.73 189 SER C C 1
ATOM 6597 O O . SER C 1 164 ? 19.920 59.297 92.000 1.00 29.59 189 SER C O 1
ATOM 6600 N N . LEU C 1 165 ? 17.740 59.791 92.154 1.00 29.00 190 LEU C N 1
ATOM 6601 C CA . LEU C 1 165 ? 17.661 60.182 90.745 1.00 29.68 190 LEU C CA 1
ATOM 6602 C C . LEU C 1 165 ? 18.504 61.425 90.518 1.00 31.17 190 LEU C C 1
ATOM 6603 O O . LEU C 1 165 ? 19.200 61.539 89.510 1.00 33.04 190 LEU C O 1
ATOM 6608 N N . VAL C 1 166 ? 18.433 62.346 91.474 1.00 30.73 191 VAL C N 1
ATOM 6609 C CA . VAL C 1 166 ? 19.198 63.576 91.442 1.00 30.03 191 VAL C CA 1
ATOM 6610 C C . VAL C 1 166 ? 20.695 63.266 91.530 1.00 30.28 191 VAL C C 1
ATOM 6611 O O . VAL C 1 166 ? 21.494 63.885 90.833 1.00 31.13 191 VAL C O 1
ATOM 6615 N N . GLY C 1 167 ? 21.066 62.310 92.378 1.00 29.50 192 GLY C N 1
ATOM 6616 C CA . GLY C 1 167 ? 22.460 61.912 92.540 1.00 28.90 192 GLY C CA 1
ATOM 6617 C C . GLY C 1 167 ? 23.072 61.471 91.230 1.00 29.46 192 GLY C C 1
ATOM 6618 O O . GLY C 1 167 ? 24.180 61.882 90.881 1.00 29.55 192 GLY C O 1
ATOM 6619 N N . ILE C 1 168 ? 22.335 60.641 90.496 1.00 29.75 193 ILE C N 1
ATOM 6620 C CA . ILE C 1 168 ? 22.752 60.172 89.174 1.00 29.41 193 ILE C CA 1
ATOM 6621 C C . ILE C 1 168 ? 22.984 61.355 88.257 1.00 29.76 193 ILE C C 1
ATOM 6622 O O . ILE C 1 168 ? 24.006 61.424 87.588 1.00 30.32 193 ILE C O 1
ATOM 6627 N N . ILE C 1 169 ? 22.040 62.289 88.240 1.00 30.53 194 ILE C N 1
ATOM 6628 C CA . ILE C 1 169 ? 22.130 63.460 87.368 1.00 31.35 194 ILE C CA 1
ATOM 6629 C C . ILE C 1 169 ? 23.357 64.328 87.672 1.00 30.95 194 ILE C C 1
ATOM 6630 O O . ILE C 1 169 ? 24.061 64.776 86.759 1.00 32.26 194 ILE C O 1
ATOM 6635 N N . ALA C 1 170 ? 23.596 64.574 88.952 1.00 29.16 195 ALA C N 1
ATOM 6636 C CA . ALA C 1 170 ? 24.654 65.470 89.359 1.00 28.20 195 ALA C CA 1
ATOM 6637 C C . ALA C 1 170 ? 26.002 64.820 89.115 1.00 29.13 195 ALA C C 1
ATOM 6638 O O . ALA C 1 170 ? 26.954 65.479 88.737 1.00 30.59 195 ALA C O 1
ATOM 6640 N N . ALA C 1 171 ? 26.089 63.519 89.331 1.00 29.80 196 ALA C N 1
ATOM 6641 C CA . ALA C 1 171 ? 27.308 62.803 88.993 1.00 31.27 196 ALA C CA 1
ATOM 6642 C C . ALA C 1 171 ? 27.590 62.931 87.511 1.00 30.79 196 ALA C C 1
ATOM 6643 O O . ALA C 1 171 ? 28.742 63.013 87.102 1.00 32.27 196 ALA C O 1
ATOM 6645 N N . ASP C 1 172 ? 26.532 62.950 86.714 1.00 30.43 197 ASP C N 1
ATOM 6646 C CA . ASP C 1 172 ? 26.671 62.988 85.270 1.00 31.82 197 ASP C CA 1
ATOM 6647 C C . ASP C 1 172 ? 27.068 64.359 84.792 1.00 30.44 197 ASP C C 1
ATOM 6648 O O . ASP C 1 172 ? 27.900 64.485 83.896 1.00 31.41 197 ASP C O 1
ATOM 6653 N N . ILE C 1 173 ? 26.470 65.385 85.381 1.00 29.59 198 ILE C N 1
ATOM 6654 C CA . ILE C 1 173 ? 26.796 66.760 85.027 1.00 28.16 198 ILE C CA 1
ATOM 6655 C C . ILE C 1 173 ? 28.223 67.074 85.429 1.00 27.86 198 ILE C C 1
ATOM 6656 O O . ILE C 1 173 ? 28.922 67.782 84.719 1.00 28.55 198 ILE C O 1
ATOM 6661 N N . ALA C 1 174 ? 28.658 66.538 86.561 1.00 27.78 199 ALA C N 1
ATOM 6662 C CA . ALA C 1 174 ? 30.014 66.762 87.042 1.00 28.63 199 ALA C CA 1
ATOM 6663 C C . ALA C 1 174 ? 31.032 66.036 86.163 1.00 30.01 199 ALA C C 1
ATOM 6664 O O . ALA C 1 174 ? 32.103 66.559 85.856 1.00 31.58 199 ALA C O 1
ATOM 6666 N N . ASN C 1 175 ? 30.693 64.818 85.766 1.00 30.55 200 ASN C N 1
ATOM 6667 C CA . ASN C 1 175 ? 31.462 64.094 84.768 1.00 31.34 200 ASN C CA 1
ATOM 6668 C C . ASN C 1 175 ? 31.632 64.874 83.462 1.00 31.70 200 ASN C C 1
ATOM 6669 O O . ASN C 1 175 ? 32.745 64.985 82.938 1.00 31.76 200 ASN C O 1
ATOM 6674 N N . ASN C 1 176 ? 30.536 65.419 82.938 1.00 30.68 201 ASN C N 1
ATOM 6675 C CA . ASN C 1 176 ? 30.611 66.210 81.706 1.00 31.22 201 ASN C CA 1
ATOM 6676 C C . ASN C 1 176 ? 31.405 67.492 81.883 1.00 31.32 201 ASN C C 1
ATOM 6677 O O . ASN C 1 176 ? 32.101 67.920 80.963 1.00 32.22 201 ASN C O 1
ATOM 6682 N N . ILE C 1 177 ? 31.302 68.115 83.051 1.00 30.17 202 ILE C N 1
ATOM 6683 C CA . ILE C 1 177 ? 32.086 69.316 83.307 1.00 30.15 202 ILE C CA 1
ATOM 6684 C C . ILE C 1 177 ? 33.572 68.973 83.295 1.00 29.77 202 ILE C C 1
ATOM 6685 O O . ILE C 1 177 ? 34.393 69.708 82.758 1.00 29.55 202 ILE C O 1
ATOM 6690 N N . SER C 1 178 ? 33.907 67.837 83.874 1.00 31.16 203 SER C N 1
ATOM 6691 C CA . SER C 1 178 ? 35.299 67.437 83.967 1.00 31.90 203 SER C CA 1
ATOM 6692 C C . SER C 1 178 ? 35.816 67.065 82.585 1.00 33.01 203 SER C C 1
ATOM 6693 O O . SER C 1 178 ? 36.905 67.487 82.190 1.00 33.48 203 SER C O 1
ATOM 6696 N N . LYS C 1 179 ? 35.011 66.310 81.839 1.00 34.71 204 LYS C N 1
ATOM 6697 C CA . LYS C 1 179 ? 35.371 65.908 80.482 1.00 34.48 204 LYS C CA 1
ATOM 6698 C C . LYS C 1 179 ? 35.514 67.064 79.492 1.00 33.82 204 LYS C C 1
ATOM 6699 O O . LYS C 1 179 ? 36.293 66.968 78.551 1.00 35.62 204 LYS C O 1
ATOM 6705 N N . ALA C 1 180 ? 34.784 68.154 79.697 1.00 33.86 205 ALA C N 1
ATOM 6706 C CA . ALA C 1 180 ? 34.826 69.282 78.768 1.00 34.44 205 ALA C CA 1
ATOM 6707 C C . ALA C 1 180 ? 35.860 70.316 79.147 1.00 35.08 205 ALA C C 1
ATOM 6708 O O . ALA C 1 180 ? 36.233 71.144 78.331 1.00 36.36 205 ALA C O 1
ATOM 6710 N N . THR C 1 181 ? 36.300 70.279 80.395 1.00 36.52 206 THR C N 1
ATOM 6711 C CA . THR C 1 181 ? 37.170 71.302 80.955 1.00 36.70 206 THR C CA 1
ATOM 6712 C C . THR C 1 181 ? 38.527 70.766 81.372 1.00 37.10 206 THR C C 1
ATOM 6713 O O . THR C 1 181 ? 39.494 71.512 81.421 1.00 34.50 206 THR C O 1
ATOM 6717 N N . GLY C 1 182 ? 38.589 69.486 81.735 1.00 39.64 207 GLY C N 1
ATOM 6718 C CA . GLY C 1 182 ? 39.828 68.878 82.225 1.00 41.63 207 GLY C CA 1
ATOM 6719 C C . GLY C 1 182 ? 40.180 69.260 83.651 1.00 43.29 207 GLY C C 1
ATOM 6720 O O . GLY C 1 182 ? 41.237 68.889 84.167 1.00 42.58 207 GLY C O 1
ATOM 6721 N N . GLU C 1 183 ? 39.298 70.010 84.296 1.00 49.24 208 GLU C N 1
ATOM 6722 C CA . GLU C 1 183 ? 39.481 70.350 85.686 1.00 54.08 208 GLU C CA 1
ATOM 6723 C C . GLU C 1 183 ? 38.418 69.623 86.486 1.00 51.19 208 GLU C C 1
ATOM 6724 O O . GLU C 1 183 ? 37.318 69.378 86.004 1.00 49.06 208 GLU C O 1
ATOM 6730 N N . GLU C 1 184 ? 38.767 69.281 87.714 1.00 51.43 209 GLU C N 1
ATOM 6731 C CA . GLU C 1 184 ? 37.978 68.347 88.499 1.00 52.19 209 GLU C CA 1
ATOM 6732 C C . GLU C 1 184 ? 36.742 69.012 89.134 1.00 45.38 209 GLU C C 1
ATOM 6733 O O . GLU C 1 184 ? 36.799 70.146 89.617 1.00 44.41 209 GLU C O 1
ATOM 6739 N N . ALA C 1 185 ? 35.620 68.290 89.080 1.00 39.18 210 ALA C N 1
ATOM 6740 C CA . ALA C 1 185 ? 34.305 68.808 89.439 1.00 34.81 210 ALA C CA 1
ATOM 6741 C C . ALA C 1 185 ? 33.597 67.797 90.293 1.00 33.39 210 ALA C C 1
ATOM 6742 O O . ALA C 1 185 ? 33.316 66.699 89.829 1.00 32.74 210 ALA C O 1
ATOM 6744 N N . LYS C 1 186 ? 33.275 68.176 91.528 1.00 32.75 211 LYS C N 1
ATOM 6745 C CA . LYS C 1 186 ? 32.515 67.304 92.420 1.00 32.10 211 LYS C CA 1
ATOM 6746 C C . LYS C 1 186 ? 31.027 67.654 92.493 1.00 30.46 211 LYS C C 1
ATOM 6747 O O . LYS C 1 186 ? 30.611 68.767 92.153 1.00 28.07 211 LYS C O 1
ATOM 6753 N N . ALA C 1 187 ? 30.235 66.674 92.921 1.00 29.23 212 ALA C N 1
ATOM 6754 C CA . ALA C 1 187 ? 28.838 66.893 93.247 1.00 30.17 212 ALA C CA 1
ATOM 6755 C C . ALA C 1 187 ? 28.779 67.370 94.689 1.00 30.09 212 ALA C C 1
ATOM 6756 O O . ALA C 1 187 ? 29.742 67.224 95.433 1.00 28.94 212 ALA C O 1
ATOM 6758 N N . GLY C 1 188 ? 27.664 67.962 95.081 1.00 30.16 213 GLY C N 1
ATOM 6759 C CA . GLY C 1 188 ? 27.584 68.561 96.395 1.00 30.41 213 GLY C CA 1
ATOM 6760 C C . GLY C 1 188 ? 26.167 68.771 96.837 1.00 31.04 213 GLY C C 1
ATOM 6761 O O . GLY C 1 188 ? 25.233 68.589 96.060 1.00 30.92 213 GLY C O 1
ATOM 6762 N N . ALA C 1 189 ? 26.018 69.139 98.103 1.00 32.11 214 ALA C N 1
ATOM 6763 C CA . ALA C 1 189 ? 24.720 69.508 98.646 1.00 32.74 214 ALA C CA 1
ATOM 6764 C C . ALA C 1 189 ? 24.920 70.394 99.843 1.00 32.86 214 ALA C C 1
ATOM 6765 O O . ALA C 1 189 ? 25.776 70.113 100.674 1.00 32.71 214 ALA C O 1
ATOM 6767 N N . VAL C 1 190 ? 24.143 71.472 99.908 1.00 32.90 215 VAL C N 1
ATOM 6768 C CA . VAL C 1 190 ? 24.100 72.325 101.076 1.00 32.46 215 VAL C CA 1
ATOM 6769 C C . VAL C 1 190 ? 22.797 71.992 101.765 1.00 32.11 215 VAL C C 1
ATOM 6770 O O . VAL C 1 190 ? 21.721 72.199 101.190 1.00 30.96 215 VAL C O 1
ATOM 6774 N N . ALA C 1 191 ? 22.906 71.464 102.985 1.00 31.29 216 ALA C N 1
ATOM 6775 C CA . ALA C 1 191 ? 21.757 70.935 103.705 1.00 31.00 216 ALA C CA 1
ATOM 6776 C C . ALA C 1 191 ? 21.425 71.813 104.884 1.00 30.98 216 ALA C C 1
ATOM 6777 O O . ALA C 1 191 ? 22.261 72.598 105.338 1.00 30.43 216 ALA C O 1
ATOM 6779 N N . GLY C 1 192 ? 20.195 71.682 105.367 1.00 31.21 217 GLY C N 1
ATOM 6780 C CA . GLY C 1 192 ? 19.751 72.411 106.544 1.00 32.53 217 GLY C CA 1
ATOM 6781 C C . GLY C 1 192 ? 20.109 71.647 107.798 1.00 33.41 217 GLY C C 1
ATOM 6782 O O . GLY C 1 192 ? 21.277 71.384 108.057 1.00 33.07 217 GLY C O 1
ATOM 6791 N N . ASP C 1 194 ? 20.268 68.584 110.671 1.00 32.75 219 ASP C N 1
ATOM 6792 C CA . ASP C 1 194 ? 20.530 67.155 110.711 1.00 31.21 219 ASP C CA 1
ATOM 6793 C C . ASP C 1 194 ? 19.343 66.388 111.313 1.00 30.25 219 ASP C C 1
ATOM 6794 O O . ASP C 1 194 ? 19.298 66.115 112.514 1.00 31.43 219 ASP C O 1
ATOM 6799 N N . ILE C 1 195 ? 18.395 66.025 110.460 1.00 29.06 220 ILE C N 1
ATOM 6800 C CA . ILE C 1 195 ? 17.161 65.391 110.891 1.00 28.21 220 ILE C CA 1
ATOM 6801 C C . ILE C 1 195 ? 16.747 64.313 109.894 1.00 28.01 220 ILE C C 1
ATOM 6802 O O . ILE C 1 195 ? 17.254 64.310 108.772 1.00 27.12 220 ILE C O 1
ATOM 6807 N N . PRO C 1 196 ? 15.825 63.401 110.296 1.00 29.24 221 PRO C N 1
ATOM 6808 C CA . PRO C 1 196 ? 15.463 62.216 109.506 1.00 29.32 221 PRO C CA 1
ATOM 6809 C C . PRO C 1 196 ? 15.149 62.407 108.037 1.00 29.71 221 PRO C C 1
ATOM 6810 O O . PRO C 1 196 ? 15.644 61.625 107.236 1.00 32.15 221 PRO C O 1
ATOM 6814 N N . PRO C 1 197 ? 14.352 63.424 107.668 1.00 30.47 222 PRO C N 1
ATOM 6815 C CA . PRO C 1 197 ? 14.072 63.558 106.229 1.00 30.52 222 PRO C CA 1
ATOM 6816 C C . PRO C 1 197 ? 15.341 63.807 105.439 1.00 31.00 222 PRO C C 1
ATOM 6817 O O . PRO C 1 197 ? 15.530 63.223 104.368 1.00 31.78 222 PRO C O 1
ATOM 6821 N N . LEU C 1 198 ? 16.220 64.638 105.981 1.00 30.70 223 LEU C N 1
ATOM 6822 C CA . LEU C 1 198 ? 17.501 64.898 105.329 1.00 32.16 223 LEU C CA 1
ATOM 6823 C C . LEU C 1 198 ? 18.441 63.703 105.351 1.00 34.07 223 LEU C C 1
ATOM 6824 O O . LEU C 1 198 ? 19.305 63.588 104.469 1.00 35.59 223 LEU C O 1
ATOM 6829 N N . TRP C 1 199 ? 18.282 62.809 106.330 1.00 34.31 224 TRP C N 1
ATOM 6830 C CA . TRP C 1 199 ? 19.005 61.545 106.289 1.00 33.61 224 TRP C CA 1
ATOM 6831 C C . TRP C 1 199 ? 18.618 60.827 104.997 1.00 33.79 224 TRP C C 1
ATOM 6832 O O . TRP C 1 199 ? 19.475 60.339 104.264 1.00 34.28 224 TRP C O 1
ATOM 6843 N N . ARG C 1 200 ? 17.324 60.791 104.706 1.00 32.09 225 ARG C N 1
ATOM 6844 C CA . ARG C 1 200 ? 16.839 60.118 103.511 1.00 31.89 225 ARG C CA 1
ATOM 6845 C C . ARG C 1 200 ? 17.336 60.769 102.221 1.00 32.28 225 ARG C C 1
ATOM 6846 O O . ARG C 1 200 ? 17.673 60.063 101.264 1.00 31.88 225 ARG C O 1
ATOM 6854 N N . PHE C 1 201 ? 17.378 62.104 102.197 1.00 30.79 226 PHE C N 1
ATOM 6855 C CA . PHE C 1 201 ? 17.953 62.829 101.060 1.00 29.47 226 PHE C CA 1
ATOM 6856 C C . PHE C 1 201 ? 19.400 62.406 100.905 1.00 28.67 226 PHE C C 1
ATOM 6857 O O . PHE C 1 201 ? 19.796 61.952 99.841 1.00 26.52 226 PHE C O 1
ATOM 6865 N N . HIS C 1 202 ? 20.174 62.551 101.981 1.00 29.46 227 HIS C N 1
ATOM 6866 C CA . HIS C 1 202 ? 21.601 62.263 101.946 1.00 30.39 227 HIS C CA 1
ATOM 6867 C C . HIS C 1 202 ? 21.833 60.868 101.404 1.00 31.41 227 HIS C C 1
ATOM 6868 O O . HIS C 1 202 ? 22.502 60.698 100.388 1.00 35.79 227 HIS C O 1
ATOM 6875 N N . ILE C 1 203 ? 21.264 59.872 102.062 1.00 30.17 228 ILE C N 1
ATOM 6876 C CA . ILE C 1 203 ? 21.403 58.489 101.618 1.00 29.50 228 ILE C CA 1
ATOM 6877 C C . ILE C 1 203 ? 21.055 58.310 100.146 1.00 27.44 228 ILE C C 1
ATOM 6878 O O . ILE C 1 203 ? 21.761 57.624 99.434 1.00 28.37 228 ILE C O 1
ATOM 6883 N N . GLY C 1 204 ? 19.961 58.899 99.698 1.00 25.89 229 GLY C N 1
ATOM 6884 C CA . GLY C 1 204 ? 19.530 58.717 98.318 1.00 26.45 229 GLY C CA 1
ATOM 6885 C C . GLY C 1 204 ? 20.450 59.405 97.331 1.00 26.98 229 GLY C C 1
ATOM 6886 O O . GLY C 1 204 ? 20.674 58.911 96.231 1.00 29.44 229 GLY C O 1
ATOM 6887 N N . TYR C 1 205 ? 20.988 60.548 97.733 1.00 25.98 230 TYR C N 1
ATOM 6888 C CA . TYR C 1 205 ? 21.820 61.352 96.866 1.00 25.69 230 TYR C CA 1
ATOM 6889 C C . TYR C 1 205 ? 23.154 60.661 96.652 1.00 25.22 230 TYR C C 1
ATOM 6890 O O . TYR C 1 205 ? 23.614 60.559 95.526 1.00 23.95 230 TYR C O 1
ATOM 6899 N N . LEU C 1 206 ? 23.764 60.193 97.735 1.00 26.38 231 LEU C N 1
ATOM 6900 C CA . LEU C 1 206 ? 25.014 59.432 97.666 1.00 29.02 231 LEU C CA 1
ATOM 6901 C C . LEU C 1 206 ? 24.822 58.123 96.924 1.00 31.08 231 LEU C C 1
ATOM 6902 O O . LEU C 1 206 ? 25.642 57.735 96.092 1.00 31.64 231 LEU C O 1
ATOM 6907 N N . TYR C 1 207 ? 23.730 57.440 97.230 1.00 32.57 232 TYR C N 1
ATOM 6908 C CA . TYR C 1 207 ? 23.393 56.231 96.513 1.00 33.74 232 TYR C CA 1
ATOM 6909 C C . TYR C 1 207 ? 23.429 56.501 95.030 1.00 33.48 232 TYR C C 1
ATOM 6910 O O . TYR C 1 207 ? 24.083 55.788 94.290 1.00 35.38 232 TYR C O 1
ATOM 6919 N N . GLY C 1 208 ? 22.710 57.531 94.606 1.00 34.01 233 GLY C N 1
ATOM 6920 C CA . GLY C 1 208 ? 22.590 57.867 93.190 1.00 33.98 233 GLY C CA 1
ATOM 6921 C C . GLY C 1 208 ? 23.909 58.203 92.524 1.00 34.03 233 GLY C C 1
ATOM 6922 O O . GLY C 1 208 ? 24.096 57.913 91.357 1.00 33.64 233 GLY C O 1
ATOM 6923 N N . VAL C 1 209 ? 24.824 58.820 93.261 1.00 35.22 234 VAL C N 1
ATOM 6924 C CA . VAL C 1 209 ? 26.141 59.171 92.716 1.00 36.38 234 VAL C CA 1
ATOM 6925 C C . VAL C 1 209 ? 26.993 57.918 92.556 1.00 38.22 234 VAL C C 1
ATOM 6926 O O . VAL C 1 209 ? 27.668 57.759 91.540 1.00 39.79 234 VAL C O 1
ATOM 6930 N N . GLN C 1 210 ? 26.979 57.047 93.566 1.00 39.16 235 GLN C N 1
ATOM 6931 C CA . GLN C 1 210 ? 27.761 55.816 93.518 1.00 39.72 235 GLN C CA 1
ATOM 6932 C C . GLN C 1 210 ? 27.215 54.888 92.459 1.00 41.25 235 GLN C C 1
ATOM 6933 O O . GLN C 1 210 ? 27.980 54.172 91.816 1.00 44.56 235 GLN C O 1
ATOM 6939 N N . TYR C 1 211 ? 25.896 54.905 92.281 1.00 39.13 236 TYR C N 1
ATOM 6940 C CA . TYR C 1 211 ? 25.243 54.101 91.262 1.00 39.00 236 TYR C CA 1
ATOM 6941 C C . TYR C 1 211 ? 25.811 54.508 89.915 1.00 38.39 236 TYR C C 1
ATOM 6942 O O . TYR C 1 211 ? 26.307 53.675 89.164 1.00 40.34 236 TYR C O 1
ATOM 6951 N N . TYR C 1 212 ? 25.767 55.804 89.637 1.00 37.57 237 TYR C N 1
ATOM 6952 C CA . TYR C 1 212 ? 26.328 56.361 88.416 1.00 35.65 237 TYR C CA 1
ATOM 6953 C C . TYR C 1 212 ? 27.779 55.948 88.248 1.00 36.56 237 TYR C C 1
ATOM 6954 O O . TYR C 1 212 ? 28.130 55.362 87.248 1.00 35.45 237 TYR C O 1
ATOM 6963 N N . ASN C 1 213 ? 28.605 56.237 89.249 1.00 39.46 238 ASN C N 1
ATOM 6964 C CA . ASN C 1 213 ? 30.014 55.825 89.263 1.00 39.90 238 ASN C CA 1
ATOM 6965 C C . ASN C 1 213 ? 30.274 54.368 88.926 1.00 43.58 238 ASN C C 1
ATOM 6966 O O . ASN C 1 213 ? 31.122 54.077 88.078 1.00 48.32 238 ASN C O 1
ATOM 6971 N N . GLN C 1 214 ? 29.557 53.463 89.591 1.00 45.91 239 GLN C N 1
ATOM 6972 C CA . GLN C 1 214 ? 29.693 52.020 89.333 1.00 45.86 239 GLN C CA 1
ATOM 6973 C C . GLN C 1 214 ? 29.202 51.616 87.958 1.00 44.10 239 GLN C C 1
ATOM 6974 O O . GLN C 1 214 ? 29.880 50.876 87.263 1.00 45.51 239 GLN C O 1
ATOM 6980 N N . ALA C 1 215 ? 28.050 52.122 87.541 1.00 43.28 240 ALA C N 1
ATOM 6981 C CA . ALA C 1 215 ? 27.527 51.808 86.200 1.00 43.14 240 ALA C CA 1
ATOM 6982 C C . ALA C 1 215 ? 28.323 52.456 85.070 1.00 42.24 240 ALA C C 1
ATOM 6983 O O . ALA C 1 215 ? 27.948 52.311 83.917 1.00 41.27 240 ALA C O 1
ATOM 6993 N N . GLY C 1 217 ? 32.153 53.541 85.605 1.00 41.29 242 GLY C N 1
ATOM 6994 C CA . GLY C 1 217 ? 33.602 53.558 85.812 1.00 39.81 242 GLY C CA 1
ATOM 6995 C C . GLY C 1 217 ? 34.159 54.948 86.040 1.00 40.66 242 GLY C C 1
ATOM 6996 O O . GLY C 1 217 ? 35.249 55.266 85.589 1.00 40.59 242 GLY C O 1
ATOM 6997 N N . THR C 1 218 ? 33.395 55.788 86.728 1.00 42.80 243 THR C N 1
ATOM 6998 C CA . THR C 1 218 ? 33.821 57.142 87.067 1.00 42.73 243 THR C CA 1
ATOM 6999 C C . THR C 1 218 ? 33.993 57.190 88.564 1.00 43.20 243 THR C C 1
ATOM 7000 O O . THR C 1 218 ? 33.473 56.324 89.259 1.00 43.80 243 THR C O 1
ATOM 7004 N N . ASP C 1 219 ? 34.736 58.169 89.068 1.00 44.21 244 ASP C N 1
ATOM 7005 C CA . ASP C 1 219 ? 34.907 58.304 90.514 1.00 44.69 244 ASP C CA 1
ATOM 7006 C C . ASP C 1 219 ? 34.562 59.723 90.946 1.00 41.79 244 ASP C C 1
ATOM 7007 O O . ASP C 1 219 ? 35.402 60.442 91.497 1.00 42.32 244 ASP C O 1
ATOM 7012 N N . VAL C 1 220 ? 33.315 60.115 90.690 1.00 38.09 245 VAL C N 1
ATOM 7013 C CA . VAL C 1 220 ? 32.833 61.446 91.039 1.00 37.31 245 VAL C CA 1
ATOM 7014 C C . VAL C 1 220 ? 32.629 61.500 92.538 1.00 38.03 245 VAL C C 1
ATOM 7015 O O . VAL C 1 220 ? 31.891 60.688 93.087 1.00 38.90 245 VAL C O 1
ATOM 7019 N N . GLU C 1 221 ? 33.260 62.464 93.196 1.00 39.01 246 GLU C N 1
ATOM 7020 C CA . GLU C 1 221 ? 33.127 62.620 94.642 1.00 39.40 246 GLU C CA 1
ATOM 7021 C C . GLU C 1 221 ? 31.935 63.487 95.018 1.00 38.01 246 GLU C C 1
ATOM 7022 O O . GLU C 1 221 ? 31.465 64.274 94.203 1.00 36.58 246 GLU C O 1
ATOM 7036 N N . VAL C 1 223 ? 30.197 65.880 98.282 1.00 34.74 248 VAL C N 1
ATOM 7037 C CA . VAL C 1 223 ? 30.407 66.577 99.539 1.00 34.29 248 VAL C CA 1
ATOM 7038 C C . VAL C 1 223 ? 29.079 67.087 100.041 1.00 33.42 248 VAL C C 1
ATOM 7039 O O . VAL C 1 223 ? 28.406 67.877 99.372 1.00 34.89 248 VAL C O 1
ATOM 7043 N N . TRP C 1 224 ? 28.714 66.626 101.228 1.00 31.78 249 TRP C N 1
ATOM 7044 C CA . TRP C 1 224 ? 27.450 66.958 101.844 1.00 30.70 249 TRP C CA 1
ATOM 7045 C C . TRP C 1 224 ? 27.721 67.766 103.095 1.00 30.75 249 TRP C C 1
ATOM 7046 O O . TRP C 1 224 ? 28.437 67.308 103.971 1.00 32.39 249 TRP C O 1
ATOM 7057 N N . THR C 1 225 ? 27.150 68.965 103.168 1.00 30.18 250 THR C N 1
ATOM 7058 C CA . THR C 1 225 ? 27.307 69.842 104.320 1.00 29.19 250 THR C CA 1
ATOM 7059 C C . THR C 1 225 ? 25.973 70.228 104.970 1.00 28.74 250 THR C C 1
ATOM 7060 O O . THR C 1 225 ? 25.129 70.907 104.355 1.00 28.45 250 THR C O 1
ATOM 7064 N N . TYR C 1 226 ? 25.792 69.793 106.218 1.00 28.06 251 TYR C N 1
ATOM 7065 C CA . TYR C 1 226 ? 24.766 70.355 107.084 1.00 26.19 251 TYR C CA 1
ATOM 7066 C C . TYR C 1 226 ? 25.186 71.755 107.523 1.00 26.17 251 TYR C C 1
ATOM 7067 O O . TYR C 1 226 ? 26.273 71.934 108.056 1.00 25.17 251 TYR C O 1
ATOM 7076 N N . THR C 1 227 ? 24.329 72.739 107.258 1.00 27.01 252 THR C N 1
ATOM 7077 C CA . THR C 1 227 ? 24.493 74.097 107.768 1.00 27.86 252 THR C CA 1
ATOM 7078 C C . THR C 1 227 ? 23.858 74.223 109.142 1.00 28.50 252 THR C C 1
ATOM 7079 O O . THR C 1 227 ? 24.265 75.062 109.940 1.00 29.55 252 THR C O 1
ATOM 7083 N N . GLY C 1 228 ? 22.834 73.421 109.394 1.00 29.35 253 GLY C N 1
ATOM 7084 C CA . GLY C 1 228 ? 22.190 73.384 110.698 1.00 31.50 253 GLY C CA 1
ATOM 7085 C C . GLY C 1 228 ? 20.952 74.256 110.794 1.00 33.27 253 GLY C C 1
ATOM 7086 O O . GLY C 1 228 ? 20.241 74.236 111.802 1.00 34.01 253 GLY C O 1
ATOM 7087 N N . ARG C 1 229 ? 20.685 75.030 109.753 1.00 35.39 254 ARG C N 1
ATOM 7088 C CA . ARG C 1 229 ? 19.556 75.934 109.765 1.00 35.51 254 ARG C CA 1
ATOM 7089 C C . ARG C 1 229 ? 18.791 75.771 108.455 1.00 33.78 254 ARG C C 1
ATOM 7090 O O . ARG C 1 229 ? 19.354 75.328 107.458 1.00 33.30 254 ARG C O 1
ATOM 7098 N N . PHE C 1 230 ? 17.493 76.054 108.483 1.00 32.98 255 PHE C N 1
ATOM 7099 C CA . PHE C 1 230 ? 16.657 76.062 107.269 1.00 31.45 255 PHE C CA 1
ATOM 7100 C C . PHE C 1 230 ? 16.280 77.469 106.823 1.00 31.25 255 PHE C C 1
ATOM 7101 O O . PHE C 1 230 ? 15.667 77.642 105.781 1.00 31.48 255 PHE C O 1
ATOM 7109 N N . ASP C 1 231 ? 16.674 78.470 107.598 1.00 31.91 256 ASP C N 1
ATOM 7110 C CA . ASP C 1 231 ? 16.243 79.846 107.376 1.00 33.05 256 ASP C CA 1
ATOM 7111 C C . ASP C 1 231 ? 17.412 80.854 107.331 1.00 33.13 256 ASP C C 1
ATOM 7112 O O . ASP C 1 231 ? 17.223 82.008 107.668 1.00 33.17 256 ASP C O 1
ATOM 7117 N N . ASP C 1 232 ? 18.607 80.431 106.921 1.00 32.46 257 ASP C N 1
ATOM 7118 C CA . ASP C 1 232 ? 19.758 81.327 106.900 1.00 32.16 257 ASP C CA 1
ATOM 7119 C C . ASP C 1 232 ? 20.433 81.370 105.505 1.00 29.89 257 ASP C C 1
ATOM 7120 O O . ASP C 1 232 ? 21.454 80.731 105.285 1.00 31.16 257 ASP C O 1
ATOM 7125 N N . PRO C 1 233 ? 19.863 82.131 104.563 1.00 26.87 258 PRO C N 1
ATOM 7126 C CA . PRO C 1 233 ? 20.462 82.307 103.231 1.00 27.06 258 PRO C CA 1
ATOM 7127 C C . PRO C 1 233 ? 21.939 82.739 103.201 1.00 27.74 258 PRO C C 1
ATOM 7128 O O . PRO C 1 233 ? 22.678 82.328 102.328 1.00 27.96 258 PRO C O 1
ATOM 7132 N N . THR C 1 234 ? 22.355 83.585 104.129 1.00 29.70 259 THR C N 1
ATOM 7133 C CA . THR C 1 234 ? 23.732 84.068 104.159 1.00 31.29 259 THR C CA 1
ATOM 7134 C C . THR C 1 234 ? 24.690 82.936 104.468 1.00 30.79 259 THR C C 1
ATOM 7135 O O . THR C 1 234 ? 25.753 82.831 103.859 1.00 30.95 259 THR C O 1
ATOM 7139 N N . LEU C 1 235 ? 24.316 82.113 105.441 1.00 30.02 260 LEU C N 1
ATOM 7140 C CA . LEU C 1 235 ? 25.080 80.921 105.788 1.00 30.34 260 LEU C CA 1
ATOM 7141 C C . LEU C 1 235 ? 25.070 79.913 104.631 1.00 29.75 260 LEU C C 1
ATOM 7142 O O . LEU C 1 235 ? 26.046 79.205 104.404 1.00 30.22 260 LEU C O 1
ATOM 7147 N N . GLY C 1 236 ? 23.957 79.847 103.912 1.00 29.50 261 GLY C N 1
ATOM 7148 C CA . GLY C 1 236 ? 23.870 79.035 102.709 1.00 30.06 261 GLY C CA 1
ATOM 7149 C C . GLY C 1 236 ? 24.854 79.462 101.633 1.00 30.29 261 GLY C C 1
ATOM 7150 O O . GLY C 1 236 ? 25.434 78.616 100.965 1.00 29.58 261 GLY C O 1
ATOM 7151 N N . LYS C 1 237 ? 25.046 80.770 101.475 1.00 31.40 262 LYS C N 1
ATOM 7152 C CA . LYS C 1 237 ? 25.980 81.308 100.489 1.00 32.61 262 LYS C CA 1
ATOM 7153 C C . LYS C 1 237 ? 27.436 81.059 100.883 1.00 31.81 262 LYS C C 1
ATOM 7154 O O . LYS C 1 237 ? 28.213 80.612 100.053 1.00 32.55 262 LYS C O 1
ATOM 7160 N N . THR C 1 238 ? 27.811 81.337 102.132 1.00 31.17 263 THR C N 1
ATOM 7161 C CA . THR C 1 238 ? 29.202 81.123 102.562 1.00 31.24 263 THR C CA 1
ATOM 7162 C C . THR C 1 238 ? 29.569 79.653 102.491 1.00 30.64 263 THR C C 1
ATOM 7163 O O . THR C 1 238 ? 30.677 79.312 102.079 1.00 32.61 263 THR C O 1
ATOM 7167 N N . THR C 1 239 ? 28.655 78.782 102.898 1.00 29.48 264 THR C N 1
ATOM 7168 C CA . THR C 1 239 ? 28.907 77.352 102.797 1.00 29.83 264 THR C CA 1
ATOM 7169 C C . THR C 1 239 ? 29.260 76.982 101.360 1.00 30.46 264 THR C C 1
ATOM 7170 O O . THR C 1 239 ? 30.260 76.306 101.128 1.00 31.90 264 THR C O 1
ATOM 7174 N N . ALA C 1 240 ? 28.445 77.455 100.413 1.00 30.91 265 ALA C N 1
ATOM 7175 C CA . ALA C 1 240 ? 28.625 77.176 98.985 1.00 30.67 265 ALA C CA 1
ATOM 7176 C C . ALA C 1 240 ? 29.920 77.734 98.437 1.00 32.70 265 ALA C C 1
ATOM 7177 O O . ALA C 1 240 ? 30.560 77.079 97.632 1.00 34.13 265 ALA C O 1
ATOM 7179 N N . GLU C 1 241 ? 30.305 78.937 98.860 1.00 35.71 266 GLU C N 1
ATOM 7180 C CA . GLU C 1 241 ? 31.556 79.554 98.391 1.00 37.07 266 GLU C CA 1
ATOM 7181 C C . GLU C 1 241 ? 32.790 78.769 98.807 1.00 36.78 266 GLU C C 1
ATOM 7182 O O . GLU C 1 241 ? 33.755 78.679 98.048 1.00 34.76 266 GLU C O 1
ATOM 7188 N N . GLN C 1 242 ? 32.769 78.241 100.030 1.00 38.83 267 GLN C N 1
ATOM 7189 C CA . GLN C 1 242 ? 33.816 77.339 100.491 1.00 41.40 267 GLN C CA 1
ATOM 7190 C C . GLN C 1 242 ? 33.879 76.132 99.591 1.00 39.87 267 GLN C C 1
ATOM 7191 O O . GLN C 1 242 ? 34.949 75.805 99.078 1.00 42.01 267 GLN C O 1
ATOM 7205 N N . LEU C 1 244 ? 32.893 75.648 96.543 1.00 35.40 269 LEU C N 1
ATOM 7206 C CA . LEU C 1 244 ? 33.418 75.973 95.227 1.00 36.16 269 LEU C CA 1
ATOM 7207 C C . LEU C 1 244 ? 34.921 75.832 95.191 1.00 37.11 269 LEU C C 1
ATOM 7208 O O . LEU C 1 244 ? 35.469 75.336 94.217 1.00 39.99 269 LEU C O 1
ATOM 7213 N N . GLN C 1 245 ? 35.578 76.241 96.269 1.00 39.14 270 GLN C N 1
ATOM 7214 C CA . GLN C 1 245 ? 37.032 76.205 96.350 1.00 40.00 270 GLN C CA 1
ATOM 7215 C C . GLN C 1 245 ? 37.610 74.855 96.724 1.00 40.82 270 GLN C C 1
ATOM 7216 O O . GLN C 1 245 ? 38.820 74.689 96.661 1.00 40.89 270 GLN C O 1
ATOM 7222 N N . GLN C 1 246 ? 36.748 73.916 97.127 1.00 41.96 271 GLN C N 1
A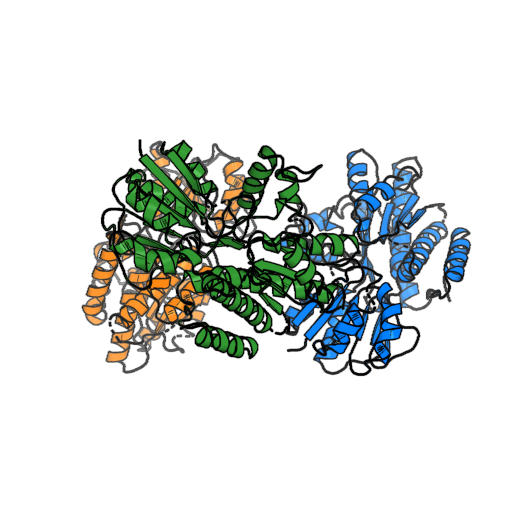TOM 7223 C CA . GLN C 1 246 ? 37.094 72.491 97.261 1.00 41.88 271 GLN C CA 1
ATOM 7224 C C . GLN C 1 246 ? 36.655 71.671 96.009 1.00 39.71 271 GLN C C 1
ATOM 7225 O O . GLN C 1 246 ? 36.509 70.440 96.069 1.00 36.27 271 GLN C O 1
ATOM 7231 N N . GLY C 1 247 ? 36.404 72.364 94.892 1.00 37.89 272 GLY C N 1
ATOM 7232 C CA . GLY C 1 247 ? 36.066 71.725 93.620 1.00 34.87 272 GLY C CA 1
ATOM 7233 C C . GLY C 1 247 ? 34.630 71.266 93.395 1.00 33.85 272 GLY C C 1
ATOM 7234 O O . GLY C 1 247 ? 34.355 70.585 92.394 1.00 34.34 272 GLY C O 1
ATOM 7235 N N . VAL C 1 248 ? 33.700 71.617 94.288 1.00 30.66 273 VAL C N 1
ATOM 7236 C CA . VAL C 1 248 ? 32.299 71.263 94.059 1.00 28.14 273 VAL C CA 1
ATOM 7237 C C . VAL C 1 248 ? 31.775 72.147 92.945 1.00 26.51 273 VAL C C 1
ATOM 7238 O O . VAL C 1 248 ? 31.949 73.357 92.983 1.00 25.45 273 VAL C O 1
ATOM 7242 N N A ARG C 1 249 ? 31.145 71.529 91.953 0.50 25.56 274 ARG C N 1
ATOM 7243 N N B ARG C 1 249 ? 31.149 71.531 91.948 0.50 26.06 274 ARG C N 1
ATOM 7244 C CA A ARG C 1 249 ? 30.628 72.245 90.790 0.50 24.85 274 ARG C CA 1
ATOM 7245 C CA B ARG C 1 249 ? 30.624 72.253 90.790 0.50 25.66 274 ARG C CA 1
ATOM 7246 C C A ARG C 1 249 ? 29.132 72.022 90.533 0.50 24.51 274 ARG C C 1
ATOM 7247 C C B ARG C 1 249 ? 29.127 72.028 90.538 0.50 24.96 274 ARG C C 1
ATOM 7248 O O A ARG C 1 249 ? 28.516 72.759 89.766 0.50 24.78 274 ARG C O 1
ATOM 7249 O O B ARG C 1 249 ? 28.508 72.768 89.778 0.50 25.21 274 ARG C O 1
ATOM 7264 N N . VAL C 1 250 ? 28.551 71.011 91.163 1.00 24.24 275 VAL C N 1
ATOM 7265 C CA . VAL C 1 250 ? 27.138 70.750 91.053 1.00 24.28 275 VAL C CA 1
ATOM 7266 C C . VAL C 1 250 ? 26.562 70.727 92.454 1.00 24.25 275 VAL C C 1
ATOM 7267 O O . VAL C 1 250 ? 27.046 69.986 93.316 1.00 24.18 275 VAL C O 1
ATOM 7271 N N . PHE C 1 251 ? 25.512 71.518 92.660 1.00 24.23 276 PHE C N 1
ATOM 7272 C CA . PHE C 1 251 ? 25.048 71.893 93.988 1.00 24.24 276 PHE C CA 1
ATOM 7273 C C . PHE C 1 251 ? 23.581 71.592 94.224 1.00 25.33 276 PHE C C 1
ATOM 7274 O O . PHE C 1 251 ? 22.727 72.368 93.794 1.00 25.35 276 PHE C O 1
ATOM 7282 N N . TYR C 1 252 ? 23.293 70.510 94.951 1.00 25.81 277 TYR C N 1
ATOM 7283 C CA . TYR C 1 252 ? 21.913 70.134 95.295 1.00 25.46 277 TYR C CA 1
ATOM 7284 C C . TYR C 1 252 ? 21.417 70.893 96.514 1.00 26.22 277 TYR C C 1
ATOM 7285 O O . TYR C 1 252 ? 22.021 70.829 97.581 1.00 27.98 277 TYR C O 1
ATOM 7294 N N . GLY C 1 253 ? 20.295 71.582 96.375 1.00 26.94 278 GLY C N 1
ATOM 7295 C CA . GLY C 1 253 ? 19.761 72.399 97.468 1.00 27.10 278 GLY C CA 1
ATOM 7296 C C . GLY C 1 253 ? 18.809 71.649 98.364 1.00 26.57 278 GLY C C 1
ATOM 7297 O O . GLY C 1 253 ? 17.679 71.414 97.995 1.00 26.84 278 GLY C O 1
ATOM 7298 N N . VAL C 1 254 ? 19.263 71.277 99.552 1.00 27.36 279 VAL C N 1
ATOM 7299 C CA . VAL C 1 254 ? 18.430 70.504 100.471 1.00 27.81 279 VAL C CA 1
ATOM 7300 C C . VAL C 1 254 ? 18.270 71.222 101.827 1.00 27.05 279 VAL C C 1
ATOM 7301 O O . VAL C 1 254 ? 18.307 70.599 102.887 1.00 26.61 279 VAL C O 1
ATOM 7305 N N . ALA C 1 255 ? 18.010 72.523 101.782 1.00 25.88 280 ALA C N 1
ATOM 7306 C CA . ALA C 1 255 ? 18.057 73.356 102.980 1.00 24.90 280 ALA C CA 1
ATOM 7307 C C . ALA C 1 255 ? 16.983 74.453 103.060 1.00 23.69 280 ALA C C 1
ATOM 7308 O O . ALA C 1 255 ? 17.200 75.486 103.698 1.00 23.82 280 ALA C O 1
ATOM 7310 N N . GLY C 1 256 ? 15.822 74.234 102.451 1.00 22.50 281 GLY C N 1
ATOM 7311 C CA . GLY C 1 256 ? 14.792 75.278 102.393 1.00 22.40 281 GLY C CA 1
ATOM 7312 C C . GLY C 1 256 ? 15.329 76.643 101.950 1.00 22.14 281 GLY C C 1
ATOM 7313 O O . GLY C 1 256 ? 16.069 76.765 100.965 1.00 21.70 281 GLY C O 1
ATOM 7314 N N . LEU C 1 257 ? 14.980 77.671 102.704 1.00 21.80 282 LEU C N 1
ATOM 7315 C CA . LEU C 1 257 ? 15.387 79.021 102.378 1.00 22.15 282 LEU C CA 1
ATOM 7316 C C . LEU C 1 257 ? 16.908 79.142 102.336 1.00 22.89 282 LEU C C 1
ATOM 7317 O O . LEU C 1 257 ? 17.452 79.929 101.550 1.00 22.76 282 LEU C O 1
ATOM 7322 N N . THR C 1 258 ? 17.582 78.382 103.196 1.00 23.07 283 THR C N 1
ATOM 7323 C CA . THR C 1 258 ? 19.027 78.465 103.312 1.00 24.19 283 THR C CA 1
ATOM 7324 C C . THR C 1 258 ? 19.702 78.330 101.961 1.00 23.93 283 THR C C 1
ATOM 7325 O O . THR C 1 258 ? 20.628 79.068 101.659 1.00 23.59 283 THR C O 1
ATOM 7329 N N . HIS C 1 259 ? 19.240 77.410 101.126 1.00 25.47 284 HIS C N 1
ATOM 7330 C CA . HIS C 1 259 ? 19.942 77.193 99.856 1.00 25.47 284 HIS C CA 1
ATOM 7331 C C . HIS C 1 259 ? 19.551 78.166 98.760 1.00 25.42 284 HIS C C 1
ATOM 7332 O O . HIS C 1 259 ? 19.941 77.963 97.623 1.00 26.31 284 HIS C O 1
ATOM 7339 N N . VAL C 1 260 ? 18.790 79.214 99.076 1.00 25.20 285 VAL C N 1
ATOM 7340 C CA . VAL C 1 260 ? 18.673 80.314 98.132 1.00 25.46 285 VAL C CA 1
ATOM 7341 C C . VAL C 1 260 ? 20.016 81.027 98.095 1.00 26.15 285 VAL C C 1
ATOM 7342 O O . VAL C 1 260 ? 20.440 81.485 97.046 1.00 28.87 285 VAL C O 1
ATOM 7346 N N . GLY C 1 261 ? 20.699 81.102 99.232 1.00 26.28 286 GLY C N 1
ATOM 7347 C CA . GLY C 1 261 ? 22.071 81.597 99.261 1.00 25.66 286 GLY C CA 1
ATOM 7348 C C . GLY C 1 261 ? 22.965 80.738 98.396 1.00 25.74 286 GLY C C 1
ATOM 7349 O O . GLY C 1 261 ? 23.818 81.238 97.675 1.00 26.50 286 GLY C O 1
ATOM 7358 N N . PHE C 1 263 ? 22.126 79.174 95.723 1.00 24.56 288 PHE C N 1
ATOM 7359 C CA . PHE C 1 263 ? 21.832 79.591 94.357 1.00 24.30 288 PHE C CA 1
ATOM 7360 C C . PHE C 1 263 ? 22.606 80.834 94.005 1.00 25.15 288 PHE C C 1
ATOM 7361 O O . PHE C 1 263 ? 23.159 80.940 92.907 1.00 25.82 288 PHE C O 1
ATOM 7369 N N . ASN C 1 264 ? 22.631 81.785 94.928 1.00 25.35 289 ASN C N 1
ATOM 7370 C CA . ASN C 1 264 ? 23.324 83.032 94.675 1.00 26.39 289 ASN C CA 1
ATOM 7371 C C . ASN C 1 264 ? 24.828 82.863 94.588 1.00 26.90 289 ASN C C 1
ATOM 7372 O O . ASN C 1 264 ? 25.470 83.576 93.851 1.00 27.74 289 ASN C O 1
ATOM 7377 N N . ALA C 1 265 ? 25.380 81.898 95.306 1.00 28.25 290 ALA C N 1
ATOM 7378 C CA . ALA C 1 265 ? 26.809 81.626 95.253 1.00 29.03 290 ALA C CA 1
ATOM 7379 C C . ALA C 1 265 ? 27.232 81.056 93.891 1.00 29.85 290 ALA C C 1
ATOM 7380 O O . ALA C 1 265 ? 28.313 81.398 93.366 1.00 28.96 290 ALA C O 1
ATOM 7382 N N . VAL C 1 266 ? 26.375 80.198 93.333 1.00 29.50 291 VAL C N 1
ATOM 7383 C CA . VAL C 1 266 ? 26.616 79.565 92.034 1.00 29.90 291 VAL C CA 1
ATOM 7384 C C . VAL C 1 266 ? 26.448 80.594 90.905 1.00 30.71 291 VAL C C 1
ATOM 7385 O O . VAL C 1 266 ? 27.130 80.505 89.883 1.00 31.47 291 VAL C O 1
ATOM 7389 N N . LYS C 1 267 ? 25.565 81.579 91.086 1.00 32.16 292 LYS C N 1
ATOM 7390 C CA . LYS C 1 267 ? 25.437 82.679 90.109 1.00 33.41 292 LYS C CA 1
ATOM 7391 C C . LYS C 1 267 ? 26.721 83.495 89.979 1.00 33.71 292 LYS C C 1
ATOM 7392 O O . LYS C 1 267 ? 27.153 83.829 88.878 1.00 32.92 292 LYS C O 1
ATOM 7398 N N . GLU C 1 268 ? 27.330 83.812 91.116 1.00 35.02 293 GLU C N 1
ATOM 7399 C CA . GLU C 1 268 ? 28.450 84.737 91.144 1.00 36.24 293 GLU C CA 1
ATOM 7400 C C . GLU C 1 268 ? 29.658 83.967 90.627 1.00 34.56 293 GLU C C 1
ATOM 7401 O O . GLU C 1 268 ? 30.483 84.529 89.942 1.00 35.65 293 GLU C O 1
ATOM 7407 N N . ALA C 1 269 ? 29.710 82.658 90.870 1.00 34.92 294 ALA C N 1
ATOM 7408 C CA . ALA C 1 269 ? 30.663 81.761 90.163 1.00 32.23 294 ALA C CA 1
ATOM 7409 C C . ALA C 1 269 ? 30.485 81.762 88.624 1.00 30.26 294 ALA C C 1
ATOM 7410 O O . ALA C 1 269 ? 31.453 81.926 87.891 1.00 29.21 294 ALA C O 1
ATOM 7412 N N . ALA C 1 270 ? 29.264 81.576 88.139 1.00 28.96 295 ALA C N 1
ATOM 7413 C CA . ALA C 1 270 ? 29.015 81.603 86.691 1.00 29.82 295 ALA C CA 1
ATOM 7414 C C . ALA C 1 270 ? 29.406 82.975 86.095 1.00 30.49 295 ALA C C 1
ATOM 7415 O O . ALA C 1 270 ? 29.971 83.067 85.004 1.00 29.52 295 ALA C O 1
ATOM 7417 N N . ALA C 1 271 ? 29.144 84.031 86.852 1.00 33.05 296 ALA C N 1
ATOM 7418 C CA . ALA C 1 271 ? 29.584 85.389 86.495 1.00 35.25 296 ALA C CA 1
ATOM 7419 C C . ALA C 1 271 ? 31.113 85.541 86.436 1.00 35.21 296 ALA C C 1
ATOM 7420 O O . ALA C 1 271 ? 31.608 86.334 85.647 1.00 37.30 296 ALA C O 1
ATOM 7422 N N . ARG C 1 272 ? 31.839 84.806 87.285 1.00 35.48 297 ARG C N 1
ATOM 7423 C CA . ARG C 1 272 ? 33.312 84.749 87.248 1.00 35.70 297 ARG C CA 1
ATOM 7424 C C . ARG C 1 272 ? 33.852 83.838 86.129 1.00 35.36 297 ARG C C 1
ATOM 7425 O O . ARG C 1 272 ? 35.064 83.732 85.978 1.00 35.00 297 ARG C O 1
ATOM 7433 N N . GLY C 1 273 ? 32.970 83.168 85.373 1.00 34.06 298 GLY C N 1
ATOM 7434 C CA . GLY C 1 273 ? 33.371 82.304 84.258 1.00 31.72 298 GLY C CA 1
ATOM 7435 C C . GLY C 1 273 ? 33.386 80.825 84.595 1.00 31.14 298 GLY C C 1
ATOM 7436 O O . GLY C 1 273 ? 33.593 79.979 83.739 1.00 31.43 298 GLY C O 1
ATOM 7437 N N . VAL C 1 274 ? 33.158 80.511 85.853 1.00 30.72 299 VAL C N 1
ATOM 7438 C CA . VAL C 1 274 ? 33.241 79.152 86.327 1.00 31.15 299 VAL C CA 1
ATOM 7439 C C . VAL C 1 274 ? 32.005 78.371 85.903 1.00 30.87 299 VAL C C 1
ATOM 7440 O O . VAL C 1 274 ? 30.887 78.844 86.045 1.00 32.09 299 VAL C O 1
ATOM 7444 N N . ILE C 1 275 ? 32.200 77.158 85.409 1.00 30.74 300 ILE C N 1
ATOM 7445 C CA . ILE C 1 275 ? 31.076 76.324 84.992 1.00 29.98 300 ILE C CA 1
ATOM 7446 C C . ILE C 1 275 ? 30.555 75.511 86.176 1.00 28.70 300 ILE C C 1
ATOM 7447 O O . ILE C 1 275 ? 31.205 74.544 86.594 1.00 29.61 300 ILE C O 1
ATOM 7452 N N . ALA C 1 276 ? 29.388 75.912 86.697 1.00 26.31 301 ALA C N 1
ATOM 7453 C CA . ALA C 1 276 ? 28.738 75.251 87.838 1.00 25.76 301 ALA C CA 1
ATOM 7454 C C . ALA C 1 276 ? 27.220 75.316 87.739 1.00 25.54 301 ALA C C 1
ATOM 7455 O O . ALA C 1 276 ? 26.673 76.221 87.137 1.00 24.67 301 ALA C O 1
ATOM 7457 N N . PHE C 1 277 ? 26.538 74.371 88.369 1.00 27.04 302 PHE C N 1
ATOM 7458 C CA . PHE C 1 277 ? 25.084 74.298 88.275 1.00 29.18 302 PHE C CA 1
ATOM 7459 C C . PHE C 1 277 ? 24.440 73.993 89.617 1.00 29.12 302 PHE C C 1
ATOM 7460 O O . PHE C 1 277 ? 25.045 73.342 90.462 1.00 29.36 302 PHE C O 1
ATOM 7468 N N . SER C 1 278 ? 23.210 74.466 89.799 1.00 28.31 303 SER C N 1
ATOM 7469 C CA . SER C 1 278 ? 22.463 74.223 91.013 1.00 28.29 303 SER C CA 1
ATOM 7470 C C . SER C 1 278 ? 21.305 73.282 90.701 1.00 29.89 303 SER C C 1
ATOM 7471 O O . SER C 1 278 ? 20.863 73.176 89.556 1.00 32.03 303 SER C O 1
ATOM 7474 N N . ILE C 1 279 ? 20.817 72.607 91.734 1.00 30.91 304 ILE C N 1
ATOM 7475 C CA . ILE C 1 279 ? 19.660 71.727 91.636 1.00 31.51 304 ILE C CA 1
ATOM 7476 C C . ILE C 1 279 ? 18.615 72.064 92.719 1.00 30.51 304 ILE C C 1
ATOM 7477 O O . ILE C 1 279 ? 18.908 72.017 93.917 1.00 29.47 304 ILE C O 1
ATOM 7482 N N . GLY C 1 280 ? 17.400 72.398 92.276 1.00 29.44 305 GLY C N 1
ATOM 7483 C CA . GLY C 1 280 ? 16.327 72.833 93.164 1.00 28.99 305 GLY C CA 1
ATOM 7484 C C . GLY C 1 280 ? 15.669 71.696 93.907 1.00 28.07 305 GLY C C 1
ATOM 7485 O O . GLY C 1 280 ? 15.802 70.537 93.524 1.00 29.58 305 GLY C O 1
ATOM 7486 N N . GLN C 1 281 ? 14.966 72.023 94.982 1.00 27.54 306 GLN C N 1
ATOM 7487 C CA . GLN C 1 281 ? 14.238 71.012 95.738 1.00 28.53 306 GLN C CA 1
ATOM 7488 C C . GLN C 1 281 ? 12.902 71.546 96.237 1.00 29.04 306 GLN C C 1
ATOM 7489 O O . GLN C 1 281 ? 12.790 72.724 96.588 1.00 29.42 306 GLN C O 1
ATOM 7495 N N . ASP C 1 282 ? 11.911 70.649 96.239 1.00 29.66 307 ASP C N 1
ATOM 7496 C CA . ASP C 1 282 ? 10.562 70.837 96.803 1.00 30.13 307 ASP C CA 1
ATOM 7497 C C . ASP C 1 282 ? 9.667 71.374 95.716 1.00 29.36 307 ASP C C 1
ATOM 7498 O O . ASP C 1 282 ? 8.838 70.628 95.193 1.00 31.35 307 ASP C O 1
ATOM 7503 N N . ALA C 1 283 ? 9.836 72.636 95.353 1.00 28.16 308 ALA C N 1
ATOM 7504 C CA . ALA C 1 283 ? 9.208 73.145 94.136 1.00 29.81 308 ALA C CA 1
ATOM 7505 C C . ALA C 1 283 ? 10.233 73.076 93.017 1.00 30.18 308 ALA C C 1
ATOM 7506 O O . ALA C 1 283 ? 11.410 72.773 93.262 1.00 31.72 308 ALA C O 1
ATOM 7508 N N . SER C 1 284 ? 9.777 73.311 91.790 1.00 28.45 309 SER C N 1
ATOM 7509 C CA . SER C 1 284 ? 10.685 73.588 90.684 1.00 27.93 309 SER C CA 1
ATOM 7510 C C . SER C 1 284 ? 11.150 75.019 90.879 1.00 26.60 309 SER C C 1
ATOM 7511 O O . SER C 1 284 ? 10.329 75.941 90.825 1.00 24.76 309 SER C O 1
ATOM 7514 N N . GLN C 1 285 ? 12.455 75.191 91.068 1.00 25.71 310 GLN C N 1
ATOM 7515 C CA . GLN C 1 285 ? 13.022 76.501 91.361 1.00 27.13 310 GLN C CA 1
ATOM 7516 C C . GLN C 1 285 ? 13.871 77.074 90.216 1.00 26.91 310 GLN C C 1
ATOM 7517 O O . GLN C 1 285 ? 14.593 78.049 90.415 1.00 25.39 310 GLN C O 1
ATOM 7523 N N . GLU C 1 286 ? 13.752 76.484 89.023 1.00 27.26 311 GLU C N 1
ATOM 7524 C CA . GLU C 1 286 ? 14.580 76.863 87.877 1.00 28.43 311 GLU C CA 1
ATOM 7525 C C . GLU C 1 286 ? 14.389 78.330 87.542 1.00 28.12 311 GLU C C 1
ATOM 7526 O O . GLU C 1 286 ? 15.333 79.041 87.192 1.00 29.04 311 GLU C O 1
ATOM 7532 N N . TRP C 1 287 ? 13.148 78.777 87.665 1.00 27.56 312 TRP C N 1
ATOM 7533 C CA . TRP C 1 287 ? 12.776 80.170 87.411 1.00 27.15 312 TRP C CA 1
ATOM 7534 C C . TRP C 1 287 ? 13.628 81.180 88.157 1.00 26.72 312 TRP C C 1
ATOM 7535 O O . TRP C 1 287 ? 13.742 82.312 87.718 1.00 26.85 312 TRP C O 1
ATOM 7546 N N . TYR C 1 288 ? 14.200 80.797 89.294 1.00 28.22 313 TYR C N 1
ATOM 7547 C CA . TYR C 1 288 ? 14.977 81.753 90.089 1.00 30.95 313 TYR C CA 1
ATOM 7548 C C . TYR C 1 288 ? 16.218 82.230 89.299 1.00 32.43 313 TYR C C 1
ATOM 7549 O O . TYR C 1 288 ? 16.501 83.430 89.242 1.00 32.77 313 TYR C O 1
ATOM 7558 N N . ASP C 1 289 ? 16.925 81.284 88.681 1.00 34.57 314 ASP C N 1
ATOM 7559 C CA . ASP C 1 289 ? 17.946 81.584 87.668 1.00 35.70 314 ASP C CA 1
ATOM 7560 C C . ASP C 1 289 ? 18.132 80.363 86.788 1.00 36.20 314 ASP C C 1
ATOM 7561 O O . ASP C 1 289 ? 18.758 79.400 87.209 1.00 40.14 314 ASP C O 1
ATOM 7566 N N . PRO C 1 290 ? 17.606 80.397 85.555 1.00 35.98 315 PRO C N 1
ATOM 7567 C CA . PRO C 1 290 ? 17.566 79.173 84.752 1.00 34.48 315 PRO C CA 1
ATOM 7568 C C . PRO C 1 290 ? 18.901 78.786 84.080 1.00 33.26 315 PRO C C 1
ATOM 7569 O O . PRO C 1 290 ? 19.091 77.626 83.696 1.00 32.56 315 PRO C O 1
ATOM 7573 N N . GLN C 1 291 ? 19.803 79.745 83.930 1.00 33.46 316 GLN C N 1
ATOM 7574 C CA . GLN C 1 291 ? 21.120 79.465 83.385 1.00 35.16 316 GLN C CA 1
ATOM 7575 C C . GLN C 1 291 ? 21.860 78.491 84.283 1.00 32.46 316 GLN C C 1
ATOM 7576 O O . GLN C 1 291 ? 22.514 77.580 83.799 1.00 32.82 316 GLN C O 1
ATOM 7582 N N . THR C 1 292 ? 21.743 78.673 85.593 1.00 31.03 317 THR C N 1
ATOM 7583 C CA . THR C 1 292 ? 22.440 77.810 86.562 1.00 30.64 317 THR C CA 1
ATOM 7584 C C . THR C 1 292 ? 21.564 76.743 87.263 1.00 28.31 317 THR C C 1
ATOM 7585 O O . THR C 1 292 ? 22.087 75.716 87.708 1.00 27.54 317 THR C O 1
ATOM 7589 N N . ILE C 1 293 ? 20.257 76.982 87.376 1.00 26.23 318 ILE C N 1
ATOM 7590 C CA . ILE C 1 293 ? 19.377 76.049 88.085 1.00 26.00 318 ILE C CA 1
ATOM 7591 C C . ILE C 1 293 ? 18.792 75.119 87.051 1.00 25.25 318 ILE C C 1
ATOM 7592 O O . ILE C 1 293 ? 17.783 75.413 86.442 1.00 24.86 318 ILE C O 1
ATOM 7597 N N . ILE C 1 294 ? 19.445 73.986 86.863 1.00 25.98 319 ILE C N 1
ATOM 7598 C CA . ILE C 1 294 ? 19.190 73.149 85.690 1.00 26.91 319 ILE C CA 1
ATOM 7599 C C . ILE C 1 294 ? 18.009 72.176 85.868 1.00 26.12 319 ILE C C 1
ATOM 7600 O O . ILE C 1 294 ? 17.388 71.781 84.892 1.00 26.49 319 ILE C O 1
ATOM 7605 N N . ILE C 1 295 ? 17.696 71.812 87.107 1.00 26.10 320 ILE C N 1
ATOM 7606 C CA . ILE C 1 295 ? 16.647 70.843 87.395 1.00 27.36 320 ILE C CA 1
ATOM 7607 C C . ILE C 1 295 ? 16.251 70.936 88.861 1.00 28.11 320 ILE C C 1
ATOM 7608 O O . ILE C 1 295 ? 16.971 71.520 89.654 1.00 28.98 320 ILE C O 1
ATOM 7613 N N . SER C 1 296 ? 15.108 70.369 89.224 1.00 29.81 321 SER C N 1
ATOM 7614 C CA . SER C 1 296 ? 14.655 70.393 90.613 1.00 30.81 321 SER C CA 1
ATOM 7615 C C . SER C 1 296 ? 14.060 69.055 91.018 1.00 31.94 321 SER C C 1
ATOM 7616 O O . SER C 1 296 ? 13.254 68.473 90.275 1.00 33.39 321 SER C O 1
ATOM 7619 N N . GLY C 1 297 ? 14.450 68.565 92.191 1.00 33.28 322 GLY C N 1
ATOM 7620 C CA . GLY C 1 297 ? 13.714 67.473 92.830 1.00 34.76 322 GLY C CA 1
ATOM 7621 C C . GLY C 1 297 ? 12.382 68.021 93.323 1.00 35.91 322 GLY C C 1
ATOM 7622 O O . GLY C 1 297 ? 12.335 69.109 93.892 1.00 38.35 322 GLY C O 1
ATOM 7623 N N . LEU C 1 298 ? 11.293 67.295 93.100 1.00 36.25 323 LEU C N 1
ATOM 7624 C CA . LEU C 1 298 ? 9.975 67.774 93.524 1.00 36.41 323 LEU C CA 1
ATOM 7625 C C . LEU C 1 298 ? 9.499 66.987 94.697 1.00 35.64 323 LEU C C 1
ATOM 7626 O O . LEU C 1 298 ? 9.689 65.786 94.750 1.00 36.23 323 LEU C O 1
ATOM 7631 N N . LYS C 1 299 ? 8.859 67.679 95.627 1.00 37.17 324 LYS C N 1
ATOM 7632 C CA . LYS C 1 299 ? 8.213 67.053 96.765 1.00 36.12 324 LYS C CA 1
ATOM 7633 C C . LYS C 1 299 ? 6.845 67.689 96.861 1.00 35.86 324 LYS C C 1
ATOM 7634 O O . LYS C 1 299 ? 6.738 68.899 97.082 1.00 35.77 324 LYS C O 1
ATOM 7640 N N . ARG C 1 300 ? 5.802 66.888 96.663 1.00 34.49 325 ARG C N 1
ATOM 7641 C CA . ARG C 1 300 ? 4.446 67.417 96.555 1.00 34.48 325 ARG C CA 1
ATOM 7642 C C . ARG C 1 300 ? 3.780 67.615 97.911 1.00 34.03 325 ARG C C 1
ATOM 7643 O O . ARG C 1 300 ? 2.739 67.023 98.208 1.00 31.82 325 ARG C O 1
ATOM 7651 N N . VAL C 1 301 ? 4.377 68.504 98.703 1.00 33.15 326 VAL C N 1
ATOM 7652 C CA . VAL C 1 301 ? 3.832 68.902 99.995 1.00 33.85 326 VAL C CA 1
ATOM 7653 C C . VAL C 1 301 ? 2.445 69.542 99.847 1.00 34.27 326 VAL C C 1
ATOM 7654 O O . VAL C 1 301 ? 1.590 69.433 100.734 1.00 33.72 326 VAL C O 1
ATOM 7658 N N . ASP C 1 302 ? 2.242 70.223 98.723 1.00 34.99 327 ASP C N 1
ATOM 7659 C CA . ASP C 1 302 ? 0.971 70.866 98.413 1.00 34.64 327 ASP C CA 1
ATOM 7660 C C . ASP C 1 302 ? -0.148 69.858 98.298 1.00 33.09 327 ASP C C 1
ATOM 7661 O O . ASP C 1 302 ? -1.264 70.125 98.739 1.00 33.36 327 ASP C O 1
ATOM 7666 N N . VAL C 1 303 ? 0.158 68.688 97.746 1.00 31.17 328 VAL C N 1
ATOM 7667 C CA . VAL C 1 303 ? -0.840 67.641 97.603 1.00 30.47 328 VAL C CA 1
ATOM 7668 C C . VAL C 1 303 ? -1.128 67.027 98.963 1.00 30.26 328 VAL C C 1
ATOM 7669 O O . VAL C 1 303 ? -2.276 66.762 99.280 1.00 32.55 328 VAL C O 1
ATOM 7673 N N . ALA C 1 304 ? -0.105 66.811 99.778 1.00 30.11 329 ALA C N 1
ATOM 7674 C CA . ALA C 1 304 ? -0.332 66.352 101.159 1.00 30.43 329 ALA C CA 1
ATOM 7675 C C . ALA C 1 304 ? -1.345 67.258 101.843 1.00 30.31 329 ALA C C 1
ATOM 7676 O O . ALA C 1 304 ? -2.429 66.803 102.213 1.00 30.60 329 ALA C O 1
ATOM 7678 N N . VAL C 1 305 ? -0.993 68.540 101.963 1.00 29.62 330 VAL C N 1
ATOM 7679 C CA . VAL C 1 305 ? -1.818 69.529 102.661 1.00 29.65 330 VAL C CA 1
ATOM 7680 C C . VAL C 1 305 ? -3.216 69.576 102.080 1.00 30.26 330 VAL C C 1
ATOM 7681 O O . VAL C 1 305 ? -4.194 69.597 102.827 1.00 29.94 330 VAL C O 1
ATOM 7685 N N . TYR C 1 306 ? -3.302 69.604 100.752 1.00 31.01 331 TYR C N 1
ATOM 7686 C CA . TYR C 1 306 ? -4.593 69.668 100.061 1.00 32.91 331 TYR C CA 1
ATOM 7687 C C . TYR C 1 306 ? -5.449 68.397 100.279 1.00 33.32 331 TYR C C 1
ATOM 7688 O O . TYR C 1 306 ? -6.660 68.484 100.477 1.00 34.32 331 TYR C O 1
ATOM 7697 N N . THR C 1 307 ? -4.817 67.227 100.231 1.00 32.09 332 THR C N 1
ATOM 7698 C CA . THR C 1 307 ? -5.495 65.968 100.485 1.00 31.04 332 THR C CA 1
ATOM 7699 C C . THR C 1 307 ? -5.992 65.907 101.925 1.00 30.24 332 THR C C 1
ATOM 7700 O O . THR C 1 307 ? -7.141 65.590 102.175 1.00 30.20 332 THR C O 1
ATOM 7704 N N . ALA C 1 308 ? -5.134 66.230 102.878 1.00 30.25 333 ALA C N 1
ATOM 7705 C CA . ALA C 1 308 ? -5.546 66.228 104.295 1.00 29.97 333 ALA C CA 1
ATOM 7706 C C . ALA C 1 308 ? -6.722 67.174 104.599 1.00 30.40 333 ALA C C 1
ATOM 7707 O O . ALA C 1 308 ? -7.549 66.886 105.465 1.00 30.73 333 ALA C O 1
ATOM 7709 N N . ILE C 1 309 ? -6.777 68.307 103.904 1.00 30.38 334 ILE C N 1
ATOM 7710 C CA . ILE C 1 309 ? -7.857 69.265 104.079 1.00 29.84 334 ILE C CA 1
ATOM 7711 C C . ILE C 1 309 ? -9.134 68.793 103.399 1.00 30.34 334 ILE C C 1
ATOM 7712 O O . ILE C 1 309 ? -10.234 68.984 103.931 1.00 27.96 334 ILE C O 1
ATOM 7717 N N . LYS C 1 310 ? -8.992 68.197 102.219 1.00 32.13 335 LYS C N 1
ATOM 7718 C CA . LYS C 1 310 ? -10.147 67.666 101.488 1.00 34.43 335 LYS C CA 1
ATOM 7719 C C . LYS C 1 310 ? -10.793 66.535 102.285 1.00 34.17 335 LYS C C 1
ATOM 7720 O O . LYS C 1 310 ? -11.986 66.572 102.566 1.00 34.69 335 LYS C O 1
ATOM 7726 N N . ASP C 1 311 ? -9.990 65.552 102.683 1.00 34.42 336 ASP C N 1
ATOM 7727 C CA . ASP C 1 311 ? -10.459 64.471 103.553 1.00 34.43 336 ASP C CA 1
ATOM 7728 C C . ASP C 1 311 ? -11.357 65.029 104.665 1.00 33.67 336 ASP C C 1
ATOM 7729 O O . ASP C 1 311 ? -12.467 64.549 104.854 1.00 34.92 336 ASP C O 1
ATOM 7734 N N . VAL C 1 312 ? -10.909 66.060 105.374 1.00 32.16 337 VAL C N 1
ATOM 7735 C CA . VAL C 1 312 ? -11.733 66.625 106.449 1.00 32.10 337 VAL C CA 1
ATOM 7736 C C . VAL C 1 312 ? -13.021 67.224 105.908 1.00 33.13 337 VAL C C 1
ATOM 7737 O O . VAL C 1 312 ? -14.079 67.023 106.489 1.00 33.07 337 VAL C O 1
ATOM 7741 N N . VAL C 1 313 ? -12.931 67.943 104.793 1.00 34.42 338 VAL C N 1
ATOM 7742 C CA . VAL C 1 313 ? -14.098 68.609 104.212 1.00 35.38 338 VAL C CA 1
ATOM 7743 C C . VAL C 1 313 ? -15.202 67.610 103.847 1.00 37.92 338 VAL C C 1
ATOM 7744 O O . VAL C 1 313 ? -16.393 67.929 103.925 1.00 36.74 338 VAL C O 1
ATOM 7748 N N . GLU C 1 314 ? -14.794 66.399 103.473 1.00 42.45 339 GLU C N 1
ATOM 7749 C CA . GLU C 1 314 ? -15.720 65.342 103.067 1.00 44.56 339 GLU C CA 1
ATOM 7750 C C . GLU C 1 314 ? -15.888 64.251 104.143 1.00 43.58 339 GLU C C 1
ATOM 7751 O O . GLU C 1 314 ? -16.260 63.131 103.833 1.00 42.76 339 GLU C O 1
ATOM 7757 N N . GLY C 1 315 ? -15.609 64.592 105.403 1.00 43.84 340 GLY C N 1
ATOM 7758 C CA . GLY C 1 315 ? -15.697 63.659 106.534 1.00 44.67 340 GLY C CA 1
ATOM 7759 C C . GLY C 1 315 ? -15.055 62.286 106.372 1.00 44.99 340 GLY C C 1
ATOM 7760 O O . GLY C 1 315 ? -15.484 61.338 107.019 1.00 43.35 340 GLY C O 1
ATOM 7761 N N . ARG C 1 316 ? -14.043 62.164 105.512 1.00 47.72 341 ARG C N 1
ATOM 7762 C CA . ARG C 1 316 ? -13.306 60.898 105.354 1.00 49.64 341 ARG C CA 1
ATOM 7763 C C . ARG C 1 316 ? -11.853 61.014 105.841 1.00 46.81 341 ARG C C 1
ATOM 7764 O O . ARG C 1 316 ? -10.936 60.420 105.260 1.00 46.17 341 ARG C O 1
ATOM 7772 N N . PHE C 1 317 ? -11.663 61.768 106.923 1.00 42.81 342 PHE C N 1
ATOM 7773 C CA . PHE C 1 317 ? -10.385 61.809 107.623 1.00 40.94 342 PHE C CA 1
ATOM 7774 C C . PHE C 1 317 ? -10.206 60.526 108.394 1.00 41.00 342 PHE C C 1
ATOM 7775 O O . PHE C 1 317 ? -11.169 59.989 108.917 1.00 41.43 342 PHE C O 1
ATOM 7783 N N . ARG C 1 318 ? -8.973 60.044 108.482 1.00 42.74 343 ARG C N 1
ATOM 7784 C CA . ARG C 1 318 ? -8.662 58.911 109.348 1.00 44.34 343 ARG C CA 1
ATOM 7785 C C . ARG C 1 318 ? -7.170 58.872 109.695 1.00 40.78 343 ARG C C 1
ATOM 7786 O O . ARG C 1 318 ? -6.332 59.165 108.855 1.00 38.73 343 ARG C O 1
ATOM 7794 N N . GLY C 1 319 ? -6.858 58.509 110.941 1.00 38.72 344 GLY C N 1
ATOM 7795 C CA . GLY C 1 319 ? -5.487 58.494 111.438 1.00 37.83 344 GLY C CA 1
ATOM 7796 C C . GLY C 1 319 ? -4.560 57.532 110.715 1.00 37.73 344 GLY C C 1
ATOM 7797 O O . GLY C 1 319 ? -5.018 56.615 110.055 1.00 36.98 344 GLY C O 1
ATOM 7798 N N . GLY C 1 320 ? -3.251 57.764 110.826 1.00 38.65 345 GLY C N 1
ATOM 7799 C CA . GLY C 1 320 ? -2.250 56.843 110.307 1.00 38.68 345 GLY C CA 1
ATOM 7800 C C . GLY C 1 320 ? -1.343 57.415 109.240 1.00 39.94 345 GLY C C 1
ATOM 7801 O O . GLY C 1 320 ? -1.568 58.519 108.748 1.00 43.53 345 GLY C O 1
ATOM 7802 N N . ILE C 1 321 ? -0.337 56.621 108.865 1.00 39.32 346 ILE C N 1
ATOM 7803 C CA . ILE C 1 321 ? 0.736 57.028 107.952 1.00 38.40 346 ILE C CA 1
ATOM 7804 C C . ILE C 1 321 ? 0.362 56.908 106.473 1.00 34.89 346 ILE C C 1
ATOM 7805 O O . ILE C 1 321 ? -0.220 55.930 106.062 1.00 31.96 346 ILE C O 1
ATOM 7810 N N . VAL C 1 322 ? 0.725 57.921 105.693 1.00 34.46 347 VAL C N 1
ATOM 7811 C CA . VAL C 1 322 ? 0.562 57.914 104.236 1.00 34.57 347 VAL C CA 1
ATOM 7812 C C . VAL C 1 322 ? 1.943 58.185 103.635 1.00 34.80 347 VAL C C 1
ATOM 7813 O O . VAL C 1 322 ? 2.464 59.291 103.760 1.00 35.89 347 VAL C O 1
ATOM 7817 N N . SER C 1 323 ? 2.530 57.156 103.020 1.00 33.64 348 SER C N 1
ATOM 7818 C CA . SER C 1 323 ? 3.892 57.198 102.492 1.00 33.59 348 SER C CA 1
ATOM 7819 C C . SER C 1 323 ? 3.854 57.509 100.989 1.00 35.37 348 SER C C 1
ATOM 7820 O O . SER C 1 323 ? 3.100 56.899 100.228 1.00 35.26 348 SER C O 1
ATOM 7823 N N . LEU C 1 324 ? 4.696 58.454 100.575 1.00 36.88 349 LEU C N 1
ATOM 7824 C CA . LEU C 1 324 ? 4.652 59.031 99.236 1.00 35.25 349 LEU C CA 1
ATOM 7825 C C . LEU C 1 324 ? 6.028 59.086 98.561 1.00 34.81 349 LEU C C 1
ATOM 7826 O O . LEU C 1 324 ? 7.006 59.581 99.128 1.00 33.24 349 LEU C O 1
ATOM 7831 N N . GLY C 1 325 ? 6.068 58.576 97.332 1.00 35.64 350 GLY C N 1
ATOM 7832 C CA . GLY C 1 325 ? 7.287 58.442 96.553 1.00 33.91 350 GLY C CA 1
ATOM 7833 C C . GLY C 1 325 ? 6.948 58.529 95.080 1.00 34.16 350 GLY C C 1
ATOM 7834 O O . GLY C 1 325 ? 5.879 59.015 94.709 1.00 32.18 350 GLY C O 1
ATOM 7835 N N . LEU C 1 326 ? 7.861 58.041 94.240 1.00 36.59 351 LEU C N 1
ATOM 7836 C CA . LEU C 1 326 ? 7.707 58.121 92.782 1.00 37.13 351 LEU C CA 1
ATOM 7837 C C . LEU C 1 326 ? 6.423 57.456 92.345 1.00 36.33 351 LEU C C 1
ATOM 7838 O O . LEU C 1 326 ? 5.698 58.020 91.562 1.00 35.58 351 LEU C O 1
ATOM 7843 N N . LYS C 1 327 ? 6.131 56.275 92.879 1.00 37.69 352 LYS C N 1
ATOM 7844 C CA . LYS C 1 327 ? 4.950 55.537 92.459 1.00 40.95 352 LYS C CA 1
ATOM 7845 C C . LYS C 1 327 ? 3.657 56.370 92.500 1.00 40.53 352 LYS C C 1
ATOM 7846 O O . LYS C 1 327 ? 2.839 56.266 91.600 1.00 40.11 352 LYS C O 1
ATOM 7852 N N . GLU C 1 328 ? 3.479 57.200 93.525 1.00 41.98 353 GLU C N 1
ATOM 7853 C CA . GLU C 1 328 ? 2.208 57.919 93.724 1.00 41.92 353 GLU C CA 1
ATOM 7854 C C . GLU C 1 328 ? 2.154 59.300 93.078 1.00 40.69 353 GLU C C 1
ATOM 7855 O O . GLU C 1 328 ? 1.110 59.925 93.088 1.00 39.69 353 GLU C O 1
ATOM 7861 N N . GLY C 1 329 ? 3.268 59.772 92.525 1.00 41.08 354 GLY C N 1
ATOM 7862 C CA . GLY C 1 329 ? 3.391 61.153 92.074 1.00 40.31 354 GLY C CA 1
ATOM 7863 C C . GLY C 1 329 ? 3.882 62.087 93.167 1.00 41.13 354 GLY C C 1
ATOM 7864 O O . GLY C 1 329 ? 4.037 63.286 92.938 1.00 46.08 354 GLY C O 1
ATOM 7865 N N . GLY C 1 330 ? 4.138 61.549 94.355 1.00 41.06 355 GLY C N 1
ATOM 7866 C CA . GLY C 1 330 ? 4.501 62.371 95.515 1.00 41.92 355 GLY C CA 1
ATOM 7867 C C . GLY C 1 330 ? 5.884 62.989 95.397 1.00 40.75 355 GLY C C 1
ATOM 7868 O O . GLY C 1 330 ? 6.162 64.043 95.970 1.00 38.04 355 GLY C O 1
ATOM 7869 N N . LEU C 1 331 ? 6.752 62.307 94.657 1.00 41.04 356 LEU C N 1
ATOM 7870 C CA . LEU C 1 331 ? 8.086 62.806 94.330 1.00 39.10 356 LEU C CA 1
ATOM 7871 C C . LEU C 1 331 ? 8.287 62.740 92.818 1.00 37.49 356 LEU C C 1
ATOM 7872 O O . LEU C 1 331 ? 7.639 61.957 92.137 1.00 39.71 356 LEU C O 1
ATOM 7877 N N . GLY C 1 332 ? 9.173 63.570 92.292 1.00 36.38 357 GLY C N 1
ATOM 7878 C CA . GLY C 1 332 ? 9.450 63.564 90.869 1.00 36.35 357 GLY C CA 1
ATOM 7879 C C . GLY C 1 332 ? 10.577 64.501 90.520 1.00 36.81 357 GLY C C 1
ATOM 7880 O O . GLY C 1 332 ? 11.171 65.111 91.409 1.00 38.39 357 GLY C O 1
ATOM 7881 N N . LEU C 1 333 ? 10.888 64.587 89.227 1.00 37.22 358 LEU C N 1
ATOM 7882 C CA . LEU C 1 333 ? 11.793 65.597 88.706 1.00 36.20 358 LEU C CA 1
ATOM 7883 C C . LEU C 1 333 ? 11.012 66.618 87.911 1.00 38.13 358 LEU C C 1
ATOM 7884 O O . LEU C 1 333 ? 9.938 66.354 87.366 1.00 37.32 358 LEU C O 1
ATOM 7889 N N . SER C 1 334 ? 11.604 67.793 87.846 1.00 40.37 359 SER C N 1
ATOM 7890 C CA . SER C 1 334 ? 11.071 68.933 87.148 1.00 41.39 359 SER C CA 1
ATOM 7891 C C . SER C 1 334 ? 11.014 68.691 85.628 1.00 43.42 359 SER C C 1
ATOM 7892 O O . SER C 1 334 ? 12.052 68.487 85.011 1.00 43.05 359 SER C O 1
ATOM 7895 N N . ASP C 1 335 ? 9.819 68.719 85.024 1.00 46.73 360 ASP C N 1
ATOM 7896 C CA . ASP C 1 335 ? 9.670 68.672 83.544 1.00 47.43 360 ASP C CA 1
ATOM 7897 C C . ASP C 1 335 ? 9.168 70.016 82.943 1.00 46.24 360 ASP C C 1
ATOM 7898 O O . ASP C 1 335 ? 8.993 70.981 83.665 1.00 43.71 360 ASP C O 1
ATOM 7903 N N . GLU C 1 336 ? 8.922 70.069 81.632 1.00 48.93 361 GLU C N 1
ATOM 7904 C CA . GLU C 1 336 ? 8.500 71.319 80.938 1.00 49.33 361 GLU C CA 1
ATOM 7905 C C . GLU C 1 336 ? 7.344 72.047 81.607 1.00 47.48 361 GLU C C 1
ATOM 7906 O O . GLU C 1 336 ? 7.435 73.229 81.909 1.00 47.25 361 GLU C O 1
ATOM 7912 N N . GLU C 1 337 ? 6.246 71.338 81.817 1.00 48.69 362 GLU C N 1
ATOM 7913 C CA . GLU C 1 337 ? 5.023 71.977 82.284 1.00 50.81 362 GLU C CA 1
ATOM 7914 C C . GLU C 1 337 ? 5.145 72.453 83.736 1.00 46.02 362 GLU C C 1
ATOM 7915 O O . GLU C 1 337 ? 4.688 73.547 84.075 1.00 46.48 362 GLU C O 1
ATOM 7921 N N . ILE C 1 338 ? 5.793 71.641 84.568 1.00 42.43 363 ILE C N 1
ATOM 7922 C CA . ILE C 1 338 ? 5.990 71.953 85.989 1.00 40.40 363 ILE C CA 1
ATOM 7923 C C . ILE C 1 338 ? 6.873 73.215 86.103 1.00 36.78 363 ILE C C 1
ATOM 7924 O O . ILE C 1 338 ? 6.613 74.097 86.917 1.00 34.24 363 ILE C O 1
ATOM 7929 N N . ILE C 1 339 ? 7.900 73.290 85.260 1.00 33.98 364 ILE C N 1
ATOM 7930 C CA . ILE C 1 339 ? 8.803 74.435 85.217 1.00 33.35 364 ILE C CA 1
ATOM 7931 C C . ILE C 1 339 ? 8.064 75.715 84.867 1.00 33.35 364 ILE C C 1
ATOM 7932 O O . ILE C 1 339 ? 8.276 76.751 85.502 1.00 29.06 364 ILE C O 1
ATOM 7937 N N . ARG C 1 340 ? 7.203 75.631 83.854 1.00 35.38 365 ARG C N 1
ATOM 7938 C CA . ARG C 1 340 ? 6.449 76.790 83.399 1.00 36.95 365 ARG C CA 1
ATOM 7939 C C . ARG C 1 340 ? 5.399 77.173 84.445 1.00 34.93 365 ARG C C 1
ATOM 7940 O O . ARG C 1 340 ? 5.160 78.346 84.667 1.00 33.82 365 ARG C O 1
ATOM 7948 N N . TYR C 1 341 ? 4.794 76.191 85.102 1.00 32.82 366 TYR C N 1
ATOM 7949 C CA . TYR C 1 341 ? 3.764 76.465 86.109 1.00 33.44 366 TYR C CA 1
ATOM 7950 C C . TYR C 1 341 ? 4.245 77.338 87.265 1.00 32.07 366 TYR C C 1
ATOM 7951 O O . TYR C 1 341 ? 3.560 78.286 87.680 1.00 29.67 366 TYR C O 1
ATOM 7960 N N . PHE C 1 342 ? 5.424 77.003 87.787 1.00 31.53 367 PHE C N 1
ATOM 7961 C CA . PHE C 1 342 ? 6.006 77.752 88.896 1.00 29.39 367 PHE C CA 1
ATOM 7962 C C . PHE C 1 342 ? 6.568 79.038 88.412 1.00 29.63 367 PHE C C 1
ATOM 7963 O O . PHE C 1 342 ? 6.593 80.004 89.151 1.00 30.41 367 PHE C O 1
ATOM 7971 N N . ALA C 1 343 ? 7.017 79.058 87.166 1.00 31.03 368 ALA C N 1
ATOM 7972 C CA . ALA C 1 343 ? 7.455 80.300 86.540 1.00 31.32 368 ALA C CA 1
ATOM 7973 C C . ALA C 1 343 ? 6.278 81.273 86.369 1.00 32.47 368 ALA C C 1
ATOM 7974 O O . ALA C 1 343 ? 6.436 82.470 86.599 1.00 34.03 368 ALA C O 1
ATOM 7976 N N . GLU C 1 344 ? 5.110 80.757 85.979 1.00 33.79 369 GLU C N 1
ATOM 7977 C CA . GLU C 1 344 ? 3.860 81.540 85.930 1.00 35.32 369 GLU C CA 1
ATOM 7978 C C . GLU C 1 344 ? 3.544 82.120 87.312 1.00 34.84 369 GLU C C 1
ATOM 7979 O O . GLU C 1 344 ? 3.265 83.304 87.441 1.00 34.48 369 GLU C O 1
ATOM 7985 N N . ILE C 1 345 ? 3.596 81.290 88.345 1.00 33.38 370 ILE C N 1
ATOM 7986 C CA . ILE C 1 345 ? 3.400 81.778 89.707 1.00 33.16 370 ILE C CA 1
ATOM 7987 C C . ILE C 1 345 ? 4.306 82.978 90.050 1.00 32.90 370 ILE C C 1
ATOM 7988 O O . ILE C 1 345 ? 3.818 84.008 90.507 1.00 32.49 370 ILE C O 1
ATOM 7993 N N . ALA C 1 346 ? 5.613 82.834 89.838 1.00 32.96 371 ALA C N 1
ATOM 7994 C CA . ALA C 1 346 ? 6.585 83.882 90.180 1.00 33.26 371 ALA C CA 1
ATOM 7995 C C . ALA C 1 346 ? 6.445 85.090 89.260 1.00 35.07 371 ALA C C 1
ATOM 7996 O O . ALA C 1 346 ? 6.736 86.215 89.657 1.00 35.55 371 ALA C O 1
ATOM 7998 N N . ALA C 1 347 ? 6.008 84.860 88.028 1.00 37.52 372 ALA C N 1
ATOM 7999 C CA . ALA C 1 347 ? 5.695 85.966 87.133 1.00 39.82 372 ALA C CA 1
ATOM 8000 C C . ALA C 1 347 ? 4.574 86.773 87.760 1.00 39.64 372 ALA C C 1
ATOM 8001 O O . ALA C 1 347 ? 4.784 87.913 88.167 1.00 42.72 372 ALA C O 1
ATOM 8003 N N . GLU C 1 348 ? 3.400 86.167 87.895 1.00 40.38 373 GLU C N 1
ATOM 8004 C CA . GLU C 1 348 ? 2.264 86.871 88.494 1.00 41.77 373 GLU C CA 1
ATOM 8005 C C . GLU C 1 348 ? 2.440 87.248 89.986 1.00 39.58 373 GLU C C 1
ATOM 8006 O O . GLU C 1 348 ? 1.621 87.989 90.532 1.00 41.33 373 GLU C O 1
ATOM 8012 N N . THR C 1 349 ? 3.515 86.785 90.621 1.00 37.57 374 THR C N 1
ATOM 8013 C CA . THR C 1 349 ? 3.924 87.277 91.948 1.00 37.82 374 THR C CA 1
ATOM 8014 C C . THR C 1 349 ? 4.886 88.471 91.881 1.00 38.86 374 THR C C 1
ATOM 8015 O O . THR C 1 349 ? 5.225 89.061 92.902 1.00 37.49 374 THR C O 1
ATOM 8019 N N . GLY C 1 350 ? 5.348 88.810 90.684 1.00 40.39 375 GLY C N 1
ATOM 8020 C CA . GLY C 1 350 ? 6.385 89.818 90.529 1.00 41.80 375 GLY C CA 1
ATOM 8021 C C . GLY C 1 350 ? 7.732 89.496 91.174 1.00 42.54 375 GLY C C 1
ATOM 8022 O O . GLY C 1 350 ? 8.547 90.396 91.372 1.00 42.93 375 GLY C O 1
ATOM 8023 N N . GLN C 1 351 ? 7.994 88.234 91.499 1.00 43.11 376 GLN C N 1
ATOM 8024 C CA . GLN C 1 351 ? 9.332 87.870 91.982 1.00 44.46 376 GLN C CA 1
ATOM 8025 C C . GLN C 1 351 ? 10.149 87.006 90.982 1.00 41.88 376 GLN C C 1
ATOM 8026 O O . GLN C 1 351 ? 11.124 86.361 91.354 1.00 38.32 376 GLN C O 1
ATOM 8032 N N . LEU C 1 352 ? 9.760 87.048 89.709 1.00 40.30 377 LEU C N 1
ATOM 8033 C CA . LEU C 1 352 ? 10.541 86.470 88.636 1.00 40.13 377 LEU C CA 1
ATOM 8034 C C . LEU C 1 352 ? 11.542 87.517 88.162 1.00 43.16 377 LEU C C 1
ATOM 8035 O O . LEU C 1 352 ? 11.180 88.681 88.026 1.00 41.99 377 LEU C O 1
ATOM 8040 N N . PRO C 1 353 ? 12.798 87.119 87.887 1.00 47.03 378 PRO C N 1
ATOM 8041 C CA . PRO C 1 353 ? 13.786 88.132 87.501 1.00 49.91 378 PRO C CA 1
ATOM 8042 C C . PRO C 1 353 ? 13.458 88.909 86.228 1.00 52.22 378 PRO C C 1
ATOM 8043 O O . PRO C 1 353 ? 12.676 88.452 85.381 1.00 54.32 378 PRO C O 1
ATOM 8047 N N . GLU C 1 354 ? 14.081 90.077 86.111 1.00 53.53 379 GLU C N 1
ATOM 8048 C CA . GLU C 1 354 ? 13.852 90.982 84.998 1.00 54.51 379 GLU C CA 1
ATOM 8049 C C . GLU C 1 354 ? 14.130 90.301 83.663 1.00 51.68 379 GLU C C 1
ATOM 8050 O O . GLU C 1 354 ? 14.951 89.391 83.579 1.00 50.44 379 GLU C O 1
ATOM 8056 N N . GLY C 1 355 ? 13.412 90.738 82.633 1.00 51.79 380 GLY C N 1
ATOM 8057 C CA . GLY C 1 355 ? 13.667 90.343 81.242 1.00 51.29 380 GLY C CA 1
ATOM 8058 C C . GLY C 1 355 ? 13.578 88.856 81.014 1.00 50.98 380 GLY C C 1
ATOM 8059 O O . GLY C 1 355 ? 14.457 88.255 80.394 1.00 57.28 380 GLY C O 1
ATOM 8060 N N . LEU C 1 356 ? 12.500 88.271 81.517 1.00 49.38 381 LEU C N 1
ATOM 8061 C CA . LEU C 1 356 ? 12.361 86.826 81.606 1.00 45.17 381 LEU C CA 1
ATOM 8062 C C . LEU C 1 356 ? 10.877 86.523 81.706 1.00 41.99 381 LEU C C 1
ATOM 8063 O O . LEU C 1 356 ? 10.200 87.139 82.513 1.00 41.51 381 LEU C O 1
ATOM 8068 N N . THR C 1 357 ? 10.373 85.620 80.864 1.00 39.57 382 THR C N 1
ATOM 8069 C CA . THR C 1 357 ? 8.991 85.116 80.947 1.00 37.54 382 THR C CA 1
ATOM 8070 C C . THR C 1 357 ? 8.987 83.624 81.322 1.00 35.72 382 THR C C 1
ATOM 8071 O O . THR C 1 357 ? 10.029 82.969 81.276 1.00 33.09 382 THR C O 1
ATOM 8075 N N . PRO C 1 358 ? 7.815 83.076 81.692 1.00 35.81 383 PRO C N 1
ATOM 8076 C CA . PRO C 1 358 ? 7.681 81.627 81.882 1.00 36.42 383 PRO C CA 1
ATOM 8077 C C . PRO C 1 358 ? 8.119 80.823 80.674 1.00 38.56 383 PRO C C 1
ATOM 8078 O O . PRO C 1 358 ? 8.797 79.813 80.834 1.00 36.35 383 PRO C O 1
ATOM 8082 N N . GLU C 1 359 ? 7.735 81.266 79.475 1.00 43.48 384 GLU C N 1
ATOM 8083 C CA . GLU C 1 359 ? 8.147 80.575 78.255 1.00 46.30 384 GLU C CA 1
ATOM 8084 C C . GLU C 1 359 ? 9.686 80.629 78.044 1.00 46.86 384 GLU C C 1
ATOM 8085 O O . GLU C 1 359 ? 10.318 79.606 77.713 1.00 43.70 384 GLU C O 1
ATOM 8091 N N . LYS C 1 360 ? 10.287 81.800 78.268 1.00 45.31 385 LYS C N 1
ATOM 8092 C CA . LYS C 1 360 ? 11.738 81.933 78.151 1.00 46.69 385 LYS C CA 1
ATOM 8093 C C . LYS C 1 360 ? 12.488 81.093 79.204 1.00 44.30 385 LYS C C 1
ATOM 8094 O O . LYS C 1 360 ? 13.550 80.557 78.923 1.00 43.98 385 LYS C O 1
ATOM 8100 N N . VAL C 1 361 ? 11.927 80.947 80.401 1.00 42.48 386 VAL C N 1
ATOM 8101 C CA . VAL C 1 361 ? 12.548 80.113 81.436 1.00 39.85 386 VAL C CA 1
ATOM 8102 C C . VAL C 1 361 ? 12.664 78.661 80.986 1.00 39.81 386 VAL C C 1
ATOM 8103 O O . VAL C 1 361 ? 13.685 78.034 81.205 1.00 41.83 386 VAL C O 1
ATOM 8107 N N . VAL C 1 362 ? 11.624 78.124 80.364 1.00 38.86 387 VAL C N 1
ATOM 8108 C CA . VAL C 1 362 ? 11.664 76.742 79.904 1.00 38.05 387 VAL C CA 1
ATOM 8109 C C . VAL C 1 362 ? 12.686 76.563 78.783 1.00 39.59 387 VAL C C 1
ATOM 8110 O O . VAL C 1 362 ? 13.482 75.624 78.809 1.00 38.93 387 VAL C O 1
ATOM 8114 N N . GLU C 1 363 ? 12.672 77.460 77.799 1.00 42.07 388 GLU C N 1
ATOM 8115 C CA . GLU C 1 363 ? 13.619 77.358 76.677 1.00 42.97 388 GLU C CA 1
ATOM 8116 C C . GLU C 1 363 ? 15.059 77.244 77.173 1.00 40.26 388 GLU C C 1
ATOM 8117 O O . GLU C 1 363 ? 15.829 76.417 76.675 1.00 38.64 388 GLU C O 1
ATOM 8123 N N . ILE C 1 364 ? 15.400 78.057 78.171 1.00 36.74 389 ILE C N 1
ATOM 8124 C CA . ILE C 1 364 ? 16.758 78.099 78.685 1.00 34.76 389 ILE C CA 1
ATOM 8125 C C . ILE C 1 364 ? 17.137 76.847 79.458 1.00 34.79 389 ILE C C 1
ATOM 8126 O O . ILE C 1 364 ? 18.258 76.386 79.344 1.00 37.43 389 ILE C O 1
ATOM 8131 N N . VAL C 1 365 ? 16.234 76.291 80.247 1.00 34.99 390 VAL C N 1
ATOM 8132 C CA . VAL C 1 365 ? 16.589 75.103 81.012 1.00 36.68 390 VAL C CA 1
ATOM 8133 C C . VAL C 1 365 ? 16.791 73.930 80.057 1.00 39.83 390 VAL C C 1
ATOM 8134 O O . VAL C 1 365 ? 17.757 73.177 80.184 1.00 41.55 390 VAL C O 1
ATOM 8146 N N . SER C 1 367 ? 17.596 74.001 77.059 1.00 38.57 392 SER C N 1
ATOM 8147 C CA . SER C 1 367 ? 18.818 74.246 76.326 1.00 36.93 392 SER C CA 1
ATOM 8148 C C . SER C 1 367 ? 19.992 73.658 77.081 1.00 34.86 392 SER C C 1
ATOM 8149 O O . SER C 1 367 ? 20.812 72.975 76.489 1.00 35.65 392 SER C O 1
ATOM 8152 N N . GLN C 1 368 ? 20.041 73.889 78.391 1.00 33.53 393 GLN C N 1
ATOM 8153 C CA . GLN C 1 368 ? 21.171 73.455 79.248 1.00 33.74 393 GLN C CA 1
ATOM 8154 C C . GLN C 1 368 ? 21.180 71.953 79.575 1.00 34.13 393 GLN C C 1
ATOM 8155 O O . GLN C 1 368 ? 22.236 71.361 79.791 1.00 33.18 393 GLN C O 1
ATOM 8161 N N . ARG C 1 369 ? 19.998 71.354 79.633 1.00 35.41 394 ARG C N 1
ATOM 8162 C CA . ARG C 1 369 ? 19.866 69.916 79.791 1.00 36.97 394 ARG C CA 1
ATOM 8163 C C . ARG C 1 369 ? 20.316 69.156 78.540 1.00 41.28 394 ARG C C 1
ATOM 8164 O O . ARG C 1 369 ? 20.828 68.044 78.651 1.00 40.78 394 ARG C O 1
ATOM 8172 N N . GLU C 1 370 ? 20.084 69.731 77.354 1.00 45.50 395 GLU C N 1
ATOM 8173 C CA . GLU C 1 370 ? 20.673 69.207 76.110 1.00 47.49 395 GLU C CA 1
ATOM 8174 C C . GLU C 1 370 ? 22.202 69.278 76.168 1.00 41.60 395 GLU C C 1
ATOM 8175 O O . GLU C 1 370 ? 22.866 68.359 75.735 1.00 38.91 395 GLU C O 1
ATOM 8181 N N . LYS C 1 371 ? 22.743 70.363 76.720 1.00 37.71 396 LYS C N 1
ATOM 8182 C CA . LYS C 1 371 ? 24.184 70.592 76.741 1.00 36.55 396 LYS C CA 1
ATOM 8183 C C . LYS C 1 371 ? 24.950 69.832 77.805 1.00 36.36 396 LYS C C 1
ATOM 8184 O O . LYS C 1 371 ? 26.114 69.495 77.587 1.00 36.31 396 LYS C O 1
ATOM 8190 N N . TRP C 1 372 ? 24.338 69.604 78.971 1.00 36.01 397 TRP C N 1
ATOM 8191 C CA . TRP C 1 372 ? 25.094 69.126 80.142 1.00 32.74 397 TRP C CA 1
ATOM 8192 C C . TRP C 1 372 ? 24.585 67.864 80.817 1.00 32.48 397 TRP C C 1
ATOM 8193 O O . TRP C 1 372 ? 25.153 67.440 81.820 1.00 32.18 397 TRP C O 1
ATOM 8204 N N . ILE C 1 373 ? 23.537 67.253 80.285 1.00 32.15 398 ILE C N 1
ATOM 8205 C CA . ILE C 1 373 ? 23.089 65.969 80.804 1.00 32.50 398 ILE C CA 1
ATOM 8206 C C . ILE C 1 373 ? 23.111 64.969 79.648 1.00 32.46 398 ILE C C 1
ATOM 8207 O O . ILE C 1 373 ? 22.295 65.042 78.752 1.00 31.87 398 ILE C O 1
ATOM 8212 N N . SER C 1 374 ? 24.064 64.045 79.677 1.00 34.15 399 SER C N 1
ATOM 8213 C CA . SER C 1 374 ? 24.195 63.018 78.637 1.00 35.67 399 SER C CA 1
ATOM 8214 C C . SER C 1 374 ? 22.995 62.066 78.622 1.00 38.43 399 SER C C 1
ATOM 8215 O O . SER C 1 374 ? 22.221 61.999 79.594 1.00 39.77 399 SER C O 1
ATOM 8218 N N . ASN C 1 375 ? 22.852 61.325 77.521 1.00 39.95 400 ASN C N 1
ATOM 8219 C CA . ASN C 1 375 ? 21.785 60.322 77.384 1.00 39.18 400 ASN C CA 1
ATOM 8220 C C . ASN C 1 375 ? 21.972 59.138 78.326 1.00 39.16 400 ASN C C 1
ATOM 8221 O O . ASN C 1 375 ? 21.005 58.474 78.678 1.00 37.05 400 ASN C O 1
ATOM 8226 N N . ASP C 1 376 ? 23.224 58.876 78.707 1.00 40.93 401 ASP C N 1
ATOM 8227 C CA . ASP C 1 376 ? 23.550 57.870 79.709 1.00 42.01 401 ASP C CA 1
ATOM 8228 C C . ASP C 1 376 ? 22.990 58.265 81.058 1.00 41.48 401 ASP C C 1
ATOM 8229 O O . ASP C 1 376 ? 22.502 57.411 81.791 1.00 40.36 401 ASP C O 1
ATOM 8234 N N . GLY C 1 377 ? 23.085 59.557 81.383 1.00 41.78 402 GLY C N 1
ATOM 8235 C CA . GLY C 1 377 ? 22.444 60.124 82.566 1.00 40.76 402 GLY C CA 1
ATOM 8236 C C . GLY C 1 377 ? 20.965 59.774 82.632 1.00 41.35 402 GLY C C 1
ATOM 8237 O O . GLY C 1 377 ? 20.488 59.263 83.660 1.00 41.59 402 GLY C O 1
ATOM 8238 N N . TRP C 1 378 ? 20.260 60.016 81.522 1.00 39.62 403 TRP C N 1
ATOM 8239 C CA . TRP C 1 378 ? 18.815 59.750 81.403 1.00 39.51 403 TRP C CA 1
ATOM 8240 C C . TRP C 1 378 ? 18.446 58.279 81.366 1.00 39.34 403 TRP C C 1
ATOM 8241 O O . TRP C 1 378 ? 17.388 57.883 81.860 1.00 40.62 403 TRP C O 1
ATOM 8252 N N . ARG C 1 379 ? 19.316 57.493 80.743 1.00 40.35 404 ARG C N 1
ATOM 8253 C CA . ARG C 1 379 ? 19.169 56.052 80.622 1.00 41.56 404 ARG C CA 1
ATOM 8254 C C . ARG C 1 379 ? 19.244 55.477 82.033 1.00 39.19 404 ARG C C 1
ATOM 8255 O O . ARG C 1 379 ? 18.370 54.721 82.448 1.00 38.88 404 ARG C O 1
ATOM 8263 N N . LEU C 1 380 ? 20.268 55.881 82.781 1.00 38.61 405 LEU C N 1
ATOM 8264 C CA . LEU C 1 380 ? 20.426 55.476 84.187 1.00 39.56 405 LEU C CA 1
ATOM 8265 C C . LEU C 1 380 ? 19.328 55.991 85.127 1.00 40.45 405 LEU C C 1
ATOM 8266 O O . LEU C 1 380 ? 18.915 55.262 86.029 1.00 41.29 405 LEU C O 1
ATOM 8271 N N . VAL C 1 381 ? 18.881 57.241 84.942 1.00 40.75 406 VAL C N 1
ATOM 8272 C CA . VAL C 1 381 ? 17.705 57.769 85.662 1.00 39.65 406 VAL C CA 1
ATOM 8273 C C . VAL C 1 381 ? 16.546 56.815 85.483 1.00 39.41 406 VAL C C 1
ATOM 8274 O O . VAL C 1 381 ? 16.003 56.316 86.452 1.00 36.49 406 VAL C O 1
ATOM 8278 N N . GLU C 1 382 ? 16.192 56.569 84.225 1.00 43.22 407 GLU C N 1
ATOM 8279 C CA . GLU C 1 382 ? 15.074 55.698 83.865 1.00 45.08 407 GLU C CA 1
ATOM 8280 C C . GLU C 1 382 ? 15.232 54.257 84.397 1.00 41.07 407 GLU C C 1
ATOM 8281 O O . GLU C 1 382 ? 14.267 53.639 84.828 1.00 37.64 407 GLU C O 1
ATOM 8287 N N . GLU C 1 383 ? 16.452 53.744 84.388 1.00 39.51 408 GLU C N 1
ATOM 8288 C CA . GLU C 1 383 ? 16.708 52.392 84.852 1.00 41.03 408 GLU C CA 1
ATOM 8289 C C . GLU C 1 383 ? 16.593 52.292 86.359 1.00 43.20 408 GLU C C 1
ATOM 8290 O O . GLU C 1 383 ? 16.401 51.205 86.872 1.00 48.59 408 GLU C O 1
ATOM 8296 N N . LEU C 1 384 ? 16.723 53.404 87.081 1.00 43.81 409 LEU C N 1
ATOM 8297 C CA . LEU C 1 384 ? 16.559 53.374 88.536 1.00 42.77 409 LEU C CA 1
ATOM 8298 C C . LEU C 1 384 ? 15.128 53.704 88.934 1.00 43.82 409 LEU C C 1
ATOM 8299 O O . LEU C 1 384 ? 14.553 53.066 89.811 1.00 45.61 409 LEU C O 1
ATOM 8304 N N . LYS C 1 385 ? 14.564 54.713 88.288 1.00 45.44 410 LYS C N 1
ATOM 8305 C CA . LYS C 1 385 ? 13.163 55.071 88.454 1.00 47.60 410 LYS C CA 1
ATOM 8306 C C . LYS C 1 385 ? 12.289 53.843 88.313 1.00 50.29 410 LYS C C 1
ATOM 8307 O O . LYS C 1 385 ? 11.351 53.662 89.081 1.00 52.58 410 LYS C O 1
ATOM 8313 N N . GLN C 1 386 ? 12.617 52.984 87.350 1.00 54.83 411 GLN C N 1
ATOM 8314 C CA . GLN C 1 386 ? 11.799 51.803 87.085 1.00 54.65 411 GLN C CA 1
ATOM 8315 C C . GLN C 1 386 ? 12.061 50.640 88.013 1.00 51.30 411 GLN C C 1
ATOM 8316 O O . GLN C 1 386 ? 11.141 49.894 88.327 1.00 49.40 411 GLN C O 1
ATOM 8322 N N . LYS C 1 387 ? 13.299 50.479 88.459 1.00 50.05 412 LYS C N 1
ATOM 8323 C CA . LYS C 1 387 ? 13.585 49.473 89.471 1.00 51.77 412 LYS C CA 1
ATOM 8324 C C . LYS C 1 387 ? 12.870 49.813 90.773 1.00 53.02 412 LYS C C 1
ATOM 8325 O O . LYS C 1 387 ? 12.520 48.917 91.537 1.00 54.04 412 LYS C O 1
ATOM 8331 N N . ILE C 1 388 ? 12.624 51.107 91.000 1.00 54.22 413 ILE C N 1
ATOM 8332 C CA . ILE C 1 388 ? 11.984 51.595 92.235 1.00 51.70 413 ILE C CA 1
ATOM 8333 C C . ILE C 1 388 ? 10.473 51.424 92.206 1.00 48.29 413 ILE C C 1
ATOM 8334 O O . ILE C 1 388 ? 9.896 50.854 93.132 1.00 44.86 413 ILE C O 1
ATOM 8339 N N . ILE C 1 389 ? 9.849 51.941 91.154 1.00 46.44 414 ILE C N 1
ATOM 8340 C CA . ILE C 1 389 ? 8.401 51.801 90.951 1.00 49.75 414 ILE C CA 1
ATOM 8341 C C . ILE C 1 389 ? 7.936 50.335 90.927 1.00 51.51 414 ILE C C 1
ATOM 8342 O O . ILE C 1 389 ? 6.871 50.008 91.466 1.00 52.87 414 ILE C O 1
ATOM 8347 N N . SER C 1 390 ? 8.738 49.468 90.307 1.00 53.33 415 SER C N 1
ATOM 8348 C CA . SER C 1 390 ? 8.427 48.039 90.206 1.00 52.77 415 SER C CA 1
ATOM 8349 C C . SER C 1 390 ? 8.494 47.327 91.560 1.00 51.72 415 SER C C 1
ATOM 8350 O O . SER C 1 390 ? 7.978 46.230 91.701 1.00 52.16 415 SER C O 1
ATOM 8353 N N . GLY C 1 391 ? 9.138 47.928 92.551 1.00 51.42 416 GLY C N 1
ATOM 8354 C CA . GLY C 1 391 ? 9.264 47.284 93.853 1.00 51.08 416 GLY C CA 1
ATOM 8355 C C . GLY C 1 391 ? 10.544 46.484 93.917 1.00 51.39 416 GLY C C 1
ATOM 8356 O O . GLY C 1 391 ? 10.954 46.047 94.991 1.00 48.85 416 GLY C O 1
ATOM 8357 N N . GLU C 1 392 ? 11.197 46.308 92.768 1.00 53.98 417 GLU C N 1
ATOM 8358 C CA . GLU C 1 392 ? 12.461 45.577 92.715 1.00 56.75 417 GLU C CA 1
ATOM 8359 C C . GLU C 1 392 ? 13.512 46.233 93.624 1.00 56.68 417 GLU C C 1
ATOM 8360 O O . GLU C 1 392 ? 14.451 45.573 94.050 1.00 55.83 417 GLU C O 1
ATOM 8366 N N . ILE C 1 393 ? 13.350 47.530 93.904 1.00 58.89 418 ILE C N 1
ATOM 8367 C CA . ILE C 1 393 ? 14.212 48.270 94.842 1.00 57.66 418 ILE C CA 1
ATOM 8368 C C . ILE C 1 393 ? 13.371 49.033 95.879 1.00 54.74 418 ILE C C 1
ATOM 8369 O O . ILE C 1 393 ? 12.364 49.679 95.542 1.00 51.83 418 ILE C O 1
ATOM 8374 N N . LYS C 1 394 ? 13.793 48.932 97.138 1.00 51.23 419 LYS C N 1
ATOM 8375 C CA . LYS C 1 394 ? 13.192 49.678 98.234 1.00 51.96 419 LYS C CA 1
ATOM 8376 C C . LYS C 1 394 ? 14.290 50.017 99.241 1.00 48.19 419 LYS C C 1
ATOM 8377 O O . LYS C 1 394 ? 15.037 49.143 99.684 1.00 45.28 419 LYS C O 1
ATOM 8383 N N . PHE C 1 395 ? 14.379 51.295 99.588 1.00 44.58 420 PHE C N 1
ATOM 8384 C CA . PHE C 1 395 ? 15.381 51.766 100.529 1.00 44.90 420 PHE C CA 1
ATOM 8385 C C . PHE C 1 395 ? 14.971 51.462 101.974 1.00 45.19 420 PHE C C 1
ATOM 8386 O O . PHE C 1 395 ? 13.802 51.229 102.257 1.00 44.37 420 PHE C O 1
ATOM 8394 N N . VAL C 1 396 ? 15.941 51.476 102.882 1.00 47.58 421 VAL C N 1
ATOM 8395 C CA . VAL C 1 396 ? 15.677 51.308 104.312 1.00 50.53 421 VAL C CA 1
ATOM 8396 C C . VAL C 1 396 ? 15.521 52.684 104.964 1.00 50.88 421 VAL C C 1
ATOM 8397 O O . VAL C 1 396 ? 16.264 53.597 104.645 1.00 49.49 421 VAL C O 1
ATOM 8401 N N . THR C 1 397 ? 14.561 52.820 105.877 1.00 52.51 422 THR C N 1
ATOM 8402 C CA . THR C 1 397 ? 14.389 54.050 106.649 1.00 53.49 422 THR C CA 1
ATOM 8403 C C . THR C 1 397 ? 15.254 53.936 107.894 1.00 52.92 422 THR C C 1
ATOM 8404 O O . THR C 1 397 ? 14.894 53.204 108.807 1.00 56.71 422 THR C O 1
ATOM 8408 N N . PRO C 1 398 ? 16.394 54.649 107.948 1.00 52.93 423 PRO C N 1
ATOM 8409 C CA . PRO C 1 398 ? 17.236 54.545 109.155 1.00 54.47 423 PRO C CA 1
ATOM 8410 C C . PRO C 1 398 ? 16.498 54.802 110.489 1.00 57.75 423 PRO C C 1
ATOM 8411 O O . PRO C 1 398 ? 15.747 55.775 110.621 1.00 54.04 423 PRO C O 1
ATOM 8415 N N . GLN C 1 399 ? 16.744 53.922 111.460 1.00 62.96 424 GLN C N 1
ATOM 8416 C CA . GLN C 1 399 ? 16.042 53.928 112.745 1.00 64.55 424 GLN C CA 1
ATOM 8417 C C . GLN C 1 399 ? 16.618 55.034 113.634 1.00 61.48 424 GLN C C 1
ATOM 8418 O O . GLN C 1 399 ? 15.900 55.893 114.118 1.00 53.79 424 GLN C O 1
ATOM 8424 N N . ASP C 1 400 ? 17.936 54.972 113.834 1.00 64.59 425 ASP C N 1
ATOM 8425 C CA . ASP C 1 400 ? 18.699 55.894 114.674 1.00 59.74 425 ASP C CA 1
ATOM 8426 C C . ASP C 1 400 ? 19.528 56.786 113.780 1.00 52.62 425 ASP C C 1
ATOM 8427 O O . ASP C 1 400 ? 19.621 56.565 112.578 1.00 44.09 425 ASP C O 1
ATOM 8432 N N . HIS C 1 401 ? 20.197 57.744 114.405 1.00 51.72 426 HIS C N 1
ATOM 8433 C CA . HIS C 1 401 ? 21.274 58.473 113.760 1.00 50.18 426 HIS C CA 1
ATOM 8434 C C . HIS C 1 401 ? 22.478 57.569 113.478 1.00 49.75 426 HIS C C 1
ATOM 8435 O O . HIS C 1 401 ? 23.179 57.759 112.485 1.00 48.26 426 HIS C O 1
ATOM 8442 N N . ASP C 1 402 ? 22.714 56.602 114.362 1.00 52.93 427 ASP C N 1
ATOM 8443 C CA . ASP C 1 402 ? 23.869 55.693 114.261 1.00 54.62 427 ASP C CA 1
ATOM 8444 C C . ASP C 1 402 ? 23.761 54.755 113.057 1.00 49.59 427 ASP C C 1
ATOM 8445 O O . ASP C 1 402 ? 24.758 54.482 112.389 1.00 48.48 427 ASP C O 1
ATOM 8450 N N . THR C 1 403 ? 22.547 54.289 112.781 1.00 45.21 428 THR C N 1
ATOM 8451 C CA . THR C 1 403 ? 22.252 53.511 111.582 1.00 44.86 428 THR C CA 1
ATOM 8452 C C . THR C 1 403 ? 22.481 54.322 110.296 1.00 46.65 428 THR C C 1
ATOM 8453 O O . THR C 1 403 ? 23.117 53.841 109.354 1.00 48.46 428 THR C O 1
ATOM 8457 N N . TYR C 1 404 ? 21.929 55.537 110.257 1.00 44.24 429 TYR C N 1
ATOM 8458 C CA . TYR C 1 404 ? 22.152 56.480 109.155 1.00 42.69 429 TYR C CA 1
ATOM 8459 C C . TYR C 1 404 ? 23.622 56.702 108.907 1.00 43.24 429 TYR C C 1
ATOM 8460 O O . TYR C 1 404 ? 24.069 56.651 107.769 1.00 44.31 429 TYR C O 1
ATOM 8469 N N . ASP C 1 405 ? 24.367 56.951 109.977 1.00 44.23 430 ASP C N 1
ATOM 8470 C CA . ASP C 1 405 ? 25.804 57.200 109.870 1.00 47.19 430 ASP C CA 1
ATOM 8471 C C . ASP C 1 405 ? 26.576 56.055 109.234 1.00 49.07 430 ASP C C 1
ATOM 8472 O O . ASP C 1 405 ? 27.544 56.293 108.509 1.00 51.61 430 ASP C O 1
ATOM 8477 N N . SER C 1 406 ? 26.167 54.820 109.502 1.00 48.77 431 SER C N 1
ATOM 8478 C CA . SER C 1 406 ? 26.899 53.672 108.971 1.00 48.83 431 SER C CA 1
ATOM 8479 C C . SER C 1 406 ? 26.418 53.266 107.571 1.00 44.40 431 SER C C 1
ATOM 8480 O O . SER C 1 406 ? 27.180 52.682 106.816 1.00 44.74 431 SER C O 1
ATOM 8483 N N . ILE C 1 407 ? 25.181 53.582 107.207 1.00 41.22 432 ILE C N 1
ATOM 8484 C CA . ILE C 1 407 ? 24.787 53.461 105.798 1.00 40.16 432 ILE C CA 1
ATOM 8485 C C . ILE C 1 407 ? 25.675 54.340 104.894 1.00 39.46 432 ILE C C 1
ATOM 8486 O O . ILE C 1 407 ? 26.043 53.928 103.796 1.00 41.28 432 ILE C O 1
ATOM 8491 N N . ILE C 1 408 ? 26.028 55.532 105.360 1.00 37.52 433 ILE C N 1
ATOM 8492 C CA . ILE C 1 408 ? 26.917 56.406 104.613 1.00 38.48 433 ILE C CA 1
ATOM 8493 C C . ILE C 1 408 ? 28.347 55.843 104.499 1.00 40.91 433 ILE C C 1
ATOM 8494 O O . ILE C 1 408 ? 28.928 55.898 103.412 1.00 39.51 433 ILE C O 1
ATOM 8499 N N . GLU C 1 409 ? 28.916 55.327 105.599 1.00 44.60 434 GLU C N 1
ATOM 8500 C CA . GLU C 1 409 ? 30.228 54.632 105.556 1.00 47.61 434 GLU C CA 1
ATOM 8501 C C . GLU C 1 409 ? 30.255 53.595 104.434 1.00 45.60 434 GLU C C 1
ATOM 8502 O O . GLU C 1 409 ? 31.231 53.489 103.677 1.00 41.43 434 GLU C O 1
ATOM 8508 N N . GLU C 1 410 ? 29.159 52.843 104.349 1.00 44.28 435 GLU C N 1
ATOM 8509 C CA . GLU C 1 410 ? 29.014 51.739 103.414 1.00 46.89 435 GLU C CA 1
ATOM 8510 C C . GLU C 1 410 ? 28.852 52.211 101.985 1.00 43.59 435 GLU C C 1
ATOM 8511 O O . GLU C 1 410 ? 29.463 51.655 101.085 1.00 42.69 435 GLU C O 1
ATOM 8517 N N . LEU C 1 411 ? 28.011 53.219 101.777 1.00 44.01 436 LEU C N 1
ATOM 8518 C CA . LEU C 1 411 ? 27.864 53.847 100.453 1.00 42.81 436 LEU C CA 1
ATOM 8519 C C . LEU C 1 411 ? 29.147 54.538 99.994 1.00 41.67 436 LEU C C 1
ATOM 8520 O O . LEU C 1 411 ? 29.524 54.426 98.833 1.00 39.89 436 LEU C O 1
ATOM 8525 N N . LYS C 1 412 ? 29.820 55.240 100.904 1.00 41.50 437 LYS C N 1
ATOM 8526 C CA . LYS C 1 412 ? 31.139 55.796 100.609 1.00 42.41 437 LYS C CA 1
ATOM 8527 C C . LYS C 1 412 ? 32.117 54.709 100.168 1.00 43.84 437 LYS C C 1
ATOM 8528 O O . LYS C 1 412 ? 33.021 54.974 99.389 1.00 43.54 437 LYS C O 1
ATOM 8534 N N . ALA C 1 413 ? 31.929 53.495 100.686 1.00 44.39 438 ALA C N 1
ATOM 8535 C CA . ALA C 1 413 ? 32.750 52.340 100.336 1.00 42.74 438 ALA C CA 1
ATOM 8536 C C . ALA C 1 413 ? 32.293 51.617 99.066 1.00 42.59 438 ALA C C 1
ATOM 8537 O O . ALA C 1 413 ? 32.870 50.610 98.703 1.00 44.49 438 ALA C O 1
ATOM 8539 N N . GLY C 1 414 ? 31.246 52.089 98.405 1.00 41.60 439 GLY C N 1
ATOM 8540 C CA . GLY C 1 414 ? 30.761 51.425 97.196 1.00 41.46 439 GLY C CA 1
ATOM 8541 C C . GLY C 1 414 ? 29.893 50.203 97.442 1.00 41.41 439 GLY C C 1
ATOM 8542 O O . GLY C 1 414 ? 29.538 49.474 96.502 1.00 39.44 439 GLY C O 1
ATOM 8543 N N . ASN C 1 415 ? 29.533 49.984 98.700 1.00 41.99 440 ASN C N 1
ATOM 8544 C CA . ASN C 1 415 ? 28.605 48.925 99.060 1.00 44.45 440 ASN C CA 1
ATOM 8545 C C . ASN C 1 415 ? 27.143 49.458 99.029 1.00 45.42 440 ASN C C 1
ATOM 8546 O O . ASN C 1 415 ? 26.554 49.771 100.068 1.00 46.27 440 ASN C O 1
ATOM 8551 N N . LEU C 1 416 ? 26.569 49.557 97.826 1.00 44.61 441 LEU C N 1
ATOM 8552 C CA . LEU C 1 416 ? 25.237 50.141 97.640 1.00 43.92 441 LEU C CA 1
ATOM 8553 C C . LEU C 1 416 ? 24.117 49.367 98.309 1.00 46.37 441 LEU C C 1
ATOM 8554 O O . LEU C 1 416 ? 23.106 49.959 98.671 1.00 47.51 441 LEU C O 1
ATOM 8559 N N . GLU C 1 417 ? 24.263 48.052 98.439 1.00 49.50 442 GLU C N 1
ATOM 8560 C CA . GLU C 1 417 ? 23.158 47.217 98.936 1.00 52.21 442 GLU C CA 1
ATOM 8561 C C . GLU C 1 417 ? 22.806 47.503 100.412 1.00 50.07 442 GLU C C 1
ATOM 8562 O O . GLU C 1 417 ? 21.732 47.115 100.880 1.00 45.65 442 GLU C O 1
ATOM 8568 N N . ALA C 1 418 ? 23.704 48.201 101.121 1.00 50.78 443 ALA C N 1
ATOM 8569 C CA . ALA C 1 418 ? 23.473 48.634 102.514 1.00 50.89 443 ALA C CA 1
ATOM 8570 C C . ALA C 1 418 ? 22.247 49.524 102.668 1.00 53.58 443 ALA C C 1
ATOM 8571 O O . ALA C 1 418 ? 21.585 49.479 103.698 1.00 58.98 443 ALA C O 1
ATOM 8573 N N . ALA C 1 419 ? 21.959 50.331 101.647 1.00 54.36 444 ALA C N 1
ATOM 8574 C CA . ALA C 1 419 ? 20.823 51.255 101.657 1.00 53.39 444 ALA C CA 1
ATOM 8575 C C . ALA C 1 419 ? 19.462 50.591 101.395 1.00 53.63 444 ALA C C 1
ATOM 8576 O O . ALA C 1 419 ? 18.425 51.206 101.648 1.00 50.80 444 ALA C O 1
ATOM 8578 N N . LEU C 1 420 ? 19.469 49.349 100.902 1.00 55.30 445 LEU C N 1
ATOM 8579 C CA . LEU C 1 420 ? 18.250 48.646 100.490 1.00 55.66 445 LEU C CA 1
ATOM 8580 C C . LEU C 1 420 ? 17.916 47.480 101.417 1.00 57.43 445 LEU C C 1
ATOM 8581 O O . LEU C 1 420 ? 18.582 47.258 102.426 1.00 59.01 445 LEU C O 1
ATOM 8586 N N . GLU C 1 421 ? 16.890 46.722 101.052 1.00 62.75 446 GLU C N 1
ATOM 8587 C CA . GLU C 1 421 ? 16.490 45.530 101.791 1.00 66.28 446 GLU C CA 1
ATOM 8588 C C . GLU C 1 421 ? 16.833 44.257 101.012 1.00 64.77 446 GLU C C 1
ATOM 8589 O O . GLU C 1 421 ? 17.005 43.182 101.595 1.00 60.47 446 GLU C O 1
#

Radius of gyration: 37.25 Å; Cα contacts (8 Å, |Δi|>4): 2302; chains: 3; bounding box: 84×86×98 Å

Secondary structure (DSSP, 8-state):
--EEEEEESS--TT-SSS---HHHHHHHHHHH--EEEEE--S-TT--HHHHHHHHH---SEEEEESGGGHHHHHHHGGG-TTSEEEEES---SS--TTEEEEEE-THHHHHHHHHHHHHHHHHHHHHHSS--EEEEEE---HHHHHHHHHHHHHHHHHHH-------EEE-S-SS-HHHHHHHHH---S-EEEEEEESGGGGG--HHHHHHHHTT---EEEEEES--GGG-TTTEEEEEEE-HHHHHHHHHHHHHTT----EEEEE-TTTTSEEE--HHHHHHHHHHHHTTT-S-SS--HHHHHHH--HHHHHS-HHHHHHHHHHHHHHHHTS--B----SHHHHHHHHHHHHTT-GGGGB-/--EEEEEESS--S--SSS---HHHHHHHHHHH--EEEEE--SSTT--HHHHHHHHHT--SEEEEESGGGHHHHHHHSTT-TTS-EEEES---SS--TTEEEEEE-THHHHHHHHHHHHHHHHHHHHHH-S--EEEEEE---HHHHHHHHHHHHHHHHHHH-------EEE-S-SS-HHHHHHHHH--TT-EEEEEEESGGGGG--HHHHHHHHTT---EEEEEES--GGG-TTTEEEEEEE-HHHHHHHHHHHHHTT----EEEEESTTTTSEEE--HHHHHHHHHHHHHHT-S-SS--HHHHHHH--HHHHH--HHHHHHHHHHHHHHHTSS--B---SSHHHHHHHHHHHHTT-GGGGB-/--EEEEEESSS-TT-SSS---HHHHHHHHHHH--EEEEE--S-S---HHHHHHHHT---SEEEEESGGGHHHHHHHHHH-TTSEEEEESB--SS--TTEEEEEE-HHHHHHHHHHHHHHHHHHHHHHHSS--EEEEEE---HHHHHHHHHHHHHHHHHHH-------EEE-S-SS-HHHHHHHHH--TTSEEEEEEESGGGGG--HHHHHHHHTT---EEEEEES--GGG-TTTEEEEEEE-HHHHHHHHHHHHHTT----EEEEESGGGTSEEE--HHHHHHHHHHHHHTT-SPSS--HHHHHHH--HHHHHS-HHHHHHHHHHHHHHHTSS--B---SSHHHHHHHHHHHHTT-GGGGB-